Protein AF-A0A2V3HS69-F1 (afdb_monomer_lite)

Structure (mmCIF, N/CA/C/O backbone):
data_AF-A0A2V3HS69-F1
#
_entry.id   AF-A0A2V3HS69-F1
#
loop_
_atom_site.group_PDB
_atom_site.id
_atom_site.type_symbol
_atom_site.label_atom_id
_atom_site.label_alt_id
_atom_site.label_comp_id
_atom_site.label_asym_id
_atom_site.label_entity_id
_atom_site.label_seq_id
_atom_site.pdbx_PDB_ins_code
_atom_site.Cartn_x
_atom_site.Cartn_y
_atom_site.Cartn_z
_atom_site.occupancy
_atom_site.B_iso_or_equiv
_atom_site.auth_seq_id
_atom_site.auth_comp_id
_atom_site.auth_asym_id
_atom_site.auth_atom_id
_atom_site.pdbx_PDB_model_num
ATOM 1 N N . GLY A 1 1 ? -7.080 32.640 -13.689 1.00 50.41 1 GLY A N 1
ATOM 2 C CA . GLY A 1 1 ? -7.026 33.499 -12.495 1.00 50.41 1 GLY A CA 1
ATOM 3 C C . GLY A 1 1 ? -5.804 34.351 -12.662 1.00 50.41 1 GLY A C 1
ATOM 4 O O . GLY A 1 1 ? -4.741 33.771 -12.771 1.00 50.41 1 GLY A O 1
ATOM 5 N N . HIS A 1 2 ? -5.978 35.657 -12.812 1.00 60.91 2 HIS A N 1
ATOM 6 C CA . HIS A 1 2 ? -4.893 36.585 -13.120 1.00 60.91 2 HIS A CA 1
ATOM 7 C C . HIS A 1 2 ? -3.887 36.651 -11.958 1.00 60.91 2 HIS A C 1
ATOM 9 O O . HIS A 1 2 ? -4.296 36.828 -10.807 1.00 60.91 2 HIS A O 1
ATOM 15 N N . ILE A 1 3 ? -2.598 36.469 -12.260 1.00 66.75 3 ILE A N 1
ATOM 16 C CA . ILE A 1 3 ? -1.496 36.668 -11.312 1.00 66.75 3 ILE A CA 1
ATOM 17 C C . ILE A 1 3 ? -1.036 38.121 -11.453 1.00 66.75 3 ILE A C 1
ATOM 19 O O . ILE A 1 3 ? -0.695 38.515 -12.567 1.00 66.75 3 ILE A O 1
ATOM 23 N N . PRO A 1 4 ? -0.992 38.918 -10.369 1.00 72.50 4 PRO A N 1
ATOM 24 C CA . PRO A 1 4 ? -0.467 40.276 -10.431 1.00 72.50 4 PRO A CA 1
ATOM 25 C C . PRO A 1 4 ? 0.964 40.276 -10.974 1.00 72.50 4 PRO A C 1
ATOM 27 O O . PRO A 1 4 ? 1.797 39.484 -10.536 1.00 72.50 4 PRO A O 1
ATOM 30 N N . THR A 1 5 ? 1.286 41.205 -11.873 1.00 71.88 5 THR A N 1
ATOM 31 C CA . THR A 1 5 ? 2.620 41.316 -12.498 1.00 71.88 5 THR A CA 1
ATOM 32 C C . THR A 1 5 ? 3.771 41.369 -11.487 1.00 71.88 5 THR A C 1
ATOM 34 O O . THR A 1 5 ? 4.837 40.805 -11.725 1.00 71.88 5 THR A O 1
ATOM 37 N N . ARG A 1 6 ? 3.545 41.984 -10.318 1.00 67.00 6 ARG A N 1
ATOM 38 C CA . ARG A 1 6 ? 4.510 42.024 -9.209 1.00 67.00 6 ARG A CA 1
ATOM 39 C C . ARG A 1 6 ? 4.767 40.639 -8.600 1.00 67.00 6 ARG A C 1
ATOM 41 O O . ARG A 1 6 ? 5.920 40.284 -8.372 1.00 67.00 6 ARG A O 1
ATOM 48 N N . ASP A 1 7 ? 3.724 39.848 -8.388 1.00 66.94 7 ASP A N 1
ATOM 49 C CA . ASP A 1 7 ? 3.843 38.506 -7.805 1.00 66.94 7 ASP A CA 1
ATOM 50 C C . ASP A 1 7 ? 4.473 37.536 -8.811 1.00 66.94 7 ASP A C 1
ATOM 52 O O . ASP A 1 7 ? 5.284 36.689 -8.440 1.00 66.94 7 ASP A O 1
ATOM 56 N N . LEU A 1 8 ? 4.177 37.728 -10.102 1.00 77.88 8 LEU A N 1
ATOM 57 C CA . LEU A 1 8 ? 4.827 37.012 -11.196 1.00 77.88 8 LEU A CA 1
ATOM 58 C C . LEU A 1 8 ? 6.340 37.293 -11.219 1.00 77.88 8 LEU A C 1
ATOM 60 O O . LEU A 1 8 ? 7.126 36.352 -11.296 1.00 77.88 8 LEU A O 1
ATOM 64 N N . SER A 1 9 ? 6.761 38.560 -11.089 1.00 79.19 9 SER A N 1
ATOM 65 C CA . SER A 1 9 ? 8.189 38.926 -11.065 1.00 79.19 9 SER A CA 1
ATOM 66 C C . SER A 1 9 ? 8.955 38.298 -9.896 1.00 79.19 9 SER A C 1
ATOM 68 O O . SER A 1 9 ? 10.016 37.715 -10.106 1.00 79.19 9 SER A O 1
ATOM 70 N N . LEU A 1 10 ? 8.380 38.311 -8.689 1.00 75.12 10 LEU A N 1
ATOM 71 C CA . LEU A 1 10 ? 8.985 37.697 -7.502 1.00 75.12 10 LEU A CA 1
ATOM 72 C C . LEU A 1 10 ? 9.085 36.174 -7.628 1.00 75.12 10 LEU A C 1
ATOM 74 O O . LEU A 1 10 ? 10.079 35.571 -7.221 1.00 75.12 10 LEU A O 1
ATOM 78 N N . LEU A 1 11 ? 8.065 35.545 -8.214 1.00 79.69 11 LEU A N 1
ATOM 79 C CA . LEU A 1 11 ? 8.074 34.115 -8.489 1.00 79.69 11 LEU A CA 1
ATOM 80 C C . LEU A 1 11 ? 9.193 33.743 -9.469 1.00 79.69 11 LEU A C 1
ATOM 82 O O . LEU A 1 11 ? 9.863 32.735 -9.266 1.00 79.69 11 LEU A O 1
ATOM 86 N N . ILE A 1 12 ? 9.431 34.560 -10.494 1.00 86.31 12 ILE A N 1
ATOM 87 C CA . ILE A 1 12 ? 10.493 34.330 -11.483 1.00 86.31 12 ILE A CA 1
ATOM 88 C C . ILE A 1 12 ? 11.875 34.479 -10.857 1.00 86.31 12 ILE A C 1
ATOM 90 O O . ILE A 1 12 ? 12.724 33.625 -11.092 1.00 86.31 12 ILE A O 1
ATOM 94 N N . GLU A 1 13 ? 12.098 35.496 -10.022 1.00 82.19 13 GLU A N 1
ATOM 95 C CA . GLU A 1 13 ? 13.362 35.640 -9.285 1.00 82.19 13 GLU A CA 1
ATOM 96 C C . GLU A 1 13 ? 13.618 34.439 -8.366 1.00 82.19 13 GLU A C 1
ATOM 98 O O . GLU A 1 13 ? 14.732 33.920 -8.304 1.00 82.19 13 GLU A O 1
ATOM 103 N N . ARG A 1 14 ? 12.576 33.943 -7.687 1.00 77.38 14 ARG A N 1
ATOM 104 C CA . ARG A 1 14 ? 12.682 32.763 -6.818 1.00 77.38 14 ARG A CA 1
ATOM 105 C C . ARG A 1 14 ? 12.935 31.480 -7.598 1.00 77.38 14 ARG A C 1
ATOM 107 O O . ARG A 1 14 ? 13.779 30.691 -7.176 1.00 77.38 14 ARG A O 1
ATOM 114 N N . LEU A 1 15 ? 12.260 31.285 -8.727 1.00 82.25 15 LEU A N 1
ATOM 115 C CA . LEU A 1 15 ? 12.505 30.141 -9.602 1.00 82.25 15 LEU A CA 1
ATOM 116 C C . LEU A 1 15 ? 13.913 30.188 -10.187 1.00 82.25 15 LEU A C 1
ATOM 118 O O . LEU A 1 15 ? 14.606 29.183 -10.116 1.00 82.25 15 LEU A O 1
ATOM 122 N N . ALA A 1 16 ? 14.372 31.353 -10.646 1.00 84.56 16 ALA A N 1
ATOM 123 C CA . ALA A 1 16 ? 15.733 31.544 -11.141 1.00 84.56 16 ALA A CA 1
ATOM 124 C C . ALA A 1 16 ? 16.806 31.351 -10.056 1.00 84.56 16 ALA A C 1
ATOM 126 O O . ALA A 1 16 ? 17.926 30.973 -10.373 1.00 84.56 16 ALA A O 1
ATOM 127 N N . SER A 1 17 ? 16.475 31.588 -8.782 1.00 79.94 17 SER A N 1
ATOM 128 C CA . SER A 1 17 ? 17.380 31.339 -7.649 1.00 79.94 17 SER A CA 1
ATOM 129 C C . SER A 1 17 ? 17.452 29.870 -7.207 1.00 79.94 17 SER A C 1
ATOM 131 O O . SER A 1 17 ? 18.232 29.544 -6.314 1.00 79.94 17 SER A O 1
ATOM 133 N N . SER A 1 18 ? 16.628 28.988 -7.783 1.00 78.81 18 SER A N 1
ATOM 134 C CA . SER A 1 18 ? 16.664 27.554 -7.491 1.00 78.81 18 SER A CA 1
ATOM 135 C C . SER A 1 18 ? 17.902 26.913 -8.120 1.00 78.81 18 SER A C 1
ATOM 137 O O . SER A 1 18 ? 18.188 27.162 -9.284 1.00 78.81 18 SER A O 1
ATOM 139 N N . GLU A 1 19 ? 18.592 26.037 -7.382 1.00 75.94 19 GLU A N 1
ATOM 140 C CA . GLU A 1 19 ? 19.830 25.368 -7.832 1.00 75.94 19 GLU A CA 1
ATOM 141 C C . GLU A 1 19 ? 19.671 24.570 -9.137 1.00 75.94 19 GLU A C 1
ATOM 143 O O . GLU A 1 19 ? 20.651 24.321 -9.827 1.00 75.94 19 GLU A O 1
ATOM 148 N N . VAL A 1 20 ? 18.438 24.192 -9.479 1.00 81.19 20 VAL A N 1
ATOM 149 C CA . VAL A 1 20 ? 18.095 23.352 -10.637 1.00 81.19 20 VAL A CA 1
ATOM 150 C C . VAL A 1 20 ? 17.660 24.191 -11.858 1.00 81.19 20 VAL A C 1
ATOM 152 O O . VAL A 1 20 ? 17.527 23.691 -12.978 1.00 81.19 20 VAL A O 1
ATOM 155 N N . SER A 1 21 ? 17.410 25.488 -11.650 1.00 85.69 21 SER A N 1
ATOM 156 C CA . SER A 1 21 ? 16.992 26.437 -12.681 1.00 85.69 21 SER A CA 1
ATOM 157 C C . SER A 1 21 ? 18.184 27.257 -13.154 1.00 85.69 21 SER A C 1
ATOM 159 O O . SER A 1 21 ? 18.821 27.952 -12.369 1.00 85.69 21 SER A O 1
ATOM 161 N N . ARG A 1 22 ? 18.413 27.283 -14.466 1.00 86.81 22 ARG A N 1
ATOM 162 C CA . ARG A 1 22 ? 19.375 28.200 -15.087 1.00 86.81 22 ARG A CA 1
ATOM 163 C C . ARG A 1 22 ? 18.780 29.592 -15.275 1.00 86.81 22 ARG A C 1
ATOM 165 O O . ARG A 1 22 ? 19.469 30.580 -15.042 1.00 86.81 22 ARG A O 1
ATOM 172 N N . GLY A 1 23 ? 17.494 29.679 -15.612 1.00 90.06 23 GLY A N 1
ATOM 173 C CA . GLY A 1 23 ? 16.790 30.949 -15.770 1.00 90.06 23 GLY A CA 1
ATOM 174 C C . GLY A 1 23 ? 15.280 30.785 -15.895 1.00 90.06 23 GLY A C 1
ATOM 175 O O . GLY A 1 23 ? 14.778 29.707 -16.189 1.00 90.06 23 GLY A O 1
ATOM 176 N N . ALA A 1 24 ? 14.535 31.861 -15.673 1.00 90.56 24 ALA A N 1
ATOM 177 C CA . ALA A 1 24 ? 13.080 31.880 -15.740 1.00 90.56 24 ALA A CA 1
ATOM 178 C C . ALA A 1 24 ? 12.562 33.184 -16.363 1.00 90.56 24 ALA A C 1
ATOM 180 O O . ALA A 1 24 ? 13.187 34.241 -16.257 1.00 90.56 24 ALA A O 1
ATOM 181 N N . ALA A 1 25 ? 11.392 33.115 -16.994 1.00 91.06 25 ALA A N 1
ATOM 182 C CA . ALA A 1 25 ? 10.698 34.246 -17.588 1.00 91.06 25 ALA A CA 1
ATOM 183 C C . ALA A 1 25 ? 9.186 34.168 -17.350 1.00 91.06 25 ALA A C 1
ATOM 185 O O . ALA A 1 25 ? 8.587 33.092 -17.346 1.00 91.06 25 ALA A O 1
ATOM 186 N N . GLY A 1 26 ? 8.572 35.334 -17.184 1.00 89.62 26 GLY A N 1
ATOM 187 C CA . GLY A 1 26 ? 7.128 35.517 -17.099 1.00 89.62 26 GLY A CA 1
ATOM 188 C C . GLY A 1 26 ? 6.621 36.234 -18.319 1.00 89.62 26 GLY A C 1
ATOM 189 O O . GLY A 1 26 ? 7.148 37.288 -18.681 1.00 89.62 26 GLY A O 1
ATOM 190 N N . VAL A 1 27 ? 5.578 35.677 -18.914 1.00 87.62 27 VAL A N 1
ATOM 191 C CA . VAL A 1 27 ? 4.956 36.205 -20.121 1.00 87.62 27 VAL A CA 1
ATOM 192 C C . VAL A 1 27 ? 3.488 36.469 -19.834 1.00 87.62 27 VAL A C 1
ATOM 194 O O . VAL A 1 27 ? 2.817 35.650 -19.213 1.00 87.62 27 VAL A O 1
ATOM 197 N N . GLU A 1 28 ? 2.987 37.609 -20.281 1.00 86.00 28 GLU A N 1
ATOM 198 C CA . GLU A 1 28 ? 1.567 37.949 -20.237 1.00 86.00 28 GLU A CA 1
ATOM 199 C C . GLU A 1 28 ? 1.178 38.492 -21.612 1.00 86.00 28 GLU A C 1
ATOM 201 O O . GLU A 1 28 ? 1.793 39.444 -22.092 1.00 86.00 28 GLU A O 1
ATOM 206 N N . ASP A 1 29 ? 0.232 37.834 -22.288 1.00 76.50 29 ASP A N 1
ATOM 207 C CA . ASP A 1 29 ? -0.218 38.180 -23.647 1.00 76.50 29 ASP A CA 1
ATOM 208 C C . ASP A 1 29 ? 0.926 38.429 -24.661 1.00 76.50 29 ASP A C 1
ATOM 210 O O . ASP A 1 29 ? 0.889 39.355 -25.475 1.00 76.50 29 ASP A O 1
ATOM 214 N N . GLY A 1 30 ? 1.980 37.607 -24.610 1.00 68.25 30 GLY A N 1
ATOM 215 C CA . GLY A 1 30 ? 3.144 37.712 -25.498 1.00 68.25 30 GLY A CA 1
ATOM 216 C C . GLY A 1 30 ? 4.143 38.819 -25.157 1.00 68.25 30 GLY A C 1
ATOM 217 O O . GLY A 1 30 ? 5.125 38.991 -25.880 1.00 68.25 30 GLY A O 1
ATOM 218 N N . LEU A 1 31 ? 3.935 39.547 -24.059 1.00 81.88 31 LEU A N 1
ATOM 219 C CA . LEU A 1 31 ? 4.879 40.527 -23.530 1.00 81.88 31 LEU A CA 1
ATOM 220 C C . LEU A 1 31 ? 5.684 39.922 -22.382 1.00 81.88 31 LEU A C 1
ATOM 222 O O . LEU A 1 31 ? 5.142 39.269 -21.489 1.00 81.88 31 LEU A O 1
ATOM 226 N N . LEU A 1 32 ? 6.993 40.173 -22.387 1.00 86.94 32 LEU A N 1
ATOM 227 C CA . LEU A 1 32 ? 7.862 39.820 -21.273 1.00 86.94 32 LEU A CA 1
ATOM 228 C C . LEU A 1 32 ? 7.544 40.726 -20.076 1.00 86.94 32 LEU A C 1
ATOM 230 O O . LEU A 1 32 ? 7.749 41.938 -20.136 1.00 86.94 32 LEU A O 1
ATOM 234 N N . VAL A 1 33 ? 7.082 40.132 -18.978 1.00 85.44 33 VAL A N 1
ATOM 235 C CA . VAL A 1 33 ? 6.827 40.845 -17.719 1.00 85.44 33 VAL A CA 1
ATOM 236 C C . VAL A 1 33 ? 8.114 40.952 -16.904 1.00 85.44 33 VAL A C 1
ATOM 238 O O . VAL A 1 33 ? 8.445 42.021 -16.392 1.00 85.44 33 VAL A O 1
ATOM 241 N N . HIS A 1 34 ? 8.847 39.844 -16.778 1.00 87.62 34 HIS A N 1
ATOM 242 C CA . HIS A 1 34 ? 10.108 39.782 -16.044 1.00 87.62 34 HIS A CA 1
ATOM 243 C C . HIS A 1 34 ? 10.932 38.561 -16.479 1.00 87.62 34 HIS A C 1
ATOM 245 O O . HIS A 1 34 ? 10.369 37.541 -16.875 1.00 87.62 34 HIS A O 1
ATOM 251 N N . SER A 1 35 ? 12.258 38.651 -16.391 1.00 90.88 35 SER A N 1
ATOM 252 C CA . SER A 1 35 ? 13.192 37.549 -16.654 1.00 90.88 35 SER A CA 1
ATOM 253 C C . SER A 1 35 ? 14.343 37.590 -15.657 1.00 90.88 35 SER A C 1
ATOM 255 O O . SER A 1 35 ? 14.890 38.669 -15.422 1.00 90.88 35 SER A O 1
ATOM 257 N N . ALA A 1 36 ? 14.744 36.434 -15.135 1.00 87.25 36 ALA A N 1
ATOM 258 C CA . ALA A 1 36 ? 15.867 36.295 -14.212 1.00 87.25 36 ALA A CA 1
ATOM 259 C C . ALA A 1 36 ? 16.692 35.038 -14.538 1.00 87.25 36 ALA A C 1
ATOM 261 O O . ALA A 1 36 ? 16.141 34.035 -14.985 1.00 87.25 36 ALA A O 1
ATOM 262 N N . GLY A 1 37 ? 18.004 35.081 -14.293 1.00 86.25 37 GLY A N 1
ATOM 263 C CA . GLY A 1 37 ? 18.935 33.993 -14.626 1.00 86.25 37 GLY A CA 1
ATOM 264 C C . GLY A 1 37 ? 19.371 33.973 -16.097 1.00 86.25 37 GLY A C 1
ATOM 265 O O . GLY A 1 37 ? 19.185 34.950 -16.822 1.00 86.25 37 GLY A O 1
ATOM 266 N N . ASP A 1 38 ? 19.988 32.868 -16.509 1.00 87.69 38 ASP A N 1
ATOM 267 C CA . ASP A 1 38 ? 20.525 32.645 -17.852 1.00 87.69 38 ASP A CA 1
ATOM 268 C C . ASP A 1 38 ? 19.501 31.898 -18.722 1.00 87.69 38 ASP A C 1
ATOM 270 O O . ASP A 1 38 ? 19.146 30.745 -18.458 1.00 87.69 38 ASP A O 1
ATOM 274 N N . LEU A 1 39 ? 18.976 32.587 -19.736 1.00 87.06 39 LEU A N 1
ATOM 275 C CA . LEU A 1 39 ? 17.995 32.056 -20.683 1.00 87.06 39 LEU A CA 1
ATOM 276 C C . LEU A 1 39 ? 18.697 31.658 -21.992 1.00 87.06 39 LEU A C 1
ATOM 278 O O . LEU A 1 39 ? 19.659 32.307 -22.392 1.00 87.06 39 LEU A O 1
ATOM 282 N N . PRO A 1 40 ? 18.196 30.644 -22.721 1.00 83.69 40 PRO A N 1
ATOM 283 C CA . PRO A 1 40 ? 18.846 30.151 -23.941 1.00 83.69 40 PRO A CA 1
ATOM 284 C C . PRO A 1 40 ? 18.800 31.138 -25.125 1.00 83.69 40 PRO A C 1
ATOM 286 O O . PRO A 1 40 ? 19.473 30.931 -26.132 1.00 83.69 40 PRO A O 1
ATOM 289 N N . LEU A 1 41 ? 17.976 32.185 -25.033 1.00 84.88 41 LEU A N 1
ATOM 290 C CA . LEU A 1 41 ? 17.728 33.198 -26.059 1.00 84.88 41 LEU A CA 1
ATOM 291 C C . LEU A 1 41 ? 17.562 34.570 -25.394 1.00 84.88 41 LEU A C 1
ATOM 293 O O . LEU A 1 41 ? 17.279 34.656 -24.197 1.00 84.88 41 LEU A O 1
ATOM 297 N N . ASP A 1 42 ? 17.642 35.636 -26.195 1.00 89.00 42 ASP A N 1
ATOM 298 C CA . ASP A 1 42 ? 17.272 36.985 -25.757 1.00 89.00 42 ASP A CA 1
ATOM 299 C C . ASP A 1 42 ? 15.854 36.988 -25.168 1.00 89.00 42 ASP A C 1
ATOM 301 O O . ASP A 1 42 ? 14.930 36.399 -25.734 1.00 89.00 42 ASP A O 1
ATOM 305 N N . SER A 1 43 ? 15.664 37.667 -24.037 1.00 85.38 43 SER A N 1
ATOM 306 C CA . SER A 1 43 ? 14.454 37.552 -23.213 1.00 85.38 43 SER A CA 1
ATOM 307 C C . SER A 1 43 ? 13.154 37.921 -23.946 1.00 85.38 43 SER A C 1
ATOM 309 O O . SER A 1 43 ? 12.128 37.270 -23.744 1.00 85.38 43 SER A O 1
ATOM 311 N N . GLU A 1 44 ? 13.188 38.904 -24.851 1.00 85.44 44 GLU A N 1
ATOM 312 C CA . GLU A 1 44 ? 12.044 39.265 -25.704 1.00 85.44 44 GLU A CA 1
ATOM 313 C C . GLU A 1 44 ? 11.752 38.202 -26.777 1.00 85.44 44 GLU A C 1
ATOM 315 O O . GLU A 1 44 ? 10.594 37.852 -27.014 1.00 85.44 44 GLU A O 1
ATOM 320 N N . ALA A 1 45 ? 12.793 37.639 -27.401 1.00 86.31 45 ALA A N 1
ATOM 321 C CA . ALA A 1 45 ? 12.648 36.570 -28.390 1.00 86.31 45 ALA A CA 1
ATOM 322 C C . ALA A 1 45 ? 12.156 35.266 -27.738 1.00 86.31 45 ALA A C 1
ATOM 324 O O . ALA A 1 45 ? 11.329 34.550 -28.307 1.00 86.31 45 ALA A O 1
ATOM 325 N N . PHE A 1 46 ? 12.619 34.991 -26.518 1.00 86.38 46 PHE A N 1
ATOM 326 C CA . PHE A 1 46 ? 12.185 33.866 -25.702 1.00 86.38 46 PHE A CA 1
ATOM 327 C C . PHE A 1 46 ? 10.706 33.987 -25.309 1.00 86.38 46 PHE A C 1
ATOM 329 O O . PHE A 1 46 ? 9.953 33.029 -25.474 1.00 86.38 46 PHE A O 1
ATOM 336 N N . ALA A 1 47 ? 10.257 35.171 -24.877 1.00 87.06 47 ALA A N 1
ATOM 337 C CA . ALA A 1 47 ? 8.849 35.419 -24.562 1.00 87.06 47 ALA A CA 1
ATOM 338 C C . ALA A 1 47 ? 7.927 35.224 -25.779 1.00 87.06 47 ALA A C 1
ATOM 340 O O . ALA A 1 47 ? 6.872 34.599 -25.657 1.00 87.06 47 ALA A O 1
ATOM 341 N N . ALA A 1 48 ? 8.346 35.685 -26.964 1.00 86.62 48 ALA A N 1
ATOM 342 C CA . ALA A 1 48 ? 7.596 35.483 -28.204 1.00 86.62 48 ALA A CA 1
ATOM 343 C C . ALA A 1 48 ? 7.473 33.993 -28.577 1.00 86.62 48 ALA A C 1
ATOM 345 O O . ALA A 1 48 ? 6.395 33.537 -28.964 1.00 86.62 48 ALA A O 1
ATOM 346 N N . LEU A 1 49 ? 8.549 33.214 -28.411 1.00 86.69 49 LEU A N 1
ATOM 347 C CA . LEU A 1 49 ? 8.537 31.767 -28.644 1.00 86.69 49 LEU A CA 1
ATOM 348 C C . LEU A 1 49 ? 7.578 31.063 -27.674 1.00 86.69 49 LEU A C 1
ATOM 350 O O . LEU A 1 49 ? 6.708 30.305 -28.108 1.00 86.69 49 LEU A O 1
ATOM 354 N N . VAL A 1 50 ? 7.682 31.364 -26.378 1.00 87.31 50 VAL A N 1
ATOM 355 C CA . VAL A 1 50 ? 6.799 30.810 -25.338 1.00 87.31 50 VAL A CA 1
ATOM 356 C C . VAL A 1 50 ? 5.330 31.106 -25.651 1.00 87.31 50 VAL A C 1
ATOM 358 O O . VAL A 1 50 ? 4.497 30.207 -25.549 1.00 87.31 50 VAL A O 1
ATOM 361 N N . GLN A 1 51 ? 5.013 32.318 -26.111 1.00 87.25 51 GLN A N 1
ATOM 362 C CA . GLN A 1 51 ? 3.654 32.692 -26.504 1.00 87.25 51 GLN A CA 1
ATOM 363 C C . GLN A 1 51 ? 3.137 31.866 -27.689 1.00 87.25 51 GLN A C 1
ATOM 365 O O . GLN A 1 51 ? 2.042 31.310 -27.614 1.00 87.25 51 GLN A O 1
ATOM 370 N N . THR A 1 52 ? 3.928 31.726 -28.759 1.00 87.88 52 THR A N 1
ATOM 371 C CA . THR A 1 52 ? 3.521 30.907 -29.918 1.00 87.88 52 THR A CA 1
ATOM 372 C C . THR A 1 52 ? 3.276 29.445 -29.540 1.00 87.88 52 THR A C 1
ATOM 374 O O . THR A 1 52 ? 2.350 28.811 -30.050 1.00 87.88 52 THR A O 1
ATOM 377 N N . HIS A 1 53 ? 4.061 28.917 -28.599 1.00 86.88 53 HIS A N 1
ATOM 378 C CA . HIS A 1 53 ? 3.890 27.562 -28.084 1.00 86.88 53 HIS A CA 1
ATOM 379 C C . HIS A 1 53 ? 2.628 27.425 -27.221 1.00 86.88 53 HIS A C 1
ATOM 381 O O . HIS A 1 53 ? 1.872 26.468 -27.379 1.00 86.88 53 HIS A O 1
ATOM 387 N N . LEU A 1 54 ? 2.339 28.402 -26.358 1.00 85.81 54 LEU A N 1
ATOM 388 C CA . LEU A 1 54 ? 1.109 28.428 -25.557 1.00 85.81 54 LEU A CA 1
ATOM 389 C C . LEU A 1 54 ? -0.149 28.488 -26.427 1.00 85.81 54 LEU A C 1
ATOM 391 O O . LEU A 1 54 ? -1.104 27.761 -26.161 1.00 85.81 54 LEU A O 1
ATOM 395 N N . GLU A 1 55 ? -0.146 29.289 -27.492 1.00 86.69 55 GLU A N 1
ATOM 396 C CA . GLU A 1 55 ? -1.260 29.355 -28.447 1.00 86.69 55 GLU A CA 1
ATOM 397 C C . GLU A 1 55 ? -1.506 28.001 -29.130 1.00 86.69 55 GLU A C 1
ATOM 399 O O . GLU A 1 55 ? -2.655 27.561 -29.247 1.00 86.69 55 GLU A O 1
ATOM 404 N N . ALA A 1 56 ? -0.435 27.292 -29.503 1.00 84.69 56 ALA A N 1
ATOM 405 C CA . ALA A 1 56 ? -0.528 25.941 -30.052 1.00 84.69 56 ALA A CA 1
ATOM 406 C C . ALA A 1 56 ? -1.105 24.939 -29.035 1.00 84.69 56 ALA A C 1
ATOM 408 O O . ALA A 1 56 ? -1.947 24.110 -29.392 1.00 84.69 56 ALA A O 1
ATOM 409 N N . LEU A 1 57 ? -0.717 25.038 -27.758 1.00 83.69 57 LEU A N 1
ATOM 410 C CA . LEU A 1 57 ? -1.239 24.179 -26.689 1.00 83.69 57 LEU A CA 1
ATOM 411 C C . LEU A 1 57 ? -2.701 24.454 -26.354 1.00 83.69 57 LEU A C 1
ATOM 413 O O . LEU A 1 57 ? -3.452 23.514 -26.094 1.00 83.69 57 LEU A O 1
ATOM 417 N N . VAL A 1 58 ? -3.127 25.715 -26.386 1.00 82.38 58 VAL A N 1
ATOM 418 C CA . VAL A 1 58 ? -4.536 26.086 -26.203 1.00 82.38 58 VAL A CA 1
ATOM 419 C C . VAL A 1 58 ? -5.382 25.538 -27.355 1.00 82.38 58 VAL A C 1
ATOM 421 O O . VAL A 1 58 ? -6.438 24.949 -27.111 1.00 82.38 58 VAL A O 1
ATOM 424 N N . ALA A 1 59 ? -4.906 25.649 -28.600 1.00 84.88 59 ALA A N 1
ATOM 425 C CA . ALA A 1 59 ? -5.586 25.073 -29.760 1.00 84.88 59 ALA A CA 1
ATOM 426 C C . ALA A 1 59 ? -5.707 23.541 -29.651 1.00 84.88 59 ALA A C 1
ATOM 428 O O . ALA A 1 59 ? -6.790 22.990 -29.853 1.00 84.88 59 ALA A O 1
ATOM 429 N N . LEU A 1 60 ? -4.633 22.860 -29.253 1.00 82.88 60 LEU A N 1
ATOM 430 C CA . LEU A 1 60 ? -4.607 21.412 -29.041 1.00 82.88 60 LEU A CA 1
ATOM 431 C C . LEU A 1 60 ? -5.523 20.972 -27.883 1.00 82.88 60 LEU A C 1
ATOM 433 O O . LEU A 1 60 ? -6.294 20.024 -28.033 1.00 82.88 60 LEU A O 1
ATOM 437 N N . GLY A 1 61 ? -5.515 21.695 -26.761 1.00 81.19 61 GLY A N 1
ATOM 438 C CA . GLY A 1 61 ? -6.416 21.447 -25.632 1.00 81.19 61 GLY A CA 1
ATOM 439 C C . GLY A 1 61 ? -7.890 21.607 -26.010 1.00 81.19 61 GLY A C 1
ATOM 440 O O . GLY A 1 61 ? -8.716 20.790 -25.604 1.00 81.19 61 GLY A O 1
ATOM 441 N N . SER A 1 62 ? -8.212 22.593 -26.857 1.00 80.81 62 SER A N 1
ATOM 442 C CA . SER A 1 62 ? -9.574 22.800 -27.367 1.00 80.81 62 SER A CA 1
ATOM 443 C C . SER A 1 62 ? -10.057 21.662 -28.274 1.00 80.81 62 SER A C 1
ATOM 445 O O . SER A 1 62 ? -11.230 21.302 -28.232 1.00 80.81 62 SER A O 1
ATOM 447 N N . GLN A 1 63 ? -9.160 21.046 -29.052 1.00 84.06 63 GLN A N 1
ATOM 448 C CA . GLN A 1 63 ? -9.489 19.890 -29.894 1.00 84.06 63 GLN A CA 1
ATOM 449 C C . GLN A 1 63 ? -9.696 18.607 -29.078 1.00 84.06 63 GLN A C 1
ATOM 451 O O . GLN A 1 63 ? -10.447 17.733 -29.505 1.00 84.06 63 GLN A O 1
ATOM 456 N N . MET A 1 64 ? -9.055 18.502 -27.911 1.00 82.12 64 MET A N 1
ATOM 457 C CA . MET A 1 64 ? -9.193 17.367 -26.989 1.00 82.12 64 MET A CA 1
ATOM 458 C C . MET A 1 64 ? -10.253 17.576 -25.894 1.00 82.12 64 MET A C 1
ATOM 460 O O . MET A 1 64 ? -10.344 16.760 -24.981 1.00 82.12 64 MET A O 1
ATOM 464 N N . ASP A 1 65 ? -11.049 18.648 -25.975 1.00 79.44 65 ASP A N 1
ATOM 465 C CA . ASP A 1 65 ? -12.105 19.005 -25.010 1.00 79.44 65 ASP A CA 1
ATOM 466 C C . ASP A 1 65 ? -11.595 19.120 -23.553 1.00 79.44 65 ASP A C 1
ATOM 468 O O . ASP A 1 65 ? -12.282 18.824 -22.571 1.00 79.44 65 ASP A O 1
ATOM 472 N N . MET A 1 66 ? -10.339 19.555 -23.398 1.00 74.19 66 MET A N 1
ATOM 473 C CA . MET A 1 66 ? -9.691 19.707 -22.099 1.00 74.19 66 MET A CA 1
ATOM 474 C C . MET A 1 66 ? -10.013 21.078 -21.495 1.00 74.19 66 MET A C 1
ATOM 476 O O . MET A 1 66 ? -9.611 22.119 -22.005 1.00 74.19 66 MET A O 1
ATOM 480 N N . SER A 1 67 ? -10.694 21.082 -20.345 1.00 57.94 67 SER A N 1
ATOM 481 C CA . SER A 1 67 ? -11.060 22.312 -19.618 1.00 57.94 67 SER A CA 1
ATOM 482 C C . SER A 1 67 ? -9.904 22.942 -18.820 1.00 57.94 67 SER A C 1
ATOM 484 O O . SER A 1 67 ? -10.060 24.056 -18.314 1.00 57.94 67 SER A O 1
ATOM 486 N N . ARG A 1 68 ? -8.776 22.240 -18.635 1.00 62.69 68 ARG A N 1
ATOM 487 C CA . ARG A 1 68 ? -7.618 22.727 -17.862 1.00 62.69 68 ARG A CA 1
ATOM 488 C C . ARG A 1 68 ? -6.462 23.093 -18.794 1.00 62.69 68 ARG A C 1
ATOM 490 O O . ARG A 1 68 ? -6.198 22.331 -19.722 1.00 62.69 68 ARG A O 1
ATOM 497 N N . PRO A 1 69 ? -5.761 24.210 -18.538 1.00 66.31 69 PRO A N 1
ATOM 498 C CA . PRO A 1 69 ? -4.651 24.624 -19.378 1.00 66.31 69 PRO A CA 1
ATOM 499 C C . PRO A 1 69 ? -3.460 23.667 -19.174 1.00 66.31 69 PRO A C 1
ATOM 501 O O . PRO A 1 69 ? -3.177 23.246 -18.051 1.00 66.31 69 PRO A O 1
ATOM 504 N N . LEU A 1 70 ? -2.821 23.266 -20.276 1.00 77.50 70 LEU A N 1
ATOM 505 C CA . LEU A 1 70 ? -1.774 22.240 -20.304 1.00 77.50 70 LEU A CA 1
ATOM 506 C C . LEU A 1 70 ? -0.406 22.863 -20.002 1.00 77.50 70 LEU A C 1
ATOM 508 O O . LEU A 1 70 ? -0.028 23.844 -20.636 1.00 77.50 70 LEU A O 1
ATOM 512 N N . SER A 1 71 ? 0.348 22.281 -19.069 1.00 82.50 71 SER A N 1
ATOM 513 C CA . SER A 1 71 ? 1.781 22.558 -18.918 1.00 82.50 71 SER A CA 1
ATOM 514 C C . SER A 1 71 ? 2.590 21.614 -19.802 1.00 82.50 71 SER A C 1
ATOM 516 O O . SER A 1 71 ? 2.235 20.442 -19.933 1.00 82.50 71 SER A O 1
ATOM 518 N N . THR A 1 72 ? 3.702 22.086 -20.355 1.00 87.12 72 THR A N 1
ATOM 519 C CA . THR A 1 72 ? 4.599 21.272 -21.182 1.00 87.12 72 THR A CA 1
ATOM 520 C C . THR A 1 72 ? 6.036 21.365 -20.729 1.00 87.12 72 THR A C 1
ATOM 522 O O . THR A 1 72 ? 6.511 22.443 -20.385 1.00 87.12 72 THR A O 1
ATOM 525 N N . SER A 1 73 ? 6.729 20.237 -20.819 1.00 86.75 73 SER A N 1
ATOM 526 C CA . SER A 1 73 ? 8.174 20.136 -20.681 1.00 86.75 73 SER A CA 1
ATOM 527 C C . SER A 1 73 ? 8.775 19.741 -22.027 1.00 86.75 73 SER A C 1
ATOM 529 O O . SER A 1 73 ? 8.240 18.865 -22.709 1.00 86.75 73 SER A O 1
ATOM 531 N N . ILE A 1 74 ? 9.854 20.409 -22.422 1.00 87.06 74 ILE A N 1
ATOM 532 C CA . ILE A 1 74 ? 10.590 20.157 -23.658 1.00 87.06 74 ILE A CA 1
ATOM 533 C C . ILE A 1 74 ? 12.037 19.850 -23.275 1.00 87.06 74 ILE A C 1
ATOM 535 O O . ILE A 1 74 ? 12.751 20.725 -22.787 1.00 87.06 74 ILE A O 1
ATOM 539 N N . ALA A 1 75 ? 12.475 18.615 -23.506 1.00 84.31 75 ALA A N 1
ATOM 540 C CA . ALA A 1 75 ? 13.871 18.230 -23.334 1.00 84.31 75 ALA A CA 1
ATOM 541 C C . ALA A 1 75 ? 14.693 18.666 -24.558 1.00 84.31 75 ALA A C 1
ATOM 543 O O . ALA A 1 75 ? 14.343 18.349 -25.696 1.00 84.31 75 ALA A O 1
ATOM 544 N N . LEU A 1 76 ? 15.776 19.401 -24.319 1.00 82.75 76 LEU A N 1
ATOM 545 C CA . LEU A 1 76 ? 16.734 19.880 -25.315 1.00 82.75 76 LEU A CA 1
ATOM 546 C C . LEU A 1 76 ? 18.136 19.325 -24.969 1.00 82.75 76 LEU A C 1
ATOM 548 O O . LEU A 1 76 ? 18.349 18.872 -23.846 1.00 82.75 76 LEU A O 1
ATOM 552 N N . PRO A 1 77 ? 19.109 19.340 -25.902 1.00 78.06 77 PRO A N 1
ATOM 553 C CA . PRO A 1 77 ? 20.442 18.773 -25.656 1.00 78.06 77 PRO A CA 1
ATOM 554 C C . PRO A 1 77 ? 21.183 19.404 -24.468 1.00 78.06 77 PRO A C 1
ATOM 556 O O . PRO A 1 77 ? 21.888 18.708 -23.745 1.00 78.06 77 PRO A O 1
ATOM 559 N N . ASP A 1 78 ? 20.982 20.706 -24.244 1.00 78.25 78 ASP A N 1
ATOM 560 C CA . ASP A 1 78 ? 21.721 21.482 -23.241 1.00 78.25 78 ASP A CA 1
ATOM 561 C C . ASP A 1 78 ? 20.943 21.706 -21.930 1.00 78.25 78 ASP A C 1
ATOM 563 O O . ASP A 1 78 ? 21.463 22.347 -21.013 1.00 78.25 78 ASP A O 1
ATOM 567 N N . GLY A 1 79 ? 19.702 21.219 -21.830 1.00 84.69 79 GLY A N 1
ATOM 568 C CA . GLY A 1 79 ? 18.813 21.442 -20.686 1.00 84.69 79 GLY A CA 1
ATOM 569 C C . GLY A 1 79 ? 17.349 21.157 -21.015 1.00 84.69 79 GLY A C 1
ATOM 570 O O . GLY A 1 79 ? 17.021 20.660 -22.088 1.00 84.69 79 GLY A O 1
ATOM 571 N N . SER A 1 80 ? 16.437 21.472 -20.103 1.00 89.44 80 SER A N 1
ATOM 572 C CA . SER A 1 80 ? 15.006 21.253 -20.308 1.00 89.44 80 SER A CA 1
ATOM 573 C C . SER A 1 80 ? 14.186 22.516 -20.039 1.00 89.44 80 SER A C 1
ATOM 575 O O . SER A 1 80 ? 14.449 23.274 -19.103 1.00 89.44 80 SER A O 1
ATOM 577 N N . LEU A 1 81 ? 13.205 22.772 -20.908 1.00 89.50 81 LEU A N 1
ATOM 578 C CA . LEU A 1 81 ? 12.344 23.950 -20.883 1.00 89.50 81 LEU A CA 1
ATOM 579 C C . LEU A 1 81 ? 10.947 23.574 -20.392 1.00 89.50 81 LEU A C 1
ATOM 581 O O . LEU A 1 81 ? 10.221 22.835 -21.054 1.00 89.50 81 LEU A O 1
ATOM 585 N N . LEU A 1 82 ? 10.553 24.143 -19.261 1.00 90.12 82 LEU A N 1
ATOM 586 C CA . LEU A 1 82 ? 9.223 24.017 -18.686 1.00 90.12 82 LEU A CA 1
ATOM 587 C C . LEU A 1 82 ? 8.390 25.254 -19.025 1.00 90.12 82 LEU A C 1
ATOM 589 O O . LEU A 1 82 ? 8.802 26.367 -18.723 1.00 90.12 82 LEU A O 1
ATOM 593 N N . ILE A 1 83 ? 7.201 25.069 -19.596 1.00 90.38 83 ILE A N 1
ATOM 594 C CA . ILE A 1 83 ? 6.232 26.139 -19.865 1.00 90.38 83 ILE A CA 1
ATOM 595 C C . ILE A 1 83 ? 4.916 25.778 -19.181 1.00 90.38 83 ILE A C 1
ATOM 597 O O . ILE A 1 83 ? 4.328 24.729 -19.458 1.00 90.38 83 ILE A O 1
ATOM 601 N N . ALA A 1 84 ? 4.442 26.650 -18.295 1.00 86.94 84 ALA A N 1
ATOM 602 C CA . ALA A 1 84 ? 3.214 26.443 -17.544 1.00 86.94 84 ALA A CA 1
ATOM 603 C C . ALA A 1 84 ? 2.289 27.671 -17.609 1.00 86.94 84 ALA A C 1
ATOM 605 O O . ALA A 1 84 ? 2.691 28.770 -17.217 1.00 86.94 84 ALA A O 1
ATOM 606 N N . PRO A 1 85 ? 1.039 27.498 -18.070 1.00 82.06 85 PRO A N 1
ATOM 607 C CA . PRO A 1 85 ? 0.038 28.557 -18.063 1.00 82.06 85 PRO A CA 1
ATOM 608 C C . PRO A 1 85 ? -0.502 28.801 -16.648 1.00 82.06 85 PRO A C 1
ATOM 610 O O . PRO A 1 85 ? -0.789 27.868 -15.896 1.00 82.06 85 PRO A O 1
ATOM 613 N N . ALA A 1 86 ? -0.698 30.070 -16.305 1.00 72.81 86 ALA A N 1
ATOM 614 C CA . ALA A 1 86 ? -1.067 30.534 -14.976 1.00 72.81 86 ALA A CA 1
ATOM 615 C C . ALA A 1 86 ? -2.154 31.629 -15.047 1.00 72.81 86 ALA A C 1
ATOM 617 O O . ALA A 1 86 ? -1.994 32.758 -14.593 1.00 72.81 86 ALA A O 1
ATOM 618 N N . GLY A 1 87 ? -3.310 31.274 -15.618 1.00 73.75 87 GLY A N 1
ATOM 619 C CA . GLY A 1 87 ? -4.386 32.229 -15.884 1.00 73.75 87 GLY A CA 1
ATOM 620 C C . GLY A 1 87 ? -4.149 32.976 -17.190 1.00 73.75 87 GLY A C 1
ATOM 621 O O . GLY A 1 87 ? -4.110 32.326 -18.227 1.00 73.75 87 GLY A O 1
ATOM 622 N N . ASP A 1 88 ? -4.023 34.301 -17.108 1.00 74.81 88 ASP A N 1
ATOM 623 C CA . ASP A 1 88 ? -3.768 35.179 -18.265 1.00 74.81 88 ASP A CA 1
ATOM 624 C C . ASP A 1 88 ? -2.253 35.390 -18.493 1.00 74.81 88 ASP A C 1
ATOM 626 O O . ASP A 1 88 ? -1.829 35.920 -19.513 1.00 74.81 88 ASP A O 1
ATOM 630 N N . SER A 1 89 ? -1.424 34.926 -17.552 1.00 83.69 89 SER A N 1
ATOM 631 C CA . SER A 1 89 ? 0.033 34.899 -17.653 1.00 83.69 89 SER A CA 1
ATOM 632 C C . SER A 1 89 ? 0.557 33.466 -17.747 1.00 83.69 89 SER A C 1
ATOM 634 O O . SER A 1 89 ? -0.159 32.492 -17.503 1.00 83.69 89 SER A O 1
ATOM 636 N N . ALA A 1 90 ? 1.825 33.323 -18.109 1.00 86.19 90 ALA A N 1
ATOM 637 C CA . ALA A 1 90 ? 2.530 32.058 -18.189 1.00 86.19 90 ALA A CA 1
ATOM 638 C C . ALA A 1 90 ? 3.954 32.187 -17.655 1.00 86.19 90 ALA A C 1
ATOM 640 O O . ALA A 1 90 ? 4.574 33.251 -17.707 1.00 86.19 90 ALA A O 1
ATOM 641 N N . ILE A 1 91 ? 4.465 31.074 -17.142 1.00 89.50 91 ILE A N 1
ATOM 642 C CA . ILE A 1 91 ? 5.813 30.964 -16.597 1.00 89.50 91 ILE A CA 1
ATOM 643 C C . ILE A 1 91 ? 6.597 30.005 -17.489 1.00 89.50 91 ILE A C 1
ATOM 645 O O . ILE A 1 91 ? 6.127 28.904 -17.782 1.00 89.50 91 ILE A O 1
ATOM 649 N N . ALA A 1 92 ? 7.789 30.423 -17.901 1.00 90.81 92 ALA A N 1
ATOM 650 C CA . ALA A 1 92 ? 8.750 29.607 -18.625 1.00 90.81 92 ALA A CA 1
ATOM 651 C C . ALA A 1 92 ? 10.036 29.477 -17.803 1.00 90.81 92 ALA A C 1
ATOM 653 O O . ALA A 1 92 ? 10.593 30.485 -17.379 1.00 90.81 92 ALA A O 1
ATOM 654 N N . VAL A 1 93 ? 10.508 28.255 -17.568 1.00 91.50 93 VAL A N 1
ATOM 655 C CA . VAL A 1 93 ? 11.700 27.975 -16.756 1.00 91.50 93 VAL A CA 1
ATOM 656 C C . VAL A 1 93 ? 12.666 27.108 -17.547 1.00 91.50 93 VAL A C 1
ATOM 658 O O . VAL A 1 93 ? 12.306 26.030 -18.017 1.00 91.50 93 VAL A O 1
ATOM 661 N N . TRP A 1 94 ? 13.893 27.590 -17.690 1.00 92.69 94 TRP A N 1
ATOM 662 C CA . TRP A 1 94 ? 15.022 26.871 -18.249 1.00 92.69 94 TRP A CA 1
ATOM 663 C C . TRP A 1 94 ? 15.781 26.168 -17.128 1.00 92.69 94 TRP A C 1
ATOM 665 O O . TRP A 1 94 ? 16.255 26.801 -16.185 1.00 92.69 94 TRP A O 1
ATOM 675 N N . THR A 1 95 ? 15.869 24.849 -17.218 1.00 90.81 95 THR A N 1
ATOM 676 C CA . THR A 1 95 ? 16.366 23.976 -16.149 1.00 90.81 95 THR A CA 1
ATOM 677 C C . THR A 1 95 ? 17.409 23.003 -16.680 1.00 90.81 95 THR A C 1
ATOM 679 O O . THR A 1 95 ? 17.550 22.834 -17.893 1.00 90.81 95 THR A O 1
ATOM 682 N N . ASP A 1 96 ? 18.143 22.352 -15.782 1.00 87.00 96 ASP A N 1
ATOM 683 C CA . ASP A 1 96 ? 19.026 21.248 -16.161 1.00 87.00 96 ASP A CA 1
ATOM 684 C C . ASP A 1 96 ? 18.236 20.038 -16.702 1.00 87.00 96 ASP A C 1
ATOM 686 O O . ASP A 1 96 ? 17.012 19.939 -16.570 1.00 87.00 96 ASP A O 1
ATOM 690 N N . SER A 1 97 ? 18.926 19.102 -17.357 1.00 79.12 97 SER A N 1
ATOM 691 C CA . SER A 1 97 ? 18.306 17.914 -17.965 1.00 79.12 97 SER A CA 1
ATOM 692 C C . SER A 1 97 ? 17.671 16.956 -16.948 1.00 79.12 97 SER A C 1
ATOM 694 O O . SER A 1 97 ? 16.790 16.187 -17.316 1.00 79.12 97 SER A O 1
ATOM 696 N N . GLU A 1 98 ? 18.091 17.011 -15.680 1.00 73.88 98 GLU A N 1
ATOM 697 C CA . GLU A 1 98 ? 17.634 16.125 -14.594 1.00 73.88 98 GLU A CA 1
ATOM 698 C C . GLU A 1 98 ? 16.611 16.791 -13.649 1.00 73.88 98 GLU A C 1
ATOM 700 O O . GLU A 1 98 ? 16.321 16.283 -12.567 1.00 73.88 98 GLU A O 1
ATOM 705 N N . ALA A 1 99 ? 16.059 17.945 -14.033 1.00 78.25 99 ALA A N 1
ATOM 706 C CA . ALA A 1 99 ? 15.157 18.715 -13.186 1.00 78.25 99 ALA A CA 1
ATOM 707 C C . ALA A 1 99 ? 13.764 18.074 -13.041 1.00 78.25 99 ALA A C 1
ATOM 709 O O . ALA A 1 99 ? 13.086 17.795 -14.032 1.00 78.25 99 ALA A O 1
ATOM 710 N N . ASP A 1 100 ? 13.272 17.930 -11.805 1.00 81.31 100 ASP A N 1
ATOM 711 C CA . ASP A 1 100 ? 11.885 17.518 -11.555 1.00 81.31 100 ASP A CA 1
ATOM 712 C C . ASP A 1 100 ? 10.919 18.699 -11.745 1.00 81.31 100 ASP A C 1
ATOM 714 O O . ASP A 1 100 ? 10.639 19.491 -10.836 1.00 81.31 100 ASP A O 1
ATOM 718 N N . HIS A 1 101 ? 10.367 18.802 -12.953 1.00 82.12 101 HIS A N 1
ATOM 719 C CA . HIS A 1 101 ? 9.403 19.843 -13.311 1.00 82.12 101 HIS A CA 1
ATOM 720 C C . HIS A 1 101 ? 8.096 19.763 -12.524 1.00 82.12 101 HIS A C 1
ATOM 722 O O . HIS A 1 101 ? 7.443 20.789 -12.327 1.00 82.12 101 HIS A O 1
ATOM 728 N N . THR A 1 102 ? 7.706 18.581 -12.040 1.00 77.56 102 THR A N 1
ATOM 729 C CA . THR A 1 102 ? 6.474 18.430 -11.254 1.00 77.56 102 THR A CA 1
ATOM 730 C C . THR A 1 102 ? 6.650 18.993 -9.849 1.00 77.56 102 THR A C 1
ATOM 732 O O . THR A 1 102 ? 5.787 19.743 -9.384 1.00 77.56 102 THR A O 1
ATOM 735 N N . ALA A 1 103 ? 7.801 18.740 -9.220 1.00 74.00 103 ALA A N 1
ATOM 736 C CA . ALA A 1 103 ? 8.174 19.349 -7.949 1.00 74.00 103 ALA A CA 1
ATOM 737 C C . ALA A 1 103 ? 8.345 20.869 -8.081 1.00 74.00 103 ALA A C 1
ATOM 739 O O . ALA A 1 103 ? 7.875 21.614 -7.223 1.00 74.00 103 ALA A O 1
ATOM 740 N N . MET A 1 104 ? 8.937 21.357 -9.177 1.00 74.62 104 MET A N 1
ATOM 741 C CA . MET A 1 104 ? 9.070 22.799 -9.421 1.00 74.62 104 MET A CA 1
ATOM 742 C C . MET A 1 104 ? 7.720 23.495 -9.605 1.00 74.62 104 MET A C 1
ATOM 744 O O . MET A 1 104 ? 7.506 24.553 -9.016 1.00 74.62 104 MET A O 1
ATOM 748 N N . LEU A 1 105 ? 6.782 22.906 -10.356 1.00 77.69 105 LEU A N 1
ATOM 749 C CA . LEU A 1 105 ? 5.426 23.451 -10.479 1.00 77.69 105 LEU A CA 1
ATOM 750 C C . LEU A 1 105 ? 4.648 23.366 -9.169 1.00 77.69 105 LEU A C 1
ATOM 752 O O . LEU A 1 105 ? 3.913 24.297 -8.847 1.00 77.69 105 LEU A O 1
ATOM 756 N N . ALA A 1 106 ? 4.816 22.291 -8.398 1.00 70.56 106 ALA A N 1
ATOM 757 C CA . ALA A 1 106 ? 4.214 22.168 -7.076 1.00 70.56 106 ALA A CA 1
ATOM 758 C C . ALA A 1 106 ? 4.763 23.232 -6.115 1.00 70.56 106 ALA A C 1
ATOM 760 O O . ALA A 1 106 ? 3.978 23.862 -5.412 1.00 70.56 106 ALA A O 1
ATOM 761 N N . ASN A 1 107 ? 6.071 23.498 -6.147 1.00 69.06 107 ASN A N 1
ATOM 762 C CA . ASN A 1 107 ? 6.723 24.548 -5.367 1.00 69.06 107 ASN A CA 1
ATOM 763 C C . ASN A 1 107 ? 6.308 25.948 -5.835 1.00 69.06 107 ASN A C 1
ATOM 765 O O . ASN A 1 107 ? 6.007 26.791 -5.002 1.00 69.06 107 ASN A O 1
ATOM 769 N N . ALA A 1 108 ? 6.211 26.198 -7.142 1.00 71.62 108 ALA A N 1
ATOM 770 C CA . ALA A 1 108 ? 5.721 27.465 -7.690 1.00 71.62 108 ALA A CA 1
ATOM 771 C C . ALA A 1 108 ? 4.246 27.706 -7.330 1.00 71.62 108 ALA A C 1
ATOM 773 O O . ALA A 1 108 ? 3.868 28.794 -6.902 1.00 71.62 108 ALA A O 1
ATOM 774 N N . ALA A 1 109 ? 3.405 26.674 -7.440 1.00 70.69 109 ALA A N 1
ATOM 775 C CA . ALA A 1 109 ? 2.007 26.728 -7.031 1.00 70.69 109 ALA A CA 1
ATOM 776 C C . ALA A 1 109 ? 1.865 26.872 -5.511 1.00 70.69 109 ALA A C 1
ATOM 778 O O . ALA A 1 109 ? 0.949 27.553 -5.056 1.00 70.69 109 ALA A O 1
ATOM 779 N N . ALA A 1 110 ? 2.759 26.257 -4.732 1.00 62.94 110 ALA A N 1
ATOM 780 C CA . ALA A 1 110 ? 2.849 26.456 -3.295 1.00 62.94 110 ALA A CA 1
ATOM 781 C C . ALA A 1 110 ? 3.247 27.897 -2.988 1.00 62.94 110 ALA A C 1
ATOM 783 O O . ALA A 1 110 ? 2.531 28.515 -2.228 1.00 62.94 110 ALA A O 1
ATOM 784 N N . LEU A 1 111 ? 4.254 28.475 -3.648 1.00 62.81 111 LEU A N 1
ATOM 785 C CA . LEU A 1 111 ? 4.665 29.877 -3.486 1.00 62.81 111 LEU A CA 1
ATOM 786 C C . LEU A 1 111 ? 3.561 30.877 -3.859 1.00 62.81 111 LEU A C 1
ATOM 788 O O . LEU A 1 111 ? 3.410 31.892 -3.195 1.00 62.81 111 LEU A O 1
ATOM 792 N N . LEU A 1 112 ? 2.738 30.573 -4.866 1.00 63.38 112 LEU A N 1
ATOM 793 C CA . LEU A 1 112 ? 1.538 31.363 -5.184 1.00 63.38 112 LEU A CA 1
ATOM 794 C C . LEU A 1 112 ? 0.406 31.178 -4.160 1.00 63.38 112 LEU A C 1
ATOM 796 O O . LEU A 1 112 ? -0.486 32.019 -4.063 1.00 63.38 112 LEU A O 1
ATOM 800 N N . ARG A 1 113 ? 0.398 30.057 -3.427 1.00 54.03 113 ARG A N 1
ATOM 801 C CA . ARG A 1 113 ? -0.595 29.724 -2.388 1.00 54.03 113 ARG A CA 1
ATOM 802 C C . ARG A 1 113 ? -0.144 30.118 -0.979 1.00 54.03 113 ARG A C 1
ATOM 804 O O . ARG A 1 113 ? -0.998 30.325 -0.121 1.00 54.03 113 ARG A O 1
ATOM 811 N N . THR A 1 114 ? 1.157 30.209 -0.733 1.00 41.78 114 THR A N 1
ATOM 812 C CA . THR A 1 114 ? 1.779 30.596 0.529 1.00 41.78 114 THR A CA 1
ATOM 813 C C . THR A 1 114 ? 2.112 32.080 0.457 1.00 41.78 114 THR A C 1
ATOM 815 O O . THR A 1 114 ? 2.920 32.473 -0.380 1.00 41.78 114 THR A O 1
ATOM 818 N N . PRO A 1 115 ? 1.530 32.931 1.312 1.00 41.00 115 PRO A N 1
ATOM 819 C CA . PRO A 1 115 ? 1.874 34.343 1.325 1.00 41.00 115 PRO A CA 1
ATOM 820 C C . PRO A 1 115 ? 3.290 34.521 1.889 1.00 41.00 115 PRO A C 1
ATOM 822 O O . PRO A 1 115 ? 3.479 34.570 3.101 1.00 41.00 115 PRO A O 1
ATOM 825 N N . THR A 1 116 ? 4.296 34.630 1.022 1.00 34.88 116 THR A N 1
ATOM 826 C CA . THR A 1 116 ? 5.665 34.997 1.415 1.00 34.88 116 THR A CA 1
ATOM 827 C C . THR A 1 116 ? 6.238 36.053 0.475 1.00 34.88 116 THR A C 1
ATOM 829 O O . THR A 1 116 ? 6.884 35.742 -0.517 1.00 34.88 116 THR A O 1
ATOM 832 N N . ALA A 1 117 ? 5.980 37.320 0.815 1.00 37.16 117 ALA A N 1
ATOM 833 C CA . ALA A 1 117 ? 6.923 38.451 0.773 1.00 37.16 117 ALA A CA 1
ATOM 834 C C . ALA A 1 117 ? 6.152 39.784 0.772 1.00 37.16 117 ALA A C 1
ATOM 836 O O . ALA A 1 117 ? 6.081 40.497 -0.227 1.00 37.16 117 ALA A O 1
ATOM 837 N N . VAL A 1 118 ? 5.588 40.149 1.925 1.00 39.78 118 VAL A N 1
ATOM 838 C CA . VAL A 1 118 ? 5.262 41.549 2.234 1.00 39.78 118 VAL A CA 1
ATOM 839 C C . VAL A 1 118 ? 5.876 41.883 3.592 1.00 39.78 118 VAL A C 1
ATOM 841 O O . VAL A 1 118 ? 5.179 42.173 4.564 1.00 39.78 118 VAL A O 1
ATOM 844 N N . GLU A 1 119 ? 7.204 41.802 3.669 1.00 40.41 119 GLU A N 1
ATOM 845 C CA . GLU A 1 119 ? 7.941 42.294 4.838 1.00 40.41 119 GLU A CA 1
ATOM 846 C C . GLU A 1 119 ? 7.920 43.838 4.921 1.00 40.41 119 GLU A C 1
ATOM 848 O O . GLU A 1 119 ? 8.032 44.376 6.015 1.00 40.41 119 GLU A O 1
ATOM 853 N N . ASP A 1 120 ? 7.580 44.563 3.843 1.00 39.16 120 ASP A N 1
ATOM 854 C CA . ASP A 1 120 ? 7.835 46.016 3.778 1.00 39.16 120 ASP A CA 1
ATOM 855 C C . ASP A 1 120 ? 6.618 46.971 3.723 1.00 39.16 120 ASP A C 1
ATOM 857 O O . ASP A 1 120 ? 6.816 48.163 3.500 1.00 39.16 120 ASP A O 1
ATOM 861 N N . LEU A 1 121 ? 5.355 46.538 3.896 1.00 41.72 121 LEU A N 1
ATOM 862 C CA . LEU A 1 121 ? 4.199 47.437 3.617 1.00 41.72 121 LEU A CA 1
ATOM 863 C C . LEU A 1 121 ? 3.207 47.770 4.741 1.00 41.72 121 LEU A C 1
ATOM 865 O O . LEU A 1 121 ? 2.185 48.381 4.448 1.00 41.72 121 LEU A O 1
ATOM 869 N N . VAL A 1 122 ? 3.474 47.470 6.012 1.00 43.28 122 VAL A N 1
ATOM 870 C CA . VAL A 1 122 ? 2.627 47.992 7.107 1.00 43.28 122 VAL A CA 1
ATOM 871 C C . VAL A 1 122 ? 3.491 48.289 8.337 1.00 43.28 122 VAL A C 1
ATOM 873 O O . VAL A 1 122 ? 4.246 47.428 8.788 1.00 43.28 122 VAL A O 1
ATOM 876 N N . GLU A 1 123 ? 3.427 49.500 8.878 1.00 48.44 123 GLU A N 1
ATOM 877 C CA . GLU A 1 123 ? 4.064 49.830 10.159 1.00 48.44 123 GLU A CA 1
ATOM 878 C C . GLU A 1 123 ? 3.282 49.168 11.317 1.00 48.44 123 GLU A C 1
ATOM 880 O O . GLU A 1 123 ? 2.107 48.807 11.185 1.00 48.44 123 GLU A O 1
ATOM 885 N N . GLU A 1 124 ? 3.932 48.928 12.459 1.00 49.53 124 GLU A N 1
ATOM 886 C CA . GLU A 1 124 ? 3.258 48.420 13.661 1.00 49.53 124 GLU A CA 1
ATOM 887 C C . GLU A 1 124 ? 2.073 49.326 14.041 1.00 49.53 124 GLU A C 1
ATOM 889 O O . GLU A 1 124 ? 2.258 50.472 14.437 1.00 49.53 124 GLU A O 1
ATOM 894 N N . GLY A 1 125 ? 0.848 48.797 13.960 1.00 54.00 125 GLY A N 1
ATOM 895 C CA . GLY A 1 125 ? -0.345 49.451 14.509 1.00 54.00 125 GLY A CA 1
ATOM 896 C C . GLY A 1 125 ? -1.380 49.968 13.508 1.00 54.00 125 GLY A C 1
ATOM 897 O O . GLY A 1 125 ? -2.415 50.456 13.956 1.00 54.00 125 GLY A O 1
ATOM 898 N N . ASP A 1 126 ? -1.189 49.816 12.192 1.00 59.81 126 ASP A N 1
ATOM 899 C CA . ASP A 1 126 ? -2.235 50.230 11.244 1.00 59.81 126 ASP A CA 1
ATOM 900 C C . ASP A 1 126 ? -3.493 49.339 11.337 1.00 59.81 126 ASP A C 1
ATOM 902 O O . ASP A 1 126 ? -3.373 48.100 11.428 1.00 59.81 126 ASP A O 1
ATOM 906 N N . PRO A 1 127 ? -4.701 49.949 11.297 1.00 64.69 127 PRO A N 1
ATOM 907 C CA . PRO A 1 127 ? -5.968 49.237 11.403 1.00 64.69 127 PRO A CA 1
ATOM 908 C C . PRO A 1 127 ? -6.129 48.234 10.258 1.00 64.69 127 PRO A C 1
ATOM 910 O O . PRO A 1 127 ? -5.772 48.504 9.111 1.00 64.69 127 PRO A O 1
ATOM 913 N N . LEU A 1 128 ? -6.666 47.052 10.577 1.00 75.25 128 LEU A N 1
ATOM 914 C CA . LEU A 1 128 ? -6.987 46.046 9.565 1.00 75.25 128 LEU A CA 1
ATOM 915 C C . LEU A 1 128 ? -8.034 46.605 8.582 1.00 75.25 128 LEU A C 1
ATOM 917 O O . LEU A 1 128 ? -8.895 47.386 8.993 1.00 75.25 128 LEU A O 1
ATOM 921 N N . PRO A 1 129 ? -7.973 46.226 7.292 1.00 75.94 129 PRO A N 1
ATOM 922 C CA . PRO A 1 129 ? -8.934 46.687 6.298 1.00 75.94 129 PRO A CA 1
ATOM 923 C C . PRO A 1 129 ? -10.362 46.305 6.699 1.00 75.94 129 PRO A C 1
ATOM 925 O O . PRO A 1 129 ? -10.595 45.215 7.226 1.00 75.94 129 PRO A O 1
ATOM 928 N N . GLU A 1 130 ? -11.320 47.194 6.428 1.00 71.19 130 GLU A N 1
ATOM 929 C CA . GLU A 1 130 ? -12.724 46.972 6.775 1.00 71.19 130 GLU A CA 1
ATOM 930 C C . GLU A 1 130 ? -13.283 45.755 6.017 1.00 71.19 130 GLU A C 1
ATOM 932 O O . GLU A 1 130 ? -13.495 45.783 4.805 1.00 71.19 130 GLU A O 1
ATOM 937 N N . GLY A 1 131 ? -13.503 44.661 6.752 1.00 77.88 131 GLY A N 1
ATOM 938 C CA . GLY A 1 131 ? -14.138 43.441 6.255 1.00 77.88 131 GLY A CA 1
ATOM 939 C C . GLY A 1 131 ? -15.649 43.408 6.469 1.00 77.88 131 GLY A C 1
ATOM 940 O O . GLY A 1 131 ? -16.208 44.166 7.264 1.00 77.88 131 GLY A O 1
ATOM 941 N N . VAL A 1 132 ? -16.317 42.452 5.820 1.00 84.50 132 VAL A N 1
ATOM 942 C CA . VAL A 1 132 ? -17.747 42.189 6.034 1.00 84.50 132 VAL A CA 1
ATOM 943 C C . VAL A 1 132 ? -17.943 41.564 7.413 1.00 84.50 132 VAL A C 1
ATOM 945 O O . VAL A 1 132 ? -17.360 40.522 7.713 1.00 84.50 132 VAL A O 1
ATOM 948 N N . ILE A 1 133 ? -18.789 42.171 8.245 1.00 87.75 133 ILE A N 1
ATOM 949 C CA . ILE A 1 133 ? -19.141 41.615 9.556 1.00 87.75 133 ILE A CA 1
ATOM 950 C C . ILE A 1 133 ? -20.063 40.411 9.346 1.00 87.75 133 ILE A C 1
ATOM 952 O O . ILE A 1 133 ? -21.201 40.553 8.903 1.00 87.75 133 ILE A O 1
ATOM 956 N N . VAL A 1 134 ? -19.565 39.227 9.688 1.00 85.38 134 VAL A N 1
ATOM 957 C CA . VAL A 1 134 ? -20.301 37.957 9.636 1.00 85.38 134 VAL A CA 1
ATOM 958 C C . VAL A 1 134 ? -21.186 37.802 10.870 1.00 85.38 134 VAL A C 1
ATOM 960 O O . VAL A 1 134 ? -22.331 37.361 10.779 1.00 85.38 134 VAL A O 1
ATOM 963 N N . LYS A 1 135 ? -20.666 38.176 12.044 1.00 89.12 135 LYS A N 1
ATOM 964 C CA . LYS A 1 135 ? -21.365 38.019 13.323 1.00 89.12 135 LYS A CA 1
ATOM 965 C C . LYS A 1 135 ? -20.897 39.054 14.337 1.00 89.12 135 LYS A C 1
ATOM 967 O O . LYS A 1 135 ? -19.697 39.222 14.535 1.00 89.12 135 LYS A O 1
ATOM 972 N N . GLU A 1 136 ? -21.846 39.674 15.033 1.00 91.81 136 GLU A N 1
ATOM 973 C CA . GLU A 1 136 ? -21.602 40.601 16.143 1.00 91.81 136 GLU A CA 1
ATOM 974 C C . GLU A 1 136 ? -22.242 40.062 17.430 1.00 91.81 136 GLU A C 1
ATOM 976 O O . GLU A 1 136 ? -23.359 39.537 17.410 1.00 91.81 136 GLU A O 1
ATOM 981 N N . GLY A 1 137 ? -21.526 40.157 18.551 1.00 90.06 137 GLY A N 1
ATOM 982 C CA . GLY A 1 137 ? -21.946 39.594 19.831 1.00 90.06 137 GLY A CA 1
ATOM 983 C C . GLY A 1 137 ? -21.302 40.273 21.039 1.00 90.06 137 GLY A C 1
ATOM 984 O O . GLY A 1 137 ? -20.450 41.153 20.920 1.00 90.06 137 GLY A O 1
ATOM 985 N N . LYS A 1 138 ? -21.733 39.866 22.237 1.00 89.38 138 LYS A N 1
ATOM 986 C CA . LYS A 1 138 ? -21.117 40.309 23.498 1.00 89.38 138 LYS A CA 1
ATOM 987 C C . LYS A 1 138 ? -19.821 39.541 23.757 1.00 89.38 138 LYS A C 1
ATOM 989 O O . LYS A 1 138 ? -19.713 38.377 23.386 1.00 89.38 138 LYS A O 1
ATOM 994 N N . GLY A 1 139 ? -18.881 40.179 24.441 1.00 87.00 139 GLY A N 1
ATOM 995 C CA . GLY A 1 139 ? -17.614 39.593 24.861 1.00 87.00 139 GLY A CA 1
ATOM 996 C C . GLY A 1 139 ? -17.740 38.580 25.996 1.00 87.00 139 GLY A C 1
ATOM 997 O O . GLY A 1 139 ? -18.799 38.386 26.597 1.00 87.00 139 GLY A O 1
ATOM 998 N N . GLY A 1 140 ? -16.619 37.928 26.295 1.00 89.00 140 GLY A N 1
ATOM 999 C CA . GLY A 1 140 ? -16.509 36.851 27.279 1.00 89.00 140 GLY A CA 1
ATOM 1000 C C . GLY A 1 140 ? -15.875 35.595 26.683 1.00 89.00 140 GLY A C 1
ATOM 1001 O O . GLY A 1 140 ? -15.965 35.370 25.482 1.00 89.00 140 GLY A O 1
ATOM 1002 N N . VAL A 1 141 ? -15.259 34.763 27.527 1.00 90.62 141 VAL A N 1
ATOM 1003 C CA . VAL A 1 141 ? -14.521 33.551 27.109 1.00 90.62 141 VAL A CA 1
ATOM 1004 C C . VAL A 1 141 ? -15.400 32.597 26.288 1.00 90.62 141 VAL A C 1
ATOM 1006 O O . VAL A 1 141 ? -15.052 32.243 25.167 1.00 90.62 141 VAL A O 1
ATOM 1009 N N . ASP A 1 142 ? -16.585 32.242 26.794 1.00 90.81 142 ASP A N 1
ATOM 1010 C CA . ASP A 1 142 ? -17.502 31.325 26.100 1.00 90.81 142 ASP A CA 1
ATOM 1011 C C . ASP A 1 142 ? -18.049 31.908 24.782 1.00 90.81 142 ASP A C 1
ATOM 1013 O O . ASP A 1 142 ? -18.263 31.178 23.814 1.00 90.81 142 ASP A O 1
ATOM 1017 N N . GLN A 1 143 ? -18.259 33.229 24.726 1.00 91.19 143 GLN A N 1
ATOM 1018 C CA . GLN A 1 143 ? -18.712 33.901 23.505 1.00 91.19 143 GLN A CA 1
ATOM 1019 C C . GLN A 1 143 ? -17.590 33.969 22.470 1.00 91.19 143 GLN A C 1
ATOM 1021 O O . GLN A 1 143 ? -17.832 33.684 21.302 1.00 91.19 143 GLN A O 1
ATOM 1026 N N . LEU A 1 144 ? -16.357 34.251 22.894 1.00 92.00 144 LEU A N 1
ATOM 1027 C CA . LEU A 1 144 ? -15.182 34.233 22.028 1.00 92.00 144 LEU A CA 1
ATOM 1028 C C . LEU A 1 144 ? -14.981 32.848 21.400 1.00 92.00 144 LEU A C 1
ATOM 1030 O O . LEU A 1 144 ? -14.870 32.758 20.182 1.00 92.00 144 LEU A O 1
ATOM 1034 N N . ILE A 1 145 ? -15.067 31.770 22.187 1.00 92.81 145 ILE A N 1
ATOM 1035 C CA . ILE A 1 145 ? -15.017 30.392 21.664 1.00 92.81 145 ILE A CA 1
ATOM 1036 C C . ILE A 1 145 ? -16.184 30.121 20.704 1.00 92.81 145 ILE A C 1
ATOM 1038 O O . ILE A 1 145 ? -15.994 29.491 19.669 1.00 92.81 145 ILE A O 1
ATOM 1042 N N . SER A 1 146 ? -17.390 30.628 20.983 1.00 92.62 146 SER A N 1
ATOM 1043 C CA . SER A 1 146 ? -18.517 30.503 20.046 1.00 92.62 146 SER A CA 1
ATOM 1044 C C . SER A 1 146 ? -18.289 31.257 18.730 1.00 92.62 146 SER A C 1
ATOM 1046 O O . SER A 1 146 ? -18.739 30.789 17.686 1.00 92.62 146 SER A O 1
ATOM 1048 N N . HIS A 1 147 ? -17.629 32.415 18.752 1.00 92.75 147 HIS A N 1
ATOM 1049 C CA . HIS A 1 147 ? -17.265 33.150 17.540 1.00 92.75 147 HIS A CA 1
ATOM 1050 C C . HIS A 1 147 ? -16.154 32.440 16.755 1.00 92.75 147 HIS A C 1
ATOM 1052 O O . HIS A 1 147 ? -16.257 32.363 15.534 1.00 92.75 147 HIS A O 1
ATOM 1058 N N . LEU A 1 148 ? -15.162 31.860 17.440 1.00 93.12 148 LEU A N 1
ATOM 1059 C CA . LEU A 1 148 ? -14.126 31.026 16.820 1.00 93.12 148 LEU A CA 1
ATOM 1060 C C . LEU A 1 148 ? -14.701 29.747 16.207 1.00 93.12 148 LEU A C 1
ATOM 1062 O O . LEU A 1 148 ? -14.351 29.397 15.090 1.00 93.12 148 LEU A O 1
ATOM 1066 N N . ARG A 1 149 ? -15.653 29.095 16.880 1.00 92.88 149 ARG A N 1
ATOM 1067 C CA . ARG A 1 149 ? -16.366 27.943 16.320 1.00 92.88 149 ARG A CA 1
ATOM 1068 C C . ARG A 1 149 ? -17.098 28.299 15.031 1.00 92.88 149 ARG A C 1
ATOM 1070 O O . ARG A 1 149 ? -16.962 27.595 14.044 1.00 92.88 149 ARG A O 1
ATOM 1077 N N . ASN A 1 150 ? -17.841 29.405 15.028 1.00 90.69 150 ASN A N 1
ATOM 1078 C CA . ASN A 1 150 ? -18.513 29.864 13.815 1.00 90.69 150 ASN A CA 1
ATOM 1079 C C . ASN A 1 150 ? -17.512 30.182 12.692 1.00 90.69 150 ASN A C 1
ATOM 1081 O O . ASN A 1 150 ? -17.795 29.899 11.535 1.00 90.69 150 ASN A O 1
ATOM 1085 N N . ALA A 1 151 ? -16.353 30.749 13.033 1.00 90.31 151 ALA A N 1
ATOM 1086 C CA . ALA A 1 151 ? -15.289 31.017 12.076 1.00 90.31 151 ALA A CA 1
ATOM 1087 C C . ALA A 1 151 ? -14.691 29.732 11.479 1.00 90.31 151 ALA A C 1
ATOM 1089 O O . ALA A 1 151 ? -14.461 29.687 10.273 1.00 90.31 151 ALA A O 1
ATOM 1090 N N . ALA A 1 152 ? -14.473 28.700 12.302 1.00 88.94 152 ALA A N 1
ATOM 1091 C CA . ALA A 1 152 ? -14.020 27.376 11.876 1.00 88.94 152 ALA A CA 1
ATOM 1092 C C . ALA A 1 152 ? -15.062 26.679 10.985 1.00 88.94 152 ALA A C 1
ATOM 1094 O O . ALA A 1 152 ? -14.744 26.281 9.868 1.00 88.94 152 ALA A O 1
ATOM 1095 N N . ASP A 1 153 ? -16.328 26.630 11.415 1.00 88.38 153 ASP A N 1
ATOM 1096 C CA . ASP A 1 153 ? -17.423 26.009 10.655 1.00 88.38 153 ASP A CA 1
ATOM 1097 C C . ASP A 1 153 ? -17.592 26.672 9.266 1.00 88.38 153 ASP A C 1
ATOM 1099 O O . ASP A 1 153 ? -17.739 25.998 8.243 1.00 88.38 153 ASP A O 1
ATOM 1103 N N . GLU A 1 154 ? -17.512 28.005 9.197 1.00 85.56 154 GLU A N 1
ATOM 1104 C CA . GLU A 1 154 ? -17.643 28.779 7.953 1.00 85.56 154 GLU A CA 1
ATOM 1105 C C . GLU A 1 154 ? -16.317 28.978 7.191 1.00 85.56 154 GLU A C 1
ATOM 1107 O O . GLU A 1 154 ? -16.307 29.633 6.142 1.00 85.56 154 GLU A O 1
ATOM 1112 N N . HIS A 1 155 ? -15.207 28.420 7.692 1.00 82.88 155 HIS A N 1
ATOM 1113 C CA . HIS A 1 155 ? -13.855 28.550 7.133 1.00 82.88 155 HIS A CA 1
ATOM 1114 C C . HIS A 1 155 ? -13.474 30.014 6.842 1.00 82.88 155 HIS A C 1
ATOM 1116 O O . HIS A 1 155 ? -12.954 30.360 5.775 1.00 82.88 155 HIS A O 1
ATOM 1122 N N . THR A 1 156 ? -13.783 30.923 7.771 1.00 85.44 156 THR A N 1
ATOM 1123 C CA . THR A 1 156 ? -13.640 32.363 7.536 1.00 85.44 156 THR A CA 1
ATOM 1124 C C . THR A 1 156 ? -12.181 32.803 7.599 1.00 85.44 156 THR A C 1
ATOM 1126 O O . THR A 1 156 ? -11.528 32.696 8.636 1.00 85.44 156 THR A O 1
ATOM 1129 N N . THR A 1 157 ? -11.693 33.382 6.507 1.00 87.69 157 THR A N 1
ATOM 1130 C CA . THR A 1 157 ? -10.424 34.118 6.434 1.00 87.69 157 THR A CA 1
ATOM 1131 C C . THR A 1 157 ? -10.666 35.602 6.725 1.00 87.69 157 THR A C 1
ATOM 1133 O O . THR A 1 157 ? -11.381 36.282 5.976 1.00 87.69 157 THR A O 1
ATOM 1136 N N . GLY A 1 158 ? -10.099 36.115 7.811 1.00 87.75 158 GLY A N 1
ATOM 1137 C CA . GLY A 1 158 ? -10.348 37.473 8.285 1.00 87.75 158 GLY A CA 1
ATOM 1138 C C . GLY A 1 158 ? -9.819 37.694 9.696 1.00 87.75 158 GLY A C 1
ATOM 1139 O O . GLY A 1 158 ? -8.716 37.262 10.015 1.00 87.75 158 GLY A O 1
ATOM 1140 N N . TYR A 1 159 ? -10.581 38.377 10.547 1.00 90.12 159 TYR A N 1
ATOM 1141 C CA . TYR A 1 159 ? -10.191 38.594 11.939 1.00 90.12 159 TYR A CA 1
ATOM 1142 C C . TYR A 1 159 ? -11.400 38.688 12.873 1.00 90.12 159 TYR A C 1
ATOM 1144 O O . TYR A 1 159 ? -12.476 39.142 12.489 1.00 90.12 159 TYR A O 1
ATOM 1152 N N . LEU A 1 160 ? -11.221 38.258 14.119 1.00 91.75 160 LEU A N 1
ATOM 1153 C CA . LEU A 1 160 ? -12.164 38.469 15.211 1.00 91.75 160 LEU A CA 1
ATOM 1154 C C . LEU A 1 160 ? -11.708 39.682 16.021 1.00 91.75 160 LEU A C 1
ATOM 1156 O O . LEU A 1 160 ? -10.712 39.619 16.739 1.00 91.75 160 LEU A O 1
ATOM 1160 N N . GLU A 1 161 ? -12.440 40.782 15.904 1.00 91.31 161 GLU A N 1
ATOM 1161 C CA . GLU A 1 161 ? -12.177 42.014 16.636 1.00 91.31 161 GLU A CA 1
ATOM 1162 C C . GLU A 1 161 ? -12.909 42.014 17.978 1.00 91.31 161 GLU A C 1
ATOM 1164 O O . GLU A 1 161 ? -14.116 41.780 18.051 1.00 91.31 161 GLU A O 1
ATOM 1169 N N . SER A 1 162 ? -12.175 42.299 19.047 1.00 92.19 162 SER A N 1
ATOM 1170 C CA . SER A 1 162 ? -12.693 42.577 20.377 1.00 92.19 162 SER A CA 1
ATOM 1171 C C . SER A 1 162 ? -12.510 44.057 20.684 1.00 92.19 162 SER A C 1
ATOM 1173 O O . SER A 1 162 ? -11.416 44.486 21.059 1.00 92.19 162 SER A O 1
ATOM 1175 N N . THR A 1 163 ? -13.594 44.821 20.595 1.00 89.38 163 THR A N 1
ATOM 1176 C CA . THR A 1 163 ? -13.598 46.257 20.891 1.00 89.38 163 THR A CA 1
ATOM 1177 C C . THR A 1 163 ? -14.008 46.491 22.355 1.00 89.38 163 THR A C 1
ATOM 1179 O O . THR A 1 163 ? -15.128 46.124 22.736 1.00 89.38 163 THR A O 1
ATOM 1182 N N . PRO A 1 164 ? -13.138 47.059 23.213 1.00 85.06 164 PRO A N 1
ATOM 1183 C CA . PRO A 1 164 ? -13.501 47.431 24.580 1.00 85.06 164 PRO A CA 1
ATOM 1184 C C . PRO A 1 164 ? -14.300 48.745 24.633 1.00 85.06 164 PRO A C 1
ATOM 1186 O O . PRO A 1 164 ? -14.316 49.521 23.683 1.00 85.06 164 PRO A O 1
ATOM 1189 N N . VAL A 1 165 ? -14.958 49.013 25.771 1.00 76.81 165 VAL A N 1
ATOM 1190 C CA . VAL A 1 165 ? -15.673 50.288 26.016 1.00 76.81 165 VAL A CA 1
ATOM 1191 C C . VAL A 1 165 ? -14.695 51.460 26.188 1.00 76.81 165 VAL A C 1
ATOM 1193 O O . VAL A 1 165 ? -14.987 52.573 25.765 1.00 76.81 165 VAL A O 1
ATOM 1196 N N . GLU A 1 166 ? -13.528 51.197 26.782 1.00 70.00 166 GLU A N 1
ATOM 1197 C CA . GLU A 1 166 ? -12.391 52.115 26.902 1.00 70.00 166 GLU A CA 1
ATOM 1198 C C . GLU A 1 166 ? -11.102 51.311 26.656 1.00 70.00 166 GLU A C 1
ATOM 1200 O O . GLU A 1 166 ? -10.898 50.278 27.296 1.00 70.00 166 GLU A O 1
ATOM 1205 N N . GLY A 1 167 ? -10.249 51.757 25.727 1.00 70.12 167 GLY A N 1
ATOM 1206 C CA . GLY A 1 167 ? -8.995 51.084 25.360 1.00 70.12 167 GLY A CA 1
ATOM 1207 C C . GLY A 1 167 ? -8.873 50.790 23.862 1.00 70.12 167 GLY A C 1
ATOM 1208 O O . GLY A 1 167 ? -9.720 51.193 23.068 1.00 70.12 167 GLY A O 1
ATOM 1209 N N . GLU A 1 168 ? -7.801 50.097 23.486 1.00 79.44 168 GLU A N 1
ATOM 1210 C CA . GLU A 1 168 ? -7.499 49.731 22.098 1.00 79.44 168 GLU A CA 1
ATOM 1211 C C . GLU A 1 168 ? -8.142 48.385 21.728 1.00 79.44 168 GLU A C 1
ATOM 1213 O O . GLU A 1 168 ? -8.267 47.486 22.566 1.00 79.44 168 GLU A O 1
ATOM 1218 N N . ALA A 1 169 ? -8.590 48.255 20.477 1.00 85.56 169 ALA A N 1
ATOM 1219 C CA . ALA A 1 169 ? -9.203 47.030 19.979 1.00 85.56 169 ALA A CA 1
ATOM 1220 C C . ALA A 1 169 ? -8.149 45.937 19.761 1.00 85.56 169 ALA A C 1
ATOM 1222 O O . ALA A 1 169 ? -7.032 46.206 19.323 1.00 85.56 169 ALA A O 1
ATOM 1223 N N . ILE A 1 170 ? -8.525 44.691 20.048 1.00 88.56 170 ILE A N 1
ATOM 1224 C CA . ILE A 1 170 ? -7.664 43.523 19.836 1.00 88.56 170 ILE A CA 1
ATOM 1225 C C . ILE A 1 170 ? -8.259 42.693 18.713 1.00 88.56 170 ILE A C 1
ATOM 1227 O O . ILE A 1 170 ? -9.423 42.305 18.795 1.00 88.56 170 ILE A O 1
ATOM 1231 N N . ALA A 1 171 ? -7.468 42.391 17.690 1.00 89.56 171 ALA A N 1
ATOM 1232 C CA . ALA A 1 171 ? -7.906 41.591 16.556 1.00 89.56 171 ALA A CA 1
ATOM 1233 C C . ALA A 1 171 ? -7.170 40.249 16.525 1.00 89.56 171 ALA A C 1
ATOM 1235 O O . ALA A 1 171 ? -5.951 40.207 16.398 1.00 89.56 171 ALA A O 1
ATOM 1236 N N . ILE A 1 172 ? -7.904 39.144 16.619 1.00 91.06 172 ILE A N 1
ATOM 1237 C CA . ILE A 1 172 ? -7.367 37.793 16.416 1.00 91.06 172 ILE A CA 1
ATOM 1238 C C . ILE A 1 172 ? -7.461 37.490 14.922 1.00 91.06 172 ILE A C 1
ATOM 1240 O O . ILE A 1 172 ? -8.565 37.465 14.381 1.00 91.06 172 ILE A O 1
ATOM 1244 N N . THR A 1 173 ? -6.337 37.296 14.240 1.00 89.94 173 THR A N 1
ATOM 1245 C CA . THR A 1 173 ? -6.315 36.989 12.804 1.00 89.94 173 THR A CA 1
ATOM 1246 C C . THR A 1 173 ? -6.649 35.519 12.572 1.00 89.94 173 THR A C 1
ATOM 1248 O O . THR A 1 173 ? -6.178 34.638 13.291 1.00 89.94 173 THR A O 1
ATOM 1251 N N . LEU A 1 174 ? -7.500 35.261 11.577 1.00 89.81 174 LEU A N 1
ATOM 1252 C CA . LEU A 1 174 ? -8.057 33.948 11.271 1.00 89.81 174 LEU A CA 1
ATOM 1253 C C . LEU A 1 174 ? -7.765 33.583 9.814 1.00 89.81 174 LEU A C 1
ATOM 1255 O O . LEU A 1 174 ? -8.131 34.332 8.904 1.00 89.81 174 LEU A O 1
ATOM 1259 N N . ILE A 1 175 ? -7.168 32.416 9.582 1.00 87.06 175 ILE A N 1
ATOM 1260 C CA . ILE A 1 175 ? -6.999 31.832 8.246 1.00 87.06 175 ILE A CA 1
ATOM 1261 C C . ILE A 1 175 ? -7.822 30.552 8.203 1.00 87.06 175 ILE A C 1
ATOM 1263 O O . ILE A 1 175 ? -7.601 29.641 8.990 1.00 87.06 175 ILE A O 1
ATOM 1267 N N . SER A 1 176 ? -8.809 30.505 7.308 1.00 83.75 176 SER A N 1
ATOM 1268 C CA . SER A 1 176 ? -9.752 29.385 7.197 1.00 83.75 176 SER A CA 1
ATOM 1269 C C . SER A 1 176 ? -10.403 29.012 8.538 1.00 83.75 176 SER A C 1
ATOM 1271 O O . SER A 1 176 ? -10.667 27.847 8.797 1.00 83.75 176 SER A O 1
ATOM 1273 N N . GLY A 1 177 ? -10.655 30.005 9.397 1.00 83.12 177 GLY A N 1
ATOM 1274 C CA . GLY A 1 177 ? -11.237 29.810 10.726 1.00 83.12 177 GLY A CA 1
ATOM 1275 C C . GLY A 1 177 ? -10.255 29.443 11.844 1.00 83.12 177 GLY A C 1
ATOM 1276 O O . GLY A 1 177 ? -10.657 29.449 13.006 1.00 83.12 177 GLY A O 1
ATOM 1277 N N . VAL A 1 178 ? -8.979 29.208 11.529 1.00 89.94 178 VAL A N 1
ATOM 1278 C CA . VAL A 1 178 ? -7.921 28.910 12.505 1.00 89.94 178 VAL A CA 1
ATOM 1279 C C . VAL A 1 178 ? -7.254 30.211 12.960 1.00 89.94 178 VAL A C 1
ATOM 1281 O O . VAL A 1 178 ? -6.867 31.013 12.105 1.00 89.94 178 VAL A O 1
ATOM 1284 N N . PRO A 1 179 ? -7.104 30.463 14.272 1.00 91.00 179 PRO A N 1
ATOM 1285 C CA . PRO A 1 179 ? -6.277 31.550 14.787 1.00 91.00 179 PRO A CA 1
ATOM 1286 C C . PRO A 1 179 ? -4.832 31.396 14.324 1.00 91.00 179 PRO A C 1
ATOM 1288 O O . PRO A 1 179 ? -4.253 30.337 14.511 1.00 91.00 179 PRO A O 1
ATOM 1291 N N . VAL A 1 180 ? -4.258 32.441 13.727 1.00 86.69 180 VAL A N 1
ATOM 1292 C CA . VAL A 1 180 ? -2.847 32.467 13.275 1.00 86.69 180 VAL A CA 1
ATOM 1293 C C . VAL A 1 180 ? -2.062 33.599 13.951 1.00 86.69 180 VAL A C 1
ATOM 1295 O O . VAL A 1 180 ? -0.846 33.721 13.820 1.00 86.69 180 VAL A O 1
ATOM 1298 N N . GLY A 1 181 ? -2.750 34.464 14.694 1.00 87.25 181 GLY A N 1
ATOM 1299 C CA . GLY A 1 181 ? -2.100 35.525 15.439 1.00 87.25 181 GLY A CA 1
ATOM 1300 C C . GLY A 1 181 ? -3.061 36.430 16.186 1.00 87.25 181 GLY A C 1
ATOM 1301 O O . GLY A 1 181 ? -4.277 36.409 16.001 1.00 87.25 181 GLY A O 1
ATOM 1302 N N . ILE A 1 182 ? -2.483 37.274 17.033 1.00 87.81 182 ILE A N 1
ATOM 1303 C CA . ILE A 1 182 ? -3.166 38.392 17.678 1.00 87.81 182 ILE A CA 1
ATOM 1304 C C . ILE A 1 182 ? -2.488 39.694 17.257 1.00 87.81 182 ILE A C 1
ATOM 1306 O O . ILE A 1 182 ? -1.261 39.806 17.292 1.00 87.81 182 ILE A O 1
ATOM 1310 N N . ARG A 1 183 ? -3.291 40.684 16.872 1.00 85.69 183 ARG A N 1
ATOM 1311 C CA . ARG A 1 183 ? -2.883 42.075 16.698 1.00 85.69 183 ARG A CA 1
ATOM 1312 C C . ARG A 1 183 ? -3.405 42.889 17.874 1.00 85.69 183 ARG A C 1
ATOM 1314 O O . ARG A 1 183 ? -4.615 42.996 18.078 1.00 85.69 183 ARG A O 1
ATOM 1321 N N . ALA A 1 184 ? -2.478 43.431 18.648 1.00 82.25 184 ALA A N 1
ATOM 1322 C CA . ALA A 1 184 ? -2.747 44.313 19.772 1.00 82.25 184 ALA A CA 1
ATOM 1323 C C . ALA A 1 184 ? -1.630 45.356 19.859 1.00 82.25 184 ALA A C 1
ATOM 1325 O O . ALA A 1 184 ? -0.451 45.024 19.747 1.00 82.25 184 ALA A O 1
ATOM 1326 N N . THR A 1 185 ? -1.999 46.615 20.050 1.00 77.62 185 THR A N 1
ATOM 1327 C CA . THR A 1 185 ? -1.071 47.732 20.238 1.00 77.62 185 THR A CA 1
ATOM 1328 C C . THR A 1 185 ? -0.606 47.780 21.700 1.00 77.62 185 THR A C 1
ATOM 1330 O O . THR A 1 185 ? -1.393 47.610 22.629 1.00 77.62 185 THR A O 1
ATOM 1333 N N . GLY A 1 186 ? 0.707 47.913 21.924 1.00 70.75 186 GLY A N 1
ATOM 1334 C CA . GLY A 1 186 ? 1.298 48.007 23.268 1.00 70.75 186 GLY A CA 1
ATOM 1335 C C . GLY A 1 186 ? 1.263 46.728 24.123 1.00 70.75 186 GLY A C 1
ATOM 1336 O O . GLY A 1 186 ? 1.534 46.803 25.323 1.00 70.75 186 GLY A O 1
ATOM 1337 N N . VAL A 1 187 ? 0.938 45.564 23.543 1.00 76.00 187 VAL A N 1
ATOM 1338 C CA . VAL A 1 187 ? 0.869 44.275 24.254 1.00 76.00 187 VAL A CA 1
ATOM 1339 C C . VAL A 1 187 ? 1.873 43.282 23.672 1.00 76.00 187 VAL A C 1
ATOM 1341 O O . VAL A 1 187 ? 1.745 42.870 22.526 1.00 76.00 187 VAL A O 1
ATOM 1344 N N . ASN A 1 188 ? 2.818 42.832 24.504 1.00 76.06 188 ASN A N 1
ATOM 1345 C CA . ASN A 1 188 ? 3.920 41.959 24.075 1.00 76.06 188 ASN A CA 1
ATOM 1346 C C . ASN A 1 188 ? 3.746 40.484 24.486 1.00 76.06 188 ASN A C 1
ATOM 1348 O O . ASN A 1 188 ? 4.658 39.695 24.286 1.00 76.06 188 ASN A O 1
ATOM 1352 N N . SER A 1 189 ? 2.619 40.096 25.096 1.00 85.12 189 SER A N 1
ATOM 1353 C CA . SER A 1 189 ? 2.381 38.718 25.558 1.00 85.12 189 SER A CA 1
ATOM 1354 C C . SER A 1 189 ? 0.968 38.247 25.222 1.00 85.12 189 SER A C 1
ATOM 1356 O O . SER A 1 189 ? -0.006 38.986 25.414 1.00 85.12 189 SER A O 1
ATOM 1358 N N . VAL A 1 190 ? 0.862 36.989 24.780 1.00 86.00 190 VAL A N 1
ATOM 1359 C CA . VAL A 1 190 ? -0.397 36.330 24.405 1.00 86.00 190 VAL A CA 1
ATOM 1360 C C . VAL A 1 190 ? -1.383 36.344 25.573 1.00 86.00 190 VAL A C 1
ATOM 1362 O O . VAL A 1 190 ? -2.537 36.731 25.395 1.00 86.00 190 VAL A O 1
ATOM 1365 N N . GLY A 1 191 ? -0.930 36.036 26.792 1.00 85.81 191 GLY A N 1
ATOM 1366 C CA . GLY A 1 191 ? -1.794 36.009 27.978 1.00 85.81 191 GLY A CA 1
ATOM 1367 C C . GLY A 1 191 ? -2.470 37.353 28.277 1.00 85.81 191 GLY A C 1
ATOM 1368 O O . GLY A 1 191 ? -3.667 37.402 28.565 1.00 85.81 191 GLY A O 1
ATOM 1369 N N . VAL A 1 192 ? -1.743 38.470 28.149 1.00 86.44 192 VAL A N 1
ATOM 1370 C CA . VAL A 1 192 ? -2.303 39.820 28.373 1.00 86.44 192 VAL A CA 1
ATOM 1371 C C . VAL A 1 192 ? -3.308 40.182 27.277 1.00 86.44 192 VAL A C 1
ATOM 1373 O O . VAL A 1 192 ? -4.378 40.726 27.574 1.00 86.44 192 VAL A O 1
ATOM 1376 N N . ALA A 1 193 ? -3.007 39.832 26.025 1.00 87.31 193 ALA A N 1
ATOM 1377 C CA . ALA A 1 193 ? -3.888 40.093 24.893 1.00 87.31 193 ALA A CA 1
ATOM 1378 C C . ALA A 1 193 ? -5.197 39.289 24.994 1.00 87.31 193 ALA A C 1
ATOM 1380 O O . ALA A 1 193 ? -6.285 39.853 24.857 1.00 87.31 193 ALA A O 1
ATOM 1381 N N . VAL A 1 194 ? -5.118 38.000 25.339 1.00 89.38 194 VAL A N 1
ATOM 1382 C CA . VAL A 1 194 ? -6.290 37.133 25.547 1.00 89.38 194 VAL A CA 1
ATOM 1383 C C . VAL A 1 194 ? -7.126 37.606 26.740 1.00 89.38 194 VAL A C 1
ATOM 1385 O O . VAL A 1 194 ? -8.355 37.685 26.648 1.00 89.38 194 VAL A O 1
ATOM 1388 N N . MET A 1 195 ? -6.494 37.995 27.851 1.00 87.38 195 MET A N 1
ATOM 1389 C CA . MET A 1 195 ? -7.199 38.516 29.031 1.00 87.38 195 MET A CA 1
ATOM 1390 C C . MET A 1 195 ? -7.990 39.798 28.748 1.00 87.38 195 MET A C 1
ATOM 1392 O O . MET A 1 195 ? -9.063 40.007 29.334 1.00 87.38 195 MET A O 1
ATOM 1396 N N . SER A 1 196 ? -7.465 40.654 27.871 1.00 86.25 196 SER A N 1
ATOM 1397 C CA . SER A 1 196 ? -8.126 41.884 27.438 1.00 86.25 196 SER A CA 1
ATOM 1398 C C . SER A 1 196 ? -9.232 41.600 26.411 1.00 86.25 196 SER A C 1
ATOM 1400 O O . SER A 1 196 ? -10.345 42.105 26.569 1.00 86.25 196 SER A O 1
ATOM 1402 N N . ALA A 1 197 ? -8.995 40.701 25.446 1.00 86.69 197 ALA A N 1
ATOM 1403 C CA . ALA A 1 197 ? -9.974 40.306 24.427 1.00 86.69 197 ALA A CA 1
ATOM 1404 C C . ALA A 1 197 ? -11.199 39.571 25.007 1.00 86.69 197 ALA A C 1
ATOM 1406 O O . ALA A 1 197 ? -12.323 39.708 24.527 1.00 86.69 197 ALA A O 1
ATOM 1407 N N . THR A 1 198 ? -11.012 38.815 26.090 1.00 88.56 198 THR A N 1
ATOM 1408 C CA . THR A 1 198 ? -12.071 38.015 26.732 1.00 88.56 198 THR A CA 1
ATOM 1409 C C . THR A 1 198 ? -12.901 38.789 27.762 1.00 88.56 198 THR A C 1
ATOM 1411 O O . THR A 1 198 ? -13.658 38.190 28.536 1.00 88.56 198 THR A O 1
ATOM 1414 N N . ASN A 1 199 ? -12.797 40.122 27.813 1.00 88.56 199 ASN A N 1
ATOM 1415 C CA . ASN A 1 199 ? -13.563 40.907 28.771 1.00 88.56 199 ASN A CA 1
ATOM 1416 C C . ASN A 1 199 ? -15.067 40.910 28.438 1.00 88.56 199 ASN A C 1
ATOM 1418 O O . ASN A 1 199 ? -15.474 41.181 27.313 1.00 88.56 199 ASN A O 1
ATOM 1422 N N . ALA A 1 200 ? -15.913 40.642 29.437 1.00 83.88 200 ALA A N 1
ATOM 1423 C CA . ALA A 1 200 ? -17.364 40.517 29.251 1.00 83.88 200 ALA A CA 1
ATOM 1424 C C . ALA A 1 200 ? -18.050 41.832 28.822 1.00 83.88 200 ALA A C 1
ATOM 1426 O O . ALA A 1 200 ? -19.168 41.806 28.314 1.00 83.88 200 ALA A O 1
ATOM 1427 N N . GLY A 1 201 ? -17.389 42.974 29.045 1.00 82.88 201 GLY A N 1
ATOM 1428 C CA . GLY A 1 201 ? -17.846 44.291 28.596 1.00 82.88 201 GLY A CA 1
ATOM 1429 C C . GLY A 1 201 ? -17.520 44.619 27.135 1.00 82.88 201 GLY A C 1
ATOM 1430 O O . GLY A 1 201 ? -18.014 45.628 26.644 1.00 82.88 201 GLY A O 1
ATOM 1431 N N . ASN A 1 202 ? -16.715 43.803 26.449 1.00 90.19 202 ASN A N 1
ATOM 1432 C CA . ASN A 1 202 ? -16.312 44.065 25.066 1.00 90.19 202 ASN A CA 1
ATOM 1433 C C . ASN A 1 202 ? -17.417 43.671 24.078 1.00 90.19 202 ASN A C 1
ATOM 1435 O O . ASN A 1 202 ? -18.285 42.849 24.384 1.00 90.19 202 ASN A O 1
ATOM 1439 N N . THR A 1 203 ? -17.357 44.215 22.868 1.00 92.25 203 THR A N 1
ATOM 1440 C CA . THR A 1 203 ? -18.138 43.745 21.716 1.00 92.25 203 THR A CA 1
ATOM 1441 C C . THR A 1 203 ? -17.242 42.942 20.785 1.00 92.25 203 THR A C 1
ATOM 1443 O O . THR A 1 203 ? -16.173 43.418 20.409 1.00 92.25 203 THR A O 1
ATOM 1446 N N . LEU A 1 204 ? -17.677 41.735 20.420 1.00 93.25 204 LEU A N 1
ATOM 1447 C CA . LEU A 1 204 ? -16.966 40.855 19.495 1.00 93.25 204 LEU A CA 1
ATOM 1448 C C . LEU A 1 204 ? -17.569 40.971 18.098 1.00 93.25 204 LEU A C 1
ATOM 1450 O O . LEU A 1 204 ? -18.783 40.820 17.937 1.00 93.25 204 LEU A O 1
ATOM 1454 N N . ARG A 1 205 ? -16.727 41.189 17.090 1.00 93.25 205 ARG A N 1
ATOM 1455 C CA . ARG A 1 205 ? -17.116 41.253 15.678 1.00 93.25 205 ARG A CA 1
ATOM 1456 C C . ARG A 1 205 ? -16.233 40.335 14.853 1.00 93.25 205 ARG A C 1
ATOM 1458 O O . ARG A 1 205 ? -15.020 40.496 14.818 1.00 93.25 205 ARG A O 1
ATOM 1465 N N . LEU A 1 206 ? -16.845 39.356 14.197 1.00 92.44 206 LEU A N 1
ATOM 1466 C CA . LEU A 1 206 ? -16.152 38.490 13.251 1.00 92.44 206 LEU A CA 1
ATOM 1467 C C . LEU A 1 206 ? -16.183 39.149 11.871 1.00 92.44 206 LEU A C 1
ATOM 1469 O O . LEU A 1 206 ? -17.252 39.253 11.268 1.00 92.44 206 LEU A O 1
ATOM 1473 N N . HIS A 1 207 ? -15.025 39.582 11.384 1.00 89.88 207 HIS A N 1
ATOM 1474 C CA . HIS A 1 207 ? -14.849 40.179 10.066 1.00 89.88 207 HIS A CA 1
ATOM 1475 C C . HIS A 1 207 ? -14.322 39.137 9.084 1.00 89.88 207 HIS A C 1
ATOM 1477 O O . HIS A 1 207 ? -13.314 38.482 9.341 1.00 89.88 207 HIS A O 1
ATOM 1483 N N . ARG A 1 208 ? -14.975 39.020 7.927 1.00 87.50 208 ARG A N 1
ATOM 1484 C CA . ARG A 1 208 ? -14.494 38.260 6.772 1.00 87.50 208 ARG A CA 1
ATOM 1485 C C . ARG A 1 208 ? -13.903 39.220 5.751 1.00 87.50 208 ARG A C 1
ATOM 1487 O O . ARG A 1 208 ? -14.555 40.186 5.354 1.00 87.50 208 ARG A O 1
ATOM 1494 N N . LEU A 1 209 ? -12.686 38.928 5.309 1.00 82.31 209 LEU A N 1
ATOM 1495 C CA . LEU A 1 209 ? -11.992 39.721 4.301 1.00 82.31 209 LEU A CA 1
ATOM 1496 C C . LEU A 1 209 ? -12.207 39.139 2.903 1.00 82.31 209 LEU A C 1
ATOM 1498 O O . LEU A 1 209 ? -12.278 37.918 2.724 1.00 82.31 209 LEU A O 1
ATOM 1502 N N . ASP A 1 210 ? -12.303 40.021 1.909 1.00 72.12 210 ASP A N 1
ATOM 1503 C CA . ASP A 1 210 ? -12.306 39.634 0.497 1.00 72.12 210 ASP A CA 1
ATOM 1504 C C . ASP A 1 210 ? -10.913 39.139 0.065 1.00 72.12 210 ASP A C 1
ATOM 1506 O O . ASP A 1 210 ? -9.916 39.448 0.718 1.00 72.12 210 ASP A O 1
ATOM 1510 N N . ARG A 1 211 ? -10.820 38.380 -1.033 1.00 62.09 211 ARG A N 1
ATOM 1511 C CA . ARG A 1 211 ? -9.592 37.682 -1.471 1.00 62.09 211 ARG A CA 1
ATOM 1512 C C . ARG A 1 211 ? -8.367 38.591 -1.562 1.00 62.09 211 ARG A C 1
ATOM 1514 O O . ARG A 1 211 ? -7.281 38.182 -1.179 1.00 62.09 211 ARG A O 1
ATOM 1521 N N . VAL A 1 212 ? -8.548 39.828 -2.021 1.00 52.53 212 VAL A N 1
ATOM 1522 C CA . VAL A 1 212 ? -7.459 40.816 -2.128 1.00 52.53 212 VAL A CA 1
ATOM 1523 C C . VAL A 1 212 ? -7.054 41.358 -0.751 1.00 52.53 212 VAL A C 1
ATOM 1525 O O . VAL A 1 212 ? -5.882 41.610 -0.498 1.00 52.53 212 VAL A O 1
ATOM 1528 N N . MET A 1 213 ? -8.009 41.502 0.171 1.00 59.62 213 MET A N 1
ATOM 1529 C CA . MET A 1 213 ? -7.777 42.027 1.522 1.00 59.62 213 MET A CA 1
ATOM 1530 C C . MET A 1 213 ? -7.201 40.974 2.479 1.00 59.62 213 MET A C 1
ATOM 1532 O O . MET A 1 213 ? -6.567 41.332 3.468 1.00 59.62 213 MET A O 1
ATOM 1536 N N . GLN A 1 214 ? -7.374 39.682 2.179 1.00 62.53 214 GLN A N 1
ATOM 1537 C CA . GLN A 1 214 ? -6.768 38.573 2.930 1.00 62.53 214 GLN A CA 1
ATOM 1538 C C . GLN A 1 214 ? -5.235 38.631 2.927 1.00 62.53 214 GLN A C 1
ATOM 1540 O O . GLN A 1 214 ? -4.613 38.184 3.884 1.00 62.53 214 GLN A O 1
ATOM 1545 N N . LEU A 1 215 ? -4.636 39.258 1.910 1.00 56.44 215 LEU A N 1
ATOM 1546 C CA . LEU A 1 215 ? -3.189 39.475 1.808 1.00 56.44 215 LEU A CA 1
ATOM 1547 C C . LEU A 1 215 ? -2.638 40.405 2.907 1.00 56.44 215 LEU A C 1
ATOM 1549 O O . LEU A 1 215 ? -1.435 40.427 3.145 1.00 56.44 215 LEU A O 1
ATOM 1553 N N . VAL A 1 216 ? -3.507 41.164 3.588 1.00 61.06 216 VAL A N 1
ATOM 1554 C CA . VAL A 1 216 ? -3.140 42.091 4.676 1.00 61.06 216 VAL A CA 1
ATOM 1555 C C . VAL A 1 216 ? -3.133 41.397 6.049 1.00 61.06 216 VAL A C 1
ATOM 1557 O O . VAL A 1 216 ? -2.673 41.974 7.037 1.00 61.06 216 VAL A O 1
ATOM 1560 N N . LEU A 1 217 ? -3.618 40.151 6.144 1.00 63.78 217 LEU A N 1
ATOM 1561 C CA . LEU A 1 217 ? -3.598 39.368 7.382 1.00 63.78 217 LEU A CA 1
ATOM 1562 C C . LEU A 1 217 ? -2.164 38.928 7.702 1.00 63.78 217 LEU A C 1
ATOM 1564 O O . LEU A 1 217 ? -1.736 37.834 7.350 1.00 63.78 217 LEU A O 1
ATOM 1568 N N . ARG A 1 218 ? -1.408 39.802 8.374 1.00 58.12 218 ARG A N 1
ATOM 1569 C CA . ARG A 1 218 ? -0.103 39.459 8.952 1.00 58.12 218 ARG A CA 1
ATOM 1570 C C . ARG A 1 218 ? -0.235 38.381 10.035 1.00 58.12 218 ARG A C 1
ATOM 1572 O O . ARG A 1 218 ? -1.255 38.306 10.729 1.00 58.12 218 ARG A O 1
ATOM 1579 N N . ALA A 1 219 ? 0.847 37.622 10.225 1.00 64.25 219 ALA A N 1
ATOM 1580 C CA . ALA A 1 219 ? 1.104 36.899 11.469 1.00 64.25 219 ALA A CA 1
ATOM 1581 C C . ALA A 1 219 ? 1.160 37.884 12.659 1.00 64.25 219 ALA A C 1
ATOM 1583 O O . ALA A 1 219 ? 1.305 39.095 12.472 1.00 64.25 219 ALA A O 1
ATOM 1584 N N . SER A 1 220 ? 0.954 37.362 13.869 1.00 72.38 220 SER A N 1
ATOM 1585 C CA . SER A 1 220 ? 0.744 38.121 15.112 1.00 72.38 220 SER A CA 1
ATOM 1586 C C . SER A 1 220 ? 1.684 39.327 15.299 1.00 72.38 220 SER A C 1
ATOM 1588 O O . SER A 1 220 ? 2.868 39.247 15.001 1.00 72.38 220 SER A O 1
ATOM 1590 N N . THR A 1 221 ? 1.192 40.430 15.886 1.00 74.44 221 THR A N 1
ATOM 1591 C CA . THR A 1 221 ? 2.078 41.495 16.419 1.00 74.44 221 THR A CA 1
ATOM 1592 C C . THR A 1 221 ? 2.725 41.101 17.750 1.00 74.44 221 THR A C 1
ATOM 1594 O O . THR A 1 221 ? 3.529 41.851 18.289 1.00 74.44 221 THR A O 1
ATOM 1597 N N . VAL A 1 222 ? 2.352 39.949 18.310 1.00 78.06 222 VAL A N 1
ATOM 1598 C CA . VAL A 1 222 ? 2.939 39.375 19.518 1.00 78.06 222 VAL A CA 1
ATOM 1599 C C . VAL A 1 222 ? 3.998 38.370 19.067 1.00 78.06 222 VAL A C 1
ATOM 1601 O O . VAL A 1 222 ? 3.663 37.399 18.397 1.00 78.06 222 VAL A O 1
ATOM 1604 N N . ALA A 1 223 ? 5.265 38.630 19.405 1.00 68.06 223 ALA A N 1
ATOM 1605 C CA . ALA A 1 223 ? 6.426 37.919 18.856 1.00 68.06 223 ALA A CA 1
ATOM 1606 C C . ALA A 1 223 ? 6.452 36.404 19.145 1.00 68.06 223 ALA A C 1
ATOM 1608 O O . ALA A 1 223 ? 6.984 35.652 18.338 1.00 68.06 223 ALA A O 1
ATOM 1609 N N . ASP A 1 224 ? 5.819 35.964 20.236 1.00 74.69 224 ASP A N 1
ATOM 1610 C CA . ASP A 1 224 ? 5.823 34.568 20.696 1.00 74.69 224 ASP A CA 1
ATOM 1611 C C . ASP A 1 224 ? 4.438 33.908 20.567 1.00 74.69 224 ASP A C 1
ATOM 1613 O O . ASP A 1 224 ? 4.017 33.128 21.416 1.00 74.69 224 ASP A O 1
ATOM 1617 N N . TRP A 1 225 ? 3.655 34.267 19.547 1.00 85.25 225 TRP A N 1
ATOM 1618 C CA . TRP A 1 225 ? 2.343 33.648 19.367 1.00 85.25 225 TRP A CA 1
ATOM 1619 C C . TRP A 1 225 ? 2.474 32.177 18.942 1.00 85.25 225 TRP A C 1
ATOM 1621 O O . TRP A 1 225 ? 3.101 31.871 17.930 1.00 85.25 225 TRP A O 1
ATOM 1631 N N . SER A 1 226 ? 1.814 31.287 19.683 1.00 87.81 226 SER A N 1
ATOM 1632 C CA . SER A 1 226 ? 1.555 29.895 19.301 1.00 87.81 226 SER A CA 1
ATOM 1633 C C . SER A 1 226 ? 0.079 29.565 19.515 1.00 87.81 226 SER A C 1
ATOM 1635 O O . SER A 1 226 ? -0.582 30.145 20.390 1.00 87.81 226 SER A O 1
ATOM 1637 N N . LEU A 1 227 ? -0.463 28.646 18.714 1.00 89.25 227 LEU A N 1
ATOM 1638 C CA . LEU A 1 227 ? -1.866 28.237 18.822 1.00 89.25 227 LEU A CA 1
ATOM 1639 C C . LEU A 1 227 ? -2.105 27.484 20.135 1.00 89.25 227 LEU A C 1
ATOM 1641 O O . LEU A 1 227 ? -3.118 27.710 20.803 1.00 89.25 227 LEU A O 1
ATOM 1645 N N . SER A 1 228 ? -1.147 26.643 20.524 1.00 89.12 228 SER A N 1
ATOM 1646 C CA . SER A 1 228 ? -1.113 25.943 21.812 1.00 89.12 228 SER A CA 1
ATOM 1647 C C . SER A 1 228 ? -1.124 26.899 23.007 1.00 89.12 228 SER A C 1
ATOM 1649 O O . SER A 1 228 ? -2.021 26.798 23.851 1.00 89.12 228 SER A O 1
ATOM 1651 N N . GLU A 1 229 ? -0.223 27.888 23.060 1.00 89.50 229 GLU A N 1
ATOM 1652 C CA . GLU A 1 229 ? -0.234 28.885 24.139 1.00 89.50 229 GLU A CA 1
ATOM 1653 C C . GLU A 1 229 ? -1.527 29.703 24.115 1.00 89.50 229 GLU A C 1
ATOM 1655 O O . GLU A 1 229 ? -2.128 29.945 25.158 1.00 89.50 229 GLU A O 1
ATOM 1660 N N . PHE A 1 230 ? -2.016 30.096 22.939 1.00 91.31 230 PHE A N 1
ATOM 1661 C CA . PHE A 1 230 ? -3.281 30.817 22.818 1.00 91.31 230 PHE A CA 1
ATOM 1662 C C . PHE A 1 230 ? -4.467 30.026 23.390 1.00 91.31 230 PHE A C 1
ATOM 1664 O O . PHE A 1 230 ? -5.269 30.585 24.148 1.00 91.31 230 PHE A O 1
ATOM 1671 N N . ALA A 1 231 ? -4.570 28.732 23.075 1.00 91.25 231 ALA A N 1
ATOM 1672 C CA . ALA A 1 231 ? -5.622 27.856 23.580 1.00 91.25 231 ALA A CA 1
ATOM 1673 C C . ALA A 1 231 ? -5.523 27.661 25.105 1.00 91.25 231 ALA A C 1
ATOM 1675 O O . ALA A 1 231 ? -6.526 27.795 25.818 1.00 91.25 231 ALA A O 1
ATOM 1676 N N . ASP A 1 232 ? -4.313 27.438 25.621 1.00 90.25 232 ASP A N 1
ATOM 1677 C CA . ASP A 1 232 ? -4.053 27.317 27.058 1.00 90.25 232 ASP A CA 1
ATOM 1678 C C . ASP A 1 232 ? -4.372 28.608 27.818 1.00 90.25 232 ASP A C 1
ATOM 1680 O O . ASP A 1 232 ? -4.991 28.578 28.893 1.00 90.25 232 ASP A O 1
ATOM 1684 N N . GLN A 1 233 ? -4.011 29.761 27.250 1.00 90.88 233 GLN A N 1
ATOM 1685 C CA . GLN A 1 233 ? -4.347 31.061 27.815 1.00 90.88 233 GLN A CA 1
ATOM 1686 C C . GLN A 1 233 ? -5.864 31.269 27.803 1.00 90.88 233 GLN A C 1
ATOM 1688 O O . GLN A 1 233 ? -6.408 31.632 28.837 1.00 90.88 233 GLN A O 1
ATOM 1693 N N . ILE A 1 234 ? -6.598 30.966 26.724 1.00 90.88 234 ILE A N 1
ATOM 1694 C CA . ILE A 1 234 ? -8.074 31.072 26.720 1.00 90.88 234 ILE A CA 1
ATOM 1695 C C . ILE A 1 234 ? -8.712 30.188 27.801 1.00 90.88 234 ILE A C 1
ATOM 1697 O O . ILE A 1 234 ? -9.631 30.641 28.491 1.00 90.88 234 ILE A O 1
ATOM 1701 N N . ALA A 1 235 ? -8.244 28.948 27.964 1.00 89.75 235 ALA A N 1
ATOM 1702 C CA . ALA A 1 235 ? -8.809 28.007 28.930 1.00 89.75 235 ALA A CA 1
ATOM 1703 C C . ALA A 1 235 ? -8.538 28.415 30.391 1.00 89.75 235 ALA A C 1
ATOM 1705 O O . ALA A 1 235 ? -9.415 28.279 31.255 1.00 89.75 235 ALA A O 1
ATOM 1706 N N . SER A 1 236 ? -7.343 28.944 30.665 1.00 87.44 236 SER A N 1
ATOM 1707 C CA . SER A 1 236 ? -6.920 29.407 31.996 1.00 87.44 236 SER A CA 1
ATOM 1708 C C . SER A 1 236 ? -7.354 30.848 32.312 1.00 87.44 236 SER A C 1
ATOM 1710 O O . SER A 1 236 ? -7.427 31.245 33.481 1.00 87.44 236 SER A O 1
ATOM 1712 N N . CYS A 1 237 ? -7.716 31.640 31.298 1.00 81.62 237 CYS A N 1
ATOM 1713 C CA . CYS A 1 237 ? -8.145 33.023 31.459 1.00 81.62 237 CYS A CA 1
ATOM 1714 C C . CYS A 1 237 ? -9.415 33.114 32.314 1.00 81.62 237 CYS A C 1
ATOM 1716 O O . CYS A 1 237 ? -10.495 32.655 31.944 1.00 81.62 237 CYS A O 1
ATOM 1718 N N . ARG A 1 238 ? -9.306 33.799 33.461 1.00 79.62 238 ARG A N 1
ATOM 1719 C CA . ARG A 1 238 ? -10.427 34.098 34.376 1.00 79.62 238 ARG A CA 1
ATOM 1720 C C . ARG A 1 238 ? -11.128 32.854 34.958 1.00 79.62 238 ARG A C 1
ATOM 1722 O O . ARG A 1 238 ? -12.248 32.982 35.461 1.00 79.62 238 ARG A O 1
ATOM 1729 N N . THR A 1 239 ? -10.485 31.682 34.963 1.00 81.88 239 THR A N 1
ATOM 1730 C CA . THR A 1 239 ? -10.995 30.460 35.608 1.00 81.88 239 THR A CA 1
ATOM 1731 C C . THR A 1 239 ? -10.021 29.969 36.691 1.00 81.88 239 THR A C 1
ATOM 1733 O O . THR A 1 239 ? -8.810 30.090 36.567 1.00 81.88 239 THR A O 1
ATOM 1736 N N . ARG A 1 240 ? -10.550 29.488 37.826 1.00 77.50 240 ARG A N 1
ATOM 1737 C CA . ARG A 1 240 ? -9.763 28.869 38.923 1.00 77.50 240 ARG A CA 1
ATOM 1738 C C . ARG A 1 240 ? -10.196 27.434 39.232 1.00 77.50 240 ARG A C 1
ATOM 1740 O O . ARG A 1 240 ? -9.642 26.804 40.120 1.00 77.50 240 ARG A O 1
ATOM 1747 N N . SER A 1 241 ? -11.241 26.958 38.562 1.00 88.12 241 SER A N 1
ATOM 1748 C CA . SER A 1 241 ? -11.816 25.630 38.755 1.00 88.12 241 SER A CA 1
ATOM 1749 C C . SER A 1 241 ? -11.273 24.682 37.694 1.00 88.12 241 SER A C 1
ATOM 1751 O O . SER A 1 241 ? -11.509 24.927 36.508 1.00 88.12 241 SER A O 1
ATOM 1753 N N . GLU A 1 242 ? -10.635 23.597 38.123 1.00 86.38 242 GLU A N 1
ATOM 1754 C CA . GLU A 1 242 ? -10.056 22.562 37.253 1.00 86.38 242 GLU A CA 1
ATOM 1755 C C . GLU A 1 242 ? -11.102 21.993 36.281 1.00 86.38 242 GLU A C 1
ATOM 1757 O O . GLU A 1 242 ? -10.897 22.049 35.074 1.00 86.38 242 GLU A O 1
ATOM 1762 N N . ASN A 1 243 ? -12.308 21.661 36.762 1.00 87.19 243 ASN A N 1
ATOM 1763 C CA . ASN A 1 243 ? -13.401 21.164 35.908 1.00 87.19 243 ASN A CA 1
ATOM 1764 C C . ASN A 1 243 ? -13.789 22.124 34.763 1.00 87.19 243 ASN A C 1
ATOM 1766 O O . ASN A 1 243 ? -14.235 21.691 33.703 1.00 87.19 243 ASN A O 1
ATOM 1770 N N . ARG A 1 244 ? -13.678 23.447 34.969 1.00 87.75 244 ARG A N 1
ATOM 1771 C CA . ARG A 1 244 ? -13.979 24.429 33.906 1.00 87.75 244 ARG A CA 1
ATOM 1772 C C . ARG A 1 244 ? -12.816 24.554 32.931 1.00 87.75 244 ARG A C 1
ATOM 1774 O O . ARG A 1 244 ? -13.065 24.748 31.748 1.00 87.75 244 ARG A O 1
ATOM 1781 N N . LEU A 1 245 ? -11.586 24.461 33.428 1.00 90.25 245 LEU A N 1
ATOM 1782 C CA . LEU A 1 245 ? -10.385 24.461 32.603 1.00 90.25 245 LEU A CA 1
ATOM 1783 C C . LEU A 1 245 ? -10.401 23.249 31.664 1.00 90.25 245 LEU A C 1
ATOM 1785 O O . LEU A 1 245 ? -10.277 23.439 30.460 1.00 90.25 245 LEU A O 1
ATOM 1789 N N . GLU A 1 246 ? -10.665 22.045 32.180 1.00 88.81 246 GLU A N 1
ATOM 1790 C CA . GLU A 1 246 ? -10.794 20.818 31.377 1.00 88.81 246 GLU A CA 1
ATOM 1791 C C . GLU A 1 246 ? -11.892 20.933 30.314 1.00 88.81 246 GLU A C 1
ATOM 1793 O O . GLU A 1 246 ? -11.675 20.598 29.152 1.00 88.81 246 GLU A O 1
ATOM 1798 N N . LEU A 1 247 ? -13.058 21.479 30.677 1.00 91.31 247 LEU A N 1
ATOM 1799 C CA . LEU A 1 247 ? -14.157 21.685 29.733 1.00 91.31 247 LEU A CA 1
ATOM 1800 C C . LEU A 1 247 ? -13.783 22.664 28.611 1.00 91.31 247 LEU A C 1
ATOM 1802 O O . LEU A 1 247 ? -14.148 22.438 27.456 1.00 91.31 247 LEU A O 1
ATOM 1806 N N . LEU A 1 248 ? -13.095 23.764 28.932 1.00 90.56 248 LEU A N 1
ATOM 1807 C CA . LEU A 1 248 ? -12.664 24.745 27.932 1.00 90.56 248 LEU A CA 1
ATOM 1808 C C . LEU A 1 248 ? -11.542 24.197 27.044 1.00 90.56 248 LEU A C 1
ATOM 1810 O O . LEU A 1 248 ? -11.610 24.406 25.835 1.00 90.56 248 LEU A O 1
ATOM 1814 N N . LYS A 1 249 ? -10.584 23.452 27.610 1.00 90.62 249 LYS A N 1
ATOM 1815 C CA . LYS A 1 249 ? -9.552 22.738 26.846 1.00 90.62 249 LYS A CA 1
ATOM 1816 C C . LYS A 1 249 ? -10.171 21.736 25.882 1.00 90.62 249 LYS A C 1
ATOM 1818 O O . LYS A 1 249 ? -9.991 21.885 24.685 1.00 90.62 249 LYS A O 1
ATOM 1823 N N . GLY A 1 250 ? -11.050 20.856 26.363 1.00 90.19 250 GLY A N 1
ATOM 1824 C CA . GLY A 1 250 ? -11.733 19.885 25.503 1.00 90.19 250 GLY A CA 1
ATOM 1825 C C . GLY A 1 250 ? -12.565 20.528 24.384 1.00 90.19 250 GLY A C 1
ATOM 1826 O O . GLY A 1 250 ? -12.683 19.966 23.299 1.00 90.19 250 GLY A O 1
ATOM 1827 N N . ARG A 1 251 ? -13.119 21.732 24.598 1.00 92.56 251 ARG A N 1
ATOM 1828 C CA . ARG A 1 251 ? -13.786 22.495 23.526 1.00 92.56 251 ARG A CA 1
ATOM 1829 C C . ARG A 1 251 ? -12.810 23.063 22.499 1.00 92.56 251 ARG A C 1
ATOM 1831 O O . ARG A 1 251 ? -13.176 23.119 21.333 1.00 92.56 251 ARG A O 1
ATOM 1838 N N . LEU A 1 252 ? -11.636 23.523 22.919 1.00 91.62 252 LEU A N 1
ATOM 1839 C CA . LEU A 1 252 ? -10.608 24.054 22.022 1.00 91.62 252 LEU A CA 1
ATOM 1840 C C . LEU A 1 252 ? -9.897 22.928 21.263 1.00 91.62 252 LEU A C 1
ATOM 1842 O O . LEU A 1 252 ? -9.722 23.057 20.059 1.00 91.62 252 LEU A O 1
ATOM 1846 N N . ASP A 1 253 ? -9.621 21.797 21.913 1.00 90.31 253 ASP A N 1
ATOM 1847 C CA . ASP A 1 253 ? -9.075 20.589 21.281 1.00 90.31 253 ASP A CA 1
ATOM 1848 C C . ASP A 1 253 ? -10.045 20.018 20.238 1.00 90.31 253 ASP A C 1
ATOM 1850 O O . ASP A 1 253 ? -9.638 19.600 19.160 1.00 90.31 253 ASP A O 1
ATOM 1854 N N . ALA A 1 254 ? -11.354 20.057 20.506 1.00 90.50 254 ALA A N 1
ATOM 1855 C CA . ALA A 1 254 ? -12.356 19.657 19.520 1.00 90.50 254 ALA A CA 1
ATOM 1856 C C . ALA A 1 254 ? -12.444 20.612 18.313 1.00 90.50 254 ALA A C 1
ATOM 1858 O O . ALA A 1 254 ? -12.913 20.196 17.256 1.00 90.50 254 ALA A O 1
ATOM 1859 N N . LEU A 1 255 ? -12.045 21.880 18.470 1.00 89.50 255 LEU A N 1
ATOM 1860 C CA . LEU A 1 255 ? -12.061 22.875 17.392 1.00 89.50 255 LEU A CA 1
ATOM 1861 C C . LEU A 1 255 ? -10.758 22.896 16.590 1.00 89.50 255 LEU A C 1
ATOM 1863 O O . LEU A 1 255 ? -10.828 23.044 15.377 1.00 89.50 255 LEU A O 1
ATOM 1867 N N . PHE A 1 256 ? -9.607 22.760 17.256 1.00 91.12 256 PHE A N 1
ATOM 1868 C CA . PHE A 1 256 ? -8.280 22.973 16.668 1.00 91.12 256 PHE A CA 1
ATOM 1869 C C . PHE A 1 256 ? -7.302 21.803 16.875 1.00 91.12 256 PHE A C 1
ATOM 1871 O O . PHE A 1 256 ? -6.092 21.964 16.737 1.00 91.12 256 PHE A O 1
ATOM 1878 N N . GLY A 1 257 ? -7.785 20.622 17.272 1.00 88.00 257 GLY A N 1
ATOM 1879 C CA . GLY A 1 257 ? -6.927 19.499 17.670 1.00 88.00 257 GLY A CA 1
ATOM 1880 C C . GLY A 1 257 ? -5.989 19.006 16.568 1.00 88.00 257 GLY A C 1
ATOM 1881 O O . GLY A 1 257 ? -4.876 18.570 16.857 1.00 88.00 257 GLY A O 1
ATOM 1882 N N . PHE A 1 258 ? -6.400 19.118 15.301 1.00 86.75 258 PHE A N 1
ATOM 1883 C CA . PHE A 1 258 ? -5.537 18.787 14.169 1.00 86.75 258 PHE A CA 1
ATOM 1884 C C . PHE A 1 258 ? -4.419 19.824 13.992 1.00 86.75 258 PHE A C 1
ATOM 1886 O O . PHE A 1 258 ? -3.254 19.450 13.860 1.00 86.75 258 PHE A O 1
ATOM 1893 N N . GLU A 1 259 ? -4.746 21.119 14.031 1.00 88.00 259 GLU A N 1
ATOM 1894 C CA . GLU A 1 259 ? -3.759 22.193 13.894 1.00 88.00 259 GLU A CA 1
ATOM 1895 C C . GLU A 1 259 ? -2.788 22.237 15.081 1.00 88.00 259 GLU A C 1
ATOM 1897 O O . GLU A 1 259 ? -1.591 22.426 14.874 1.00 88.00 259 GLU A O 1
ATOM 1902 N N . LEU A 1 260 ? -3.273 21.975 16.300 1.00 86.88 260 LEU A N 1
ATOM 1903 C CA . LEU A 1 260 ? -2.450 21.824 17.507 1.00 86.88 260 LEU A CA 1
ATOM 1904 C C . LEU A 1 260 ? -1.470 20.647 17.384 1.00 86.88 260 LEU A C 1
ATOM 1906 O O . LEU A 1 260 ? -0.297 20.775 17.736 1.00 86.88 260 LEU A O 1
ATOM 1910 N N . GLY A 1 261 ? -1.920 19.510 16.841 1.00 83.12 261 GLY A N 1
ATOM 1911 C CA . GLY A 1 261 ? -1.055 18.357 16.576 1.00 83.12 261 GLY A CA 1
ATOM 1912 C C . GLY A 1 261 ? 0.013 18.646 15.516 1.00 83.12 261 GLY A C 1
ATOM 1913 O O . GLY A 1 261 ? 1.172 18.263 15.679 1.00 83.12 261 GLY A O 1
ATOM 1914 N N . MET A 1 262 ? -0.351 19.373 14.457 1.00 82.31 262 MET A N 1
ATOM 1915 C CA . MET A 1 262 ? 0.587 19.810 13.419 1.00 82.31 262 MET A CA 1
ATOM 1916 C C . MET A 1 262 ? 1.627 20.802 13.955 1.00 82.31 262 MET A C 1
ATOM 1918 O O . MET A 1 262 ? 2.809 20.656 13.642 1.00 82.31 262 MET A O 1
ATOM 1922 N N . GLU A 1 263 ? 1.219 21.774 14.776 1.00 83.19 263 GLU A N 1
ATOM 1923 C CA . GLU A 1 263 ? 2.129 22.719 15.440 1.00 83.19 263 GLU A CA 1
ATOM 1924 C C . GLU A 1 263 ? 3.133 21.977 16.339 1.00 83.19 263 GLU A C 1
ATOM 1926 O O . GLU A 1 263 ? 4.339 22.196 16.218 1.00 83.19 263 GLU A O 1
ATOM 1931 N N . GLY A 1 264 ? 2.659 21.025 17.154 1.00 80.00 264 GLY A N 1
ATOM 1932 C CA . GLY A 1 264 ? 3.520 20.203 18.013 1.00 80.00 264 GLY A CA 1
ATOM 1933 C C . GLY A 1 264 ? 4.485 19.299 17.237 1.00 80.00 264 GLY A C 1
ATOM 1934 O O . GLY A 1 264 ? 5.633 19.114 17.640 1.00 80.00 264 GLY A O 1
ATOM 1935 N N . MET A 1 265 ? 4.067 18.764 16.089 1.00 77.00 265 MET A N 1
ATOM 1936 C CA . MET A 1 265 ? 4.957 17.992 15.217 1.00 77.00 265 MET A CA 1
ATOM 1937 C C . MET A 1 265 ? 6.033 18.882 14.578 1.00 77.00 265 MET A C 1
ATOM 1939 O O . MET A 1 265 ? 7.190 18.475 14.473 1.00 77.00 265 MET A O 1
ATOM 1943 N N . LEU A 1 266 ? 5.676 20.095 14.145 1.00 76.69 266 LEU A N 1
ATOM 1944 C CA . LEU A 1 266 ? 6.623 21.038 13.546 1.00 76.69 266 LEU A CA 1
ATOM 1945 C C . LEU A 1 266 ? 7.666 21.519 14.559 1.00 76.69 266 LEU A C 1
ATOM 1947 O O . LEU A 1 266 ? 8.845 21.561 14.207 1.00 76.69 266 LEU A O 1
ATOM 1951 N N . SER A 1 267 ? 7.264 21.800 15.805 1.00 74.12 267 SER A N 1
ATOM 1952 C CA . SER A 1 267 ? 8.205 22.162 16.872 1.00 74.12 267 SER A CA 1
ATOM 1953 C C . SER A 1 267 ? 9.166 21.010 17.193 1.00 74.12 267 SER A C 1
ATOM 1955 O O . SER A 1 267 ? 10.376 21.205 17.278 1.00 74.12 267 SER A O 1
ATOM 1957 N N . GLN A 1 268 ? 8.659 19.775 17.272 1.00 73.31 268 GLN A N 1
ATOM 1958 C CA . GLN A 1 268 ? 9.500 18.592 17.491 1.00 73.31 268 GLN A CA 1
ATOM 1959 C C . GLN A 1 268 ? 10.442 18.317 16.313 1.00 73.31 268 GLN A C 1
ATOM 1961 O O . GLN A 1 268 ? 11.576 17.883 16.509 1.00 73.31 268 GLN A O 1
ATOM 1966 N N . ARG A 1 269 ? 10.008 18.600 15.079 1.00 70.00 269 ARG A N 1
ATOM 1967 C CA . ARG A 1 269 ? 10.850 18.471 13.886 1.00 70.00 269 ARG A CA 1
ATOM 1968 C C . ARG A 1 269 ? 11.967 19.514 13.852 1.00 70.00 269 ARG A C 1
ATOM 1970 O O . ARG A 1 269 ? 13.056 19.181 13.396 1.00 70.00 269 ARG A O 1
ATOM 1977 N N . SER A 1 270 ? 11.728 20.746 14.309 1.00 64.69 270 SER A N 1
ATOM 1978 C CA . SER A 1 270 ? 12.792 21.758 14.403 1.00 64.69 270 SER A CA 1
ATOM 1979 C C . SER A 1 270 ? 13.837 21.428 15.471 1.00 64.69 270 SER A C 1
ATOM 1981 O O . SER A 1 270 ? 15.005 21.779 15.304 1.00 64.69 270 SER A O 1
ATOM 1983 N N . ASP A 1 271 ? 13.439 20.706 16.519 1.00 60.78 271 ASP A N 1
ATOM 1984 C CA . ASP A 1 271 ? 14.346 20.224 17.566 1.00 60.78 271 ASP A CA 1
ATOM 1985 C C . ASP A 1 271 ? 15.101 18.948 17.155 1.00 60.78 271 ASP A C 1
ATOM 1987 O O . ASP A 1 271 ? 16.120 18.592 17.755 1.00 60.78 271 ASP A O 1
ATOM 1991 N N . TRP A 1 272 ? 14.647 18.271 16.096 1.00 45.78 272 TRP A N 1
ATOM 1992 C CA . TRP A 1 272 ? 15.276 17.065 15.579 1.00 45.78 272 TRP A CA 1
ATOM 1993 C C . TRP A 1 272 ? 16.577 17.392 14.834 1.00 45.78 272 TRP A C 1
ATOM 1995 O O . TRP A 1 272 ? 16.586 17.806 13.674 1.00 45.78 272 TRP A O 1
ATOM 2005 N N . LYS A 1 273 ? 17.707 17.168 15.509 1.00 48.50 273 LYS A N 1
ATOM 2006 C CA . LYS A 1 273 ? 19.032 17.062 14.886 1.00 48.50 273 LYS A CA 1
ATOM 2007 C C . LYS A 1 273 ? 19.391 15.586 14.764 1.00 48.50 273 LYS A C 1
ATOM 2009 O O . LYS A 1 273 ? 19.221 14.836 15.721 1.00 48.50 273 LYS A O 1
ATOM 2014 N N . LEU A 1 274 ? 19.907 15.178 13.604 1.00 40.25 274 LEU A N 1
ATOM 2015 C CA . LEU A 1 274 ? 20.471 13.843 13.417 1.00 40.25 274 LEU A CA 1
ATOM 2016 C C . LEU A 1 274 ? 21.711 13.722 14.320 1.00 40.25 274 LEU A C 1
ATOM 2018 O O . LEU A 1 274 ? 22.765 14.273 14.015 1.00 40.25 274 LEU A O 1
ATOM 2022 N N . VAL A 1 275 ? 21.556 13.078 15.474 1.00 41.53 275 VAL A N 1
ATOM 2023 C CA . VAL A 1 275 ? 22.666 12.740 16.368 1.00 41.53 275 VAL A CA 1
ATOM 2024 C C . VAL A 1 275 ? 23.223 11.397 15.901 1.00 41.53 275 VAL A C 1
ATOM 2026 O O . VAL A 1 275 ? 22.529 10.386 15.965 1.00 41.53 275 VAL A O 1
ATOM 2029 N N . GLU A 1 276 ? 24.457 11.399 15.395 1.00 42.62 276 GLU A N 1
ATOM 2030 C CA . GLU A 1 276 ? 25.179 10.193 14.951 1.00 42.62 276 GLU A CA 1
ATOM 2031 C C . GLU A 1 276 ? 25.952 9.487 16.086 1.00 42.62 276 GLU A C 1
ATOM 2033 O O . GLU A 1 276 ? 26.566 8.447 15.857 1.00 42.62 276 GLU A O 1
ATOM 2038 N N . ASP A 1 277 ? 25.897 9.991 17.323 1.00 34.94 277 ASP A N 1
ATOM 2039 C CA . ASP A 1 277 ? 26.601 9.389 18.458 1.00 34.94 277 ASP A CA 1
ATOM 2040 C C . ASP A 1 277 ? 25.726 8.362 19.196 1.00 34.94 277 ASP A C 1
ATOM 2042 O O . ASP A 1 277 ? 24.678 8.676 19.762 1.00 34.94 277 ASP A O 1
ATOM 2046 N N . ALA A 1 278 ? 26.197 7.114 19.212 1.00 41.12 278 ALA A N 1
ATOM 2047 C CA . ALA A 1 278 ? 25.497 5.921 19.695 1.00 41.12 278 ALA A CA 1
ATOM 2048 C C . ALA A 1 278 ? 25.232 5.849 21.219 1.00 41.12 278 ALA A C 1
ATOM 2050 O O . ALA A 1 278 ? 24.643 4.869 21.669 1.00 41.12 278 ALA A O 1
ATOM 2051 N N . ASP A 1 279 ? 25.618 6.859 22.007 1.00 37.56 279 ASP A N 1
ATOM 2052 C CA . ASP A 1 279 ? 25.618 6.789 23.481 1.00 37.56 279 ASP A CA 1
ATOM 2053 C C . ASP A 1 279 ? 24.630 7.736 24.190 1.00 37.56 279 ASP A C 1
ATOM 2055 O O . ASP A 1 279 ? 24.589 7.776 25.420 1.00 37.56 279 ASP A O 1
ATOM 2059 N N . ALA A 1 280 ? 23.774 8.460 23.465 1.00 37.62 280 ALA A N 1
ATOM 2060 C CA . ALA A 1 280 ? 22.733 9.293 24.075 1.00 37.62 280 ALA A CA 1
ATOM 2061 C C . ALA A 1 280 ? 21.335 8.692 23.869 1.00 37.62 280 ALA A C 1
ATOM 2063 O O . ALA A 1 280 ? 20.516 9.206 23.111 1.00 37.62 280 ALA A O 1
ATOM 2064 N N . VAL A 1 281 ? 21.042 7.597 24.575 1.00 43.53 281 VAL A N 1
ATOM 2065 C CA . VAL A 1 281 ? 19.660 7.135 24.773 1.00 43.53 281 VAL A CA 1
ATOM 2066 C C . VAL A 1 281 ? 19.053 7.925 25.935 1.00 43.53 281 VAL A C 1
ATOM 2068 O O . VAL A 1 281 ? 18.930 7.424 27.048 1.00 43.53 281 VAL A O 1
ATOM 2071 N N . GLU A 1 282 ? 18.632 9.161 25.674 1.00 40.47 282 GLU A N 1
ATOM 2072 C CA . GLU A 1 282 ? 17.374 9.620 26.265 1.00 40.47 282 GLU A CA 1
ATOM 2073 C C . GLU A 1 282 ? 16.284 9.211 25.284 1.00 40.47 282 GLU A C 1
ATOM 2075 O O . GLU A 1 282 ? 15.964 9.889 24.310 1.00 40.47 282 GLU A O 1
ATOM 2080 N N . ALA A 1 283 ? 15.813 7.984 25.499 1.00 38.31 283 ALA A N 1
ATOM 2081 C CA . ALA A 1 283 ? 14.718 7.403 24.760 1.00 38.31 283 ALA A CA 1
ATOM 2082 C C . ALA A 1 283 ? 13.512 8.351 24.787 1.00 38.31 283 ALA A C 1
ATOM 2084 O O . ALA A 1 283 ? 13.093 8.816 25.850 1.00 38.31 283 ALA A O 1
ATOM 2085 N N . LEU A 1 284 ? 12.890 8.542 23.622 1.00 36.75 284 LEU A N 1
ATOM 2086 C CA . LEU A 1 284 ? 11.452 8.776 23.567 1.00 36.75 284 LEU A CA 1
ATOM 2087 C C . LEU A 1 284 ? 10.768 7.772 24.511 1.00 36.75 284 LEU A C 1
ATOM 2089 O O . LEU A 1 284 ? 11.121 6.584 24.483 1.00 36.75 284 LEU A O 1
ATOM 2093 N N . PRO A 1 285 ? 9.797 8.192 25.336 1.00 37.06 285 PRO A N 1
ATOM 2094 C CA . PRO A 1 285 ? 9.043 7.245 26.130 1.00 37.06 285 PRO A CA 1
ATOM 2095 C C . PRO A 1 285 ? 8.291 6.315 25.172 1.00 37.06 285 PRO A C 1
ATOM 2097 O O . PRO A 1 285 ? 7.321 6.714 24.535 1.00 37.06 285 PRO A O 1
ATOM 2100 N N . GLY A 1 286 ? 8.760 5.068 25.068 1.00 45.47 286 GLY A N 1
ATOM 2101 C CA . GLY A 1 286 ? 8.012 3.967 24.466 1.00 45.47 286 GLY A CA 1
ATOM 2102 C C . GLY A 1 286 ? 8.482 3.411 23.121 1.00 45.47 286 GLY A C 1
ATOM 2103 O O . GLY A 1 286 ? 7.751 2.583 22.588 1.00 45.47 286 GLY A O 1
ATOM 2104 N N . THR A 1 287 ? 9.652 3.769 22.572 1.00 35.41 287 THR A N 1
ATOM 2105 C CA . THR A 1 287 ? 10.032 3.262 21.235 1.00 35.41 287 THR A CA 1
ATOM 2106 C C . THR A 1 287 ? 11.350 2.488 21.190 1.00 35.41 287 THR A C 1
ATOM 2108 O O . THR A 1 287 ? 12.432 3.072 21.184 1.00 35.41 287 THR A O 1
ATOM 2111 N N . THR A 1 288 ? 11.278 1.154 21.113 1.00 40.47 288 THR A N 1
ATOM 2112 C CA . THR A 1 288 ? 12.420 0.289 20.769 1.00 40.47 288 THR A CA 1
ATOM 2113 C C . THR A 1 288 ? 12.484 0.044 19.258 1.00 40.47 288 THR A C 1
ATOM 2115 O O . THR A 1 288 ? 11.491 0.159 18.544 1.00 40.47 288 THR A O 1
ATOM 2118 N N . ARG A 1 289 ? 13.672 -0.337 18.764 1.00 40.41 289 ARG A N 1
ATOM 2119 C CA . ARG A 1 289 ? 14.026 -0.569 17.345 1.00 40.41 289 ARG A CA 1
ATOM 2120 C C . ARG A 1 289 ? 13.049 -1.469 16.560 1.00 40.41 289 ARG A C 1
ATOM 2122 O O . ARG A 1 289 ? 13.020 -1.393 15.337 1.00 40.41 289 ARG A O 1
ATOM 2129 N N . ALA A 1 290 ? 12.226 -2.272 17.238 1.00 43.41 290 ALA A N 1
ATOM 2130 C CA . ALA A 1 290 ? 11.161 -3.071 16.628 1.00 43.41 290 ALA A CA 1
ATOM 2131 C C . ALA A 1 290 ? 9.992 -2.232 16.063 1.00 43.41 290 ALA A C 1
ATOM 2133 O O . ALA A 1 290 ? 9.286 -2.705 15.179 1.00 43.41 290 ALA A O 1
ATOM 2134 N N . GLN A 1 291 ? 9.805 -0.987 16.516 1.00 43.22 291 GLN A N 1
ATOM 2135 C CA . GLN A 1 291 ? 8.745 -0.084 16.041 1.00 43.22 291 GLN A CA 1
ATOM 2136 C C . GLN A 1 291 ? 9.105 0.717 14.783 1.00 43.22 291 GLN A C 1
ATOM 2138 O O . GLN A 1 291 ? 8.229 1.312 14.163 1.00 43.22 291 GLN A O 1
ATOM 2143 N N . LEU A 1 292 ? 10.376 0.720 14.368 1.00 45.06 292 LEU A N 1
ATOM 2144 C CA . LEU A 1 292 ? 10.804 1.408 13.142 1.00 45.06 292 LEU A CA 1
ATOM 2145 C C . LEU A 1 292 ? 10.394 0.652 11.866 1.00 45.06 292 LEU A C 1
ATOM 2147 O O . LEU A 1 292 ? 10.475 1.196 10.767 1.00 45.06 292 LEU A O 1
ATOM 2151 N N . LEU A 1 293 ? 9.897 -0.580 12.006 1.00 43.88 293 LEU A N 1
ATOM 2152 C CA . LEU A 1 293 ? 9.227 -1.325 10.944 1.00 43.88 293 LEU A CA 1
ATOM 2153 C C . LEU A 1 293 ? 7.712 -1.076 11.036 1.00 43.88 293 LEU A C 1
ATOM 2155 O O . LEU A 1 293 ? 6.954 -1.908 11.523 1.00 43.88 293 LEU A O 1
ATOM 2159 N N . GLY A 1 294 ? 7.285 0.100 10.569 1.00 47.09 294 GLY A N 1
ATOM 2160 C CA . GLY A 1 294 ? 5.876 0.481 10.442 1.00 47.09 294 GLY A CA 1
ATOM 2161 C C . GLY A 1 294 ? 5.314 1.196 11.681 1.00 47.09 294 GLY A C 1
ATOM 2162 O O . GLY A 1 294 ? 4.870 0.513 12.605 1.00 47.09 294 GLY A O 1
ATOM 2163 N N . PRO A 1 295 ? 5.232 2.544 11.691 1.00 51.75 295 PRO A N 1
ATOM 2164 C CA . PRO A 1 295 ? 4.730 3.306 12.843 1.00 51.75 295 PRO A CA 1
ATOM 2165 C C . PRO A 1 295 ? 3.313 2.883 13.273 1.00 51.75 295 PRO A C 1
ATOM 2167 O O . PRO A 1 295 ? 3.027 2.794 14.461 1.00 51.75 295 PRO A O 1
ATOM 2170 N N . ALA A 1 296 ? 2.460 2.480 12.327 1.00 54.59 296 ALA A N 1
ATOM 2171 C CA . ALA A 1 296 ? 1.117 1.990 12.636 1.00 54.59 296 ALA A CA 1
ATOM 2172 C C . ALA A 1 296 ? 1.100 0.599 13.305 1.00 54.59 296 ALA A C 1
ATOM 2174 O O . ALA A 1 296 ? 0.219 0.311 14.105 1.00 54.59 296 ALA A O 1
ATOM 2175 N N . LEU A 1 297 ? 2.056 -0.287 13.007 1.00 57.91 297 LEU A N 1
ATOM 2176 C CA . LEU A 1 297 ? 2.042 -1.674 13.495 1.00 57.91 297 LEU A CA 1
ATOM 2177 C C . LEU A 1 297 ? 2.490 -1.772 14.959 1.00 57.91 297 LEU A C 1
ATOM 2179 O O . LEU A 1 297 ? 1.949 -2.578 15.715 1.00 57.91 297 LEU A O 1
ATOM 2183 N N . GLY A 1 298 ? 3.448 -0.937 15.368 1.00 67.31 298 GLY A N 1
ATOM 2184 C CA . GLY A 1 298 ? 3.919 -0.863 16.752 1.00 67.31 298 GLY A CA 1
ATOM 2185 C C . GLY A 1 298 ? 2.870 -0.300 17.710 1.00 67.31 298 GLY A C 1
ATOM 2186 O O . GLY A 1 298 ? 2.634 -0.871 18.774 1.00 67.31 298 GLY A O 1
ATOM 2187 N N . GLU A 1 299 ? 2.202 0.781 17.308 1.00 72.56 299 GLU A N 1
ATOM 2188 C CA . GLU A 1 299 ? 1.135 1.408 18.092 1.00 72.56 299 GLU A CA 1
ATOM 2189 C C . GLU A 1 299 ? -0.087 0.495 18.224 1.00 72.56 299 GLU A C 1
ATOM 2191 O O . GLU A 1 299 ? -0.615 0.336 19.325 1.00 72.56 299 GLU A O 1
ATOM 2196 N N . LEU A 1 300 ? -0.485 -0.176 17.136 1.00 69.12 300 LEU A N 1
ATOM 2197 C CA . LEU A 1 300 ? -1.586 -1.142 17.154 1.00 69.12 300 LEU A CA 1
ATOM 2198 C C . LEU A 1 300 ? -1.266 -2.364 18.022 1.00 69.12 300 LEU A C 1
ATOM 2200 O O . LEU A 1 300 ? -2.128 -2.826 18.762 1.00 69.12 300 LEU A O 1
ATOM 2204 N N . ARG A 1 301 ? -0.025 -2.869 17.999 1.00 76.31 301 ARG A N 1
ATOM 2205 C CA . ARG A 1 301 ? 0.397 -3.967 18.890 1.00 76.31 301 ARG A CA 1
ATOM 2206 C C . ARG A 1 301 ? 0.356 -3.561 20.361 1.00 76.31 301 ARG A C 1
ATOM 2208 O O . ARG A 1 301 ? -0.189 -4.305 21.167 1.00 76.31 301 ARG A O 1
ATOM 2215 N N . MET A 1 302 ? 0.844 -2.368 20.699 1.00 77.06 302 MET A N 1
ATOM 2216 C CA . MET A 1 302 ? 0.752 -1.852 22.069 1.00 77.06 302 MET A CA 1
ATOM 2217 C C . MET A 1 302 ? -0.694 -1.603 22.508 1.00 77.06 302 MET A C 1
ATOM 2219 O O . MET A 1 302 ? -1.027 -1.797 23.675 1.00 77.06 302 MET A O 1
ATOM 2223 N N . GLN A 1 303 ? -1.567 -1.166 21.599 1.00 79.44 303 GLN A N 1
ATOM 2224 C CA . GLN A 1 303 ? -2.995 -1.047 21.887 1.00 79.44 303 GLN A CA 1
ATOM 2225 C C . GLN A 1 303 ? -3.643 -2.414 22.121 1.00 79.44 303 GLN A C 1
ATOM 2227 O O . GLN A 1 303 ? -4.421 -2.539 23.062 1.00 79.44 303 GLN A O 1
ATOM 2232 N N . ILE A 1 304 ? -3.291 -3.438 21.336 1.00 78.88 304 ILE A N 1
ATOM 2233 C CA . ILE A 1 304 ? -3.755 -4.817 21.550 1.00 78.88 304 ILE A CA 1
ATOM 2234 C C . ILE A 1 304 ? -3.297 -5.329 22.920 1.00 78.88 304 ILE A C 1
ATOM 2236 O O . ILE A 1 304 ? -4.138 -5.783 23.687 1.00 78.88 304 ILE A O 1
ATOM 2240 N N . GLU A 1 305 ? -2.019 -5.179 23.278 1.00 85.38 305 GLU A N 1
ATOM 2241 C CA . GLU A 1 305 ? -1.507 -5.593 24.596 1.00 85.38 305 GLU A CA 1
ATOM 2242 C C . GLU A 1 305 ? -2.200 -4.857 25.751 1.00 85.38 305 GLU A C 1
ATOM 2244 O O . GLU A 1 305 ? -2.555 -5.468 26.758 1.00 85.38 305 GLU A O 1
ATOM 2249 N N . ARG A 1 306 ? -2.447 -3.546 25.612 1.00 87.25 306 ARG A N 1
ATOM 2250 C CA . ARG A 1 306 ? -3.194 -2.775 26.621 1.00 87.25 306 ARG A CA 1
ATOM 2251 C C . ARG A 1 306 ? -4.626 -3.267 26.767 1.00 87.25 306 ARG A C 1
ATOM 2253 O O . ARG A 1 306 ? -5.081 -3.455 27.889 1.00 87.25 306 ARG A O 1
ATOM 2260 N N . LEU A 1 307 ? -5.319 -3.494 25.654 1.00 81.06 307 LEU A N 1
ATOM 2261 C CA . LEU A 1 307 ? -6.693 -3.988 25.661 1.00 81.06 307 LEU A CA 1
ATOM 2262 C C . LEU A 1 307 ? -6.778 -5.430 26.193 1.00 81.06 307 LEU A C 1
ATOM 2264 O O . LEU A 1 307 ? -7.735 -5.760 26.888 1.00 81.06 307 LEU A O 1
ATOM 2268 N N . GLU A 1 308 ? -5.781 -6.279 25.936 1.00 84.94 308 GLU A N 1
ATOM 2269 C CA . GLU A 1 308 ? -5.658 -7.610 26.550 1.00 84.94 308 GLU A CA 1
ATOM 2270 C C . GLU A 1 308 ? -5.410 -7.505 28.066 1.00 84.94 308 GLU A C 1
ATOM 2272 O O . GLU A 1 308 ? -6.042 -8.213 28.856 1.00 84.94 308 GLU A O 1
ATOM 2277 N N . GLY A 1 309 ? -4.573 -6.558 28.494 1.00 86.62 309 GLY A N 1
ATOM 2278 C CA . GLY A 1 309 ? -4.386 -6.206 29.903 1.00 86.62 309 GLY A CA 1
ATOM 2279 C C . GLY A 1 309 ? -5.674 -5.713 30.575 1.00 86.62 309 GLY A C 1
ATOM 2280 O O . GLY A 1 309 ? -6.004 -6.135 31.683 1.00 86.62 309 GLY A O 1
ATOM 2281 N N . ASP A 1 310 ? -6.455 -4.873 29.898 1.00 83.81 310 ASP A N 1
ATOM 2282 C CA . ASP A 1 310 ? -7.745 -4.404 30.406 1.00 83.81 310 ASP A CA 1
ATOM 2283 C C . ASP A 1 310 ? -8.769 -5.546 30.487 1.00 83.81 310 ASP A C 1
ATOM 2285 O O . ASP A 1 310 ? -9.473 -5.660 31.490 1.00 83.81 310 ASP A O 1
ATOM 2289 N N . VAL A 1 311 ? -8.813 -6.442 29.495 1.00 86.31 311 VAL A N 1
ATOM 2290 C CA . VAL A 1 311 ? -9.672 -7.639 29.514 1.00 86.31 311 VAL A CA 1
ATOM 2291 C C . VAL A 1 311 ? -9.330 -8.542 30.696 1.00 86.31 311 VAL A C 1
ATOM 2293 O O . VAL A 1 311 ? -10.225 -8.922 31.447 1.00 86.31 311 VAL A O 1
ATOM 2296 N N . THR A 1 312 ? -8.051 -8.848 30.916 1.00 87.44 312 THR A N 1
ATOM 2297 C CA . THR A 1 312 ? -7.636 -9.686 32.054 1.00 87.44 312 THR A CA 1
ATOM 2298 C C . THR A 1 312 ? -7.938 -9.020 33.398 1.00 87.44 312 THR A C 1
ATOM 2300 O O . THR A 1 312 ? -8.421 -9.688 34.317 1.00 87.44 312 THR A O 1
ATOM 2303 N N . ARG A 1 313 ? -7.743 -7.697 33.519 1.00 89.62 313 ARG A N 1
ATOM 2304 C CA . ARG A 1 313 ? -8.120 -6.936 34.721 1.00 89.62 313 ARG A CA 1
ATOM 2305 C C . ARG A 1 313 ? -9.620 -7.027 34.989 1.00 89.62 313 ARG A C 1
ATOM 2307 O O . ARG A 1 313 ? -10.018 -7.351 36.108 1.00 89.62 313 ARG A O 1
ATOM 2314 N N . ILE A 1 314 ? -10.450 -6.787 33.976 1.00 84.50 314 ILE A N 1
ATOM 2315 C CA . ILE A 1 314 ? -11.907 -6.826 34.135 1.00 84.50 314 ILE A CA 1
ATOM 2316 C C . ILE A 1 314 ? -12.389 -8.265 34.397 1.00 84.50 314 ILE A C 1
ATOM 2318 O O . ILE A 1 314 ? -13.302 -8.465 35.194 1.00 84.50 314 ILE A O 1
ATOM 2322 N N . GLU A 1 315 ? -11.747 -9.294 33.835 1.00 83.25 315 GLU A N 1
ATOM 2323 C CA . GLU A 1 315 ? -12.038 -10.700 34.166 1.00 83.25 315 GLU A CA 1
ATOM 2324 C C . GLU A 1 315 ? -11.748 -11.023 35.638 1.00 83.25 315 GLU A C 1
ATOM 2326 O O . GLU A 1 315 ? -12.553 -11.686 36.302 1.00 83.25 315 GLU A O 1
ATOM 2331 N N . GLN A 1 316 ? -10.645 -10.507 36.186 1.00 88.06 316 GLN A N 1
ATOM 2332 C CA . GLN A 1 316 ? -10.337 -10.638 37.611 1.00 88.06 316 GLN A CA 1
ATOM 2333 C C . GLN A 1 316 ? -11.339 -9.872 38.486 1.00 88.06 316 GLN A C 1
ATOM 2335 O O . GLN A 1 316 ? -11.777 -10.383 39.523 1.00 88.06 316 GLN A O 1
ATOM 2340 N N . GLU A 1 317 ? -11.729 -8.660 38.089 1.00 82.12 317 GLU A N 1
ATOM 2341 C CA . GLU A 1 317 ? -12.743 -7.864 38.790 1.00 82.12 317 GLU A CA 1
ATOM 2342 C C . GLU A 1 317 ? -14.114 -8.549 38.770 1.00 82.12 317 GLU A C 1
ATOM 2344 O O . GLU A 1 317 ? -14.753 -8.656 39.822 1.00 82.12 317 GLU A O 1
ATOM 2349 N N . LYS A 1 318 ? -14.511 -9.123 37.630 1.00 82.94 318 LYS A N 1
ATOM 2350 C CA . LYS A 1 318 ? -15.714 -9.948 37.489 1.00 82.94 318 LYS A CA 1
ATOM 2351 C C . LYS A 1 318 ? -15.668 -11.168 38.406 1.00 82.94 318 LYS A C 1
ATOM 2353 O O . LYS A 1 318 ? -16.609 -11.392 39.163 1.00 82.94 318 LYS A O 1
ATOM 2358 N N . ALA A 1 319 ? -14.566 -11.920 38.427 1.00 83.25 319 ALA A N 1
ATOM 2359 C CA . ALA A 1 319 ? -14.421 -13.080 39.313 1.00 83.25 319 ALA A CA 1
ATOM 2360 C C . ALA A 1 319 ? -14.518 -12.693 40.804 1.00 83.25 319 ALA A C 1
ATOM 2362 O O . ALA A 1 319 ? -15.150 -13.387 41.614 1.00 83.25 319 ALA A O 1
ATOM 2363 N N . ARG A 1 320 ? -13.941 -11.544 41.181 1.00 85.38 320 ARG A N 1
ATOM 2364 C CA . ARG A 1 320 ? -14.053 -10.982 42.537 1.00 85.38 320 ARG A CA 1
ATOM 2365 C C . ARG A 1 320 ? -15.486 -10.551 42.853 1.00 85.38 320 ARG A C 1
ATOM 2367 O O . ARG A 1 320 ? -15.963 -10.830 43.952 1.00 85.38 320 ARG A O 1
ATOM 2374 N N . ALA A 1 321 ? -16.190 -9.914 41.924 1.00 78.31 321 ALA A N 1
ATOM 2375 C CA . ALA A 1 321 ? -17.590 -9.541 42.101 1.00 78.31 321 ALA A CA 1
ATOM 2376 C C . ALA A 1 321 ? -18.499 -10.782 42.214 1.00 78.31 321 ALA A C 1
ATOM 2378 O O . ALA A 1 321 ? -19.320 -10.851 43.131 1.00 78.31 321 ALA A O 1
ATOM 2379 N N . ASP A 1 322 ? -18.280 -11.812 41.394 1.00 82.31 322 ASP A N 1
ATOM 2380 C CA . ASP A 1 322 ? -19.010 -13.086 41.435 1.00 82.31 322 ASP A CA 1
ATOM 2381 C C . ASP A 1 322 ? -18.818 -13.851 42.747 1.00 82.31 322 ASP A C 1
ATOM 2383 O O . ASP A 1 322 ? -19.763 -14.426 43.293 1.00 82.31 322 ASP A O 1
ATOM 2387 N N . SER A 1 323 ? -17.604 -13.868 43.299 1.00 83.88 323 SER A N 1
ATOM 2388 C CA . SER A 1 323 ? -17.386 -14.480 44.617 1.00 83.88 323 SER A CA 1
ATOM 2389 C C . SER A 1 323 ? -18.157 -13.736 45.714 1.00 83.88 323 SER A C 1
ATOM 2391 O O . SER A 1 323 ? -18.819 -14.370 46.536 1.00 83.88 323 SER A O 1
ATOM 2393 N N . ARG A 1 324 ? -18.174 -12.396 45.676 1.00 80.81 324 ARG A N 1
ATOM 2394 C CA . ARG A 1 324 ? -18.920 -11.553 46.627 1.00 80.81 324 ARG A CA 1
ATOM 2395 C C . ARG A 1 324 ? -20.438 -11.669 46.483 1.00 80.81 324 ARG A C 1
ATOM 2397 O O . ARG A 1 324 ? -21.158 -11.486 47.466 1.00 80.81 324 ARG A O 1
ATOM 2404 N N . THR A 1 325 ? -20.962 -11.928 45.284 1.00 80.44 325 THR A N 1
ATOM 2405 C CA . THR A 1 325 ? -22.399 -12.194 45.117 1.00 80.44 325 THR A CA 1
ATOM 2406 C C . THR A 1 325 ? -22.762 -13.573 45.654 1.00 80.44 325 THR A C 1
ATOM 2408 O O . THR A 1 325 ? -23.790 -13.697 46.320 1.00 80.44 325 THR A O 1
ATOM 2411 N N . LYS A 1 326 ? -21.912 -14.587 45.447 1.00 84.69 326 LYS A N 1
ATOM 2412 C CA . LYS A 1 326 ? -22.093 -15.935 46.013 1.00 84.69 326 LYS A CA 1
ATOM 2413 C C . LYS A 1 326 ? -22.086 -15.930 47.542 1.00 84.69 326 LYS A C 1
ATOM 2415 O O . LYS A 1 326 ? -22.951 -16.568 48.134 1.00 84.69 326 LYS A O 1
ATOM 2420 N N . THR A 1 327 ? -21.187 -15.189 48.190 1.00 83.88 327 THR A N 1
ATOM 2421 C CA . THR A 1 327 ? -21.176 -15.093 49.662 1.00 83.88 327 THR A CA 1
ATOM 2422 C C . THR A 1 327 ? -22.435 -14.411 50.197 1.00 83.88 327 THR A C 1
ATOM 2424 O O . THR A 1 327 ? -23.102 -14.966 51.063 1.00 83.88 327 THR A O 1
ATOM 2427 N N . ALA A 1 328 ? -22.841 -13.279 49.610 1.00 78.88 328 ALA A N 1
ATOM 2428 C CA . ALA A 1 328 ? -24.089 -12.601 49.978 1.00 78.88 328 ALA A CA 1
ATOM 2429 C C . ALA A 1 328 ? -25.335 -13.479 49.736 1.00 78.88 328 ALA A C 1
ATOM 2431 O O . ALA A 1 328 ? -26.341 -13.362 50.435 1.00 78.88 328 ALA A O 1
ATOM 2432 N N . HIS A 1 329 ? -25.277 -14.370 48.744 1.00 80.56 329 HIS A N 1
ATOM 2433 C CA . HIS A 1 329 ? -26.310 -15.367 48.481 1.00 80.56 329 HIS A CA 1
ATOM 2434 C C . HIS A 1 329 ? -26.441 -16.388 49.615 1.00 80.56 329 HIS A C 1
ATOM 2436 O O . HIS A 1 329 ? -27.560 -16.646 50.057 1.00 80.56 329 HIS A O 1
ATOM 2442 N N . VAL A 1 330 ? -25.316 -16.922 50.093 1.00 87.81 330 VAL A N 1
ATOM 2443 C CA . VAL A 1 330 ? -25.283 -17.859 51.223 1.00 87.81 330 VAL A CA 1
ATOM 2444 C C . VAL A 1 330 ? -25.808 -17.183 52.492 1.00 87.81 330 VAL A C 1
ATOM 2446 O O . VAL A 1 330 ? -26.735 -17.702 53.105 1.00 87.81 330 VAL A O 1
ATOM 2449 N N . GLU A 1 331 ? -25.328 -15.977 52.815 1.00 80.88 331 GLU A N 1
ATOM 2450 C CA . GLU A 1 331 ? -25.788 -15.207 53.986 1.00 80.88 331 GLU A CA 1
ATOM 2451 C C . GLU A 1 331 ? -27.300 -14.922 53.945 1.00 80.88 331 GLU A C 1
ATOM 2453 O O . GLU A 1 331 ? -28.003 -15.027 54.951 1.00 80.88 331 GLU A O 1
ATOM 2458 N N . ARG A 1 332 ? -27.842 -14.592 52.764 1.00 84.00 332 ARG A N 1
ATOM 2459 C CA . ARG A 1 332 ? -29.288 -14.403 52.578 1.00 84.00 332 ARG A CA 1
ATOM 2460 C C . ARG A 1 332 ? -30.058 -15.692 52.846 1.00 84.00 332 ARG A C 1
ATOM 2462 O O . ARG A 1 332 ? -31.131 -15.639 53.445 1.00 84.00 332 ARG A O 1
ATOM 2469 N N . ASP A 1 333 ? -29.577 -16.817 52.331 1.00 85.12 333 ASP A N 1
ATOM 2470 C CA . ASP A 1 333 ? -30.268 -18.099 52.453 1.00 85.12 333 ASP A CA 1
ATOM 2471 C C . ASP A 1 333 ? -30.276 -18.578 53.908 1.00 85.12 333 ASP A C 1
ATOM 2473 O O . ASP A 1 333 ? -31.337 -18.967 54.397 1.00 85.12 333 ASP A O 1
ATOM 2477 N N . GLU A 1 334 ? -29.169 -18.406 54.631 1.00 87.00 334 GLU A N 1
ATOM 2478 C CA . GLU A 1 334 ? -29.087 -18.629 56.080 1.00 87.00 334 GLU A CA 1
ATOM 2479 C C . GLU A 1 334 ? -30.099 -17.756 56.842 1.00 87.00 334 GLU A C 1
ATOM 2481 O O . GLU A 1 334 ? -30.955 -18.269 57.569 1.00 87.00 334 GLU A O 1
ATOM 2486 N N . LEU A 1 335 ? -30.124 -16.442 56.589 1.00 80.88 335 LEU A N 1
ATOM 2487 C CA . LEU A 1 335 ? -31.087 -15.540 57.234 1.00 80.88 335 LEU A CA 1
ATOM 2488 C C . LEU A 1 335 ? -32.545 -15.856 56.863 1.00 80.88 335 LEU A C 1
ATOM 2490 O O . LEU A 1 335 ? -33.447 -15.688 57.686 1.00 80.88 335 LEU A O 1
ATOM 2494 N N . LYS A 1 336 ? -32.815 -16.332 55.641 1.00 84.56 336 LYS A N 1
ATOM 2495 C CA . LYS A 1 336 ? -34.157 -16.787 55.242 1.00 84.56 336 LYS A CA 1
ATOM 2496 C C . LYS A 1 336 ? -34.567 -18.051 55.982 1.00 84.56 336 LYS A C 1
ATOM 2498 O O . LYS A 1 336 ? -35.734 -18.145 56.367 1.00 84.56 336 LYS A O 1
ATOM 2503 N N . THR A 1 337 ? -33.643 -18.983 56.206 1.00 86.50 337 THR A N 1
ATOM 2504 C CA . THR A 1 337 ? -33.915 -20.160 57.040 1.00 86.50 337 THR A CA 1
ATOM 2505 C C . THR A 1 337 ? -34.189 -19.770 58.492 1.00 86.50 337 THR A C 1
ATOM 2507 O O . THR A 1 337 ? -35.173 -20.242 59.060 1.00 86.50 337 THR A O 1
ATOM 2510 N N . ASP A 1 338 ? -33.448 -18.808 59.049 1.00 80.38 338 ASP A N 1
ATOM 2511 C CA . ASP A 1 338 ? -33.687 -18.280 60.399 1.00 80.38 338 ASP A CA 1
ATOM 2512 C C . ASP A 1 338 ? -35.039 -17.552 60.514 1.00 80.38 338 ASP A C 1
ATOM 2514 O O . ASP A 1 338 ? -35.776 -17.705 61.495 1.00 80.38 338 ASP A O 1
ATOM 2518 N N . ILE A 1 339 ? -35.422 -16.776 59.494 1.00 79.56 339 ILE A N 1
ATOM 2519 C CA . ILE A 1 339 ? -36.745 -16.137 59.426 1.00 79.56 339 ILE A CA 1
ATOM 2520 C C . ILE A 1 339 ? -37.856 -17.189 59.337 1.00 79.56 339 ILE A C 1
ATOM 2522 O O . ILE A 1 339 ? -38.892 -17.029 59.982 1.00 79.56 339 ILE A O 1
ATOM 2526 N N . ALA A 1 340 ? -37.670 -18.255 58.557 1.00 83.69 340 ALA A N 1
ATOM 2527 C CA . ALA A 1 340 ? -38.647 -19.336 58.458 1.00 83.69 340 ALA A CA 1
ATOM 2528 C C . ALA A 1 340 ? -38.819 -20.055 59.807 1.00 83.69 340 ALA A C 1
ATOM 2530 O O . ALA A 1 340 ? -39.946 -20.170 60.285 1.00 83.69 340 ALA A O 1
ATOM 2531 N N . ALA A 1 341 ? -37.716 -20.415 60.468 1.00 82.69 341 ALA A N 1
ATOM 2532 C CA . ALA A 1 341 ? -37.737 -21.049 61.785 1.00 82.69 341 ALA A CA 1
ATOM 2533 C C . ALA A 1 341 ? -38.386 -20.152 62.856 1.00 82.69 341 ALA A C 1
ATOM 2535 O O . ALA A 1 341 ? -39.195 -20.603 63.665 1.00 82.69 341 ALA A O 1
ATOM 2536 N N . THR A 1 342 ? -38.091 -18.847 62.855 1.00 78.56 342 THR A N 1
ATOM 2537 C CA . THR A 1 342 ? -38.730 -17.907 63.795 1.00 78.56 342 THR A CA 1
ATOM 2538 C C . THR A 1 342 ? -40.210 -17.667 63.495 1.00 78.56 342 THR A C 1
ATOM 2540 O O . THR A 1 342 ? -40.975 -17.423 64.428 1.00 78.56 342 THR A O 1
ATOM 2543 N N . ARG A 1 343 ? -40.648 -17.752 62.231 1.00 82.56 343 ARG A N 1
ATOM 2544 C CA . ARG A 1 343 ? -42.075 -17.697 61.866 1.00 82.56 343 ARG A CA 1
ATOM 2545 C C . ARG A 1 343 ? -42.833 -18.926 62.353 1.00 82.56 343 ARG A C 1
ATOM 2547 O O . ARG A 1 343 ? -43.902 -18.745 62.925 1.00 82.56 343 ARG A O 1
ATOM 2554 N N . GLU A 1 344 ? -42.262 -20.115 62.194 1.00 86.44 344 GLU A N 1
ATOM 2555 C CA . GLU A 1 344 ? -42.841 -21.368 62.693 1.00 86.44 344 GLU A CA 1
ATOM 2556 C C . GLU A 1 344 ? -43.028 -21.310 64.218 1.00 86.44 344 GLU A C 1
ATOM 2558 O O . GLU A 1 344 ? -44.137 -21.484 64.712 1.00 86.44 344 GLU A O 1
ATOM 2563 N N . LEU A 1 345 ? -42.008 -20.867 64.964 1.00 79.94 345 LEU A N 1
ATOM 2564 C CA . LEU A 1 345 ? -42.117 -20.648 66.416 1.00 79.94 345 LEU A CA 1
ATOM 2565 C C . LEU A 1 345 ? -43.175 -19.594 66.801 1.00 79.94 345 LEU A C 1
ATOM 2567 O O . LEU A 1 345 ? -43.828 -19.699 67.844 1.00 79.94 345 LEU A O 1
ATOM 2571 N N . LEU A 1 346 ? -43.357 -18.547 65.987 1.00 78.25 346 LEU A N 1
ATOM 2572 C CA . LEU A 1 346 ? -44.403 -17.543 66.208 1.00 78.25 346 LEU A CA 1
ATOM 2573 C C . LEU A 1 346 ? -45.808 -18.087 65.910 1.00 78.25 346 LEU A C 1
ATOM 2575 O O . LEU A 1 346 ? -46.761 -17.618 66.539 1.00 78.25 346 LEU A O 1
ATOM 2579 N N . GLU A 1 347 ? -45.947 -19.012 64.961 1.00 83.31 347 GLU A N 1
ATOM 2580 C CA . GLU A 1 347 ? -47.192 -19.726 64.652 1.00 83.31 347 GLU A CA 1
ATOM 2581 C C . GLU A 1 347 ? -47.536 -20.716 65.765 1.00 83.31 347 GLU A C 1
ATOM 2583 O O . GLU A 1 347 ? -48.600 -20.577 66.366 1.00 83.31 347 GLU A O 1
ATOM 2588 N N . GLU A 1 348 ? -46.594 -21.559 66.186 1.00 84.50 348 GLU A N 1
ATOM 2589 C CA . GLU A 1 348 ? -46.753 -22.437 67.353 1.00 84.50 348 GLU A CA 1
ATOM 2590 C C . GLU A 1 348 ? -47.134 -21.637 68.611 1.00 84.50 348 GLU A C 1
ATOM 2592 O O . GLU A 1 348 ? -48.082 -21.959 69.330 1.00 84.50 348 GLU A O 1
ATOM 2597 N N . GLY A 1 349 ? -46.451 -20.514 68.861 1.00 78.38 349 GLY A N 1
ATOM 2598 C CA . GLY A 1 349 ? -46.762 -19.626 69.979 1.00 78.38 349 GLY A CA 1
ATOM 2599 C C . GLY A 1 349 ? -48.103 -18.888 69.847 1.00 78.38 349 GLY A C 1
ATOM 2600 O O . GLY A 1 349 ? -48.609 -18.357 70.844 1.00 78.38 349 GLY A O 1
ATOM 2601 N N . ARG A 1 350 ? -48.688 -18.776 68.648 1.00 81.31 350 ARG A N 1
ATOM 2602 C CA . ARG A 1 350 ? -50.074 -18.304 68.463 1.00 81.31 350 ARG A CA 1
ATOM 2603 C C . ARG A 1 350 ? -51.053 -19.429 68.759 1.00 81.31 350 ARG A C 1
ATOM 2605 O O . ARG A 1 350 ? -51.988 -19.186 69.517 1.00 81.31 350 ARG A O 1
ATOM 2612 N N . ASP A 1 351 ? -50.797 -20.626 68.255 1.00 83.12 351 ASP A N 1
ATOM 2613 C CA . ASP A 1 351 ? -51.667 -21.785 68.438 1.00 83.12 351 ASP A CA 1
ATOM 2614 C C . ASP A 1 351 ? -51.799 -22.140 69.923 1.00 83.12 351 ASP A C 1
ATOM 2616 O O . ASP A 1 351 ? -52.915 -22.171 70.448 1.00 83.12 351 ASP A O 1
ATOM 2620 N N . VAL A 1 352 ? -50.684 -22.211 70.660 1.00 81.56 352 VAL A N 1
ATOM 2621 C CA . VAL A 1 352 ? -50.687 -22.425 72.123 1.00 81.56 352 VAL A CA 1
ATOM 2622 C C . VAL A 1 352 ? -51.486 -21.341 72.859 1.00 81.56 352 VAL A C 1
ATOM 2624 O O . VAL A 1 352 ? -52.208 -21.632 73.814 1.00 81.56 352 VAL A O 1
ATOM 2627 N N . ARG A 1 353 ? -51.417 -20.077 72.417 1.00 76.31 353 ARG A N 1
ATOM 2628 C CA . ARG A 1 353 ? -52.229 -18.992 73.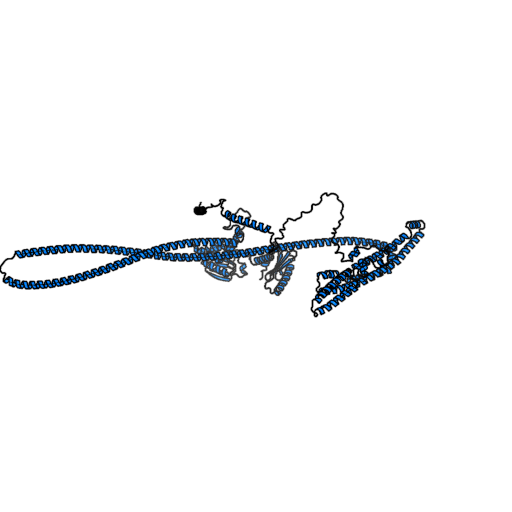001 1.00 76.31 353 ARG A CA 1
ATOM 2629 C C . ARG A 1 353 ? -53.714 -19.157 72.707 1.00 76.31 353 ARG A C 1
ATOM 2631 O O . ARG A 1 353 ? -54.521 -18.902 73.597 1.00 76.31 353 ARG A O 1
ATOM 2638 N N . THR A 1 354 ? -54.080 -19.574 71.498 1.00 81.75 354 THR A N 1
ATOM 2639 C CA . THR A 1 354 ? -55.484 -19.847 71.165 1.00 81.75 354 THR A CA 1
ATOM 2640 C C . THR A 1 354 ? -56.028 -21.036 71.954 1.00 81.75 354 THR A C 1
ATOM 2642 O O . THR A 1 354 ? -57.132 -20.950 72.483 1.00 81.75 354 THR A O 1
ATOM 2645 N N . GLU A 1 355 ? -55.235 -22.092 72.153 1.00 86.00 355 GLU A N 1
ATOM 2646 C CA . GLU A 1 355 ? -55.611 -23.230 72.996 1.00 86.00 355 GLU A CA 1
ATOM 2647 C C . GLU A 1 355 ? -55.802 -22.833 74.463 1.00 86.00 355 GLU A C 1
ATOM 2649 O O . GLU A 1 355 ? -56.800 -23.209 75.080 1.00 86.00 355 GLU A O 1
ATOM 2654 N N . LEU A 1 356 ? -54.871 -22.059 75.031 1.00 79.44 356 LEU A N 1
ATOM 2655 C CA . LEU A 1 356 ? -54.993 -21.557 76.402 1.00 79.44 356 LEU A CA 1
ATOM 2656 C C . LEU A 1 356 ? -56.193 -20.616 76.560 1.00 79.44 356 LEU A C 1
ATOM 2658 O O . LEU A 1 356 ? -56.887 -20.701 77.570 1.00 79.44 356 LEU A O 1
ATOM 2662 N N . SER A 1 357 ? -56.474 -19.771 75.562 1.00 83.25 357 SER A N 1
ATOM 2663 C CA . SER A 1 357 ? -57.675 -18.925 75.540 1.00 83.25 357 SER A CA 1
ATOM 2664 C C . SER A 1 357 ? -58.947 -19.770 75.543 1.00 83.25 357 SER A C 1
ATOM 2666 O O . SER A 1 357 ? -59.823 -19.538 76.367 1.00 83.25 357 SER A O 1
ATOM 2668 N N . ASN A 1 358 ? -59.020 -20.803 74.700 1.00 84.75 358 ASN A N 1
ATOM 2669 C CA . ASN A 1 358 ? -60.173 -21.703 74.657 1.00 84.75 358 ASN A CA 1
ATOM 2670 C C . ASN A 1 358 ? -60.373 -22.430 75.999 1.00 84.75 358 ASN A C 1
ATOM 2672 O O . ASN A 1 358 ? -61.495 -22.521 76.490 1.00 84.75 358 ASN A O 1
ATOM 2676 N N . ARG A 1 359 ? -59.289 -22.893 76.643 1.00 84.75 359 ARG A N 1
ATOM 2677 C CA . ARG A 1 359 ? -59.351 -23.495 77.990 1.00 84.75 359 ARG A CA 1
ATOM 2678 C C . ARG A 1 359 ? -59.808 -22.496 79.054 1.00 84.75 359 ARG A C 1
ATOM 2680 O O . ARG A 1 359 ? -60.547 -22.872 79.963 1.00 84.75 359 ARG A O 1
ATOM 2687 N N . LEU A 1 360 ? -59.377 -21.238 78.958 1.00 83.25 360 LEU A N 1
ATOM 2688 C CA . LEU A 1 360 ? -59.830 -20.174 79.850 1.00 83.25 360 LEU A CA 1
ATOM 2689 C C . LEU A 1 360 ? -61.330 -19.924 79.664 1.00 83.25 360 LEU A C 1
ATOM 2691 O O . LEU A 1 360 ? -62.055 -19.902 80.656 1.00 83.25 360 LEU A O 1
ATOM 2695 N N . ASP A 1 361 ? -61.806 -19.819 78.426 1.00 83.12 361 ASP A N 1
ATOM 2696 C CA . ASP A 1 361 ? -63.224 -19.627 78.115 1.00 83.12 361 ASP A CA 1
ATOM 2697 C C . ASP A 1 361 ? -64.078 -20.810 78.608 1.00 83.12 361 ASP A C 1
ATOM 2699 O O . ASP A 1 361 ? -65.122 -20.606 79.233 1.00 83.12 361 ASP A O 1
ATOM 2703 N N . GLU A 1 362 ? -63.603 -22.050 78.445 1.00 88.12 362 GLU A N 1
ATOM 2704 C CA . GLU A 1 362 ? -64.231 -23.245 79.029 1.00 88.12 362 GLU A CA 1
ATOM 2705 C C . GLU A 1 362 ? -64.278 -23.191 80.561 1.00 88.12 362 GLU A C 1
ATOM 2707 O O . GLU A 1 362 ? -65.301 -23.517 81.168 1.00 88.12 362 GLU A O 1
ATOM 2712 N N . SER A 1 363 ? -63.189 -22.768 81.208 1.00 77.31 363 SER A N 1
ATOM 2713 C CA . SER A 1 363 ? -63.149 -22.635 82.667 1.00 77.31 363 SER A CA 1
ATOM 2714 C C . SER A 1 363 ? -64.108 -21.548 83.168 1.00 77.31 363 SER A C 1
ATOM 2716 O O . SER A 1 363 ? -64.806 -21.757 84.159 1.00 77.31 363 SER A O 1
ATOM 2718 N N . GLN A 1 364 ? -64.230 -20.426 82.449 1.00 82.00 364 GLN A N 1
ATOM 2719 C CA . GLN A 1 364 ? -65.183 -19.363 82.770 1.00 82.00 364 GLN A CA 1
ATOM 2720 C C . GLN A 1 364 ? -66.635 -19.820 82.597 1.00 82.00 364 GLN A C 1
ATOM 2722 O O . GLN A 1 364 ? -67.490 -19.449 83.403 1.00 82.00 364 GLN A O 1
ATOM 2727 N N . LEU A 1 365 ? -66.926 -20.634 81.578 1.00 84.19 365 LEU A N 1
ATOM 2728 C CA . LEU A 1 365 ? -68.245 -21.245 81.400 1.00 84.19 365 LEU A CA 1
ATOM 2729 C C . LEU A 1 365 ? -68.585 -22.185 82.562 1.00 84.19 365 LEU A C 1
ATOM 2731 O O . LEU A 1 365 ? -69.661 -22.048 83.138 1.00 84.19 365 LEU A O 1
ATOM 2735 N N . 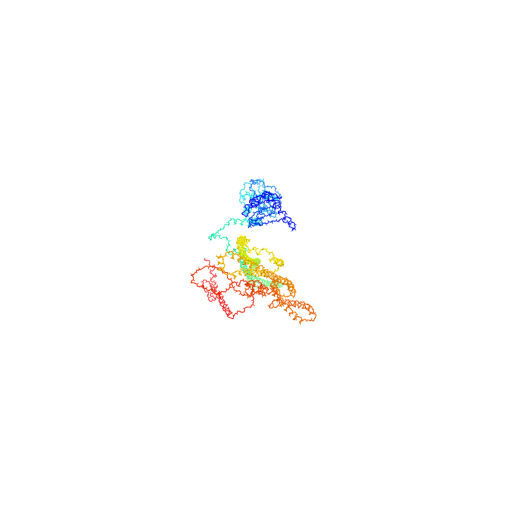ARG A 1 366 ? -67.649 -23.047 82.984 1.00 84.06 366 ARG A N 1
ATOM 2736 C CA . ARG A 1 366 ? -67.837 -23.919 84.161 1.00 84.06 366 ARG A CA 1
ATOM 2737 C C . ARG A 1 366 ? -68.085 -23.123 85.441 1.00 84.06 366 ARG A C 1
ATOM 2739 O O . ARG A 1 366 ? -68.993 -23.459 86.191 1.00 84.06 366 ARG A O 1
ATOM 2746 N N . ILE A 1 367 ? -67.341 -22.035 85.664 1.00 80.25 367 ILE A N 1
ATOM 2747 C CA . ILE A 1 367 ? -67.557 -21.147 86.818 1.00 80.25 367 ILE A CA 1
ATOM 2748 C C . ILE A 1 367 ? -68.967 -20.541 86.783 1.00 80.25 367 ILE A C 1
ATOM 2750 O O . ILE A 1 367 ? -69.636 -20.501 87.813 1.00 80.25 367 ILE A O 1
ATOM 2754 N N . ARG A 1 368 ? -69.450 -20.092 85.615 1.00 81.12 368 ARG A N 1
ATOM 2755 C CA . ARG A 1 368 ? -70.820 -19.564 85.478 1.00 81.12 368 ARG A CA 1
ATOM 2756 C C . ARG A 1 368 ? -71.885 -20.631 85.743 1.00 81.12 368 ARG A C 1
ATOM 2758 O O . ARG A 1 368 ? -72.885 -20.331 86.388 1.00 81.12 368 ARG A O 1
ATOM 2765 N N . GLU A 1 369 ? -71.676 -21.862 85.282 1.00 83.75 369 GLU A N 1
ATOM 2766 C CA . GLU A 1 369 ? -72.577 -22.991 85.554 1.00 83.75 369 GLU A CA 1
ATOM 2767 C C . GLU A 1 369 ? -72.602 -23.362 87.046 1.00 83.75 369 GLU A C 1
ATOM 2769 O O . GLU A 1 369 ? -73.672 -23.570 87.620 1.00 83.75 369 GLU A O 1
ATOM 2774 N N . GLU A 1 370 ? -71.442 -23.394 87.707 1.00 82.56 370 GLU A N 1
ATOM 2775 C CA . GLU A 1 370 ? -71.341 -23.622 89.153 1.00 82.56 370 GLU A CA 1
ATOM 2776 C C . GLU A 1 370 ? -71.981 -22.489 89.966 1.00 82.56 370 GLU A C 1
ATOM 2778 O O . GLU A 1 370 ? -72.669 -22.759 90.952 1.00 82.56 370 GLU A O 1
ATOM 2783 N N . GLN A 1 371 ? -71.823 -21.232 89.540 1.00 81.38 371 GLN A N 1
ATOM 2784 C CA . GLN A 1 371 ? -72.493 -20.082 90.154 1.00 81.38 371 GLN A CA 1
ATOM 2785 C C . GLN A 1 371 ? -74.015 -20.174 90.016 1.00 81.38 371 GLN A C 1
ATOM 2787 O O . GLN A 1 371 ? -74.712 -20.018 91.015 1.00 81.38 371 GLN A O 1
ATOM 2792 N N . ALA A 1 372 ? -74.537 -20.513 88.834 1.00 82.44 372 ALA A N 1
ATOM 2793 C CA . ALA A 1 372 ? -75.972 -20.721 88.635 1.00 82.44 372 ALA A CA 1
ATOM 2794 C C . ALA A 1 372 ? -76.512 -21.871 89.508 1.00 82.44 372 ALA A C 1
ATOM 2796 O O . ALA A 1 372 ? -77.557 -21.740 90.145 1.00 82.44 372 ALA A O 1
ATOM 2797 N N . ASN A 1 373 ? -75.769 -22.977 89.617 1.00 82.62 373 ASN A N 1
ATOM 2798 C CA . ASN A 1 373 ? -76.114 -24.083 90.514 1.00 82.62 373 ASN A CA 1
ATOM 2799 C C . ASN A 1 373 ? -76.091 -23.662 91.994 1.00 82.62 373 ASN A C 1
ATOM 2801 O O . ASN A 1 373 ? -76.953 -24.083 92.768 1.00 82.62 373 ASN A O 1
ATOM 2805 N N . SER A 1 374 ? -75.132 -22.824 92.392 1.00 81.62 374 SER A N 1
ATOM 2806 C CA . SER A 1 374 ? -75.048 -22.251 93.739 1.00 81.62 374 SER A CA 1
ATOM 2807 C C . SER A 1 374 ? -76.227 -21.319 94.031 1.00 81.62 374 SER A C 1
ATOM 2809 O O . SER A 1 374 ? -76.854 -21.443 95.080 1.00 81.62 374 SER A O 1
ATOM 2811 N N . GLU A 1 375 ? -76.613 -20.456 93.089 1.00 81.94 375 GLU A N 1
ATOM 2812 C CA . GLU A 1 375 ? -77.801 -19.599 93.195 1.00 81.94 375 GLU A CA 1
ATOM 2813 C C . GLU A 1 375 ? -79.094 -20.423 93.291 1.00 81.94 375 GLU A C 1
ATOM 2815 O O . GLU A 1 375 ? -79.967 -20.120 94.107 1.00 81.94 375 GLU A O 1
ATOM 2820 N N . GLU A 1 376 ? -79.213 -21.520 92.535 1.00 83.88 376 GLU A N 1
ATOM 2821 C CA . GLU A 1 376 ? -80.330 -22.456 92.674 1.00 83.88 376 GLU A CA 1
ATOM 2822 C C . GLU A 1 376 ? -80.365 -23.129 94.050 1.00 83.88 376 GLU A C 1
ATOM 2824 O O . GLU A 1 376 ? -81.445 -23.291 94.632 1.00 83.88 376 GLU A O 1
ATOM 2829 N N . GLN A 1 377 ? -79.209 -23.534 94.582 1.00 80.38 377 GLN A N 1
ATOM 2830 C CA . GLN A 1 377 ? -79.111 -24.079 95.936 1.00 80.38 377 GLN A CA 1
ATOM 2831 C C . GLN A 1 377 ? -79.427 -23.018 96.995 1.00 80.38 377 GLN A C 1
ATOM 2833 O O . GLN A 1 377 ? -80.168 -23.318 97.931 1.00 80.38 377 GLN A O 1
ATOM 2838 N N . GLY A 1 378 ? -78.985 -21.774 96.803 1.00 80.12 378 GLY A N 1
ATOM 2839 C CA . GLY A 1 378 ? -79.345 -20.619 97.625 1.00 80.12 378 GLY A CA 1
ATOM 2840 C C . GLY A 1 378 ? -80.852 -20.365 97.622 1.00 80.12 378 GLY A C 1
ATOM 2841 O O . GLY A 1 378 ? -81.469 -20.269 98.678 1.00 80.12 378 GLY A O 1
ATOM 2842 N N . ALA A 1 379 ? -81.499 -20.400 96.456 1.00 80.81 379 ALA A N 1
ATOM 2843 C CA . ALA A 1 379 ? -82.950 -20.260 96.339 1.00 80.81 379 ALA A CA 1
ATOM 2844 C C . ALA A 1 379 ? -83.721 -21.435 96.972 1.00 80.81 379 ALA A C 1
ATOM 2846 O O . ALA A 1 379 ? -84.843 -21.257 97.459 1.00 80.81 379 ALA A O 1
ATOM 2847 N N . ARG A 1 380 ? -83.157 -22.653 96.967 1.00 79.06 380 ARG A N 1
ATOM 2848 C CA . ARG A 1 380 ? -83.709 -23.808 97.702 1.00 79.06 380 ARG A CA 1
ATOM 2849 C C . ARG A 1 380 ? -83.546 -23.615 99.211 1.00 79.06 380 ARG A C 1
ATOM 2851 O O . ARG A 1 380 ? -84.512 -23.846 99.938 1.00 79.06 380 ARG A O 1
ATOM 2858 N N . ALA A 1 381 ? -82.388 -23.143 99.666 1.00 77.56 381 ALA A N 1
ATOM 2859 C CA . ALA A 1 381 ? -82.123 -22.826 101.065 1.00 77.56 381 ALA A CA 1
ATOM 2860 C C . ALA A 1 381 ? -83.038 -21.702 101.577 1.00 77.56 381 ALA A C 1
ATOM 2862 O O . ALA A 1 381 ? -83.630 -21.851 102.638 1.00 77.56 381 ALA A O 1
ATOM 2863 N N . GLU A 1 382 ? -83.275 -20.644 100.799 1.00 81.06 382 GLU A N 1
ATOM 2864 C CA . GLU A 1 382 ? -84.231 -19.585 101.148 1.00 81.06 382 GLU A CA 1
ATOM 2865 C C . GLU A 1 382 ? -85.671 -20.094 101.250 1.00 81.06 382 GLU A C 1
ATOM 2867 O O . GLU A 1 382 ? -86.410 -19.705 102.154 1.00 81.06 382 GLU A O 1
ATOM 2872 N N . ARG A 1 383 ? -86.102 -20.979 100.340 1.00 84.62 383 ARG A N 1
ATOM 2873 C CA . ARG A 1 383 ? -87.434 -21.603 100.427 1.00 84.62 383 ARG A CA 1
ATOM 2874 C C . ARG A 1 383 ? -87.563 -22.470 101.674 1.00 84.62 383 ARG A C 1
ATOM 2876 O O . ARG A 1 383 ? -88.618 -22.459 102.305 1.00 84.62 383 ARG A O 1
ATOM 2883 N N . LEU A 1 384 ? -86.507 -23.200 102.031 1.00 76.44 384 LEU A N 1
ATOM 2884 C CA . LEU A 1 384 ? -86.456 -23.965 103.273 1.00 76.44 384 LEU A CA 1
ATOM 2885 C C . LEU A 1 384 ? -86.460 -23.037 104.491 1.00 76.44 384 LEU A C 1
ATOM 2887 O O . LEU A 1 384 ? -87.245 -23.280 105.393 1.00 76.44 384 LEU A O 1
ATOM 2891 N N . ALA A 1 385 ? -85.703 -21.939 104.483 1.00 78.25 385 ALA A N 1
ATOM 2892 C CA . ALA A 1 385 ? -85.686 -20.945 105.555 1.00 78.25 385 ALA A CA 1
ATOM 2893 C C . ALA A 1 385 ? -87.056 -20.281 105.757 1.00 78.25 385 ALA A C 1
ATOM 2895 O O . ALA A 1 385 ? -87.505 -20.142 106.888 1.00 78.25 385 ALA A O 1
ATOM 2896 N N . ARG A 1 386 ? -87.783 -19.947 104.681 1.00 82.56 386 ARG A N 1
ATOM 2897 C CA . ARG A 1 386 ? -89.167 -19.438 104.781 1.00 82.56 386 ARG A CA 1
ATOM 2898 C C . ARG A 1 386 ? -90.119 -20.480 105.362 1.00 82.56 386 ARG A C 1
ATOM 2900 O O . ARG A 1 386 ? -90.971 -20.138 106.169 1.00 82.56 386 ARG A O 1
ATOM 2907 N N . ARG A 1 387 ? -89.950 -21.750 104.989 1.00 82.69 387 ARG A N 1
ATOM 2908 C CA . ARG A 1 387 ? -90.742 -22.863 105.529 1.00 82.69 387 ARG A CA 1
ATOM 2909 C C . ARG A 1 387 ? -90.398 -23.147 106.993 1.00 82.69 387 ARG A C 1
ATOM 2911 O O . ARG A 1 387 ? -91.290 -23.479 107.759 1.00 82.69 387 ARG A O 1
ATOM 2918 N N . VAL A 1 388 ? -89.135 -22.978 107.384 1.00 79.69 388 VAL A N 1
ATOM 2919 C CA . VAL A 1 388 ? -88.679 -23.025 108.779 1.00 79.69 388 VAL A CA 1
ATOM 2920 C C . VAL A 1 388 ? -89.256 -21.850 109.562 1.00 79.69 388 VAL A C 1
ATOM 2922 O O . VAL A 1 388 ? -89.813 -22.095 110.614 1.00 79.69 388 VAL A O 1
ATOM 2925 N N . ALA A 1 389 ? -89.267 -20.628 109.029 1.00 78.94 389 ALA A N 1
ATOM 2926 C CA . ALA A 1 389 ? -89.904 -19.475 109.672 1.00 78.94 389 ALA A CA 1
ATOM 2927 C C . ALA A 1 389 ? -91.433 -19.641 109.819 1.00 78.94 389 ALA A C 1
ATOM 2929 O O . ALA A 1 389 ? -92.035 -19.214 110.800 1.00 78.94 389 ALA A O 1
ATOM 2930 N N . GLU A 1 390 ? -92.085 -20.299 108.861 1.00 83.38 390 GLU A N 1
ATOM 2931 C CA . GLU A 1 390 ? -93.512 -20.633 108.931 1.00 83.38 390 GLU A CA 1
ATOM 2932 C C . GLU A 1 390 ? -93.783 -21.741 109.966 1.00 83.38 390 GLU A C 1
ATOM 2934 O O . GLU A 1 390 ? -94.767 -21.679 110.706 1.00 83.38 390 GLU A O 1
ATOM 2939 N N . LEU A 1 391 ? -92.873 -22.717 110.080 1.00 78.50 391 LEU A N 1
ATOM 2940 C CA . LEU A 1 391 ? -92.873 -23.707 111.160 1.00 78.50 391 LEU A CA 1
ATOM 2941 C C . LEU A 1 391 ? -92.570 -23.064 112.518 1.00 78.50 391 LEU A C 1
ATOM 2943 O O . LEU A 1 391 ? -93.218 -23.416 113.494 1.00 78.50 391 LEU A O 1
ATOM 2947 N N . GLU A 1 392 ? -91.661 -22.096 112.594 1.00 77.44 392 GLU A N 1
ATOM 2948 C CA . GLU A 1 392 ? -91.399 -21.292 113.788 1.00 77.44 392 GLU A CA 1
ATOM 2949 C C . GLU A 1 392 ? -92.642 -20.503 114.177 1.00 77.44 392 GLU A C 1
ATOM 2951 O O . GLU A 1 392 ? -92.991 -20.495 115.347 1.00 77.44 392 GLU A O 1
ATOM 2956 N N . HIS A 1 393 ? -93.384 -19.932 113.224 1.00 79.69 393 HIS A N 1
ATOM 2957 C CA . HIS A 1 393 ? -94.640 -19.248 113.521 1.00 79.69 393 HIS A CA 1
ATOM 2958 C C . HIS A 1 393 ? -95.697 -20.208 114.100 1.00 79.69 393 HIS A C 1
ATOM 2960 O O . HIS A 1 393 ? -96.347 -19.903 115.103 1.00 79.69 393 HIS A O 1
ATOM 2966 N N . GLN A 1 394 ? -95.806 -21.418 113.541 1.00 80.75 394 GLN A N 1
ATOM 2967 C CA . GLN A 1 394 ? -96.667 -22.480 114.080 1.00 80.75 394 GLN A CA 1
ATOM 2968 C C . GLN A 1 394 ? -96.197 -22.966 115.459 1.00 80.75 394 GLN A C 1
ATOM 2970 O O . GLN A 1 394 ? -97.021 -23.260 116.327 1.00 80.75 394 GLN A O 1
ATOM 2975 N N . VAL A 1 395 ? -94.882 -23.021 115.689 1.00 73.62 395 VAL A N 1
ATOM 2976 C CA . VAL A 1 395 ? -94.290 -23.315 116.997 1.00 73.62 395 VAL A CA 1
ATOM 2977 C C . VAL A 1 395 ? -94.526 -22.163 117.964 1.00 73.62 395 VAL A C 1
ATOM 2979 O O . VAL A 1 395 ? -94.801 -22.452 119.113 1.00 73.62 395 VAL A O 1
ATOM 2982 N N . THR A 1 396 ? -94.515 -20.895 117.545 1.00 75.38 396 THR A N 1
ATOM 2983 C CA . THR A 1 396 ? -94.827 -19.750 118.416 1.00 75.38 396 THR A CA 1
ATOM 2984 C C . THR A 1 396 ? -96.297 -19.712 118.811 1.00 75.38 396 THR A C 1
ATOM 2986 O O . THR A 1 396 ? -96.584 -19.492 119.979 1.00 75.38 396 THR A O 1
ATOM 2989 N N . GLN A 1 397 ? -97.225 -20.037 117.904 1.00 75.62 397 GLN A N 1
ATOM 2990 C CA . GLN A 1 397 ? -98.640 -20.215 118.252 1.00 75.62 397 GLN A CA 1
ATOM 2991 C C . GLN A 1 397 ? -98.830 -21.368 119.238 1.00 75.62 397 GLN A C 1
ATOM 2993 O O . GLN A 1 397 ? -99.501 -21.216 120.257 1.00 75.62 397 GLN A O 1
ATOM 2998 N N . ARG A 1 398 ? -98.167 -22.507 118.994 1.00 66.00 398 ARG A N 1
ATOM 2999 C CA . ARG A 1 398 ? -98.164 -23.616 119.955 1.00 66.00 398 ARG A CA 1
ATOM 3000 C C . ARG A 1 398 ? -97.414 -23.281 121.239 1.00 66.00 398 ARG A C 1
ATOM 3002 O O . ARG A 1 398 ? -97.761 -23.821 122.274 1.00 66.00 398 ARG A O 1
ATOM 3009 N N . ALA A 1 399 ? -96.424 -22.396 121.209 1.00 64.31 399 ALA A N 1
ATOM 3010 C CA . ALA A 1 399 ? -95.683 -21.931 122.372 1.00 64.31 399 ALA A CA 1
ATOM 3011 C C . ALA A 1 399 ? -96.472 -20.894 123.178 1.00 64.31 399 ALA A C 1
ATOM 3013 O O . ALA A 1 399 ? -96.282 -20.854 124.379 1.00 64.31 399 ALA A O 1
ATOM 3014 N N . GLU A 1 400 ? -97.383 -20.113 122.591 1.00 64.88 400 GLU A N 1
ATOM 3015 C CA . GLU A 1 400 ? -98.357 -19.288 123.328 1.00 64.88 400 GLU A CA 1
ATOM 3016 C C . GLU A 1 400 ? -99.423 -20.167 124.002 1.00 64.88 400 GLU A C 1
ATOM 3018 O O . GLU A 1 400 ? -99.742 -19.975 125.178 1.00 64.88 400 GLU A O 1
ATOM 3023 N N . GLU A 1 401 ? -99.902 -21.200 123.302 1.00 64.44 401 GLU A N 1
ATOM 3024 C CA . GLU A 1 401 ? -100.795 -22.227 123.859 1.00 64.44 401 GLU A CA 1
ATOM 3025 C C . GLU A 1 401 ? -100.102 -23.060 124.955 1.00 64.44 401 GLU A C 1
ATOM 3027 O O . GLU A 1 401 ? -100.723 -23.421 125.956 1.00 64.44 401 GLU A O 1
ATOM 3032 N N . LEU A 1 402 ? -98.795 -23.312 124.814 1.00 53.91 402 LEU A N 1
ATOM 3033 C CA . LEU A 1 402 ? -97.965 -23.975 125.819 1.00 53.91 402 LEU A CA 1
ATOM 3034 C C . LEU A 1 402 ? -97.474 -23.013 126.913 1.00 53.91 402 LEU A C 1
ATOM 3036 O O . LEU A 1 402 ? -97.320 -23.458 128.035 1.00 53.91 402 LEU A O 1
ATOM 3040 N N . ALA A 1 403 ? -97.314 -21.709 126.689 1.00 52.28 403 ALA A N 1
ATOM 3041 C CA . ALA A 1 403 ? -96.970 -20.721 127.724 1.00 52.28 403 ALA A CA 1
ATOM 3042 C C . ALA A 1 403 ? -98.161 -20.426 128.651 1.00 52.28 403 ALA A C 1
ATOM 3044 O O . ALA A 1 403 ? -97.972 -20.108 129.822 1.00 52.28 403 ALA A O 1
ATOM 3045 N N . SER A 1 404 ? -99.391 -20.632 128.167 1.00 52.47 404 SER A N 1
ATOM 3046 C CA . SER A 1 404 ? -100.591 -20.742 129.006 1.00 52.47 404 SER A CA 1
ATOM 3047 C C . SER A 1 404 ? -100.593 -22.002 129.890 1.00 52.47 404 SER A C 1
ATOM 3049 O O . SER A 1 404 ? -101.304 -22.029 130.895 1.00 52.47 404 SER A O 1
ATOM 3051 N N . ALA A 1 405 ? -99.853 -23.049 129.515 1.00 53.72 405 ALA A N 1
ATOM 3052 C CA . ALA A 1 405 ? -99.800 -24.337 130.213 1.00 53.72 405 ALA A CA 1
ATOM 3053 C C . ALA A 1 405 ? -98.478 -24.569 130.978 1.00 53.72 405 ALA A C 1
ATOM 3055 O O . ALA A 1 405 ? -98.412 -25.443 131.835 1.00 53.72 405 ALA A O 1
ATOM 3056 N N . ILE A 1 406 ? -97.445 -23.765 130.719 1.00 47.06 406 ILE A N 1
ATOM 3057 C CA . ILE A 1 406 ? -96.107 -23.811 131.324 1.00 47.06 406 ILE A CA 1
ATOM 3058 C C . ILE A 1 406 ? -95.947 -22.556 132.200 1.00 47.06 406 ILE A C 1
ATOM 3060 O O . ILE A 1 406 ? -95.008 -21.774 132.099 1.00 47.06 406 ILE A O 1
ATOM 3064 N N . GLY A 1 407 ? -96.921 -22.360 133.090 1.00 49.94 407 GLY A N 1
ATOM 3065 C CA . GLY A 1 407 ? -96.727 -21.606 134.328 1.00 49.94 407 GLY A CA 1
ATOM 3066 C C . GLY A 1 407 ? -95.950 -22.407 135.381 1.00 49.94 407 GLY A C 1
ATOM 3067 O O . GLY A 1 407 ? -95.773 -21.919 136.492 1.00 49.94 407 GLY A O 1
ATOM 3068 N N . GLU A 1 408 ? -95.486 -23.624 135.066 1.00 52.84 408 GLU A N 1
ATOM 3069 C CA . GLU A 1 408 ? -94.807 -24.508 136.013 1.00 52.84 408 GLU A CA 1
ATOM 3070 C C . GLU A 1 408 ? -93.638 -25.291 135.353 1.00 52.84 408 GLU A C 1
ATOM 3072 O O . GLU A 1 408 ? -93.858 -26.169 134.522 1.00 52.84 408 GLU A O 1
ATOM 3077 N N . MET A 1 409 ? -92.412 -24.999 135.831 1.00 37.88 409 MET A N 1
ATOM 3078 C CA . MET A 1 409 ? -91.179 -25.830 135.923 1.00 37.88 409 MET A CA 1
ATOM 3079 C C . MET A 1 409 ? -89.955 -25.577 134.986 1.00 37.88 409 MET A C 1
ATOM 3081 O O . MET A 1 409 ? -90.076 -25.274 133.805 1.00 37.88 409 MET A O 1
ATOM 3085 N N . ASP A 1 410 ? -88.756 -25.706 135.592 1.00 51.94 410 ASP A N 1
ATOM 3086 C CA . ASP A 1 410 ? -87.400 -25.205 135.246 1.00 51.94 410 ASP A CA 1
ATOM 3087 C C . ASP A 1 410 ? -86.572 -25.980 134.171 1.00 51.94 410 ASP A C 1
ATOM 3089 O O . ASP A 1 410 ? -86.510 -27.208 134.216 1.00 51.94 410 ASP A O 1
ATOM 3093 N N . SER A 1 411 ? -85.797 -25.294 133.292 1.00 58.66 411 SER A N 1
ATOM 3094 C CA . SER A 1 411 ? -84.855 -25.928 132.318 1.00 58.66 411 SER A CA 1
ATOM 3095 C C . SER A 1 411 ? -83.534 -25.171 132.001 1.00 58.66 411 SER A C 1
ATOM 3097 O O . SER A 1 411 ? -83.064 -25.114 130.865 1.00 58.66 411 SER A O 1
ATOM 3099 N N . ARG A 1 412 ? -82.825 -24.649 133.015 1.00 56.22 412 ARG A N 1
ATOM 3100 C CA . ARG A 1 412 ? -81.484 -24.018 132.855 1.00 56.22 412 ARG A CA 1
ATOM 3101 C C . ARG A 1 412 ? -80.425 -24.919 132.182 1.00 56.22 412 ARG A C 1
ATOM 3103 O O . ARG A 1 412 ? -79.464 -24.411 131.614 1.00 56.22 412 ARG A O 1
ATOM 3110 N N . GLN A 1 413 ? -80.584 -26.239 132.243 1.00 66.00 413 GLN A N 1
ATOM 3111 C CA . GLN A 1 413 ? -79.622 -27.211 131.711 1.00 66.00 413 GLN A CA 1
ATOM 3112 C C . GLN A 1 413 ? -79.699 -27.350 130.178 1.00 66.00 413 GLN A C 1
ATOM 3114 O O . GLN A 1 413 ? -78.668 -27.486 129.530 1.00 66.00 413 GLN A O 1
ATOM 3119 N N . GLN A 1 414 ? -80.891 -27.187 129.594 1.00 64.62 414 GLN A N 1
ATOM 3120 C CA . GLN A 1 414 ? -81.100 -27.221 128.138 1.00 64.62 414 GLN A CA 1
ATOM 3121 C C . GLN A 1 414 ? -80.528 -25.979 127.440 1.00 64.62 414 GLN A C 1
ATOM 3123 O O . GLN A 1 414 ? -80.041 -26.066 126.316 1.00 64.62 414 GLN A O 1
ATOM 3128 N N . LEU A 1 415 ? -80.524 -24.825 128.121 1.00 67.19 415 LEU A N 1
ATOM 3129 C CA . LEU A 1 415 ? -79.868 -23.617 127.611 1.00 67.19 415 LEU A CA 1
ATOM 3130 C C . LEU A 1 415 ? -78.345 -23.754 127.575 1.00 67.19 415 LEU A C 1
ATOM 3132 O O . LEU A 1 415 ? -77.727 -23.199 126.677 1.00 67.19 415 LEU A O 1
ATOM 3136 N N . LEU A 1 416 ? -77.743 -24.486 128.519 1.00 75.31 416 LEU A N 1
ATOM 3137 C CA . LEU A 1 416 ? -76.295 -24.713 128.525 1.00 75.31 416 LEU A CA 1
ATOM 3138 C C . LEU A 1 416 ? -75.865 -25.665 127.400 1.00 75.31 416 LEU A C 1
ATOM 3140 O O . LEU A 1 416 ? -74.906 -25.351 126.705 1.00 75.31 416 LEU A O 1
ATOM 3144 N N . GLU A 1 417 ? -76.609 -26.747 127.146 1.00 79.56 417 GLU A N 1
ATOM 3145 C CA . GLU A 1 417 ? -76.343 -27.643 126.004 1.00 79.56 417 GLU A CA 1
ATOM 3146 C C . GLU A 1 417 ? -76.510 -26.936 124.649 1.00 79.56 417 GLU A C 1
ATOM 3148 O O . GLU A 1 417 ? -75.699 -27.133 123.745 1.00 79.56 417 GLU A O 1
ATOM 3153 N N . ALA A 1 418 ? -77.514 -26.065 124.502 1.00 78.69 418 ALA A N 1
ATOM 3154 C CA . ALA A 1 418 ? -77.689 -25.277 123.281 1.00 78.69 418 ALA A CA 1
ATOM 3155 C C . ALA A 1 418 ? -76.549 -24.261 123.071 1.00 78.69 418 ALA A C 1
ATOM 3157 O O . ALA A 1 418 ? -76.103 -24.055 121.943 1.00 78.69 418 ALA A O 1
ATOM 3158 N N . LEU A 1 419 ? -76.045 -23.651 124.152 1.00 78.19 419 LEU A N 1
ATOM 3159 C CA . LEU A 1 419 ? -74.919 -22.711 124.098 1.00 78.19 419 LEU A CA 1
ATOM 3160 C C . LEU A 1 419 ? -73.606 -23.427 123.753 1.00 78.19 419 LEU A C 1
ATOM 3162 O O . LEU A 1 419 ? -72.825 -22.916 122.955 1.00 78.19 419 LEU A O 1
ATOM 3166 N N . GLU A 1 420 ? -73.385 -24.629 124.291 1.00 83.38 420 GLU A N 1
ATOM 3167 C CA . GLU A 1 420 ? -72.251 -25.477 123.905 1.00 83.38 420 GLU A CA 1
ATOM 3168 C C . GLU A 1 420 ? -72.341 -25.909 122.432 1.00 83.38 420 GLU A C 1
ATOM 3170 O O . GLU A 1 420 ? -71.343 -25.829 121.716 1.00 83.38 420 GLU A O 1
ATOM 3175 N N . GLY A 1 421 ? -73.532 -26.270 121.941 1.00 84.56 421 GLY A N 1
ATOM 3176 C CA . GLY A 1 421 ? -73.764 -26.575 120.524 1.00 84.56 421 GLY A CA 1
ATOM 3177 C C . GLY A 1 421 ? -73.407 -25.405 119.602 1.00 84.56 421 GLY A C 1
ATOM 3178 O O . GLY A 1 421 ? -72.599 -25.568 118.685 1.00 84.56 421 GLY A O 1
ATOM 3179 N N . LEU A 1 422 ? -73.911 -24.205 119.905 1.00 83.62 422 LEU A N 1
ATOM 3180 C CA . LEU A 1 422 ? -73.621 -22.993 119.130 1.00 83.62 422 LEU A CA 1
ATOM 3181 C C . LEU A 1 422 ? -72.130 -22.627 119.140 1.00 83.62 422 LEU A C 1
ATOM 3183 O O . LEU A 1 422 ? -71.596 -22.224 118.109 1.00 83.62 422 LEU A O 1
ATOM 3187 N N . LEU A 1 423 ? -71.426 -22.827 120.259 1.00 84.44 423 LEU A N 1
ATOM 3188 C CA . LEU A 1 423 ? -69.977 -22.598 120.326 1.00 84.44 423 LEU A CA 1
ATOM 3189 C C . LEU A 1 423 ? -69.189 -23.581 119.446 1.00 84.44 423 LEU A C 1
ATOM 3191 O O . LEU A 1 423 ? -68.181 -23.196 118.849 1.00 84.44 423 LEU A O 1
ATOM 3195 N N . THR A 1 424 ? -69.633 -24.836 119.324 1.00 87.19 424 THR A N 1
ATOM 3196 C CA . THR A 1 424 ? -68.984 -25.800 118.416 1.00 87.19 424 THR A CA 1
ATOM 3197 C C . THR A 1 424 ? -69.228 -25.484 116.942 1.00 87.19 424 THR A C 1
ATOM 3199 O O . THR A 1 424 ? -68.333 -25.679 116.117 1.00 87.19 424 THR A O 1
ATOM 3202 N N . GLU A 1 425 ? -70.403 -24.959 116.601 1.00 86.94 425 GLU A N 1
ATOM 3203 C CA . GLU A 1 425 ? -70.717 -24.498 115.247 1.00 86.94 425 GLU A CA 1
ATOM 3204 C C . GLU A 1 425 ? -69.947 -23.220 114.901 1.00 86.94 425 GLU A C 1
ATOM 3206 O O . GLU A 1 425 ? -69.379 -23.131 113.814 1.00 86.94 425 GLU A O 1
ATOM 3211 N N . GLU A 1 426 ? -69.814 -22.284 115.845 1.00 86.75 426 GLU A N 1
ATOM 3212 C CA . GLU A 1 426 ? -68.984 -21.088 115.678 1.00 86.75 426 GLU A CA 1
ATOM 3213 C C . GLU A 1 426 ? -67.505 -21.457 115.472 1.00 86.75 426 GLU A C 1
ATOM 3215 O O . GLU A 1 426 ? -66.827 -20.873 114.627 1.00 86.75 426 GLU A O 1
ATOM 3220 N N . ALA A 1 427 ? -67.001 -22.467 116.191 1.00 86.38 427 ALA A N 1
ATOM 3221 C CA . ALA A 1 427 ? -65.643 -22.973 115.999 1.00 86.38 427 ALA A CA 1
ATOM 3222 C C . ALA A 1 427 ? -65.449 -23.627 114.617 1.00 86.38 427 ALA A C 1
ATOM 3224 O O . ALA A 1 427 ?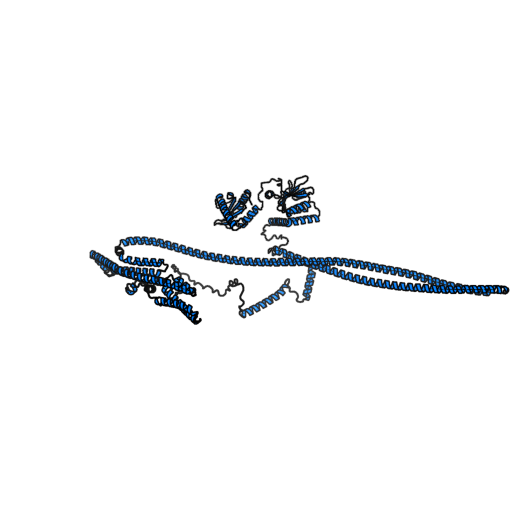 -64.424 -23.397 113.973 1.00 86.38 427 ALA A O 1
ATOM 3225 N N . ARG A 1 428 ? -66.432 -24.396 114.127 1.00 87.81 428 ARG A N 1
ATOM 3226 C CA . ARG A 1 428 ? -66.393 -24.984 112.774 1.00 87.81 428 ARG A CA 1
ATOM 3227 C C . ARG A 1 428 ? -66.442 -23.914 111.688 1.00 87.81 428 ARG A C 1
ATOM 3229 O O . ARG A 1 428 ? -65.595 -23.931 110.799 1.00 87.81 428 ARG A O 1
ATOM 3236 N N . ALA A 1 429 ? -67.341 -22.942 111.810 1.00 85.31 429 ALA A N 1
ATOM 3237 C CA . ALA A 1 429 ? -67.449 -21.830 110.872 1.00 85.31 429 ALA A CA 1
ATOM 3238 C C . ALA A 1 429 ? -66.163 -20.991 110.835 1.00 85.31 429 ALA A C 1
ATOM 3240 O O . ALA A 1 429 ? -65.716 -20.609 109.757 1.00 85.31 429 ALA A O 1
ATOM 3241 N N . LYS A 1 430 ? -65.516 -20.764 111.990 1.00 88.69 430 LYS A N 1
ATOM 3242 C CA . LYS A 1 430 ? -64.194 -20.118 112.054 1.00 88.69 430 LYS A CA 1
ATOM 3243 C C . LYS A 1 430 ? -63.120 -20.936 111.346 1.00 88.69 430 LYS A C 1
ATOM 3245 O O . LYS A 1 430 ? -62.382 -20.367 110.554 1.00 88.69 430 LYS A O 1
ATOM 3250 N N . SER A 1 431 ? -63.065 -22.254 111.549 1.00 90.00 431 SER A N 1
ATOM 3251 C CA . SER A 1 431 ? -62.084 -23.088 110.837 1.00 90.00 431 SER A CA 1
ATOM 3252 C C . SER A 1 431 ? -62.321 -23.155 109.325 1.00 90.00 431 SER A C 1
ATOM 3254 O O . SER A 1 431 ? -61.368 -23.210 108.552 1.00 90.00 431 SER A O 1
ATOM 3256 N N . GLU A 1 432 ? -63.581 -23.124 108.885 1.00 90.88 432 GLU A N 1
ATOM 3257 C CA . GLU A 1 432 ? -63.934 -23.086 107.465 1.00 90.88 432 GLU A CA 1
ATOM 3258 C C . GLU A 1 432 ? -63.610 -21.723 106.842 1.00 90.88 432 GLU A C 1
ATOM 3260 O O . GLU A 1 432 ? -63.106 -21.675 105.720 1.00 90.88 432 GLU A O 1
ATOM 3265 N N . LEU A 1 433 ? -63.819 -20.628 107.585 1.00 90.00 433 LEU A N 1
ATOM 3266 C CA . LEU A 1 433 ? -63.394 -19.282 107.198 1.00 90.00 433 LEU A CA 1
ATOM 3267 C C . LEU A 1 433 ? -61.874 -19.181 107.088 1.00 90.00 433 LEU A C 1
ATOM 3269 O O . LEU A 1 433 ? -61.386 -18.723 106.063 1.00 90.00 433 LEU A O 1
ATOM 3273 N N . GLU A 1 434 ? -61.125 -19.668 108.077 1.00 91.12 434 GLU A N 1
ATOM 3274 C CA . GLU A 1 434 ? -59.657 -19.695 108.032 1.00 91.12 434 GLU A CA 1
ATOM 3275 C C . GLU A 1 434 ? -59.147 -20.536 106.848 1.00 91.12 434 GLU A C 1
ATOM 3277 O O . GLU A 1 434 ? -58.214 -20.137 106.146 1.00 91.12 434 GLU A O 1
ATOM 3282 N N . ALA A 1 435 ? -59.792 -21.669 106.552 1.00 91.56 435 ALA A N 1
ATOM 3283 C CA . ALA A 1 435 ? -59.467 -22.482 105.382 1.00 91.56 435 ALA A CA 1
ATOM 3284 C C . ALA A 1 435 ? -59.805 -21.776 104.054 1.00 91.56 435 ALA A C 1
ATOM 3286 O O . ALA A 1 435 ? -59.051 -21.891 103.085 1.00 91.56 435 ALA A O 1
ATOM 3287 N N . ALA A 1 436 ? -60.917 -21.042 103.985 1.00 86.81 436 ALA A N 1
ATOM 3288 C CA . ALA A 1 436 ? -61.298 -20.258 102.811 1.00 86.81 436 ALA A CA 1
ATOM 3289 C C . ALA A 1 436 ? -60.383 -19.038 102.608 1.00 86.81 436 ALA A C 1
ATOM 3291 O O . ALA A 1 436 ? -60.002 -18.744 101.474 1.00 86.81 436 ALA A O 1
ATOM 3292 N N . GLU A 1 437 ? -59.969 -18.370 103.686 1.00 92.50 437 GLU A N 1
ATOM 3293 C CA . GLU A 1 437 ? -58.982 -17.288 103.655 1.00 92.50 437 GLU A CA 1
ATOM 3294 C C . GLU A 1 437 ? -57.623 -17.792 103.164 1.00 92.50 437 GLU A C 1
ATOM 3296 O O . GLU A 1 437 ? -57.026 -17.172 102.282 1.00 92.50 437 GLU A O 1
ATOM 3301 N N . ALA A 1 438 ? -57.167 -18.953 103.645 1.00 90.25 438 ALA A N 1
ATOM 3302 C CA . ALA A 1 438 ? -55.943 -19.582 103.154 1.00 90.25 438 ALA A CA 1
ATOM 3303 C C . ALA A 1 438 ? -56.017 -19.883 101.645 1.00 90.25 438 ALA A C 1
ATOM 3305 O O . ALA A 1 438 ? -55.091 -19.544 100.906 1.00 90.25 438 ALA A O 1
ATOM 3306 N N . ARG A 1 439 ? -57.147 -20.426 101.166 1.00 92.31 439 ARG A N 1
ATOM 3307 C CA . ARG A 1 439 ? -57.384 -20.663 99.729 1.00 92.31 439 ARG A CA 1
ATOM 3308 C C . ARG A 1 439 ? -57.419 -19.366 98.922 1.00 92.31 439 ARG A C 1
ATOM 3310 O O . ARG A 1 439 ? -56.878 -19.328 97.825 1.00 92.31 439 ARG A O 1
ATOM 3317 N N . LEU A 1 440 ? -58.013 -18.290 99.441 1.00 92.44 440 LEU A N 1
ATOM 3318 C CA . LEU A 1 440 ? -58.027 -16.988 98.762 1.00 92.44 440 LEU A CA 1
ATOM 3319 C C . LEU A 1 440 ? -56.629 -16.376 98.658 1.00 92.44 440 LEU A C 1
ATOM 3321 O O . LEU A 1 440 ? -56.301 -15.781 97.632 1.00 92.44 440 LEU A O 1
ATOM 3325 N N . VAL A 1 441 ? -55.798 -16.519 99.692 1.00 92.94 441 VAL A N 1
ATOM 3326 C CA . VAL A 1 441 ? -54.391 -16.093 99.643 1.00 92.94 441 VAL A CA 1
ATOM 3327 C C . VAL A 1 441 ? -53.619 -16.901 98.602 1.00 92.94 441 VAL A C 1
ATOM 3329 O O . VAL A 1 441 ? -52.820 -16.328 97.864 1.00 92.94 441 VAL A O 1
ATOM 3332 N N . GLU A 1 442 ? -53.876 -18.204 98.501 1.00 93.62 442 GLU A N 1
ATOM 3333 C CA . GLU A 1 442 ? -53.263 -19.074 97.495 1.00 93.62 442 GLU A CA 1
ATOM 3334 C C . GLU A 1 442 ? -53.714 -18.721 96.069 1.00 93.62 442 GLU A C 1
ATOM 3336 O O . GLU A 1 442 ? -52.874 -18.533 95.196 1.00 93.62 442 GLU A O 1
ATOM 3341 N N . VAL A 1 443 ? -55.012 -18.498 95.838 1.00 92.25 443 VAL A N 1
ATOM 3342 C CA . VAL A 1 443 ? -55.543 -18.046 94.537 1.00 92.25 443 VAL A CA 1
ATOM 3343 C C . VAL A 1 443 ? -54.981 -16.679 94.143 1.00 92.25 443 VAL A C 1
ATOM 3345 O O . VAL A 1 443 ? -54.647 -16.477 92.980 1.00 92.25 443 VAL A O 1
ATOM 3348 N N . ARG A 1 444 ? -54.833 -15.744 95.092 1.00 93.38 444 ARG A N 1
ATOM 3349 C CA . ARG A 1 444 ? -54.201 -14.439 94.825 1.00 93.38 444 ARG A CA 1
ATOM 3350 C C . ARG A 1 444 ? -52.733 -14.584 94.441 1.00 93.38 444 ARG A C 1
ATOM 3352 O O . ARG A 1 444 ? -52.306 -13.935 93.498 1.00 93.38 444 ARG A O 1
ATOM 3359 N N . ARG A 1 445 ? -51.984 -15.453 95.127 1.00 92.69 445 ARG A N 1
ATOM 3360 C CA . ARG A 1 445 ? -50.592 -15.755 94.757 1.00 92.69 445 ARG A CA 1
ATOM 3361 C C . ARG A 1 445 ? -50.501 -16.370 93.364 1.00 92.69 445 ARG A C 1
ATOM 3363 O O . ARG A 1 445 ? -49.686 -15.915 92.577 1.00 92.69 445 ARG A O 1
ATOM 3370 N N . ASN A 1 446 ? -51.374 -17.322 93.044 1.00 91.19 446 ASN A N 1
ATOM 3371 C CA . ASN A 1 446 ? -51.409 -17.936 91.718 1.00 91.19 446 ASN A CA 1
ATOM 3372 C C . ASN A 1 446 ? -51.757 -16.908 90.628 1.00 91.19 446 ASN A C 1
ATOM 3374 O O . ASN A 1 446 ? -51.119 -16.903 89.585 1.00 91.19 446 ASN A O 1
ATOM 3378 N N . LEU A 1 447 ? -52.693 -15.987 90.889 1.00 92.38 447 LEU A N 1
ATOM 3379 C CA . LEU A 1 447 ? -52.996 -14.872 89.982 1.00 92.38 447 LEU A CA 1
ATOM 3380 C C . LEU A 1 447 ? -51.795 -13.937 89.783 1.00 92.38 447 LEU A C 1
ATOM 3382 O O . LEU A 1 447 ? -51.485 -13.580 88.650 1.00 92.38 447 LEU A O 1
ATOM 3386 N N . ASP A 1 448 ? -51.100 -13.567 90.861 1.00 92.56 448 ASP A N 1
ATOM 3387 C CA . ASP A 1 448 ? -49.894 -12.734 90.780 1.00 92.56 448 ASP A CA 1
ATOM 3388 C C . ASP A 1 448 ? -48.772 -13.439 89.991 1.00 92.56 448 ASP A C 1
ATOM 3390 O O . ASP A 1 448 ? -48.044 -12.794 89.228 1.00 92.56 448 ASP A O 1
ATOM 3394 N N . ASP A 1 449 ? -48.623 -14.756 90.158 1.00 91.38 449 ASP A N 1
ATOM 3395 C CA . ASP A 1 449 ? -47.645 -15.575 89.438 1.00 91.38 449 ASP A CA 1
ATOM 3396 C C . ASP A 1 449 ? -48.024 -15.756 87.955 1.00 91.38 449 ASP A C 1
ATOM 3398 O O . ASP A 1 449 ? -47.156 -15.638 87.083 1.00 91.38 449 ASP A O 1
ATOM 3402 N N . ASP A 1 450 ? -49.310 -15.925 87.639 1.00 88.88 450 ASP A N 1
ATOM 3403 C CA . ASP A 1 450 ? -49.827 -15.976 86.266 1.00 88.88 450 ASP A CA 1
ATOM 3404 C C . ASP A 1 450 ? -49.656 -14.629 85.546 1.00 88.88 450 ASP A C 1
ATOM 3406 O O . ASP A 1 450 ? -49.218 -14.588 84.394 1.00 88.88 450 ASP A O 1
ATOM 3410 N N . GLU A 1 451 ? -49.915 -13.501 86.215 1.00 90.00 451 GLU A N 1
ATOM 3411 C CA . GLU A 1 451 ? -49.650 -12.171 85.652 1.00 90.00 451 GLU A CA 1
ATOM 3412 C C . GLU A 1 451 ? -48.160 -11.957 85.359 1.00 90.00 451 GLU A C 1
ATOM 3414 O O . GLU A 1 451 ? -47.799 -11.359 84.339 1.00 90.00 451 GLU A O 1
ATOM 3419 N N . ARG A 1 452 ? -47.273 -12.443 86.237 1.00 90.69 452 ARG A N 1
ATOM 3420 C CA . ARG A 1 452 ? -45.820 -12.408 85.999 1.00 90.69 452 ARG A CA 1
ATOM 3421 C C . ARG A 1 452 ? -45.445 -13.270 84.800 1.00 90.69 452 ARG A C 1
ATOM 3423 O O . ARG A 1 452 ? -44.694 -12.801 83.946 1.00 90.69 452 ARG A O 1
ATOM 3430 N N . MET A 1 453 ? -45.996 -14.479 84.695 1.00 88.88 453 MET A N 1
ATOM 3431 C CA . MET A 1 453 ? -45.784 -15.363 83.548 1.00 88.88 453 MET A CA 1
ATOM 3432 C C . MET A 1 453 ? -46.244 -14.699 82.242 1.00 88.88 453 MET A C 1
ATOM 3434 O O . MET A 1 453 ? -45.505 -14.700 81.259 1.00 88.88 453 MET A O 1
ATOM 3438 N N . GLN A 1 454 ? -47.417 -14.060 82.231 1.00 84.88 454 GLN A N 1
ATOM 3439 C CA . GLN A 1 454 ? -47.937 -13.355 81.056 1.00 84.88 454 GLN A CA 1
ATOM 3440 C C . GLN A 1 454 ? -47.052 -12.179 80.633 1.00 84.88 454 GLN A C 1
ATOM 3442 O O . GLN A 1 454 ? -46.846 -11.971 79.434 1.00 84.88 454 GLN A O 1
ATOM 3447 N N . ARG A 1 455 ? -46.497 -11.417 81.586 1.00 88.06 455 ARG A N 1
ATOM 3448 C CA . ARG A 1 455 ? -45.534 -10.343 81.278 1.00 88.06 455 ARG A CA 1
ATOM 3449 C C . ARG A 1 455 ? -44.269 -10.908 80.637 1.00 88.06 455 ARG A C 1
ATOM 3451 O O . ARG A 1 455 ? -43.878 -10.423 79.580 1.00 88.06 455 ARG A O 1
ATOM 3458 N N . VAL A 1 456 ? -43.705 -11.979 81.201 1.00 90.00 456 VAL A N 1
ATOM 3459 C CA . VAL A 1 456 ? -42.517 -12.652 80.645 1.00 90.00 456 VAL A CA 1
ATOM 3460 C C . VAL A 1 456 ? -42.790 -13.205 79.242 1.00 90.00 456 VAL A C 1
ATOM 3462 O O . VAL A 1 456 ? -41.986 -12.994 78.339 1.00 90.00 456 VAL A O 1
ATOM 3465 N N . LEU A 1 457 ? -43.938 -13.849 79.011 1.00 83.81 457 LEU A N 1
ATOM 3466 C CA . LEU A 1 457 ? -44.317 -14.350 77.685 1.00 83.81 457 LEU A CA 1
ATOM 3467 C C . LEU A 1 457 ? -44.519 -13.211 76.675 1.00 83.81 457 LEU A C 1
ATOM 3469 O O . LEU A 1 457 ? -44.101 -13.325 75.524 1.00 83.81 457 LEU A O 1
ATOM 3473 N N . ASN A 1 458 ? -45.120 -12.093 77.087 1.00 86.50 458 ASN A N 1
ATOM 3474 C CA . ASN A 1 458 ? -45.281 -10.925 76.221 1.00 86.50 458 ASN A CA 1
ATOM 3475 C C . ASN A 1 458 ? -43.941 -10.264 75.877 1.00 86.50 458 ASN A C 1
ATOM 3477 O O . ASN A 1 458 ? -43.755 -9.867 74.726 1.00 86.50 458 ASN A O 1
ATOM 3481 N N . GLU A 1 459 ? -43.008 -10.185 76.826 1.00 90.00 459 GLU A N 1
ATOM 3482 C CA . GLU A 1 459 ? -41.636 -9.715 76.594 1.00 90.00 459 GLU A CA 1
ATOM 3483 C C . GLU A 1 459 ? -40.853 -10.663 75.676 1.00 90.00 459 GLU A C 1
ATOM 3485 O O . GLU A 1 459 ? -40.158 -10.216 74.766 1.00 90.00 459 GLU A O 1
ATOM 3490 N N . GLN A 1 460 ? -41.006 -11.978 75.839 1.00 88.38 460 GLN A N 1
ATOM 3491 C CA . GLN A 1 460 ? -40.389 -12.960 74.943 1.00 88.38 460 GLN A CA 1
ATOM 3492 C C . GLN A 1 460 ? -40.954 -12.862 73.521 1.00 88.38 460 GLN A C 1
ATOM 3494 O O . GLN A 1 460 ? -40.192 -12.836 72.555 1.00 88.38 460 GLN A O 1
ATOM 3499 N N . VAL A 1 461 ? -42.277 -12.737 73.369 1.00 86.56 461 VAL A N 1
ATOM 3500 C CA . VAL A 1 461 ? -42.922 -12.572 72.056 1.00 86.56 461 VAL A CA 1
ATOM 3501 C C . VAL A 1 461 ? -42.555 -11.231 71.419 1.00 86.56 461 VAL A C 1
ATOM 3503 O O . VAL A 1 461 ? -42.361 -11.170 70.204 1.00 86.56 461 VAL A O 1
ATOM 3506 N N . SER A 1 462 ? -42.462 -10.145 72.192 1.00 85.00 462 SER A N 1
ATOM 3507 C CA . SER A 1 462 ? -42.049 -8.842 71.660 1.00 85.00 462 SER A CA 1
ATOM 3508 C C . SER A 1 462 ? -40.582 -8.864 71.226 1.00 85.00 462 SER A C 1
ATOM 3510 O O . SER A 1 462 ? -40.292 -8.432 70.111 1.00 85.00 462 SER A O 1
ATOM 3512 N N . ALA A 1 463 ? -39.694 -9.472 72.017 1.00 88.44 463 ALA A N 1
ATOM 3513 C CA . ALA A 1 463 ? -38.293 -9.676 71.664 1.00 88.44 463 ALA A CA 1
ATOM 3514 C C . ALA A 1 463 ? -38.135 -10.548 70.407 1.00 88.44 463 ALA A C 1
ATOM 3516 O O . ALA A 1 463 ? -37.326 -10.229 69.536 1.00 88.44 463 ALA A O 1
ATOM 3517 N N . GLN A 1 464 ? -38.930 -11.614 70.259 1.00 84.12 464 GLN A N 1
ATOM 3518 C CA . GLN A 1 464 ? -38.927 -12.441 69.047 1.00 84.12 464 GLN A CA 1
ATOM 3519 C C . GLN A 1 464 ? -39.439 -11.682 67.819 1.00 84.12 464 GLN A C 1
ATOM 3521 O O . GLN A 1 464 ? -38.808 -11.735 66.766 1.00 84.12 464 GLN A O 1
ATOM 3526 N N . ARG A 1 465 ? -40.528 -10.912 67.944 1.00 85.62 465 ARG A N 1
ATOM 3527 C CA . ARG A 1 465 ? -41.022 -10.047 66.856 1.00 85.62 465 ARG A CA 1
ATOM 3528 C C . ARG A 1 465 ? -40.007 -8.974 66.470 1.00 85.62 465 ARG A C 1
ATOM 3530 O O . ARG A 1 465 ? -39.903 -8.632 65.298 1.00 85.62 465 ARG A O 1
ATOM 3537 N N . GLU A 1 466 ? -39.268 -8.431 67.432 1.00 87.88 466 GLU A N 1
ATOM 3538 C CA . GLU A 1 466 ? -38.221 -7.447 67.161 1.00 87.88 466 GLU A CA 1
ATOM 3539 C C . GLU A 1 466 ? -37.016 -8.080 66.449 1.00 87.88 466 GLU A C 1
ATOM 3541 O O . GLU A 1 466 ? -36.511 -7.498 65.490 1.00 87.88 466 GLU A O 1
ATOM 3546 N N . ARG A 1 467 ? -36.597 -9.292 66.847 1.00 84.31 467 ARG A N 1
ATOM 3547 C CA . ARG A 1 467 ? -35.568 -10.072 66.131 1.00 84.31 467 ARG A CA 1
ATOM 3548 C C . ARG A 1 467 ? -35.996 -10.388 64.701 1.00 84.31 467 ARG A C 1
ATOM 3550 O O . ARG A 1 467 ? -35.221 -10.162 63.782 1.00 84.31 467 ARG A O 1
ATOM 3557 N N . HIS A 1 468 ? -37.240 -10.823 64.514 1.00 85.31 468 HIS A N 1
ATOM 3558 C CA . HIS A 1 468 ? -37.818 -11.111 63.202 1.00 85.31 468 HIS A CA 1
ATOM 3559 C C . HIS A 1 468 ? -37.858 -9.864 62.302 1.00 85.31 468 HIS A C 1
ATOM 3561 O O . HIS A 1 468 ? -37.357 -9.911 61.184 1.00 85.31 468 HIS A O 1
ATOM 3567 N N . ARG A 1 469 ? -38.305 -8.707 62.815 1.00 86.56 469 ARG A N 1
ATOM 3568 C CA . ARG A 1 469 ? -38.254 -7.429 62.071 1.00 86.56 469 ARG A CA 1
ATOM 3569 C C . ARG A 1 469 ? -36.833 -7.003 61.705 1.00 86.56 469 ARG A C 1
ATOM 3571 O O . ARG A 1 469 ? -36.625 -6.475 60.617 1.00 86.56 469 ARG A O 1
ATOM 3578 N N . LYS A 1 470 ? -35.864 -7.188 62.609 1.00 88.56 470 LYS A N 1
ATOM 3579 C CA . LYS A 1 470 ? -34.450 -6.869 62.345 1.00 88.56 470 LYS A CA 1
ATOM 3580 C C . LYS A 1 470 ? -33.868 -7.784 61.267 1.00 88.56 470 LYS A C 1
ATOM 3582 O O . LYS A 1 470 ? -33.233 -7.274 60.350 1.00 88.56 470 LYS A O 1
ATOM 3587 N N . ALA A 1 471 ? -34.143 -9.086 61.332 1.00 81.12 471 ALA A N 1
ATOM 3588 C CA . ALA A 1 471 ? -33.729 -10.048 60.313 1.00 81.12 471 ALA A CA 1
ATOM 3589 C C . ALA A 1 471 ? -34.383 -9.755 58.949 1.00 81.12 471 ALA A C 1
ATOM 3591 O O . ALA A 1 471 ? -33.695 -9.731 57.935 1.00 81.12 471 ALA A O 1
ATOM 3592 N N . GLU A 1 472 ? -35.682 -9.436 58.907 1.00 85.94 472 GLU A N 1
ATOM 3593 C CA . GLU A 1 472 ? -36.364 -9.039 57.663 1.00 85.94 472 GLU A CA 1
ATOM 3594 C C . GLU A 1 472 ? -35.789 -7.749 57.064 1.00 85.94 472 GLU A C 1
ATOM 3596 O O . GLU A 1 472 ? -35.600 -7.660 55.851 1.00 85.94 472 GLU A O 1
ATOM 3601 N N . ALA A 1 473 ? -35.465 -6.753 57.894 1.00 88.06 473 ALA A N 1
ATOM 3602 C CA . ALA A 1 473 ? -34.810 -5.533 57.428 1.00 88.06 473 ALA A CA 1
ATOM 3603 C C . ALA A 1 473 ? -33.408 -5.811 56.856 1.00 88.06 473 ALA A C 1
ATOM 3605 O O . ALA A 1 473 ? -33.063 -5.251 55.817 1.00 88.06 473 ALA A O 1
ATOM 3606 N N . GLN A 1 474 ? -32.632 -6.694 57.493 1.00 85.69 474 GLN A N 1
ATOM 3607 C CA . GLN A 1 474 ? -31.321 -7.126 57.000 1.00 85.69 474 GLN A CA 1
ATOM 3608 C C . GLN A 1 474 ? -31.430 -7.891 55.675 1.00 85.69 474 GLN A C 1
ATOM 3610 O O . GLN A 1 474 ? -30.671 -7.606 54.755 1.00 85.69 474 GLN A O 1
ATOM 3615 N N . VAL A 1 475 ? -32.406 -8.793 55.527 1.00 86.19 475 VAL A N 1
ATOM 3616 C CA . VAL A 1 475 ? -32.645 -9.507 54.260 1.00 86.19 475 VAL A CA 1
ATOM 3617 C C . VAL A 1 475 ? -33.034 -8.544 53.142 1.00 86.19 475 VAL A C 1
ATOM 3619 O O . VAL A 1 475 ? -32.482 -8.645 52.051 1.00 86.19 475 VAL A O 1
ATOM 3622 N N . ASN A 1 476 ? -33.918 -7.579 53.404 1.00 87.94 476 ASN A N 1
ATOM 3623 C CA . ASN A 1 476 ? -34.292 -6.574 52.405 1.00 87.94 476 ASN A CA 1
ATOM 3624 C C . ASN A 1 476 ? -33.096 -5.706 51.983 1.00 87.94 476 ASN A C 1
ATOM 3626 O O . ASN A 1 476 ? -32.977 -5.340 50.816 1.00 87.94 476 ASN A O 1
ATOM 3630 N N . GLU A 1 477 ? -32.207 -5.371 52.919 1.00 90.12 477 GLU A N 1
ATOM 3631 C CA . GLU A 1 477 ? -30.993 -4.612 52.616 1.00 90.12 477 GLU A CA 1
ATOM 3632 C C . GLU A 1 477 ? -29.995 -5.438 51.791 1.00 90.12 477 GLU A C 1
ATOM 3634 O O . GLU A 1 477 ? -29.477 -4.950 50.788 1.00 90.12 477 GLU A O 1
ATOM 3639 N N . LEU A 1 478 ? -29.797 -6.715 52.132 1.00 83.69 478 LEU A N 1
ATOM 3640 C CA . LEU A 1 478 ? -28.985 -7.641 51.336 1.00 83.69 478 LEU A CA 1
ATOM 3641 C C . LEU A 1 478 ? -29.573 -7.874 49.935 1.00 83.69 478 LEU A C 1
ATOM 3643 O O . LEU A 1 478 ? -28.823 -8.001 48.969 1.00 83.69 478 LEU A O 1
ATOM 3647 N N . GLU A 1 479 ? -30.901 -7.894 49.790 1.00 85.94 479 GLU A N 1
ATOM 3648 C CA . GLU A 1 479 ? -31.563 -7.998 48.484 1.00 85.94 479 GLU A CA 1
ATOM 3649 C C . GLU A 1 479 ? -31.319 -6.756 47.618 1.00 85.94 479 GLU A C 1
ATOM 3651 O O . GLU A 1 479 ? -30.949 -6.912 46.454 1.00 85.94 479 GLU A O 1
ATOM 3656 N N . ARG A 1 480 ? -31.390 -5.544 48.185 1.00 87.62 480 ARG A N 1
ATOM 3657 C CA . ARG A 1 480 ? -31.019 -4.311 47.464 1.00 87.62 480 ARG A CA 1
ATOM 3658 C C . ARG A 1 480 ? -29.545 -4.285 47.077 1.00 87.62 480 ARG A C 1
ATOM 3660 O O . ARG A 1 480 ? -29.217 -3.948 45.944 1.00 87.62 480 ARG A O 1
ATOM 3667 N N . GLN A 1 481 ? -28.652 -4.671 47.990 1.00 85.94 481 GLN A N 1
ATOM 3668 C CA . GLN A 1 481 ? -27.219 -4.754 47.693 1.00 85.94 481 GLN A CA 1
ATOM 3669 C C . GLN A 1 481 ? -26.928 -5.785 46.598 1.00 85.94 481 GLN A C 1
ATOM 3671 O O . GLN A 1 481 ? -26.062 -5.561 45.758 1.00 85.94 481 GLN A O 1
ATOM 3676 N N . ARG A 1 482 ? -27.664 -6.899 46.564 1.00 83.94 482 ARG A N 1
ATOM 3677 C CA . ARG A 1 482 ? -27.567 -7.905 45.500 1.00 83.94 482 ARG A CA 1
ATOM 3678 C C . ARG A 1 482 ? -28.066 -7.378 44.158 1.00 83.94 482 ARG A C 1
ATOM 3680 O O . ARG A 1 482 ? -27.442 -7.675 43.148 1.00 83.94 482 ARG A O 1
ATOM 3687 N N . GLU A 1 483 ? -29.178 -6.652 44.130 1.00 87.62 483 GLU A N 1
ATOM 3688 C CA . GLU A 1 483 ? -29.696 -6.040 42.901 1.00 87.62 483 GLU A CA 1
ATOM 3689 C C . GLU A 1 483 ? -28.723 -5.000 42.341 1.00 87.62 483 GLU A C 1
ATOM 3691 O O . GLU A 1 483 ? -28.413 -5.055 41.154 1.00 87.62 483 GLU A O 1
ATOM 3696 N N . ALA A 1 484 ? -28.161 -4.141 43.197 1.00 87.38 484 ALA A N 1
ATOM 3697 C CA . ALA A 1 484 ? -27.118 -3.195 42.802 1.00 87.38 484 ALA A CA 1
ATOM 3698 C C . ALA A 1 484 ? -25.880 -3.917 42.240 1.00 87.38 484 ALA A C 1
ATOM 3700 O O . ALA A 1 484 ? -25.472 -3.650 41.118 1.00 87.38 484 ALA A O 1
ATOM 3701 N N . ARG A 1 485 ? -25.357 -4.926 42.953 1.00 81.81 485 ARG A N 1
ATOM 3702 C CA . ARG A 1 485 ? -24.187 -5.703 42.495 1.00 81.81 485 ARG A CA 1
ATOM 3703 C C . ARG A 1 485 ? -24.441 -6.496 41.211 1.00 81.81 485 ARG A C 1
ATOM 3705 O O . ARG A 1 485 ? -23.500 -6.780 40.484 1.00 81.81 485 ARG A O 1
ATOM 3712 N N . ARG A 1 486 ? -25.685 -6.901 40.942 1.00 86.69 486 ARG A N 1
ATOM 3713 C CA . ARG A 1 486 ? -26.059 -7.544 39.672 1.00 86.69 486 ARG A CA 1
ATOM 3714 C C . ARG A 1 486 ? -26.035 -6.556 38.519 1.00 86.69 486 ARG A C 1
ATOM 3716 O O . ARG A 1 486 ? -25.516 -6.906 37.474 1.00 86.69 486 ARG A O 1
ATOM 3723 N N . ALA A 1 487 ? -26.534 -5.341 38.733 1.00 88.75 487 ALA A N 1
ATOM 3724 C CA . ALA A 1 487 ? -26.421 -4.283 37.738 1.00 88.75 487 ALA A CA 1
ATOM 3725 C C . ALA A 1 487 ? -24.948 -3.936 37.457 1.00 88.75 487 ALA A C 1
ATOM 3727 O O . ALA A 1 487 ? -24.580 -3.790 36.296 1.00 88.75 487 ALA A O 1
ATOM 3728 N N . ASP A 1 488 ? -24.102 -3.893 38.494 1.00 85.38 488 ASP A N 1
ATOM 3729 C CA . ASP A 1 488 ? -22.655 -3.695 38.331 1.00 85.38 488 ASP A CA 1
ATOM 3730 C C . ASP A 1 488 ? -22.018 -4.845 37.524 1.00 85.38 488 ASP A C 1
ATOM 3732 O O . ASP A 1 488 ? -21.222 -4.600 36.622 1.00 85.38 488 ASP A O 1
ATOM 3736 N N . LEU A 1 489 ? -22.398 -6.103 37.794 1.00 84.56 489 LEU A N 1
ATOM 3737 C CA . LEU A 1 489 ? -21.946 -7.260 37.011 1.00 84.56 489 LEU A CA 1
ATOM 3738 C C . LEU A 1 489 ? -22.386 -7.162 35.545 1.00 84.56 489 LEU A C 1
ATOM 3740 O O . LEU A 1 489 ? -21.539 -7.270 34.664 1.00 84.56 489 LEU A O 1
ATOM 3744 N N . ASP A 1 490 ? -23.665 -6.890 35.280 1.00 88.94 490 ASP A N 1
ATOM 3745 C CA . ASP A 1 490 ? -24.190 -6.730 33.917 1.00 88.94 490 ASP A CA 1
ATOM 3746 C C . ASP A 1 490 ? -23.455 -5.599 33.168 1.00 88.94 490 ASP A C 1
ATOM 3748 O O . ASP A 1 490 ? -23.144 -5.721 31.979 1.00 88.94 490 ASP A O 1
ATOM 3752 N N . GLN A 1 491 ? -23.116 -4.511 33.870 1.00 91.25 491 GLN A N 1
ATOM 3753 C CA . GLN A 1 491 ? -22.320 -3.422 33.317 1.00 91.25 491 GLN A CA 1
ATOM 3754 C C . GLN A 1 491 ? -20.895 -3.883 32.973 1.00 91.25 491 GLN A C 1
ATOM 3756 O O . GLN A 1 491 ? -20.477 -3.714 31.827 1.00 91.25 491 GLN A O 1
ATOM 3761 N N . THR A 1 492 ? -20.178 -4.527 33.902 1.00 84.44 492 THR A N 1
ATOM 3762 C CA . THR A 1 492 ? -18.820 -5.049 33.638 1.00 84.44 492 THR A CA 1
ATOM 3763 C C . THR A 1 492 ? -18.795 -6.098 32.521 1.00 84.44 492 THR A C 1
ATOM 3765 O O . THR A 1 492 ? -17.856 -6.142 31.729 1.00 84.44 492 THR A O 1
ATOM 3768 N N . GLU A 1 493 ? -19.845 -6.913 32.383 1.00 86.44 493 GLU A N 1
ATOM 3769 C CA . GLU A 1 493 ? -19.996 -7.845 31.262 1.00 86.44 493 GLU A CA 1
ATOM 3770 C C . GLU A 1 493 ? -20.190 -7.116 29.929 1.00 86.44 493 GLU A C 1
ATOM 3772 O O . GLU A 1 493 ? -19.598 -7.505 28.919 1.00 86.44 493 GLU A O 1
ATOM 3777 N N . SER A 1 494 ? -20.976 -6.038 29.913 1.00 88.75 494 SER A N 1
ATOM 3778 C CA . SER A 1 494 ? -21.141 -5.217 28.712 1.00 88.75 494 SER A CA 1
ATOM 3779 C C . SER A 1 494 ? -19.830 -4.536 28.300 1.00 88.75 494 SER A C 1
ATOM 3781 O O . SER A 1 494 ? -19.471 -4.574 27.122 1.00 88.75 494 SER A O 1
ATOM 3783 N N . GLU A 1 495 ? -19.067 -4.014 29.266 1.00 86.88 495 GLU A N 1
ATOM 3784 C CA . GLU A 1 495 ? -17.749 -3.408 29.051 1.00 86.88 495 GLU A CA 1
ATOM 3785 C C . GLU A 1 495 ? -16.765 -4.452 28.493 1.00 86.88 495 GLU A C 1
ATOM 3787 O O . GLU A 1 495 ? -16.146 -4.225 27.452 1.00 86.88 495 GLU A O 1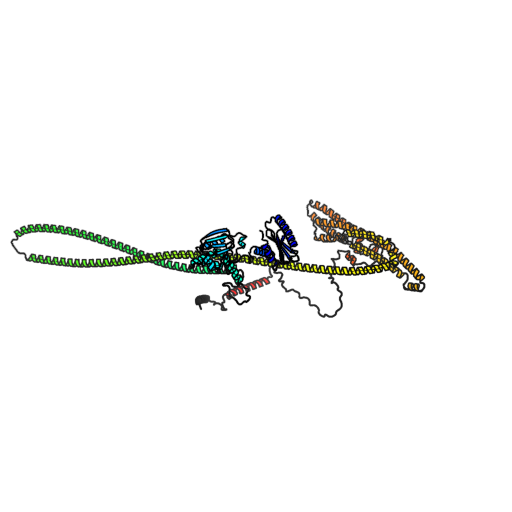
ATOM 3792 N N . MET A 1 496 ? -16.737 -5.660 29.064 1.00 83.81 496 MET A N 1
ATOM 3793 C CA . MET A 1 496 ? -15.976 -6.805 28.541 1.00 83.81 496 MET A CA 1
ATOM 3794 C C . MET A 1 496 ? -16.311 -7.143 27.089 1.00 83.81 496 MET A C 1
ATOM 3796 O O . MET A 1 496 ? -15.413 -7.361 26.272 1.00 83.81 496 MET A O 1
ATOM 3800 N N . HIS A 1 497 ? -17.598 -7.197 26.745 1.00 88.25 497 HIS A N 1
A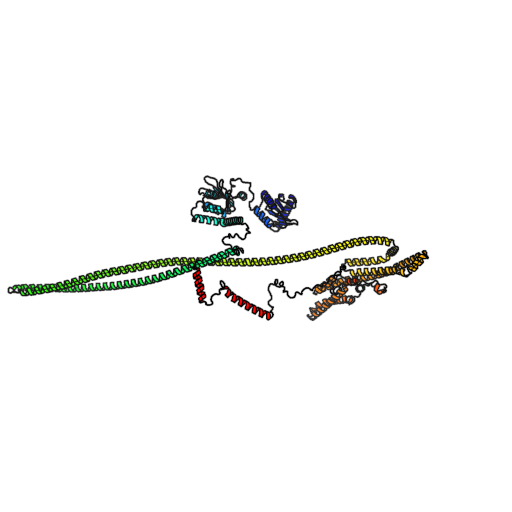TOM 3801 C CA . HIS A 1 497 ? -18.022 -7.459 25.372 1.00 88.25 497 HIS A CA 1
ATOM 3802 C C . HIS A 1 497 ? -17.576 -6.351 24.416 1.00 88.25 497 HIS A C 1
ATOM 3804 O O . HIS A 1 497 ? -17.148 -6.651 23.300 1.00 88.25 497 HIS A O 1
ATOM 3810 N N . THR A 1 498 ? -17.620 -5.087 24.846 1.00 90.81 498 THR A N 1
ATOM 3811 C CA . THR A 1 498 ? -17.110 -3.976 24.032 1.00 90.81 498 THR A CA 1
ATOM 3812 C C . THR A 1 498 ? -15.594 -4.037 23.847 1.00 90.81 498 THR A C 1
ATOM 3814 O O . THR A 1 498 ? -15.137 -3.909 22.713 1.00 90.81 498 THR A O 1
ATOM 3817 N N . CYS A 1 499 ? -14.821 -4.331 24.898 1.00 80.38 499 CYS A N 1
ATOM 3818 C CA . CYS A 1 499 ? -13.367 -4.503 24.813 1.00 80.38 499 CYS A CA 1
ATOM 3819 C C . CYS A 1 499 ? -12.984 -5.670 23.897 1.00 80.38 499 CYS A C 1
ATOM 3821 O O . CYS A 1 499 ? -12.102 -5.521 23.055 1.00 80.38 499 CYS A O 1
ATOM 3823 N N . ARG A 1 500 ? -13.686 -6.809 23.989 1.00 88.88 500 ARG A N 1
ATOM 3824 C CA . ARG A 1 500 ? -13.473 -7.950 23.081 1.00 88.88 500 ARG A CA 1
ATOM 3825 C C . ARG A 1 500 ? -13.765 -7.596 21.625 1.00 88.88 500 ARG A C 1
ATOM 3827 O O . ARG A 1 500 ? -12.984 -7.963 20.756 1.00 88.88 500 ARG A O 1
ATOM 3834 N N . ARG A 1 501 ? -14.837 -6.843 21.355 1.00 91.88 501 ARG A N 1
ATOM 3835 C CA . ARG A 1 501 ? -15.148 -6.397 19.990 1.00 91.88 501 ARG A CA 1
ATOM 3836 C C . ARG A 1 501 ? -14.063 -5.470 19.437 1.00 91.88 501 ARG A C 1
ATOM 3838 O O . ARG A 1 501 ? -13.638 -5.655 18.305 1.00 91.88 501 ARG A O 1
ATOM 3845 N N . LEU A 1 502 ? -13.592 -4.514 20.239 1.00 87.88 502 LEU A N 1
ATOM 3846 C CA . LEU A 1 502 ? -12.497 -3.622 19.845 1.00 87.88 502 LEU A CA 1
ATOM 3847 C C . LEU A 1 502 ? -11.202 -4.403 19.577 1.00 87.88 502 LEU A C 1
ATOM 3849 O O . LEU A 1 502 ? -10.556 -4.169 18.564 1.00 87.88 502 LEU A O 1
ATOM 3853 N N . LEU A 1 503 ? -10.866 -5.388 20.416 1.00 85.00 503 LEU A N 1
ATOM 3854 C CA . LEU A 1 503 ? -9.726 -6.284 20.185 1.00 85.00 503 LEU A CA 1
ATOM 3855 C C . LEU A 1 503 ? -9.830 -7.049 18.862 1.00 85.00 503 LEU A C 1
ATOM 3857 O O . LEU A 1 503 ? -8.844 -7.161 18.136 1.00 85.00 503 LEU A O 1
ATOM 3861 N N . GLU A 1 504 ? -11.005 -7.587 18.539 1.00 90.06 504 GLU A N 1
ATOM 3862 C CA . GLU A 1 504 ? -11.240 -8.269 17.264 1.00 90.06 504 GLU A CA 1
ATOM 3863 C C . GLU A 1 504 ? -11.109 -7.304 16.078 1.00 90.06 504 GLU A C 1
ATOM 3865 O O . GLU A 1 504 ? -10.462 -7.645 15.089 1.00 90.06 504 GLU A O 1
ATOM 3870 N N . GLU A 1 505 ? -11.651 -6.088 16.186 1.00 91.88 505 GLU A N 1
ATOM 3871 C CA . GLU A 1 505 ? -11.505 -5.043 15.167 1.00 91.88 505 GLU A CA 1
ATOM 3872 C C . GLU A 1 505 ? -10.026 -4.673 14.940 1.00 91.88 505 GLU A C 1
ATOM 3874 O O . GLU A 1 505 ? -9.588 -4.625 13.788 1.00 91.88 505 GLU A O 1
ATOM 3879 N N . GLU A 1 506 ? -9.225 -4.488 15.998 1.00 80.62 506 GLU A N 1
ATOM 3880 C CA . GLU A 1 506 ? -7.789 -4.198 15.856 1.00 80.62 506 GLU A CA 1
ATOM 3881 C C . GLU A 1 506 ? -7.004 -5.389 15.289 1.00 80.62 506 GLU A C 1
ATOM 3883 O O . GLU A 1 506 ? -6.146 -5.201 14.426 1.00 80.62 506 GLU A O 1
ATOM 3888 N N . ARG A 1 507 ? -7.332 -6.628 15.682 1.00 85.62 507 ARG A N 1
ATOM 3889 C CA . ARG A 1 507 ? -6.740 -7.845 15.087 1.00 85.62 507 ARG A CA 1
ATOM 3890 C C . ARG A 1 507 ? -7.056 -7.973 13.596 1.00 85.62 507 ARG A C 1
ATOM 3892 O O . ARG A 1 507 ? -6.216 -8.424 12.819 1.00 85.62 507 ARG A O 1
ATOM 3899 N N . MET A 1 508 ? -8.253 -7.571 13.172 1.00 86.31 508 MET A N 1
ATOM 3900 C CA . MET A 1 508 ? -8.603 -7.539 11.752 1.00 86.31 508 MET A CA 1
ATOM 3901 C C . MET A 1 508 ? -7.832 -6.443 11.013 1.00 86.31 508 MET A C 1
ATOM 3903 O O . MET A 1 508 ? -7.320 -6.699 9.922 1.00 86.31 508 MET A O 1
ATOM 3907 N N . ARG A 1 509 ? -7.671 -5.256 11.614 1.00 85.25 509 ARG A N 1
ATOM 3908 C CA . ARG A 1 509 ? -6.858 -4.178 11.028 1.00 85.25 509 ARG A CA 1
ATOM 3909 C C . ARG A 1 509 ? -5.390 -4.568 10.888 1.00 85.25 509 ARG A C 1
ATOM 3911 O O . ARG A 1 509 ? -4.810 -4.297 9.838 1.00 85.25 509 ARG A O 1
ATOM 3918 N N . THR A 1 510 ? -4.784 -5.224 11.880 1.00 79.56 510 THR A N 1
ATOM 3919 C CA . THR A 1 510 ? -3.394 -5.701 11.763 1.00 79.56 510 THR A CA 1
ATOM 3920 C C . THR A 1 510 ? -3.260 -6.747 10.662 1.00 79.56 510 THR A C 1
ATOM 3922 O O . THR A 1 510 ? -2.390 -6.605 9.807 1.00 79.56 510 THR A O 1
ATOM 3925 N N . ALA A 1 511 ? -4.180 -7.713 10.582 1.00 84.12 511 ALA A N 1
ATOM 3926 C CA . ALA A 1 511 ? -4.195 -8.698 9.501 1.00 84.12 511 ALA A CA 1
ATOM 3927 C C . ALA A 1 511 ? -4.362 -8.056 8.108 1.00 84.12 511 ALA A C 1
ATOM 3929 O O . ALA A 1 511 ? -3.749 -8.500 7.136 1.00 84.12 511 ALA A O 1
ATOM 3930 N N . GLU A 1 512 ? -5.175 -7.004 7.978 1.00 88.94 512 GLU A N 1
ATOM 3931 C CA . GLU A 1 512 ? -5.300 -6.236 6.734 1.00 88.94 512 GLU A CA 1
ATOM 3932 C C . GLU A 1 512 ? -4.022 -5.471 6.383 1.00 88.94 512 GLU A C 1
ATOM 3934 O O . GLU A 1 512 ? -3.637 -5.430 5.212 1.00 88.94 512 GLU A O 1
ATOM 3939 N N . MET A 1 513 ? -3.347 -4.879 7.370 1.00 81.81 513 MET A N 1
ATOM 3940 C CA . MET A 1 513 ? -2.072 -4.194 7.151 1.00 81.81 513 MET A CA 1
ATOM 3941 C C . MET A 1 513 ? -0.956 -5.173 6.784 1.00 81.81 513 MET A C 1
ATOM 3943 O O . MET A 1 513 ? -0.190 -4.875 5.871 1.00 81.81 513 MET A O 1
ATOM 3947 N N . ASP A 1 514 ? -0.914 -6.363 7.381 1.00 81.12 514 ASP A N 1
ATOM 3948 C CA . ASP A 1 514 ? 0.032 -7.423 7.011 1.00 81.12 514 ASP A CA 1
ATOM 3949 C C . ASP A 1 514 ? -0.215 -7.919 5.576 1.00 81.12 514 ASP A C 1
ATOM 3951 O O . ASP A 1 514 ? 0.727 -8.123 4.805 1.00 81.12 514 ASP A O 1
ATOM 3955 N N . ARG A 1 515 ? -1.482 -8.033 5.151 1.00 88.75 515 ARG A N 1
ATOM 3956 C CA . ARG A 1 515 ? -1.833 -8.323 3.746 1.00 88.75 515 ARG A CA 1
ATOM 3957 C C . ARG A 1 515 ? -1.369 -7.220 2.795 1.00 88.75 515 ARG A C 1
ATOM 3959 O O . ARG A 1 515 ? -0.806 -7.513 1.747 1.00 88.75 515 ARG A O 1
ATOM 3966 N N . LYS A 1 516 ? -1.561 -5.948 3.155 1.00 90.19 516 LYS A N 1
ATOM 3967 C CA . LYS A 1 516 ? -1.058 -4.820 2.351 1.00 90.19 516 LYS A CA 1
ATOM 3968 C C . LYS A 1 516 ? 0.468 -4.797 2.311 1.00 90.19 516 LYS A C 1
ATOM 3970 O O . LYS A 1 516 ? 1.044 -4.525 1.266 1.00 90.19 516 LYS A O 1
ATOM 3975 N N . HIS A 1 517 ? 1.128 -5.107 3.423 1.00 85.19 517 HIS A N 1
ATOM 3976 C CA . HIS A 1 517 ? 2.583 -5.153 3.496 1.00 85.19 517 HIS A CA 1
ATOM 3977 C C . HIS A 1 517 ? 3.162 -6.290 2.653 1.00 85.19 517 HIS A C 1
ATOM 3979 O O . HIS A 1 517 ? 4.110 -6.070 1.907 1.00 85.19 517 HIS A O 1
ATOM 3985 N N . THR A 1 518 ? 2.572 -7.483 2.721 1.00 88.75 518 THR A N 1
ATOM 3986 C CA . THR A 1 518 ? 2.971 -8.614 1.870 1.00 88.75 518 THR A CA 1
ATOM 3987 C C . THR A 1 518 ? 2.768 -8.304 0.389 1.00 88.75 518 THR A C 1
ATOM 3989 O O . THR A 1 518 ? 3.679 -8.576 -0.387 1.00 88.75 518 THR A O 1
ATOM 3992 N N . LEU A 1 519 ? 1.663 -7.644 0.015 1.00 93.00 519 LEU A N 1
ATOM 3993 C CA . LEU A 1 519 ? 1.433 -7.168 -1.354 1.00 93.00 519 LEU A CA 1
ATOM 3994 C C . LEU A 1 519 ? 2.491 -6.141 -1.800 1.00 93.00 519 LEU A C 1
ATOM 3996 O O . LEU A 1 519 ? 3.112 -6.306 -2.845 1.00 93.00 519 LEU A O 1
ATOM 4000 N N . MET A 1 520 ? 2.778 -5.125 -0.980 1.00 90.50 520 MET A N 1
ATOM 4001 C CA . MET A 1 520 ? 3.835 -4.150 -1.288 1.00 90.50 520 MET A CA 1
ATOM 4002 C C . MET A 1 520 ? 5.211 -4.820 -1.407 1.00 90.50 520 MET A C 1
ATOM 4004 O O . MET A 1 520 ? 6.018 -4.454 -2.257 1.00 90.50 520 MET A O 1
ATOM 4008 N N . GLN A 1 521 ? 5.505 -5.830 -0.583 1.00 92.12 521 GLN A N 1
ATOM 4009 C CA . GLN A 1 521 ? 6.751 -6.583 -0.702 1.00 92.12 521 GLN A CA 1
ATOM 4010 C C . GLN A 1 521 ? 6.815 -7.440 -1.975 1.00 92.12 521 GLN A C 1
ATOM 4012 O O . GLN A 1 521 ? 7.913 -7.661 -2.488 1.00 92.12 521 GLN A O 1
ATOM 4017 N N . THR A 1 522 ? 5.696 -7.982 -2.467 1.00 94.44 522 THR A N 1
ATOM 4018 C CA . THR A 1 522 ? 5.678 -8.701 -3.750 1.00 94.44 522 THR A CA 1
ATOM 4019 C C . THR A 1 522 ? 5.856 -7.735 -4.914 1.00 94.44 522 THR A C 1
ATOM 4021 O O . THR A 1 522 ? 6.730 -7.980 -5.739 1.00 94.44 522 THR A O 1
ATOM 4024 N N . GLU A 1 523 ? 5.167 -6.591 -4.901 1.00 95.25 523 GLU A N 1
ATOM 4025 C CA . GLU A 1 523 ? 5.331 -5.527 -5.905 1.00 95.25 523 GLU A CA 1
ATOM 4026 C C . GLU A 1 523 ? 6.781 -5.019 -5.948 1.00 95.25 523 GLU A C 1
ATOM 4028 O O . GLU A 1 523 ? 7.383 -4.924 -7.013 1.00 95.25 523 GLU A O 1
ATOM 4033 N N . LEU A 1 524 ? 7.415 -4.781 -4.793 1.00 94.38 524 LEU A N 1
ATOM 4034 C CA . LEU A 1 524 ? 8.833 -4.406 -4.741 1.00 94.38 524 LEU A CA 1
ATOM 4035 C C . LEU A 1 524 ? 9.753 -5.491 -5.317 1.00 94.38 524 LEU A C 1
ATOM 4037 O O . LEU A 1 524 ? 10.753 -5.169 -5.957 1.00 94.38 524 LEU A O 1
ATOM 4041 N N . ARG A 1 525 ? 9.450 -6.778 -5.103 1.00 95.62 525 ARG A N 1
ATOM 4042 C CA . ARG A 1 525 ? 10.235 -7.874 -5.699 1.00 95.62 525 ARG A CA 1
ATOM 4043 C C . ARG A 1 525 ? 10.064 -7.929 -7.215 1.00 95.62 525 ARG A C 1
ATOM 4045 O O . ARG A 1 525 ? 11.061 -8.152 -7.902 1.00 95.62 525 ARG A O 1
ATOM 4052 N N . GLU A 1 526 ? 8.852 -7.705 -7.713 1.00 96.06 526 GLU A N 1
ATOM 4053 C CA . GLU A 1 526 ? 8.544 -7.622 -9.144 1.00 96.06 526 GLU A CA 1
ATOM 4054 C C . GLU A 1 526 ? 9.278 -6.441 -9.784 1.00 96.06 526 GLU A C 1
ATOM 4056 O O . GLU A 1 526 ? 10.085 -6.663 -10.684 1.00 96.06 526 GLU A O 1
ATOM 4061 N N . LEU A 1 527 ? 9.174 -5.236 -9.220 1.00 96.81 527 LEU A N 1
ATOM 4062 C CA . LEU A 1 527 ? 9.912 -4.054 -9.686 1.00 96.81 527 LEU A CA 1
ATOM 4063 C C . LEU A 1 527 ? 11.435 -4.262 -9.660 1.00 96.81 527 LEU A C 1
ATOM 4065 O O . LEU A 1 527 ? 12.152 -3.848 -10.568 1.00 96.81 527 LEU A O 1
ATOM 4069 N N . MET A 1 528 ? 11.968 -4.946 -8.643 1.00 94.31 528 MET A N 1
ATOM 4070 C CA . MET A 1 528 ? 13.394 -5.294 -8.594 1.00 94.31 528 MET A CA 1
ATOM 4071 C C . MET A 1 528 ? 13.776 -6.388 -9.603 1.00 94.31 528 MET A C 1
ATOM 4073 O O . MET A 1 528 ? 14.946 -6.499 -9.983 1.00 94.31 528 MET A O 1
ATOM 4077 N N . SER A 1 529 ? 12.834 -7.229 -10.031 1.00 94.81 529 SER A N 1
ATOM 4078 C CA . SER A 1 529 ? 13.041 -8.184 -11.123 1.00 94.81 529 SER A CA 1
ATOM 4079 C C . SER A 1 529 ? 13.009 -7.492 -12.487 1.00 94.81 529 SER A C 1
ATOM 4081 O O . SER A 1 529 ? 13.935 -7.707 -13.268 1.00 94.81 529 SER A O 1
ATOM 4083 N N . GLU A 1 530 ? 12.065 -6.574 -12.706 1.00 96.75 530 GLU A N 1
ATOM 4084 C CA . GLU A 1 530 ? 11.972 -5.725 -13.897 1.00 96.75 530 GLU A CA 1
ATOM 4085 C C . GLU A 1 530 ? 13.211 -4.845 -14.028 1.00 96.75 530 GLU A C 1
ATOM 4087 O O . GLU A 1 530 ? 13.850 -4.830 -15.072 1.00 96.75 530 GLU A O 1
ATOM 4092 N N . ARG A 1 531 ? 13.660 -4.207 -12.939 1.00 96.50 531 ARG A N 1
ATOM 4093 C CA . ARG A 1 531 ? 14.923 -3.456 -12.926 1.00 96.50 531 ARG A CA 1
ATOM 4094 C C . ARG A 1 531 ? 16.108 -4.329 -13.329 1.00 96.50 531 ARG A C 1
ATOM 4096 O O . ARG A 1 531 ? 16.963 -3.882 -14.085 1.00 96.50 531 ARG A O 1
ATOM 4103 N N . ARG A 1 532 ? 16.199 -5.564 -12.821 1.00 96.19 532 ARG A N 1
ATOM 4104 C CA . ARG A 1 532 ? 17.277 -6.492 -13.211 1.00 96.19 532 ARG A CA 1
ATOM 4105 C C . ARG A 1 532 ? 17.177 -6.882 -14.680 1.00 96.19 532 ARG A C 1
ATOM 4107 O O . ARG A 1 532 ? 18.213 -7.022 -15.317 1.00 96.19 532 ARG A O 1
ATOM 4114 N N . GLN A 1 533 ? 15.970 -7.059 -15.205 1.00 96.81 533 GLN A N 1
ATOM 4115 C CA . GLN A 1 533 ? 15.752 -7.320 -16.620 1.00 96.81 533 GLN A CA 1
ATOM 4116 C C . GLN A 1 533 ? 16.174 -6.120 -17.476 1.00 96.81 533 GLN A C 1
ATOM 4118 O O . GLN A 1 533 ? 17.013 -6.296 -18.349 1.00 96.81 533 GLN A O 1
ATOM 4123 N N . LEU A 1 534 ? 15.724 -4.908 -17.147 1.00 96.44 534 LEU A N 1
ATOM 4124 C CA . LEU A 1 534 ? 16.124 -3.677 -17.832 1.00 96.44 534 LEU A CA 1
ATOM 4125 C C . LEU A 1 534 ? 17.640 -3.449 -17.785 1.00 96.44 534 LEU A C 1
ATOM 4127 O O . LEU A 1 534 ? 18.226 -3.040 -18.777 1.00 96.44 534 LEU A O 1
ATOM 4131 N N . MET A 1 535 ? 18.306 -3.748 -16.665 1.00 95.12 535 MET A N 1
ATOM 4132 C CA . MET A 1 535 ? 19.772 -3.662 -16.580 1.00 95.12 535 MET A CA 1
ATOM 4133 C C . MET A 1 535 ? 20.480 -4.685 -17.479 1.00 95.12 535 MET A C 1
ATOM 4135 O O . MET A 1 535 ? 21.557 -4.384 -17.986 1.00 95.12 535 MET A O 1
ATOM 4139 N N . ARG A 1 536 ? 19.901 -5.877 -17.686 1.00 96.44 536 ARG A N 1
ATOM 4140 C CA . ARG A 1 536 ? 20.426 -6.840 -18.670 1.00 96.44 536 ARG A CA 1
ATOM 4141 C C . ARG A 1 536 ? 20.189 -6.349 -20.091 1.00 96.44 536 ARG A C 1
ATOM 4143 O O . ARG A 1 536 ? 21.128 -6.344 -20.867 1.00 96.44 536 ARG A O 1
ATOM 4150 N N . GLU A 1 537 ? 18.986 -5.867 -20.393 1.00 97.06 537 GLU A N 1
ATOM 4151 C CA . GLU A 1 537 ? 18.651 -5.312 -21.708 1.00 97.06 537 GLU A CA 1
ATOM 4152 C C . GLU A 1 537 ? 19.548 -4.112 -22.055 1.00 97.06 537 GLU A C 1
ATOM 4154 O O . GLU A 1 537 ? 20.052 -4.028 -23.169 1.00 97.06 537 GLU A O 1
ATOM 4159 N N . LEU A 1 538 ? 19.829 -3.225 -21.094 1.00 96.19 538 LEU A N 1
ATOM 4160 C CA . LEU A 1 538 ? 20.804 -2.142 -21.252 1.00 96.19 538 LEU A CA 1
ATOM 4161 C C . LEU A 1 538 ? 22.225 -2.671 -21.479 1.00 96.19 538 LEU A C 1
ATOM 4163 O O . LEU A 1 538 ? 22.919 -2.154 -22.346 1.00 96.19 538 LEU A O 1
ATOM 4167 N N . GLY A 1 539 ? 22.643 -3.714 -20.755 1.00 97.06 539 GLY A N 1
ATOM 4168 C CA . GLY A 1 539 ? 23.936 -4.370 -20.974 1.00 97.06 539 GLY A CA 1
ATOM 4169 C C . GLY A 1 539 ? 24.064 -4.996 -22.368 1.00 97.06 539 GLY A C 1
ATOM 4170 O O . GLY A 1 539 ? 25.087 -4.819 -23.025 1.00 97.06 539 GLY A O 1
ATOM 4171 N N . ASP A 1 540 ? 23.012 -5.657 -22.852 1.00 96.44 540 ASP A N 1
ATOM 4172 C CA . ASP A 1 540 ? 22.954 -6.238 -24.199 1.00 96.44 540 ASP A CA 1
ATOM 4173 C C . ASP A 1 540 ? 22.951 -5.145 -25.282 1.00 96.44 540 ASP A C 1
ATOM 4175 O O . ASP A 1 540 ? 23.546 -5.300 -26.353 1.00 96.44 540 ASP A O 1
ATOM 4179 N N . LEU A 1 541 ? 22.288 -4.013 -25.025 1.00 95.94 541 LEU A N 1
ATOM 4180 C CA . LEU A 1 541 ? 22.337 -2.843 -25.904 1.00 95.94 541 LEU A CA 1
ATOM 4181 C C . LEU A 1 541 ? 23.729 -2.205 -25.913 1.00 95.94 541 LEU A C 1
ATOM 4183 O O . LEU A 1 541 ? 24.206 -1.838 -26.985 1.00 95.94 541 LEU A O 1
ATOM 4187 N N . ASP A 1 542 ? 24.406 -2.125 -24.768 1.00 96.12 542 ASP A N 1
ATOM 4188 C CA . ASP A 1 542 ? 25.786 -1.649 -24.681 1.00 96.12 542 ASP A CA 1
ATOM 4189 C C . ASP A 1 542 ? 26.756 -2.576 -25.419 1.00 96.12 542 ASP A C 1
ATOM 4191 O O . ASP A 1 542 ? 27.628 -2.084 -26.135 1.00 96.12 542 ASP A O 1
ATOM 4195 N N . SER A 1 543 ? 26.581 -3.900 -25.340 1.00 95.50 543 SER A N 1
ATOM 4196 C CA . SER A 1 543 ? 27.398 -4.831 -26.127 1.00 95.50 543 SER A CA 1
ATOM 4197 C C . SER A 1 543 ? 27.120 -4.709 -27.625 1.00 95.50 543 SER A C 1
ATOM 4199 O O . SER A 1 543 ? 28.053 -4.716 -28.423 1.00 95.50 543 SER A O 1
ATOM 4201 N N . ARG A 1 544 ? 25.852 -4.539 -28.029 1.00 95.62 544 ARG A N 1
ATOM 4202 C CA . ARG A 1 544 ? 25.498 -4.282 -29.439 1.00 95.62 544 ARG A CA 1
ATOM 4203 C C . ARG A 1 544 ? 26.084 -2.968 -29.935 1.00 95.62 544 ARG A C 1
ATOM 4205 O O . ARG A 1 544 ? 26.578 -2.921 -31.056 1.00 95.62 544 ARG A O 1
ATOM 4212 N N . ARG A 1 545 ? 26.061 -1.922 -29.107 1.00 96.31 545 ARG A N 1
ATOM 4213 C CA . ARG A 1 545 ? 26.716 -0.648 -29.406 1.00 96.31 545 ARG A CA 1
ATOM 4214 C C . ARG A 1 545 ? 28.223 -0.832 -29.550 1.00 96.31 545 ARG A C 1
ATOM 4216 O O . ARG A 1 545 ? 28.765 -0.362 -30.536 1.00 96.31 545 ARG A O 1
ATOM 4223 N N . GLY A 1 546 ? 28.876 -1.547 -28.634 1.00 96.19 546 GLY A N 1
ATOM 4224 C CA . GLY A 1 546 ? 30.308 -1.843 -28.722 1.00 96.19 546 GLY A CA 1
ATOM 4225 C C . GLY A 1 546 ? 30.675 -2.612 -29.994 1.00 96.19 546 GLY A C 1
ATOM 4226 O O . GLY A 1 546 ? 31.647 -2.263 -30.657 1.00 96.19 546 GLY A O 1
ATOM 4227 N N . ASN A 1 547 ? 29.860 -3.594 -30.390 1.00 94.81 547 ASN A N 1
ATOM 4228 C CA . ASN A 1 547 ? 30.039 -4.308 -31.657 1.00 94.81 547 ASN A CA 1
ATOM 4229 C C . ASN A 1 547 ? 29.867 -3.373 -32.861 1.00 94.81 547 ASN A C 1
ATOM 4231 O O . ASN A 1 547 ? 30.713 -3.372 -33.747 1.00 94.81 547 ASN A O 1
ATOM 4235 N N . ALA A 1 548 ? 28.829 -2.533 -32.871 1.00 93.81 548 ALA A N 1
ATOM 4236 C CA . ALA A 1 548 ? 28.613 -1.562 -33.942 1.00 93.81 548 ALA A CA 1
ATOM 4237 C C . ALA A 1 548 ? 29.733 -0.507 -34.010 1.00 93.81 548 ALA A C 1
ATOM 4239 O O . ALA A 1 548 ? 30.154 -0.124 -35.094 1.00 93.81 548 ALA A O 1
ATOM 4240 N N . GLU A 1 549 ? 30.253 -0.047 -32.871 1.00 95.44 549 GLU A N 1
ATOM 4241 C CA . GLU A 1 549 ? 31.405 0.859 -32.804 1.00 95.44 549 GLU A CA 1
ATOM 4242 C C . GLU A 1 549 ? 32.685 0.182 -33.313 1.00 95.44 549 GLU A C 1
ATOM 4244 O O . GLU A 1 549 ? 33.462 0.818 -34.024 1.00 95.44 549 GLU A O 1
ATOM 4249 N N . ALA A 1 550 ? 32.887 -1.105 -33.016 1.00 95.38 550 ALA A N 1
ATOM 4250 C CA . ALA A 1 550 ? 34.000 -1.887 -33.550 1.00 95.38 550 ALA A CA 1
ATOM 4251 C C . ALA A 1 550 ? 33.874 -2.110 -35.067 1.00 95.38 550 ALA A C 1
ATOM 4253 O O . ALA A 1 550 ? 34.857 -1.941 -35.785 1.00 95.38 550 ALA A O 1
ATOM 4254 N N . GLU A 1 551 ? 32.675 -2.419 -35.569 1.00 96.62 551 GLU A N 1
ATOM 4255 C CA . GLU A 1 551 ? 32.386 -2.512 -37.006 1.00 96.62 551 GLU A CA 1
ATOM 4256 C C . GLU A 1 551 ? 32.617 -1.172 -37.710 1.00 96.62 551 GLU A C 1
ATOM 4258 O O . GLU A 1 551 ? 33.263 -1.128 -38.754 1.00 96.62 551 GLU A O 1
ATOM 4263 N N . LEU A 1 552 ? 32.156 -0.059 -37.129 1.00 94.69 552 LEU A N 1
ATOM 4264 C CA . LEU A 1 552 ? 32.438 1.281 -37.645 1.00 94.69 552 LEU A CA 1
ATOM 4265 C C . LEU A 1 552 ? 33.937 1.587 -37.623 1.00 94.69 552 LEU A C 1
ATOM 4267 O O . LEU A 1 552 ? 34.444 2.163 -38.580 1.00 94.69 552 LEU A O 1
ATOM 4271 N N . GLY A 1 553 ? 34.651 1.185 -36.570 1.00 95.88 553 GLY A N 1
ATOM 4272 C CA . GLY A 1 553 ? 36.107 1.284 -36.493 1.00 95.88 553 GLY A CA 1
ATOM 4273 C C . GLY A 1 553 ? 36.791 0.524 -37.629 1.00 95.88 553 GLY A C 1
ATOM 4274 O O . GLY A 1 553 ? 37.616 1.103 -38.331 1.00 95.88 553 GLY A O 1
ATOM 4275 N N . ALA A 1 554 ? 36.378 -0.720 -37.872 1.00 94.44 554 ALA A N 1
ATOM 4276 C CA . ALA A 1 554 ? 36.884 -1.539 -38.970 1.00 94.44 554 ALA A CA 1
ATOM 4277 C C . ALA A 1 554 ? 36.543 -0.944 -40.347 1.00 94.44 554 ALA A C 1
ATOM 4279 O O . ALA A 1 554 ? 37.382 -0.947 -41.240 1.00 94.44 554 ALA A O 1
ATOM 4280 N N . LEU A 1 555 ? 35.343 -0.384 -40.532 1.00 95.94 555 LEU A N 1
ATOM 4281 C CA . LEU A 1 555 ? 34.962 0.304 -41.772 1.00 95.94 555 LEU A CA 1
ATOM 4282 C C . LEU A 1 555 ? 35.763 1.591 -41.991 1.00 95.94 555 LEU A C 1
ATOM 4284 O O . LEU A 1 555 ? 36.085 1.922 -43.129 1.00 95.94 555 LEU A O 1
ATOM 4288 N N . ILE A 1 556 ? 36.088 2.324 -40.923 1.00 95.94 556 ILE A N 1
ATOM 4289 C CA . ILE A 1 556 ? 36.957 3.504 -41.000 1.00 95.94 556 ILE A CA 1
ATOM 4290 C C . ILE A 1 556 ? 38.377 3.087 -41.384 1.00 95.94 556 ILE A C 1
ATOM 4292 O O . ILE A 1 556 ? 38.961 3.730 -42.251 1.00 95.94 556 ILE A O 1
ATOM 4296 N N . GLU A 1 557 ? 38.910 2.019 -40.789 1.00 96.56 557 GLU A N 1
ATOM 4297 C CA . GLU A 1 557 ? 40.221 1.463 -41.145 1.00 96.56 557 GLU A CA 1
ATOM 4298 C C . GLU A 1 557 ? 40.239 1.007 -42.610 1.00 96.56 557 GLU A C 1
ATOM 4300 O O . GLU A 1 557 ? 41.083 1.454 -43.377 1.00 96.56 557 GLU A O 1
ATOM 4305 N N . GLN A 1 558 ? 39.222 0.266 -43.061 1.00 95.88 558 GLN A N 1
ATOM 4306 C CA . GLN A 1 558 ? 39.067 -0.107 -44.472 1.00 95.88 558 GLN A CA 1
ATOM 4307 C C . GLN A 1 558 ? 38.956 1.112 -45.395 1.00 95.88 558 GLN A C 1
ATOM 4309 O O . GLN A 1 558 ? 39.510 1.110 -46.491 1.00 95.88 558 GLN A O 1
ATOM 4314 N N . ALA A 1 559 ? 38.242 2.165 -44.989 1.00 95.06 559 ALA A N 1
ATOM 4315 C CA . ALA A 1 559 ? 38.144 3.392 -45.774 1.00 95.06 559 ALA A CA 1
ATOM 4316 C C . ALA A 1 559 ? 39.487 4.137 -45.851 1.00 95.06 559 ALA A C 1
ATOM 4318 O O . ALA A 1 559 ? 39.790 4.719 -46.892 1.00 95.06 559 ALA A O 1
ATOM 4319 N N . GLN A 1 560 ? 40.288 4.103 -44.782 1.00 94.62 560 GLN A N 1
ATOM 4320 C CA . GLN A 1 560 ? 41.651 4.637 -44.764 1.00 94.62 560 GLN A CA 1
ATOM 4321 C C . GLN A 1 560 ? 42.576 3.807 -45.655 1.00 94.62 560 GLN A C 1
ATOM 4323 O O . GLN A 1 560 ? 43.242 4.380 -46.509 1.00 94.62 560 GLN A O 1
ATOM 4328 N N . ASP A 1 561 ? 42.529 2.479 -45.563 1.00 95.31 561 ASP A N 1
ATOM 4329 C CA . ASP A 1 561 ? 43.286 1.581 -46.440 1.00 95.31 561 ASP A CA 1
ATOM 4330 C C . ASP A 1 561 ? 42.915 1.786 -47.914 1.00 95.31 561 ASP A C 1
ATOM 4332 O O . ASP A 1 561 ? 43.780 1.822 -48.789 1.00 95.31 561 ASP A O 1
ATOM 4336 N N . LEU A 1 562 ? 41.623 1.966 -48.211 1.00 94.94 562 LEU A N 1
ATOM 4337 C CA . LEU A 1 562 ? 41.145 2.297 -49.554 1.00 94.94 562 LEU A CA 1
ATOM 4338 C C . LEU A 1 562 ? 41.615 3.680 -50.004 1.00 94.94 562 LEU A C 1
ATOM 4340 O O . LEU A 1 562 ? 41.926 3.853 -51.183 1.00 94.94 562 LEU A O 1
ATOM 4344 N N . GLN A 1 563 ? 41.670 4.662 -49.102 1.00 95.06 563 GLN A N 1
ATOM 4345 C CA . GLN A 1 563 ? 42.226 5.977 -49.404 1.00 95.06 563 GLN A CA 1
ATOM 4346 C C . GLN A 1 563 ? 43.721 5.868 -49.719 1.00 95.06 563 GLN A C 1
ATOM 4348 O O . GLN A 1 563 ? 44.146 6.377 -50.753 1.00 95.06 563 GLN A O 1
ATOM 4353 N N . ASP A 1 564 ? 44.497 5.167 -48.897 1.00 94.12 564 ASP A N 1
ATOM 4354 C CA . ASP A 1 564 ? 45.932 4.956 -49.097 1.00 94.12 564 ASP A CA 1
ATOM 4355 C C . ASP A 1 564 ? 46.198 4.189 -50.402 1.00 94.12 564 ASP A C 1
ATOM 4357 O O . ASP A 1 564 ? 47.062 4.570 -51.198 1.00 94.12 564 ASP A O 1
ATOM 4361 N N . ALA A 1 565 ? 45.400 3.156 -50.689 1.00 94.25 565 ALA A N 1
ATOM 4362 C CA . ALA A 1 565 ? 45.438 2.435 -51.956 1.00 94.25 565 ALA A CA 1
ATOM 4363 C C . ALA A 1 565 ? 45.055 3.333 -53.142 1.00 94.25 565 ALA A C 1
ATOM 4365 O O . ALA A 1 565 ? 45.651 3.218 -54.212 1.00 94.25 565 ALA A O 1
ATOM 4366 N N . HIS A 1 566 ? 44.094 4.248 -52.976 1.00 93.19 566 HIS A N 1
ATOM 4367 C CA . HIS A 1 566 ? 43.730 5.215 -54.009 1.00 93.19 566 HIS A CA 1
ATOM 4368 C C . HIS A 1 566 ? 44.848 6.234 -54.250 1.00 93.19 566 HIS A C 1
ATOM 4370 O O . HIS A 1 566 ? 45.166 6.528 -55.401 1.00 93.19 566 HIS A O 1
ATOM 4376 N N . GLU A 1 567 ? 45.481 6.745 -53.196 1.00 94.06 567 GLU A N 1
ATOM 4377 C CA . GLU A 1 567 ? 46.635 7.638 -53.300 1.00 94.06 567 GLU A CA 1
ATOM 4378 C C . GLU A 1 567 ? 47.806 6.942 -54.006 1.00 94.06 567 GLU A C 1
ATOM 4380 O O . GLU A 1 567 ? 48.396 7.518 -54.927 1.00 94.06 567 GLU A O 1
ATOM 4385 N N . LEU A 1 568 ? 48.083 5.680 -53.665 1.00 93.94 568 LEU A N 1
ATOM 4386 C CA . LEU A 1 568 ? 49.068 4.855 -54.365 1.00 93.94 568 LEU A CA 1
ATOM 4387 C C . LEU A 1 568 ? 48.679 4.636 -55.834 1.00 93.94 568 LEU A C 1
ATOM 4389 O O . LEU A 1 568 ? 49.503 4.835 -56.722 1.00 93.94 568 LEU A O 1
ATOM 4393 N N . ALA A 1 569 ? 47.413 4.319 -56.115 1.00 92.31 569 ALA A N 1
ATOM 4394 C CA . ALA A 1 569 ? 46.917 4.143 -57.476 1.00 92.31 569 ALA A CA 1
ATOM 4395 C C . ALA A 1 569 ? 47.024 5.434 -58.302 1.00 92.31 569 ALA A C 1
ATOM 4397 O O . ALA A 1 569 ? 47.339 5.374 -59.486 1.00 92.31 569 ALA A O 1
ATOM 4398 N N . LEU A 1 570 ? 46.809 6.614 -57.713 1.00 93.00 570 LEU A N 1
ATOM 4399 C CA . LEU A 1 570 ? 47.029 7.895 -58.392 1.00 93.00 570 LEU A CA 1
ATOM 4400 C C . LEU A 1 570 ? 48.509 8.108 -58.733 1.00 93.00 570 LEU A C 1
ATOM 4402 O O . LEU A 1 570 ? 48.822 8.625 -59.812 1.00 93.00 570 LEU A O 1
ATOM 4406 N N . VAL A 1 571 ? 49.420 7.699 -57.844 1.00 93.56 571 VAL A N 1
ATOM 4407 C CA . VAL A 1 571 ? 50.864 7.699 -58.122 1.00 93.56 571 VAL A CA 1
ATOM 4408 C C . VAL A 1 571 ? 51.179 6.741 -59.271 1.00 93.56 571 VAL A C 1
ATOM 4410 O O . VAL A 1 571 ? 51.823 7.159 -60.236 1.00 93.56 571 VAL A O 1
ATOM 4413 N N . ASP A 1 572 ? 50.655 5.517 -59.235 1.00 90.88 572 ASP A N 1
ATOM 4414 C CA . ASP A 1 572 ? 50.833 4.513 -60.286 1.00 90.88 572 ASP A CA 1
ATOM 4415 C C . ASP A 1 572 ? 50.233 4.959 -61.622 1.00 90.88 572 ASP A C 1
ATOM 4417 O O . ASP A 1 572 ? 50.852 4.761 -62.662 1.00 90.88 572 ASP A O 1
ATOM 4421 N N . ILE A 1 573 ? 49.073 5.622 -61.631 1.00 88.19 573 ILE A N 1
ATOM 4422 C CA . ILE A 1 573 ? 48.474 6.217 -62.836 1.00 88.19 573 ILE A CA 1
ATOM 4423 C C . ILE A 1 573 ? 49.393 7.306 -63.388 1.00 88.19 573 ILE A C 1
ATOM 4425 O O . ILE A 1 573 ? 49.661 7.327 -64.587 1.00 88.19 573 ILE A O 1
ATOM 4429 N N . ALA A 1 574 ? 49.940 8.177 -62.537 1.00 88.62 574 ALA A N 1
ATOM 4430 C CA . ALA A 1 574 ? 50.883 9.202 -62.975 1.00 88.62 574 ALA A CA 1
ATOM 4431 C C . ALA A 1 574 ? 52.194 8.597 -63.516 1.00 88.62 574 ALA A C 1
ATOM 4433 O O . ALA A 1 574 ? 52.830 9.167 -64.411 1.00 88.62 574 ALA A O 1
ATOM 4434 N N . GLU A 1 575 ? 52.633 7.453 -62.992 1.00 90.38 575 GLU A N 1
ATOM 4435 C CA . GLU A 1 575 ? 53.755 6.686 -63.536 1.00 90.38 575 GLU A CA 1
ATOM 4436 C C . GLU A 1 575 ? 53.397 5.981 -64.843 1.00 90.38 575 GLU A C 1
ATOM 4438 O O . GLU A 1 575 ? 54.156 6.071 -65.811 1.00 90.38 575 GLU A O 1
ATOM 4443 N N . ALA A 1 576 ? 52.220 5.369 -64.919 1.00 85.25 576 ALA A N 1
ATOM 4444 C CA . ALA A 1 576 ? 51.670 4.766 -66.117 1.00 85.25 576 ALA A CA 1
ATOM 4445 C C . ALA A 1 576 ? 51.492 5.808 -67.219 1.00 85.25 576 ALA A C 1
ATOM 4447 O O . ALA A 1 576 ? 51.796 5.499 -68.358 1.00 85.25 576 ALA A O 1
ATOM 4448 N N . ASP A 1 577 ? 51.110 7.048 -66.921 1.00 82.19 577 ASP A N 1
ATOM 4449 C CA . ASP A 1 577 ? 51.034 8.140 -67.895 1.00 82.19 577 ASP A CA 1
ATOM 4450 C C . ASP A 1 577 ? 52.420 8.549 -68.398 1.00 82.19 577 ASP A C 1
ATOM 4452 O O . ASP A 1 577 ? 52.609 8.780 -69.596 1.00 82.19 577 ASP A O 1
ATOM 4456 N N . LYS A 1 578 ? 53.437 8.557 -67.525 1.00 82.25 578 LYS A N 1
ATOM 4457 C CA . LYS A 1 578 ? 54.836 8.732 -67.955 1.00 82.25 578 LYS A CA 1
ATOM 4458 C C . LYS A 1 578 ? 55.292 7.566 -68.832 1.00 82.25 578 LYS A C 1
ATOM 4460 O O . LYS A 1 578 ? 56.023 7.790 -69.798 1.00 82.25 578 LYS A O 1
ATOM 4465 N N . ILE A 1 579 ? 54.882 6.335 -68.522 1.00 79.19 579 ILE A N 1
ATOM 4466 C CA . ILE A 1 579 ? 55.185 5.139 -69.317 1.00 79.19 579 ILE A CA 1
ATOM 4467 C C . ILE A 1 579 ? 54.407 5.159 -70.634 1.00 79.19 579 ILE A C 1
ATOM 4469 O O . ILE A 1 579 ? 55.016 4.919 -71.661 1.00 79.19 579 ILE A O 1
ATOM 4473 N N . ARG A 1 580 ? 53.124 5.528 -70.661 1.00 76.69 580 ARG A N 1
ATOM 4474 C CA . ARG A 1 580 ? 52.293 5.700 -71.863 1.00 76.69 580 ARG A CA 1
ATOM 4475 C C . ARG A 1 580 ? 52.858 6.792 -72.752 1.00 76.69 580 ARG A C 1
ATOM 4477 O O . ARG A 1 580 ? 52.950 6.585 -73.950 1.00 76.69 580 ARG A O 1
ATOM 4484 N N . ALA A 1 581 ? 53.319 7.910 -72.193 1.00 75.50 581 ALA A N 1
ATOM 4485 C CA . ALA A 1 581 ? 54.018 8.944 -72.953 1.00 75.50 581 ALA A CA 1
ATOM 4486 C C . ALA A 1 581 ? 55.333 8.424 -73.564 1.00 75.50 581 ALA A C 1
ATOM 4488 O O . ALA A 1 581 ? 55.687 8.802 -74.681 1.00 75.50 581 ALA A O 1
ATOM 4489 N N . ARG A 1 582 ? 56.042 7.522 -72.868 1.00 71.44 582 ARG A N 1
ATOM 4490 C CA . ARG A 1 582 ? 57.227 6.830 -73.403 1.00 71.44 582 ARG A CA 1
ATOM 4491 C C . ARG A 1 582 ? 56.855 5.776 -74.454 1.00 71.44 582 ARG A C 1
ATOM 4493 O O . ARG A 1 582 ? 57.454 5.780 -75.520 1.00 71.44 582 ARG A O 1
ATOM 4500 N N . LEU A 1 583 ? 55.842 4.947 -74.224 1.00 57.84 583 LEU A N 1
ATOM 4501 C CA . LEU A 1 583 ? 55.369 3.900 -75.134 1.00 57.84 583 LEU A CA 1
ATOM 4502 C C . LEU A 1 583 ? 54.709 4.477 -76.389 1.00 57.84 583 LEU A C 1
ATOM 4504 O O . LEU A 1 583 ? 54.937 3.966 -77.473 1.00 57.84 583 LEU A O 1
ATOM 4508 N N . ALA A 1 584 ? 53.971 5.584 -76.288 1.00 59.97 584 ALA A N 1
ATOM 4509 C CA . ALA A 1 584 ? 53.452 6.328 -77.437 1.00 59.97 584 ALA A CA 1
ATOM 4510 C C . ALA A 1 584 ? 54.580 6.902 -78.311 1.00 59.97 584 ALA A C 1
ATOM 4512 O O . ALA A 1 584 ? 54.375 7.163 -79.494 1.00 59.97 584 ALA A O 1
ATOM 4513 N N . SER A 1 585 ? 55.779 7.081 -77.743 1.00 58.03 585 SER A N 1
ATOM 4514 C CA . SER A 1 585 ? 56.997 7.400 -78.495 1.00 58.03 585 SER A CA 1
ATOM 4515 C C . SER A 1 585 ? 57.762 6.157 -78.983 1.00 58.03 585 SER A C 1
ATOM 4517 O O . SER A 1 585 ? 58.715 6.293 -79.753 1.00 58.03 585 SER A O 1
ATOM 4519 N N . GLU A 1 586 ? 57.342 4.947 -78.588 1.00 59.44 586 GLU A N 1
ATOM 4520 C CA . GLU A 1 586 ? 57.889 3.679 -79.068 1.00 59.44 586 GLU A CA 1
ATOM 4521 C C . GLU A 1 586 ? 57.096 3.138 -80.276 1.00 59.44 586 GLU A C 1
ATOM 4523 O O . GLU A 1 586 ? 55.869 3.030 -80.248 1.00 59.44 586 GLU A O 1
ATOM 4528 N N . PRO A 1 587 ? 57.781 2.700 -81.349 1.00 53.00 587 PRO A N 1
ATOM 4529 C CA . PRO A 1 587 ? 57.137 2.294 -82.602 1.00 53.00 587 PRO A CA 1
ATOM 4530 C C . PRO A 1 587 ? 56.309 0.997 -82.503 1.00 53.00 587 PRO A C 1
ATOM 4532 O O . PRO A 1 587 ? 55.668 0.616 -83.476 1.00 53.00 587 PRO A O 1
ATOM 4535 N N . LEU A 1 588 ? 56.333 0.302 -81.360 1.00 51.19 588 LEU A N 1
ATOM 4536 C CA . LEU A 1 588 ? 55.616 -0.957 -81.126 1.00 51.19 588 LEU A CA 1
ATOM 4537 C C . LEU A 1 588 ? 54.173 -0.705 -80.648 1.00 51.19 588 LEU A C 1
ATOM 4539 O O . LEU A 1 588 ? 53.255 -1.371 -81.115 1.00 51.19 588 LEU A O 1
ATOM 4543 N N . ALA A 1 589 ? 53.949 0.325 -79.821 1.00 52.19 589 ALA A N 1
ATOM 4544 C CA . ALA A 1 589 ? 52.602 0.769 -79.450 1.00 52.19 589 ALA A CA 1
ATOM 4545 C C . ALA A 1 589 ? 51.897 1.477 -80.619 1.00 52.19 589 ALA A C 1
ATOM 4547 O O . ALA A 1 589 ? 50.686 1.362 -80.778 1.00 52.19 589 ALA A O 1
ATOM 4548 N N . GLN A 1 590 ? 52.663 2.144 -81.489 1.00 54.78 590 GLN A N 1
ATOM 4549 C CA . GLN A 1 590 ? 52.138 2.785 -82.697 1.00 54.78 590 GLN A CA 1
ATOM 4550 C C . GLN A 1 590 ? 51.667 1.773 -83.761 1.00 54.78 590 GLN A C 1
ATOM 4552 O O . GLN A 1 590 ? 50.818 2.113 -84.578 1.00 54.78 590 GLN A O 1
ATOM 4557 N N . ALA A 1 591 ? 52.169 0.531 -83.721 1.00 53.56 591 ALA A N 1
ATOM 4558 C CA . ALA A 1 591 ? 51.676 -0.576 -84.544 1.00 53.56 591 ALA A CA 1
ATOM 4559 C C . ALA A 1 591 ? 50.418 -1.252 -83.957 1.00 53.56 591 ALA A C 1
ATOM 4561 O O . ALA A 1 591 ? 49.623 -1.792 -84.712 1.00 53.56 591 ALA A O 1
ATOM 4562 N N . LEU A 1 592 ? 50.212 -1.201 -82.633 1.00 53.00 592 LEU A N 1
ATOM 4563 C CA . LEU A 1 592 ? 49.035 -1.784 -81.964 1.00 53.00 592 LEU A CA 1
ATOM 4564 C C . LEU A 1 592 ? 47.840 -0.816 -81.867 1.00 53.00 592 LEU A C 1
ATOM 4566 O O . LEU A 1 592 ? 46.702 -1.265 -81.895 1.00 53.00 592 LEU A O 1
ATOM 4570 N N . LEU A 1 593 ? 48.079 0.499 -81.777 1.00 55.66 593 LEU A N 1
ATOM 4571 C CA . LEU A 1 593 ? 47.028 1.533 -81.795 1.00 55.66 593 LEU A CA 1
ATOM 4572 C C . LEU A 1 593 ? 46.731 2.098 -83.200 1.00 55.66 593 LEU A C 1
ATOM 4574 O O . LEU A 1 593 ? 45.856 2.949 -83.333 1.00 55.66 593 LEU A O 1
ATOM 4578 N N . GLY A 1 594 ? 47.483 1.691 -84.228 1.00 54.75 594 GLY A N 1
ATOM 4579 C CA . GLY A 1 594 ? 47.459 2.321 -85.554 1.00 54.75 594 GLY A CA 1
ATOM 4580 C C . GLY A 1 594 ? 46.262 1.969 -86.440 1.00 54.75 594 GLY A C 1
ATOM 4581 O O . GLY A 1 594 ? 45.866 2.816 -87.236 1.00 54.75 594 GLY A O 1
ATOM 4582 N N . ASP A 1 595 ? 45.665 0.784 -86.279 1.00 55.47 595 ASP A N 1
ATOM 4583 C CA . ASP A 1 595 ? 44.520 0.344 -87.083 1.00 55.47 595 ASP A CA 1
ATOM 4584 C C . ASP A 1 595 ? 43.330 -0.016 -86.172 1.00 55.47 595 ASP A C 1
ATOM 4586 O O . ASP A 1 595 ? 43.325 -1.027 -85.470 1.00 55.47 595 ASP A O 1
ATOM 4590 N N . GLU A 1 596 ? 42.293 0.827 -86.203 1.00 54.47 596 GLU A N 1
ATOM 4591 C CA . GLU A 1 596 ? 41.057 0.768 -85.397 1.00 54.47 596 GLU A CA 1
ATOM 4592 C C . GLU A 1 596 ? 40.225 -0.529 -85.572 1.00 54.47 596 GLU A C 1
ATOM 4594 O O . GLU A 1 596 ? 39.192 -0.694 -84.932 1.00 54.47 596 GLU A O 1
ATOM 4599 N N . SER A 1 597 ? 40.630 -1.485 -86.417 1.00 57.91 597 SER A N 1
ATOM 4600 C CA . SER A 1 597 ? 39.780 -2.618 -86.818 1.00 57.91 597 SER A CA 1
ATOM 4601 C C . SER A 1 597 ? 39.774 -3.822 -85.869 1.00 57.91 597 SER A C 1
ATOM 4603 O O . SER A 1 597 ? 38.871 -4.652 -85.971 1.00 57.91 597 SER A O 1
ATOM 4605 N N . GLY A 1 598 ? 40.778 -3.965 -84.996 1.00 58.03 598 GLY A N 1
ATOM 4606 C CA . GLY A 1 598 ? 40.917 -5.140 -84.122 1.00 58.03 598 GLY A CA 1
ATOM 4607 C C . GLY A 1 598 ? 40.102 -5.037 -82.830 1.00 58.03 598 GLY A C 1
ATOM 4608 O O . GLY A 1 598 ? 39.260 -5.883 -82.556 1.00 58.03 598 GLY A O 1
ATOM 4609 N N . LEU A 1 599 ? 40.323 -3.974 -82.050 1.00 61.62 599 LEU A N 1
ATOM 4610 C CA . LEU A 1 599 ? 39.685 -3.788 -80.738 1.00 61.62 599 LEU A CA 1
ATOM 4611 C C . LEU A 1 599 ? 38.259 -3.218 -80.815 1.00 61.62 599 LEU A C 1
ATOM 4613 O O . LEU A 1 599 ? 37.481 -3.441 -79.894 1.00 61.62 599 LEU A O 1
ATOM 4617 N N . ALA A 1 600 ? 37.879 -2.554 -81.914 1.00 66.69 600 ALA A N 1
ATOM 4618 C CA . ALA A 1 600 ? 36.505 -2.077 -82.115 1.00 66.69 600 ALA A CA 1
ATOM 4619 C C . ALA A 1 600 ? 35.476 -3.223 -82.194 1.00 66.69 600 ALA A C 1
ATOM 4621 O O . ALA A 1 600 ? 34.294 -3.012 -81.948 1.00 66.69 600 ALA A O 1
ATOM 4622 N N . GLN A 1 601 ? 35.909 -4.454 -82.495 1.00 68.75 601 GLN A N 1
ATOM 4623 C CA . GLN A 1 601 ? 35.022 -5.625 -82.523 1.00 68.75 601 GLN A CA 1
ATOM 4624 C C . GLN A 1 601 ? 34.558 -6.062 -81.122 1.00 68.75 601 GLN A C 1
ATOM 4626 O O . GLN A 1 601 ? 33.566 -6.772 -81.016 1.00 68.75 601 GLN A O 1
ATOM 4631 N N . LEU A 1 602 ? 35.231 -5.621 -80.050 1.00 69.62 602 LEU A N 1
ATOM 4632 C CA . LEU A 1 602 ? 34.832 -5.900 -78.664 1.00 69.62 602 LEU A CA 1
ATOM 4633 C C . LEU A 1 602 ? 33.793 -4.901 -78.127 1.00 69.62 602 LEU A C 1
ATOM 4635 O O . LEU A 1 602 ? 33.101 -5.207 -77.160 1.00 69.62 602 LEU A O 1
ATOM 4639 N N . GLU A 1 603 ? 33.656 -3.725 -78.743 1.00 77.50 603 GLU A N 1
ATOM 4640 C CA . GLU A 1 603 ? 32.744 -2.665 -78.287 1.00 77.50 603 GLU A CA 1
ATOM 4641 C C . GLU A 1 603 ? 31.267 -3.125 -78.232 1.00 77.50 603 GLU A C 1
ATOM 4643 O O . GLU A 1 603 ? 30.641 -2.955 -77.184 1.00 77.50 603 GLU A O 1
ATOM 4648 N N . PRO A 1 604 ? 30.715 -3.833 -79.243 1.00 80.00 604 PRO A N 1
ATOM 4649 C CA . PRO A 1 604 ? 29.340 -4.339 -79.183 1.00 80.00 604 PRO A CA 1
ATOM 4650 C C . PRO A 1 604 ? 29.114 -5.398 -78.091 1.00 80.00 604 PRO A C 1
ATOM 4652 O O . PRO A 1 604 ? 28.025 -5.484 -77.524 1.00 80.00 604 PRO A O 1
ATOM 4655 N N . VAL A 1 605 ? 30.135 -6.210 -77.795 1.00 77.69 605 VAL A N 1
ATOM 4656 C CA . VAL A 1 605 ? 30.101 -7.253 -76.753 1.00 77.69 605 VAL A CA 1
ATOM 4657 C C . VAL A 1 605 ? 30.032 -6.601 -75.370 1.00 77.69 605 VAL A C 1
ATOM 4659 O O . VAL A 1 605 ? 29.200 -6.977 -74.544 1.00 77.69 605 VAL A O 1
ATOM 4662 N N . LEU A 1 606 ? 30.843 -5.565 -75.142 1.00 79.56 606 LEU A N 1
ATOM 4663 C CA . LEU A 1 606 ? 30.861 -4.804 -73.890 1.00 79.56 606 LEU A CA 1
ATOM 4664 C C . LEU A 1 606 ? 29.560 -4.011 -73.674 1.00 79.56 606 LEU A C 1
ATOM 4666 O O . LEU A 1 606 ? 29.027 -3.991 -72.563 1.00 79.56 606 LEU A O 1
ATOM 4670 N N . ASP A 1 607 ? 28.985 -3.428 -74.728 1.00 82.81 607 ASP A N 1
ATOM 4671 C CA . ASP A 1 607 ? 27.679 -2.755 -74.656 1.00 82.81 607 ASP A CA 1
ATOM 4672 C C . ASP A 1 607 ? 26.545 -3.730 -74.287 1.00 82.81 607 ASP A C 1
ATOM 4674 O O . ASP A 1 607 ? 25.662 -3.407 -73.487 1.00 82.81 607 ASP A O 1
ATOM 4678 N N . ARG A 1 608 ? 26.572 -4.963 -74.810 1.00 82.12 608 ARG A N 1
ATOM 4679 C CA . ARG A 1 608 ? 25.605 -6.004 -74.418 1.00 82.12 608 ARG A CA 1
ATOM 4680 C C . ARG A 1 608 ? 25.813 -6.472 -72.975 1.00 82.12 608 ARG A C 1
ATOM 4682 O O . ARG A 1 608 ? 24.827 -6.648 -72.257 1.00 82.12 608 ARG A O 1
ATOM 4689 N N . MET A 1 609 ? 27.057 -6.605 -72.514 1.00 79.88 609 MET A N 1
ATOM 4690 C CA . MET A 1 609 ? 27.368 -6.949 -71.116 1.00 79.88 609 MET A CA 1
ATOM 4691 C C . MET A 1 609 ? 26.905 -5.880 -70.126 1.00 79.88 609 MET A C 1
ATOM 4693 O O . MET A 1 609 ? 26.290 -6.200 -69.110 1.00 79.88 609 MET A O 1
ATOM 4697 N N . THR A 1 610 ? 27.132 -4.602 -70.429 1.00 81.81 610 THR A N 1
ATOM 4698 C CA . THR A 1 610 ? 26.656 -3.501 -69.575 1.00 81.81 610 THR A CA 1
ATOM 4699 C C . THR A 1 610 ? 25.127 -3.448 -69.529 1.00 81.81 610 THR A C 1
ATOM 4701 O O . THR A 1 610 ? 24.540 -3.230 -68.464 1.00 81.81 610 THR A O 1
ATOM 4704 N N . ALA A 1 611 ? 24.455 -3.748 -70.646 1.00 78.31 611 ALA A N 1
ATOM 4705 C CA . ALA A 1 611 ? 23.007 -3.916 -70.670 1.00 78.31 611 ALA A CA 1
ATOM 4706 C C . ALA A 1 611 ? 22.539 -5.117 -69.823 1.00 78.31 611 ALA A C 1
ATOM 4708 O O . ALA A 1 611 ? 21.520 -5.004 -69.138 1.00 78.31 611 ALA A O 1
ATOM 4709 N N . ALA A 1 612 ? 23.270 -6.236 -69.813 1.00 73.69 612 ALA A N 1
ATOM 4710 C CA . ALA A 1 612 ? 22.982 -7.384 -68.949 1.00 73.69 612 ALA A CA 1
ATOM 4711 C C . ALA A 1 612 ? 23.144 -7.043 -67.455 1.00 73.69 612 ALA A C 1
ATOM 4713 O O . ALA A 1 612 ? 22.240 -7.327 -66.669 1.00 73.69 612 ALA A O 1
ATOM 4714 N N . HIS A 1 613 ? 24.211 -6.325 -67.088 1.00 77.50 613 HIS A N 1
ATOM 4715 C CA . HIS A 1 613 ? 24.441 -5.838 -65.723 1.00 77.50 613 HIS A CA 1
ATOM 4716 C C . HIS A 1 613 ? 23.296 -4.940 -65.225 1.00 77.50 613 HIS A C 1
ATOM 4718 O O . HIS A 1 613 ? 22.812 -5.089 -64.103 1.00 77.50 613 HIS A O 1
ATOM 4724 N N . SER A 1 614 ? 22.779 -4.054 -66.087 1.00 80.50 614 SER A N 1
ATOM 4725 C CA . SER A 1 614 ? 21.679 -3.140 -65.735 1.00 80.50 614 SER A CA 1
ATOM 4726 C C . SER A 1 614 ? 20.358 -3.839 -65.369 1.00 80.50 614 SER A C 1
ATOM 4728 O O . SER A 1 614 ? 19.488 -3.226 -64.750 1.00 80.50 614 SER A O 1
ATOM 4730 N N . ARG A 1 615 ? 20.196 -5.121 -65.730 1.00 78.88 615 ARG A N 1
ATOM 4731 C CA . ARG A 1 615 ? 18.993 -5.921 -65.442 1.00 78.88 615 ARG A CA 1
ATOM 4732 C C . ARG A 1 615 ? 19.015 -6.569 -64.051 1.00 78.88 615 ARG A C 1
ATOM 4734 O O . ARG A 1 615 ? 18.007 -7.152 -63.668 1.00 78.88 615 ARG A O 1
ATOM 4741 N N . GLY A 1 616 ? 20.114 -6.443 -63.299 1.00 77.62 616 GLY A N 1
ATOM 4742 C CA . GLY A 1 616 ? 20.225 -6.931 -61.918 1.00 77.62 616 GLY A CA 1
ATOM 4743 C C . GLY A 1 616 ? 20.547 -8.424 -61.773 1.00 77.62 616 GLY A C 1
ATOM 4744 O O . GLY A 1 616 ? 20.344 -8.974 -60.695 1.00 77.62 616 GLY A O 1
ATOM 4745 N N . TYR A 1 617 ? 21.029 -9.073 -62.838 1.00 83.44 617 TYR A N 1
ATOM 4746 C CA . TYR A 1 617 ? 21.546 -10.448 -62.807 1.00 83.44 617 TYR A CA 1
ATOM 4747 C C . TYR A 1 617 ? 23.073 -10.449 -62.651 1.00 83.44 617 TYR A C 1
ATOM 4749 O O . TYR A 1 617 ? 23.732 -9.497 -63.075 1.00 83.44 617 TYR A O 1
ATOM 4757 N N . SER A 1 618 ? 23.650 -11.503 -62.057 1.00 84.88 618 SER A N 1
ATOM 4758 C CA . SER A 1 618 ? 25.115 -11.603 -61.918 1.00 84.88 618 SER A CA 1
ATOM 4759 C C . SER A 1 618 ? 25.800 -11.697 -63.286 1.00 84.88 618 SER A C 1
ATOM 4761 O O . SER A 1 618 ? 25.343 -12.419 -64.172 1.00 84.88 618 SER A O 1
ATOM 4763 N N . VAL A 1 619 ? 26.902 -10.964 -63.465 1.00 84.19 619 VAL A N 1
ATOM 4764 C CA . VAL A 1 619 ? 27.710 -10.931 -64.704 1.00 84.19 619 VAL A CA 1
ATOM 4765 C C . VAL A 1 619 ? 29.084 -11.587 -64.480 1.00 84.19 619 VAL A C 1
ATOM 4767 O O . VAL A 1 619 ? 29.910 -11.601 -65.383 1.00 84.19 619 VAL A O 1
ATOM 4770 N N . ALA A 1 620 ? 29.333 -12.204 -63.317 1.00 83.50 620 ALA A N 1
ATOM 4771 C CA . ALA A 1 620 ? 30.664 -12.683 -62.937 1.00 83.50 620 ALA A CA 1
ATOM 4772 C C . ALA A 1 620 ? 31.224 -13.752 -63.900 1.00 83.50 620 ALA A C 1
ATOM 4774 O O . ALA A 1 620 ? 32.399 -13.686 -64.262 1.00 83.50 620 ALA A O 1
ATOM 4775 N N . MET A 1 621 ? 30.390 -14.660 -64.423 1.00 83.94 621 MET A N 1
ATOM 4776 C CA . MET A 1 621 ? 30.790 -15.597 -65.486 1.00 83.94 621 MET A CA 1
ATOM 4777 C C . MET A 1 621 ? 31.229 -14.887 -66.775 1.00 83.94 621 MET A C 1
ATOM 4779 O O . MET A 1 621 ? 32.202 -15.303 -67.404 1.00 83.94 621 MET A O 1
ATOM 4783 N N . LEU A 1 622 ? 30.534 -13.821 -67.183 1.00 86.75 622 LEU A N 1
ATOM 4784 C CA . LEU A 1 622 ? 30.861 -13.076 -68.403 1.00 86.75 622 LEU A CA 1
ATOM 4785 C C . LEU A 1 622 ? 32.101 -12.201 -68.208 1.00 86.75 622 LEU A C 1
ATOM 4787 O O . LEU A 1 622 ? 32.973 -12.191 -69.074 1.00 86.75 622 LEU A O 1
ATOM 4791 N N . ASP A 1 623 ? 32.225 -11.533 -67.062 1.00 87.56 623 ASP A N 1
ATOM 4792 C CA . ASP A 1 623 ? 33.426 -10.773 -66.704 1.00 87.56 623 ASP A CA 1
ATOM 4793 C C . ASP A 1 623 ? 34.647 -11.694 -66.705 1.00 87.56 623 ASP A C 1
ATOM 4795 O O . ASP A 1 623 ? 35.689 -11.371 -67.284 1.00 87.56 623 ASP A O 1
ATOM 4799 N N . ARG A 1 624 ? 34.493 -12.916 -66.183 1.00 87.88 624 ARG A N 1
ATOM 4800 C CA . ARG A 1 624 ? 35.565 -13.905 -66.206 1.00 87.88 624 ARG A CA 1
ATOM 4801 C C . ARG A 1 624 ? 35.872 -14.442 -67.602 1.00 87.88 624 ARG A C 1
ATOM 4803 O O . ARG A 1 624 ? 37.040 -14.715 -67.902 1.00 87.88 624 ARG A O 1
ATOM 4810 N N . ALA A 1 625 ? 34.870 -14.571 -68.467 1.00 87.12 625 ALA A N 1
ATOM 4811 C CA . ALA A 1 625 ? 35.068 -14.914 -69.873 1.00 87.12 625 ALA A CA 1
ATOM 4812 C C . ALA A 1 625 ? 35.852 -13.822 -70.614 1.00 87.12 625 ALA A C 1
ATOM 4814 O O . ALA A 1 625 ? 36.790 -14.141 -71.348 1.00 87.12 625 ALA A O 1
ATOM 4815 N N . VAL A 1 626 ? 35.542 -12.545 -70.367 1.00 86.88 626 VAL A N 1
ATOM 4816 C CA . VAL A 1 626 ? 36.285 -11.406 -70.929 1.00 86.88 626 VAL A CA 1
ATOM 4817 C C . VAL A 1 626 ? 37.719 -11.384 -70.414 1.00 86.88 626 VAL A C 1
ATOM 4819 O O . VAL A 1 626 ? 38.650 -11.271 -71.212 1.00 86.88 626 VAL A O 1
ATOM 4822 N N . GLU A 1 627 ? 37.930 -11.562 -69.109 1.00 87.69 627 GLU A N 1
ATOM 4823 C CA . GLU A 1 627 ? 39.276 -11.666 -68.538 1.00 87.69 627 GLU A CA 1
ATOM 4824 C C . GLU A 1 627 ? 40.078 -12.801 -69.175 1.00 87.69 627 GLU A C 1
ATOM 4826 O O . GLU A 1 627 ? 41.260 -12.633 -69.489 1.00 87.69 627 GLU A O 1
ATOM 4831 N N . ARG A 1 628 ? 39.444 -13.959 -69.397 1.00 86.75 628 ARG A N 1
ATOM 4832 C CA . ARG A 1 628 ? 40.092 -15.087 -70.064 1.00 86.75 628 ARG A CA 1
ATOM 4833 C C . ARG A 1 628 ? 40.419 -14.761 -71.520 1.00 86.75 628 ARG A C 1
ATOM 4835 O O . ARG A 1 628 ? 41.538 -15.022 -71.955 1.00 86.75 628 ARG A O 1
ATOM 4842 N N . GLY A 1 629 ? 39.497 -14.132 -72.245 1.00 84.31 629 GLY A N 1
ATOM 4843 C CA . GLY A 1 629 ? 39.715 -13.673 -73.616 1.00 84.31 629 GLY A CA 1
ATOM 4844 C C . GLY A 1 629 ? 40.896 -12.710 -73.727 1.00 84.31 629 GLY A C 1
ATOM 4845 O O . GLY A 1 629 ? 41.769 -12.889 -74.576 1.00 84.31 629 GLY A O 1
ATOM 4846 N N . LEU A 1 630 ? 40.994 -11.747 -72.810 1.00 85.12 630 LEU A N 1
ATOM 4847 C CA . LEU A 1 630 ? 42.119 -10.813 -72.739 1.00 85.12 630 LEU A CA 1
ATOM 4848 C C . LEU A 1 630 ? 43.437 -11.511 -72.386 1.00 85.12 630 LEU A C 1
ATOM 4850 O O . LEU A 1 630 ? 44.467 -11.179 -72.971 1.00 85.12 630 LEU A O 1
ATOM 4854 N N . GLN A 1 631 ? 43.426 -12.507 -71.495 1.00 84.75 631 GLN A N 1
ATOM 4855 C CA . GLN A 1 631 ? 44.613 -13.321 -71.199 1.00 84.75 631 GLN A CA 1
ATOM 4856 C C . GLN A 1 631 ? 45.097 -14.096 -72.427 1.00 84.75 631 GLN A C 1
ATOM 4858 O O . GLN A 1 631 ? 46.302 -14.161 -72.663 1.00 84.75 631 GLN A O 1
ATOM 4863 N N . VAL A 1 632 ? 44.185 -14.656 -73.228 1.00 84.31 632 VAL A N 1
ATOM 4864 C CA . VAL A 1 632 ? 44.531 -15.327 -74.492 1.00 84.31 632 VAL A CA 1
ATOM 4865 C C . VAL A 1 632 ? 45.134 -14.336 -75.480 1.00 84.31 632 VAL A C 1
ATOM 4867 O O . VAL A 1 632 ? 46.183 -14.615 -76.057 1.00 84.31 632 VAL A O 1
ATOM 4870 N N . ILE A 1 633 ? 44.530 -13.156 -75.636 1.00 83.19 633 ILE A N 1
ATOM 4871 C CA . ILE A 1 633 ? 45.058 -12.104 -76.514 1.00 83.19 633 ILE A CA 1
ATOM 4872 C C . ILE A 1 633 ? 46.460 -11.685 -76.050 1.00 83.19 633 ILE A C 1
ATOM 4874 O O . ILE A 1 633 ? 47.394 -11.684 -76.853 1.00 83.19 633 ILE A O 1
ATOM 4878 N N . GLN A 1 634 ? 46.647 -11.423 -74.756 1.00 83.69 634 GLN A N 1
ATOM 4879 C CA . GLN A 1 634 ? 47.943 -11.060 -74.185 1.00 83.69 634 GLN A CA 1
ATOM 4880 C C . GLN A 1 634 ? 48.985 -12.167 -74.385 1.00 83.69 634 GLN A C 1
ATOM 4882 O O . GLN A 1 634 ? 50.101 -11.890 -74.820 1.00 83.69 634 GLN A O 1
ATOM 4887 N N . TYR A 1 635 ? 48.612 -13.426 -74.158 1.00 82.31 635 TYR A N 1
ATOM 4888 C CA . TYR A 1 635 ? 49.497 -14.563 -74.388 1.00 82.31 635 TYR A CA 1
ATOM 4889 C C . TYR A 1 635 ? 49.919 -14.666 -75.861 1.00 82.31 635 TYR A C 1
ATOM 4891 O O . TYR A 1 635 ? 51.090 -14.902 -76.151 1.00 82.31 635 TYR A O 1
ATOM 4899 N N . THR A 1 636 ? 49.006 -14.414 -76.807 1.00 80.12 636 THR A N 1
ATOM 4900 C CA . THR A 1 636 ? 49.337 -14.416 -78.245 1.00 80.12 636 THR A CA 1
ATOM 4901 C C . THR A 1 636 ? 50.271 -13.263 -78.622 1.00 80.12 636 THR A C 1
ATOM 4903 O O . THR A 1 636 ? 51.188 -13.449 -79.426 1.00 80.12 636 THR A O 1
ATOM 4906 N N . VAL A 1 637 ? 50.108 -12.090 -77.998 1.00 79.88 637 VAL A N 1
ATOM 4907 C CA . VAL A 1 637 ? 51.040 -10.960 -78.138 1.00 79.88 637 VAL A CA 1
ATOM 4908 C C . VAL A 1 637 ? 52.419 -11.345 -77.611 1.00 79.88 637 VAL A C 1
ATOM 4910 O O . VAL A 1 637 ? 53.414 -11.136 -78.308 1.00 79.88 637 VAL A O 1
ATOM 4913 N N . ASP A 1 638 ? 52.483 -11.953 -76.427 1.00 79.56 638 ASP A N 1
ATOM 4914 C CA . ASP A 1 638 ? 53.732 -12.366 -75.793 1.00 79.56 638 ASP A CA 1
ATOM 4915 C C . ASP A 1 638 ? 54.436 -13.474 -76.583 1.00 79.56 638 ASP A C 1
ATOM 4917 O O . ASP A 1 638 ? 55.650 -13.409 -76.780 1.00 79.56 638 ASP A O 1
ATOM 4921 N N . GLU A 1 639 ? 53.702 -14.451 -77.116 1.00 77.88 639 GLU A N 1
ATOM 4922 C CA . GLU A 1 639 ? 54.252 -15.498 -77.979 1.00 77.88 639 GLU A CA 1
ATOM 4923 C C . GLU A 1 639 ? 54.861 -14.887 -79.250 1.00 77.88 639 GLU A C 1
ATOM 4925 O O . GLU A 1 639 ? 56.028 -15.135 -79.577 1.00 77.88 639 GLU A O 1
ATOM 4930 N N . VAL A 1 640 ? 54.121 -14.024 -79.954 1.00 75.00 640 VAL A N 1
ATOM 4931 C CA . VAL A 1 640 ? 54.619 -13.397 -81.185 1.00 75.00 640 VAL A CA 1
ATOM 4932 C C . VAL A 1 640 ? 55.779 -12.438 -80.887 1.00 75.00 640 VAL A C 1
ATOM 4934 O O . VAL A 1 640 ? 56.747 -12.409 -81.654 1.00 75.00 640 VAL A O 1
ATOM 4937 N N . ALA A 1 641 ? 55.764 -11.737 -79.750 1.00 68.12 641 ALA A N 1
ATOM 4938 C CA . ALA A 1 641 ? 56.876 -10.915 -79.271 1.00 68.12 641 ALA A CA 1
ATOM 4939 C C . ALA A 1 641 ? 58.098 -11.743 -78.829 1.00 68.12 641 ALA A C 1
ATOM 4941 O O . ALA A 1 641 ? 59.230 -11.253 -78.902 1.00 68.12 641 ALA A O 1
ATOM 4942 N N . GLN A 1 642 ? 57.915 -13.008 -78.438 1.00 67.69 642 GLN A N 1
ATOM 4943 C CA . GLN A 1 642 ? 59.002 -13.953 -78.163 1.00 67.69 642 GLN A CA 1
ATOM 4944 C C . GLN A 1 642 ? 59.590 -14.572 -79.439 1.00 67.69 642 GLN A C 1
ATOM 4946 O O . GLN A 1 642 ? 60.800 -14.810 -79.489 1.00 67.69 642 GLN A O 1
ATOM 4951 N N . THR A 1 643 ? 58.808 -14.761 -80.512 1.00 60.28 643 THR A N 1
ATOM 4952 C CA . THR A 1 643 ? 59.321 -15.306 -81.788 1.00 60.28 643 THR A CA 1
ATOM 4953 C C . THR A 1 643 ? 60.561 -14.611 -82.400 1.00 60.28 643 THR A C 1
ATOM 4955 O O . THR A 1 643 ? 61.367 -15.329 -83.003 1.00 60.28 643 THR A O 1
ATOM 4958 N N . PRO A 1 644 ? 60.833 -13.290 -82.269 1.00 54.44 644 PRO A N 1
ATOM 4959 C CA . PRO A 1 644 ? 62.086 -12.699 -82.749 1.00 54.44 644 PRO A CA 1
ATOM 4960 C C . PRO A 1 644 ? 63.332 -13.210 -82.017 1.00 54.44 644 PRO A C 1
ATOM 4962 O O . PRO A 1 644 ? 64.406 -13.195 -82.618 1.00 54.44 644 PRO A O 1
ATOM 4965 N N . ARG A 1 645 ? 63.220 -13.718 -80.778 1.00 54.00 645 ARG A N 1
ATOM 4966 C CA . ARG A 1 645 ? 64.364 -14.302 -80.048 1.00 54.00 645 ARG A CA 1
ATOM 4967 C C . ARG A 1 645 ? 64.925 -15.560 -80.720 1.00 54.00 645 ARG A C 1
ATOM 4969 O O . ARG A 1 645 ? 66.073 -15.911 -80.467 1.00 54.00 645 ARG A O 1
ATOM 4976 N N . TYR A 1 646 ? 64.149 -16.209 -81.589 1.00 52.62 646 TYR A N 1
ATOM 4977 C CA . TYR A 1 646 ? 64.506 -17.489 -82.207 1.00 52.62 646 TYR A CA 1
ATOM 4978 C C . TYR A 1 646 ? 64.901 -17.399 -83.690 1.00 52.62 646 TYR A C 1
ATOM 4980 O O . TYR A 1 646 ? 65.324 -18.404 -84.257 1.00 52.62 646 TYR A O 1
ATOM 4988 N N . LEU A 1 647 ? 64.798 -16.229 -84.337 1.00 55.56 647 LEU A N 1
ATOM 4989 C CA . LEU A 1 647 ? 65.160 -16.085 -85.759 1.00 55.56 647 LEU A CA 1
ATOM 4990 C C . LEU A 1 647 ? 66.674 -15.923 -85.976 1.00 55.56 647 LEU A C 1
ATOM 4992 O O . LEU A 1 647 ? 67.204 -16.438 -86.957 1.00 55.56 647 LEU A O 1
ATOM 4996 N N . LEU A 1 648 ? 67.374 -15.255 -85.052 1.00 60.25 648 LEU A N 1
ATOM 4997 C CA . LEU A 1 648 ? 68.837 -15.158 -84.975 1.00 60.25 648 LEU A CA 1
ATOM 4998 C C . LEU A 1 648 ? 69.223 -15.041 -83.494 1.00 60.25 648 LEU A C 1
ATOM 5000 O O . LEU A 1 648 ? 68.608 -14.256 -82.772 1.00 60.25 648 LEU A O 1
ATOM 5004 N N . SER A 1 649 ? 70.223 -15.796 -83.025 1.00 69.06 649 SER A N 1
ATOM 5005 C CA . SER A 1 649 ? 70.682 -15.666 -81.636 1.00 69.06 649 SER A CA 1
ATOM 5006 C C . SER A 1 649 ? 71.219 -14.255 -81.378 1.00 69.06 649 SER A C 1
ATOM 5008 O O . SER A 1 649 ? 71.750 -13.600 -82.282 1.00 69.06 649 SER A O 1
ATOM 5010 N N . THR A 1 650 ? 71.098 -13.780 -80.137 1.00 68.25 650 THR A N 1
ATOM 5011 C CA . THR A 1 650 ? 71.641 -12.481 -79.700 1.00 68.25 650 THR A CA 1
ATOM 5012 C C . THR A 1 650 ? 73.115 -12.334 -80.074 1.00 68.25 650 THR A C 1
ATOM 5014 O O . THR A 1 650 ? 73.531 -11.287 -80.557 1.00 68.25 650 THR A O 1
ATOM 5017 N N . GLU A 1 651 ? 73.875 -13.425 -79.981 1.00 73.88 651 GLU A N 1
ATOM 5018 C CA . GLU A 1 651 ? 75.275 -13.496 -80.396 1.00 73.88 651 GLU A CA 1
ATOM 5019 C C . GLU A 1 651 ? 75.472 -13.240 -81.896 1.00 73.88 651 GLU A C 1
ATOM 5021 O O . GLU A 1 651 ? 76.379 -12.501 -82.273 1.00 73.88 651 GLU A O 1
ATOM 5026 N N . VAL A 1 652 ? 74.624 -13.807 -82.763 1.00 73.56 652 VAL A N 1
ATOM 5027 C CA . VAL A 1 652 ? 74.690 -13.592 -84.220 1.00 73.56 652 VAL A CA 1
ATOM 5028 C C . VAL A 1 652 ? 74.298 -12.159 -84.577 1.00 73.56 652 VAL A C 1
ATOM 5030 O O . VAL A 1 652 ? 74.918 -11.556 -85.453 1.00 73.56 652 VAL A O 1
ATOM 5033 N N . MET A 1 653 ? 73.328 -11.581 -83.868 1.00 78.31 653 MET A N 1
ATOM 5034 C CA . MET A 1 653 ? 72.949 -10.177 -84.039 1.00 78.31 653 MET A CA 1
ATOM 5035 C C . MET A 1 653 ? 74.048 -9.210 -83.587 1.00 78.31 653 MET A C 1
ATOM 5037 O O . MET A 1 653 ? 74.316 -8.235 -84.290 1.00 78.31 653 MET A O 1
ATOM 5041 N N . ASP A 1 654 ? 74.731 -9.497 -82.480 1.00 76.44 654 ASP A N 1
ATOM 5042 C CA . ASP A 1 654 ? 75.875 -8.709 -82.009 1.00 76.44 654 ASP A CA 1
ATOM 5043 C C . ASP A 1 654 ? 77.066 -8.810 -82.972 1.00 76.44 654 ASP A C 1
ATOM 5045 O O . ASP A 1 654 ? 77.778 -7.829 -83.209 1.00 76.44 654 ASP A O 1
ATOM 5049 N N . LEU A 1 655 ? 77.271 -9.984 -83.578 1.00 78.81 655 LEU A N 1
ATOM 5050 C CA . LEU A 1 655 ? 78.295 -10.202 -84.601 1.00 78.81 655 LEU A CA 1
ATOM 5051 C C . LEU A 1 655 ? 77.976 -9.427 -85.889 1.00 78.81 655 LEU A C 1
ATOM 5053 O O . LEU A 1 655 ? 78.848 -8.729 -86.412 1.00 78.81 655 LEU A O 1
ATOM 5057 N N . LEU A 1 656 ? 76.723 -9.476 -86.354 1.00 76.00 656 LEU A N 1
ATOM 5058 C CA . LEU A 1 656 ? 76.240 -8.693 -87.498 1.00 76.00 656 LEU A CA 1
ATOM 5059 C C . LEU A 1 656 ? 76.362 -7.189 -87.243 1.00 76.00 656 LEU A C 1
ATOM 5061 O O . LEU A 1 656 ? 76.803 -6.455 -88.125 1.00 76.00 656 LEU A O 1
ATOM 5065 N N . GLN A 1 657 ? 76.056 -6.726 -86.031 1.00 78.69 657 GLN A N 1
ATOM 5066 C CA . GLN A 1 657 ? 76.177 -5.314 -85.672 1.00 78.69 657 GLN A CA 1
ATOM 5067 C C . GLN A 1 657 ? 77.637 -4.836 -85.641 1.00 78.69 657 GLN A C 1
ATOM 5069 O O . GLN A 1 657 ? 77.906 -3.680 -85.965 1.00 78.69 657 GLN A O 1
ATOM 5074 N N . ARG A 1 658 ? 78.588 -5.718 -85.299 1.00 81.56 658 ARG A N 1
ATOM 5075 C CA . ARG A 1 658 ? 80.031 -5.417 -85.341 1.00 81.56 658 ARG A CA 1
ATOM 5076 C C . ARG A 1 658 ? 80.615 -5.443 -86.753 1.00 81.56 658 ARG A C 1
ATOM 5078 O O . ARG A 1 658 ? 81.549 -4.694 -87.019 1.00 81.56 658 ARG A O 1
ATOM 5085 N N . GLN A 1 659 ? 80.121 -6.319 -87.629 1.00 82.69 659 GLN A N 1
ATOM 5086 C CA . GLN A 1 659 ? 80.698 -6.531 -88.962 1.00 82.69 659 GLN A CA 1
ATOM 5087 C C . GLN A 1 659 ? 80.033 -5.703 -90.068 1.00 82.69 659 GLN A C 1
ATOM 5089 O O . GLN A 1 659 ? 80.722 -5.252 -90.979 1.00 82.69 659 GLN A O 1
ATOM 5094 N N . ALA A 1 660 ? 78.715 -5.509 -90.009 1.00 80.31 660 ALA A N 1
ATOM 5095 C CA . ALA A 1 660 ? 77.946 -4.844 -91.054 1.00 80.31 660 ALA A CA 1
ATOM 5096 C C . ALA A 1 660 ? 76.691 -4.172 -90.454 1.00 80.31 660 ALA A C 1
ATOM 5098 O O . ALA A 1 660 ? 75.593 -4.740 -90.510 1.00 80.31 660 ALA A O 1
ATOM 5099 N N . PRO A 1 661 ? 76.831 -2.953 -89.893 1.00 77.50 661 PRO A N 1
ATOM 5100 C CA . PRO A 1 661 ? 75.752 -2.280 -89.167 1.00 77.50 661 PRO A CA 1
ATOM 5101 C C . PRO A 1 661 ? 74.513 -2.030 -90.038 1.00 77.50 661 PRO A C 1
ATOM 5103 O O . PRO A 1 661 ? 73.400 -2.254 -89.577 1.00 77.50 661 PRO A O 1
ATOM 5106 N N . GLU A 1 662 ? 74.686 -1.703 -91.322 1.00 76.62 662 GLU A N 1
ATOM 5107 C CA . GLU A 1 662 ? 73.574 -1.506 -92.269 1.00 76.62 662 GLU A CA 1
ATOM 5108 C C . GLU A 1 662 ? 72.765 -2.800 -92.505 1.00 76.62 662 GLU A C 1
ATOM 5110 O O . GLU A 1 662 ? 71.536 -2.787 -92.608 1.00 76.62 662 GLU A O 1
ATOM 5115 N N . THR A 1 663 ? 73.433 -3.960 -92.533 1.00 75.56 663 THR A N 1
ATOM 5116 C CA . THR A 1 663 ? 72.738 -5.255 -92.638 1.00 75.56 663 THR A CA 1
ATOM 5117 C C . THR A 1 663 ? 72.067 -5.655 -91.326 1.00 75.56 663 THR A C 1
ATOM 5119 O O . THR A 1 663 ? 70.984 -6.227 -91.340 1.00 75.56 663 THR A O 1
ATOM 5122 N N . ALA A 1 664 ? 72.650 -5.297 -90.180 1.00 73.12 664 ALA A N 1
ATOM 5123 C CA . ALA A 1 664 ? 72.026 -5.517 -88.879 1.00 73.12 664 ALA A CA 1
ATOM 5124 C C . ALA A 1 664 ? 70.767 -4.652 -88.702 1.00 73.12 664 ALA A C 1
ATOM 5126 O O . ALA A 1 664 ? 69.774 -5.120 -88.148 1.00 73.12 664 ALA A O 1
ATOM 5127 N N . GLU A 1 665 ? 70.778 -3.414 -89.203 1.00 75.44 665 GLU A N 1
ATOM 5128 C CA . GLU A 1 665 ? 69.619 -2.518 -89.194 1.00 75.44 665 GLU A CA 1
ATOM 5129 C C . GLU A 1 665 ? 68.509 -2.988 -90.137 1.00 75.44 665 GLU A C 1
ATOM 5131 O O . GLU A 1 665 ? 67.347 -3.001 -89.739 1.00 75.44 665 GLU A O 1
ATOM 5136 N N . THR A 1 666 ? 68.841 -3.456 -91.343 1.00 78.94 666 THR A N 1
ATOM 5137 C CA . THR A 1 666 ? 67.841 -4.037 -92.260 1.00 78.94 666 THR A CA 1
ATOM 5138 C C . THR A 1 666 ? 67.277 -5.357 -91.743 1.00 78.94 666 THR A C 1
ATOM 5140 O O . THR A 1 666 ? 66.070 -5.563 -91.823 1.00 78.94 666 THR A O 1
ATOM 5143 N N . VAL A 1 667 ? 68.097 -6.222 -91.136 1.00 75.06 667 VAL A N 1
ATOM 5144 C CA . VAL A 1 667 ? 67.624 -7.444 -90.467 1.00 75.06 667 VAL A CA 1
ATOM 5145 C C . VAL A 1 667 ? 66.736 -7.100 -89.272 1.00 75.06 667 VAL A C 1
ATOM 5147 O O . VAL A 1 667 ? 65.688 -7.714 -89.128 1.00 75.06 667 VAL A O 1
ATOM 5150 N N . ARG A 1 668 ? 67.067 -6.078 -88.468 1.00 75.81 668 ARG A N 1
ATOM 5151 C CA . ARG A 1 668 ? 66.178 -5.557 -87.409 1.00 75.81 668 ARG A CA 1
ATOM 5152 C C . ARG A 1 668 ? 64.882 -4.975 -87.962 1.00 75.81 668 ARG A C 1
ATOM 5154 O O . ARG A 1 668 ? 63.834 -5.153 -87.354 1.00 75.81 668 ARG A O 1
ATOM 5161 N N . GLY A 1 669 ? 64.947 -4.289 -89.099 1.00 77.50 669 GLY A N 1
ATOM 5162 C CA . GLY A 1 669 ? 63.779 -3.768 -89.803 1.00 77.50 669 GLY A CA 1
ATOM 5163 C C . GLY A 1 669 ? 62.877 -4.890 -90.313 1.00 77.50 669 GLY A C 1
ATOM 5164 O O . GLY A 1 669 ? 61.669 -4.826 -90.128 1.00 77.50 669 GLY A O 1
ATOM 5165 N N . LEU A 1 670 ? 63.457 -5.954 -90.873 1.00 76.94 670 LEU A N 1
ATOM 5166 C CA . LEU A 1 670 ? 62.732 -7.130 -91.355 1.00 76.94 670 LEU A CA 1
ATOM 5167 C C . LEU A 1 670 ? 62.205 -8.007 -90.217 1.00 76.94 670 LEU A C 1
ATOM 5169 O O . LEU A 1 670 ? 61.101 -8.525 -90.340 1.00 76.94 670 LEU A O 1
ATOM 5173 N N . THR A 1 671 ? 62.935 -8.171 -89.108 1.00 71.62 671 THR A N 1
ATOM 5174 C CA . THR A 1 671 ? 62.414 -8.875 -87.926 1.00 71.62 671 THR A CA 1
ATOM 5175 C C . THR A 1 671 ? 61.310 -8.065 -87.266 1.00 71.62 671 THR A C 1
ATOM 5177 O O . THR A 1 671 ? 60.285 -8.643 -86.929 1.00 71.62 671 THR A O 1
ATOM 5180 N N . ARG A 1 672 ? 61.452 -6.737 -87.168 1.00 74.06 672 ARG A N 1
ATOM 5181 C CA . ARG A 1 672 ? 60.387 -5.842 -86.696 1.00 74.06 672 ARG A CA 1
ATOM 5182 C C . ARG A 1 672 ? 59.161 -5.911 -87.602 1.00 74.06 672 ARG A C 1
ATOM 5184 O O . ARG A 1 672 ? 58.072 -6.112 -87.091 1.00 74.06 672 ARG A O 1
ATOM 5191 N N . TRP A 1 673 ? 59.339 -5.841 -88.920 1.00 75.81 673 TRP A N 1
ATOM 5192 C CA . TRP A 1 673 ? 58.247 -5.962 -89.889 1.00 75.81 673 TRP A CA 1
ATOM 5193 C C . TRP A 1 673 ? 57.601 -7.355 -89.874 1.00 75.81 673 TRP A C 1
ATOM 5195 O O . TRP A 1 673 ? 56.388 -7.477 -89.942 1.00 75.81 673 TRP A O 1
ATOM 5205 N N . SER A 1 674 ? 58.389 -8.423 -89.728 1.00 76.06 674 SER A N 1
ATOM 5206 C CA . SER A 1 674 ? 57.896 -9.802 -89.619 1.00 76.06 674 SER A CA 1
ATOM 5207 C C . SER A 1 674 ? 57.136 -10.051 -88.316 1.00 76.06 674 SER A C 1
ATOM 5209 O O . SER A 1 674 ? 56.170 -10.810 -88.316 1.00 76.06 674 SER A O 1
ATOM 5211 N N . VAL A 1 675 ? 57.572 -9.455 -87.203 1.00 73.50 675 VAL A N 1
ATOM 5212 C CA . VAL A 1 675 ? 56.848 -9.491 -85.924 1.00 73.50 675 VAL A CA 1
ATOM 5213 C C . VAL A 1 675 ? 55.580 -8.664 -86.026 1.00 73.50 675 VAL A C 1
ATOM 5215 O O . VAL A 1 675 ? 54.532 -9.174 -85.677 1.00 73.50 675 VAL A O 1
ATOM 5218 N N . GLN A 1 676 ? 55.652 -7.458 -86.585 1.00 75.31 676 GLN A N 1
ATOM 5219 C CA . GLN A 1 676 ? 54.494 -6.599 -86.802 1.00 75.31 676 GLN A CA 1
ATOM 5220 C C . GLN A 1 676 ? 53.438 -7.279 -87.684 1.00 75.31 676 GLN A C 1
ATOM 5222 O O . GLN A 1 676 ? 52.310 -7.435 -87.251 1.00 75.31 676 GLN A O 1
ATOM 5227 N N . ASN A 1 677 ? 53.808 -7.799 -88.854 1.00 78.12 677 ASN A N 1
ATOM 5228 C CA . ASN A 1 677 ? 52.870 -8.468 -89.761 1.00 78.12 677 ASN A CA 1
ATOM 5229 C C . ASN A 1 677 ? 52.327 -9.794 -89.182 1.00 78.12 677 ASN A C 1
ATOM 5231 O O . ASN A 1 677 ? 51.207 -10.204 -89.480 1.00 78.12 677 ASN A O 1
ATOM 5235 N N . ARG A 1 678 ? 53.108 -10.506 -88.354 1.00 75.56 678 ARG A N 1
ATOM 5236 C CA . ARG A 1 678 ? 52.604 -11.696 -87.643 1.00 75.56 678 ARG A CA 1
ATOM 5237 C C . ARG A 1 678 ? 51.699 -11.328 -86.477 1.00 75.56 678 ARG A C 1
ATOM 5239 O O . ARG A 1 678 ? 50.733 -12.050 -86.274 1.00 75.56 678 ARG A O 1
ATOM 5246 N N . LEU A 1 679 ? 51.996 -10.246 -85.756 1.00 76.00 679 LEU A N 1
ATOM 5247 C CA . LEU A 1 679 ? 51.118 -9.686 -84.733 1.00 76.00 679 LEU A CA 1
ATOM 5248 C C . LEU A 1 679 ? 49.809 -9.269 -85.389 1.00 76.00 679 LEU A C 1
ATOM 5250 O O . LEU A 1 679 ? 48.790 -9.817 -85.024 1.00 76.00 679 LEU A O 1
ATOM 5254 N N . GLU A 1 680 ? 49.839 -8.424 -86.417 1.00 77.19 680 GLU A N 1
ATOM 5255 C CA . GLU A 1 680 ? 48.645 -7.957 -87.131 1.00 77.19 680 GLU A CA 1
ATOM 5256 C C . GLU A 1 680 ? 47.753 -9.123 -87.587 1.00 77.19 680 GLU A C 1
ATOM 5258 O O . GLU A 1 680 ? 46.563 -9.120 -87.295 1.00 77.19 680 GLU A O 1
ATOM 5263 N N . ASN A 1 681 ? 48.310 -10.168 -88.214 1.00 79.50 681 ASN A N 1
ATOM 5264 C CA . ASN A 1 681 ? 47.498 -11.295 -88.690 1.00 79.50 681 ASN A CA 1
ATOM 5265 C C . ASN A 1 681 ? 47.049 -12.255 -87.573 1.00 79.50 681 ASN A C 1
ATOM 5267 O O . ASN A 1 681 ? 45.875 -12.612 -87.528 1.00 79.50 681 ASN A O 1
ATOM 5271 N N . ARG A 1 682 ? 47.952 -12.691 -86.678 1.00 78.88 682 ARG A N 1
ATOM 5272 C CA . ARG A 1 682 ? 47.595 -13.652 -85.615 1.00 78.88 682 ARG A CA 1
ATOM 5273 C C . ARG A 1 682 ? 46.731 -13.018 -84.536 1.00 78.88 682 ARG A C 1
ATOM 5275 O O . ARG A 1 682 ? 45.818 -13.674 -84.063 1.00 78.88 682 ARG A O 1
ATOM 5282 N N . LEU A 1 683 ? 47.010 -11.772 -84.159 1.00 80.50 683 LEU A N 1
ATOM 5283 C CA . LEU A 1 683 ? 46.206 -11.030 -83.191 1.00 80.50 683 LEU A CA 1
ATOM 5284 C C . LEU A 1 683 ? 44.818 -10.755 -83.762 1.00 80.50 683 LEU A C 1
ATOM 5286 O O . LEU A 1 683 ? 43.838 -10.951 -83.060 1.00 80.50 683 LEU A O 1
ATOM 5290 N N . ALA A 1 684 ? 44.703 -10.357 -85.034 1.00 79.50 684 ALA A N 1
ATOM 5291 C CA . ALA A 1 684 ? 43.387 -10.168 -85.644 1.00 79.50 684 ALA A CA 1
ATOM 5292 C C . ALA A 1 684 ? 42.572 -11.472 -85.678 1.00 79.50 684 ALA A C 1
ATOM 5294 O O . ALA A 1 684 ? 41.376 -11.448 -85.402 1.00 79.50 684 ALA A O 1
ATOM 5295 N N . GLU A 1 685 ? 43.209 -12.609 -85.975 1.00 83.75 685 GLU A N 1
ATOM 5296 C CA . GLU A 1 685 ? 42.558 -13.924 -85.963 1.00 83.75 685 GLU A CA 1
ATOM 5297 C C . GLU A 1 685 ? 42.148 -14.352 -84.544 1.00 83.75 685 GLU A C 1
ATOM 5299 O O . GLU A 1 685 ? 41.009 -14.767 -84.333 1.00 83.75 685 GLU A O 1
ATOM 5304 N N . THR A 1 686 ? 43.032 -14.206 -83.551 1.00 83.50 686 THR A N 1
ATOM 5305 C CA . THR A 1 686 ? 42.733 -14.584 -82.159 1.00 83.50 686 THR A CA 1
ATOM 5306 C C . THR A 1 686 ? 41.666 -13.685 -81.550 1.00 83.50 686 THR A C 1
ATOM 5308 O O . THR A 1 686 ? 40.748 -14.194 -80.914 1.00 83.50 686 THR A O 1
ATOM 5311 N N . VAL A 1 687 ? 41.719 -12.373 -81.795 1.00 84.12 687 VAL A N 1
ATOM 5312 C CA . VAL A 1 687 ? 40.684 -11.429 -81.352 1.00 84.12 687 VAL A CA 1
ATOM 5313 C C . VAL A 1 687 ? 39.342 -11.751 -82.002 1.00 84.12 687 VAL A C 1
ATOM 5315 O O . VAL A 1 687 ? 38.350 -11.822 -81.288 1.00 84.12 687 VAL A O 1
ATOM 5318 N N . ALA A 1 688 ? 39.292 -12.025 -83.310 1.00 84.81 688 ALA A N 1
ATOM 5319 C CA . ALA A 1 688 ? 38.038 -12.379 -83.981 1.00 84.81 688 ALA A CA 1
ATOM 5320 C C . ALA A 1 688 ? 37.410 -13.663 -83.410 1.00 84.81 688 ALA A C 1
ATOM 5322 O O . ALA A 1 688 ? 36.195 -13.734 -83.229 1.00 84.81 688 ALA A O 1
ATOM 5323 N N . HIS A 1 689 ? 38.226 -14.672 -83.091 1.00 86.44 689 HIS A N 1
ATOM 5324 C CA . HIS A 1 689 ? 37.738 -15.895 -82.456 1.00 86.44 689 HIS A CA 1
ATOM 5325 C C . HIS A 1 689 ? 37.283 -15.682 -81.010 1.00 86.44 689 HIS A C 1
ATOM 5327 O O . HIS A 1 689 ? 36.244 -16.211 -80.629 1.00 86.44 689 HIS A O 1
ATOM 5333 N N . VAL A 1 690 ? 38.012 -14.885 -80.226 1.00 86.62 690 VAL A N 1
ATOM 5334 C CA . VAL A 1 690 ? 37.615 -14.534 -78.854 1.00 86.62 690 VAL A CA 1
ATOM 5335 C C . VAL A 1 690 ? 36.315 -13.729 -78.852 1.00 86.62 690 VAL A C 1
ATOM 5337 O O . VAL A 1 690 ? 35.445 -14.005 -78.036 1.00 86.62 690 VAL A O 1
ATOM 5340 N N . VAL A 1 691 ? 36.143 -12.779 -79.775 1.00 87.44 691 VAL A N 1
ATOM 5341 C CA . VAL A 1 691 ? 34.891 -12.018 -79.926 1.00 87.44 691 VAL A CA 1
ATOM 5342 C C . VAL A 1 691 ? 33.729 -12.962 -80.221 1.00 87.44 691 VAL A C 1
ATOM 5344 O O . VAL A 1 691 ? 32.721 -12.906 -79.529 1.00 87.44 691 VAL A O 1
ATOM 5347 N N . LEU A 1 692 ? 33.887 -13.873 -81.185 1.00 88.88 692 LEU A N 1
ATOM 5348 C CA . LEU A 1 692 ? 32.844 -14.837 -81.542 1.00 88.88 692 LEU A CA 1
ATOM 5349 C C . LEU A 1 692 ? 32.501 -15.780 -80.379 1.00 88.88 692 LEU A C 1
ATOM 5351 O O . LEU A 1 692 ? 31.338 -16.122 -80.174 1.00 88.88 692 LEU A O 1
ATOM 5355 N N . ASP A 1 693 ? 33.498 -16.194 -79.600 1.00 88.69 693 ASP A N 1
ATOM 5356 C CA . ASP A 1 693 ? 33.273 -16.983 -78.392 1.00 88.69 693 ASP A CA 1
ATOM 5357 C C . ASP A 1 693 ? 32.491 -16.194 -77.338 1.00 88.69 693 ASP A C 1
ATOM 5359 O O . ASP A 1 693 ? 31.534 -16.721 -76.777 1.00 88.69 693 ASP A O 1
ATOM 5363 N N . LEU A 1 694 ? 32.859 -14.935 -77.090 1.00 88.38 694 LEU A N 1
ATOM 5364 C CA . LEU A 1 694 ? 32.154 -14.069 -76.145 1.00 88.38 694 LEU A CA 1
ATOM 5365 C C . LEU A 1 694 ? 30.722 -13.768 -76.602 1.00 88.38 694 LEU A C 1
ATOM 5367 O O . LEU A 1 694 ? 29.822 -13.748 -75.770 1.00 88.38 694 LEU A O 1
ATOM 5371 N N . GLU A 1 695 ? 30.483 -13.593 -77.902 1.00 89.44 695 GLU A N 1
ATOM 5372 C CA . GLU A 1 695 ? 29.135 -13.441 -78.464 1.00 89.44 695 GLU A CA 1
ATOM 5373 C C . GLU A 1 695 ? 28.277 -14.690 -78.224 1.00 89.44 695 GLU A C 1
ATOM 5375 O O . GLU A 1 695 ? 27.155 -14.569 -77.739 1.00 89.44 695 GLU A O 1
ATOM 5380 N N . ASN A 1 696 ? 28.815 -15.888 -78.477 1.00 88.50 696 ASN A N 1
ATOM 5381 C CA . ASN A 1 696 ? 28.092 -17.138 -78.218 1.00 88.50 696 ASN A CA 1
ATOM 5382 C C . ASN A 1 696 ? 27.806 -17.340 -76.721 1.00 88.50 696 ASN A C 1
ATOM 5384 O O . ASN A 1 696 ? 26.714 -17.768 -76.351 1.00 88.50 696 ASN A O 1
ATOM 5388 N N . LEU A 1 697 ? 28.768 -17.006 -75.852 1.00 89.56 697 LEU A N 1
ATOM 5389 C CA . LEU A 1 697 ? 28.584 -17.059 -74.400 1.00 89.56 697 LEU A CA 1
ATOM 5390 C C . LEU A 1 697 ? 27.526 -16.056 -73.928 1.00 89.56 697 LEU A C 1
ATOM 5392 O O . LEU A 1 697 ? 26.747 -16.374 -73.033 1.00 89.56 697 LEU A O 1
ATOM 5396 N N . LEU A 1 698 ? 27.474 -14.866 -74.533 1.00 88.31 698 LEU A N 1
ATOM 5397 C CA . LEU A 1 698 ? 26.450 -13.863 -74.248 1.00 88.31 698 LEU A CA 1
ATOM 5398 C C . LEU A 1 698 ? 25.059 -14.302 -74.696 1.00 88.31 698 LEU A C 1
ATOM 5400 O O . LEU A 1 698 ? 24.102 -14.090 -73.956 1.00 88.31 698 LEU A O 1
ATOM 5404 N N . ASP A 1 699 ? 24.938 -14.916 -75.870 1.00 89.00 699 ASP A N 1
ATOM 5405 C CA . ASP A 1 699 ? 23.656 -15.422 -76.362 1.00 89.00 699 ASP A CA 1
ATOM 5406 C C . ASP A 1 699 ? 23.131 -16.548 -75.449 1.00 89.00 699 ASP A C 1
ATOM 5408 O O . ASP A 1 699 ? 21.985 -16.492 -74.998 1.00 89.00 699 ASP A O 1
ATOM 5412 N N . GLU A 1 700 ? 23.981 -17.508 -75.063 1.00 88.19 700 GLU A N 1
ATOM 5413 C CA . GLU A 1 700 ? 23.614 -18.552 -74.091 1.00 88.19 700 GLU A CA 1
ATOM 5414 C C . GLU A 1 700 ? 23.322 -17.982 -72.693 1.00 88.19 700 GLU A C 1
ATOM 5416 O O . GLU A 1 700 ? 22.444 -18.476 -71.981 1.00 88.19 700 GLU A O 1
ATOM 5421 N N . TYR A 1 701 ? 24.020 -16.918 -72.288 1.00 88.25 701 TYR A N 1
ATOM 5422 C CA . TYR A 1 701 ? 23.745 -16.215 -71.038 1.00 88.25 701 TYR A CA 1
ATOM 5423 C C . TYR A 1 701 ? 22.374 -15.527 -71.073 1.00 88.25 701 TYR A C 1
ATOM 5425 O O . TYR A 1 701 ? 21.602 -15.655 -70.123 1.00 88.25 701 TYR A O 1
ATOM 5433 N N . GLU A 1 702 ? 22.021 -14.833 -72.155 1.00 88.19 702 GLU A N 1
ATOM 5434 C CA . GLU A 1 702 ? 20.700 -14.216 -72.305 1.00 88.19 702 GLU A CA 1
ATOM 5435 C C . GLU A 1 702 ? 19.590 -15.279 -72.294 1.00 88.19 702 GLU A C 1
ATOM 5437 O O . GLU A 1 702 ? 18.584 -15.107 -71.598 1.00 88.19 702 GLU A O 1
ATOM 5442 N N . GLU A 1 703 ? 19.800 -16.417 -72.963 1.00 87.25 703 GLU A N 1
ATOM 5443 C CA . GLU A 1 703 ? 18.908 -17.578 -72.875 1.00 87.25 703 GLU A CA 1
ATOM 5444 C C . GLU A 1 703 ? 18.786 -18.087 -71.427 1.00 87.25 703 GLU A C 1
ATOM 5446 O O . GLU A 1 703 ? 17.670 -18.306 -70.942 1.00 87.25 703 GLU A O 1
ATOM 5451 N N . SER A 1 704 ? 19.900 -18.182 -70.692 1.00 86.62 704 SER A N 1
ATOM 5452 C CA . SER A 1 704 ? 19.917 -18.605 -69.284 1.00 86.62 704 SER A CA 1
ATOM 5453 C C . SER A 1 704 ? 19.100 -17.673 -68.377 1.00 86.62 704 SER A C 1
ATOM 5455 O O . SER A 1 704 ? 18.333 -18.140 -67.532 1.00 86.62 704 SER A O 1
ATOM 5457 N N . VAL A 1 705 ? 19.163 -16.357 -68.609 1.00 86.44 705 VAL A N 1
ATOM 5458 C CA . VAL A 1 705 ? 18.372 -15.361 -67.872 1.00 86.44 705 VAL A CA 1
ATOM 5459 C C . VAL A 1 705 ? 16.881 -15.558 -68.143 1.00 86.44 705 VAL A C 1
ATOM 5461 O O . VAL A 1 705 ? 16.074 -15.542 -67.209 1.00 86.44 705 VAL A O 1
ATOM 5464 N N . THR A 1 706 ? 16.491 -15.817 -69.396 1.00 86.38 706 THR A N 1
ATOM 5465 C CA . THR A 1 706 ? 15.080 -16.103 -69.709 1.00 86.38 706 THR A CA 1
ATOM 5466 C C . THR A 1 706 ? 14.584 -17.396 -69.056 1.00 86.38 706 THR A C 1
ATOM 5468 O O . THR A 1 706 ? 13.447 -17.438 -68.579 1.00 86.38 706 THR A O 1
ATOM 5471 N N . MET A 1 707 ? 15.430 -18.426 -68.965 1.00 83.88 707 MET A N 1
ATOM 5472 C CA . MET A 1 707 ? 15.110 -19.685 -68.285 1.00 83.88 707 MET A CA 1
ATOM 5473 C C . MET A 1 707 ? 15.010 -19.516 -66.765 1.00 83.88 707 MET A C 1
ATOM 5475 O O . MET A 1 707 ? 14.099 -20.072 -66.152 1.00 83.88 707 MET A O 1
ATOM 5479 N N . LEU A 1 708 ? 15.869 -18.698 -66.150 1.00 86.69 708 LEU A N 1
ATOM 5480 C CA . LEU A 1 708 ? 15.761 -18.348 -64.731 1.00 86.69 708 LEU A CA 1
ATOM 5481 C C . LEU A 1 708 ? 14.457 -17.620 -64.408 1.00 86.69 708 LEU A C 1
ATOM 5483 O O . LEU A 1 708 ? 13.811 -17.931 -63.408 1.00 86.69 708 LEU A O 1
ATOM 5487 N N . MET A 1 709 ? 14.038 -16.677 -65.257 1.00 85.62 709 MET A N 1
ATOM 5488 C CA . MET A 1 709 ? 12.752 -15.994 -65.081 1.00 85.62 709 MET A CA 1
ATOM 5489 C C . MET A 1 709 ? 11.584 -16.985 -65.090 1.00 85.62 709 MET A C 1
ATOM 5491 O O . MET A 1 709 ? 10.672 -16.867 -64.274 1.00 85.62 709 MET A O 1
ATOM 5495 N N . GLN A 1 710 ? 11.629 -17.979 -65.980 1.00 84.19 710 GLN A N 1
ATOM 5496 C CA . GLN A 1 710 ? 10.624 -19.040 -66.027 1.00 84.19 710 GLN A CA 1
ATOM 5497 C C . GLN A 1 710 ? 10.681 -19.931 -64.780 1.00 84.19 710 GLN A C 1
ATOM 5499 O O . GLN A 1 710 ? 9.641 -20.231 -64.204 1.00 84.19 710 GLN A O 1
ATOM 5504 N N . LEU A 1 711 ? 11.874 -20.313 -64.315 1.00 83.31 711 LEU A N 1
ATOM 5505 C CA . LEU A 1 711 ? 12.038 -21.132 -63.110 1.00 83.31 711 LEU A CA 1
ATOM 5506 C C . LEU A 1 711 ? 11.592 -20.424 -61.832 1.00 83.31 711 LEU A C 1
ATOM 5508 O O . LEU A 1 711 ? 11.018 -21.063 -60.956 1.00 83.31 711 LEU A O 1
ATOM 5512 N N . ARG A 1 712 ? 11.789 -19.108 -61.736 1.00 84.94 712 ARG A N 1
ATOM 5513 C CA . ARG A 1 712 ? 11.265 -18.304 -60.627 1.00 84.94 712 ARG A CA 1
ATOM 5514 C C . ARG A 1 712 ? 9.738 -18.319 -60.590 1.00 84.94 712 ARG A C 1
ATOM 5516 O O . ARG A 1 712 ? 9.153 -18.409 -59.516 1.00 84.94 712 ARG A O 1
ATOM 5523 N N . GLU A 1 713 ? 9.094 -18.262 -61.752 1.00 84.12 713 GLU A N 1
ATOM 5524 C CA . GLU A 1 713 ? 7.639 -18.398 -61.844 1.00 84.12 713 GLU A CA 1
ATOM 5525 C C . GLU A 1 713 ? 7.180 -19.807 -61.425 1.00 84.12 713 GLU A C 1
ATOM 5527 O O . GLU A 1 713 ? 6.188 -19.939 -60.716 1.00 84.12 713 GLU A O 1
ATOM 5532 N N . VAL A 1 714 ? 7.943 -20.855 -61.763 1.00 81.25 714 VAL A N 1
ATOM 5533 C CA . VAL A 1 714 ? 7.678 -22.231 -61.301 1.00 81.25 714 VAL A CA 1
ATOM 5534 C C . VAL A 1 714 ? 7.853 -22.372 -59.785 1.00 81.25 714 VAL A C 1
ATOM 5536 O O . VAL A 1 714 ? 6.992 -22.958 -59.137 1.00 81.25 714 VAL A O 1
ATOM 5539 N N . LEU A 1 715 ? 8.922 -21.823 -59.198 1.00 82.44 715 LEU A N 1
ATOM 5540 C CA . LEU A 1 715 ? 9.137 -21.820 -57.742 1.00 82.44 715 LEU A CA 1
ATOM 5541 C C . LEU A 1 715 ? 7.983 -21.123 -57.011 1.00 82.44 715 LEU A C 1
ATOM 5543 O O . LEU A 1 715 ? 7.477 -21.647 -56.020 1.00 82.44 715 LEU A O 1
ATOM 5547 N N . ARG A 1 716 ? 7.503 -20.000 -57.554 1.00 84.44 716 ARG A N 1
ATOM 5548 C CA . ARG A 1 716 ? 6.343 -19.280 -57.022 1.00 84.44 716 ARG A CA 1
ATOM 5549 C C . ARG A 1 716 ? 5.063 -20.114 -57.091 1.00 84.44 716 ARG A C 1
ATOM 5551 O O . ARG A 1 716 ? 4.336 -20.194 -56.108 1.00 84.44 716 ARG A O 1
ATOM 5558 N N . GLN A 1 717 ? 4.819 -20.781 -58.218 1.00 79.69 717 GLN A N 1
ATOM 5559 C CA . GLN A 1 717 ? 3.681 -21.691 -58.373 1.00 79.69 717 GLN A CA 1
ATOM 5560 C C . GLN A 1 717 ? 3.780 -22.906 -57.437 1.00 79.69 717 GLN A C 1
ATOM 5562 O O . GLN A 1 717 ? 2.766 -23.354 -56.913 1.00 79.69 717 GLN A O 1
ATOM 5567 N N . MET A 1 718 ? 4.983 -23.423 -57.167 1.00 75.62 718 MET A N 1
ATOM 5568 C CA . MET A 1 718 ? 5.190 -24.496 -56.185 1.00 75.62 718 MET A CA 1
ATOM 5569 C C . MET A 1 718 ? 4.947 -24.032 -54.742 1.00 75.62 718 MET A C 1
ATOM 5571 O O . MET A 1 718 ? 4.411 -24.800 -53.943 1.00 75.62 718 MET A O 1
ATOM 5575 N N . LEU A 1 719 ? 5.277 -22.781 -54.413 1.00 80.12 719 LEU A N 1
ATOM 5576 C CA . LEU A 1 719 ? 4.941 -22.181 -53.121 1.00 80.12 719 LEU A CA 1
ATOM 5577 C C . LEU A 1 719 ? 3.418 -22.060 -52.948 1.00 80.12 719 LEU A C 1
ATOM 5579 O O . LEU A 1 719 ? 2.892 -22.424 -51.897 1.00 80.12 719 LEU A O 1
ATOM 5583 N N . ASP A 1 720 ? 2.700 -21.649 -53.998 1.00 79.62 720 ASP A N 1
ATOM 5584 C CA . ASP A 1 720 ? 1.229 -21.591 -53.998 1.00 79.62 720 ASP A CA 1
ATOM 5585 C C . ASP A 1 720 ? 0.578 -22.983 -53.832 1.00 79.62 720 ASP A C 1
ATOM 5587 O O . ASP A 1 720 ? -0.527 -23.094 -53.296 1.00 79.62 720 ASP A O 1
ATOM 5591 N N . LEU A 1 721 ? 1.270 -24.054 -54.241 1.00 71.19 721 LEU A N 1
ATOM 5592 C CA . LEU A 1 721 ? 0.849 -25.452 -54.066 1.00 71.19 721 LEU A CA 1
ATOM 5593 C C . LEU A 1 721 ? 1.187 -26.036 -52.677 1.00 71.19 721 LEU A C 1
ATOM 5595 O O . LEU A 1 721 ? 0.835 -27.183 -52.404 1.00 71.19 721 LEU A O 1
ATOM 5599 N N . GLY A 1 722 ? 1.813 -25.260 -51.782 1.00 67.12 722 GLY A N 1
ATOM 5600 C CA . GLY A 1 722 ? 1.995 -25.619 -50.369 1.00 67.12 722 GLY A CA 1
ATOM 5601 C C . GLY A 1 722 ? 3.283 -26.377 -50.032 1.00 67.12 722 GLY A C 1
ATOM 5602 O O . GLY A 1 722 ? 3.329 -27.059 -49.006 1.00 67.12 722 GLY A O 1
ATOM 5603 N N . LEU A 1 723 ? 4.325 -26.277 -50.864 1.00 75.62 723 LEU A N 1
ATOM 5604 C CA . LEU A 1 723 ? 5.646 -26.829 -50.546 1.00 75.62 723 LEU A CA 1
ATOM 5605 C C . LEU A 1 723 ? 6.330 -26.060 -49.401 1.00 75.62 723 LEU A C 1
ATOM 5607 O O . LEU A 1 723 ? 6.105 -24.856 -49.253 1.00 75.62 723 LEU A O 1
ATOM 5611 N N . PRO A 1 724 ? 7.187 -26.725 -48.600 1.00 76.81 724 PRO A N 1
ATOM 5612 C CA . PRO A 1 724 ? 7.872 -26.083 -47.486 1.00 76.81 724 PRO A CA 1
ATOM 5613 C C . PRO A 1 724 ? 8.751 -24.927 -47.975 1.00 76.81 724 PRO A C 1
ATOM 5615 O O . PRO A 1 724 ? 9.623 -25.091 -48.830 1.00 76.81 724 PRO A O 1
ATOM 5618 N N . THR A 1 725 ? 8.551 -23.753 -47.374 1.00 74.31 725 THR A N 1
ATOM 5619 C CA . THR A 1 725 ? 9.320 -22.534 -47.666 1.00 74.31 725 THR A CA 1
ATOM 5620 C C . THR A 1 725 ? 10.810 -22.689 -47.360 1.00 74.31 725 THR A C 1
ATOM 5622 O O . THR A 1 725 ? 11.612 -21.948 -47.912 1.00 74.31 725 THR A O 1
ATOM 5625 N N . GLU A 1 726 ? 11.186 -23.660 -46.523 1.00 80.69 726 GLU A N 1
ATOM 5626 C CA . GLU A 1 726 ? 12.578 -23.985 -46.189 1.00 80.69 726 GLU A CA 1
ATOM 5627 C C . GLU A 1 726 ? 13.372 -24.505 -47.399 1.00 80.69 726 GLU A C 1
ATOM 5629 O O . GLU A 1 726 ? 14.545 -24.175 -47.534 1.00 80.69 726 GLU A O 1
ATOM 5634 N N . GLU A 1 727 ? 12.739 -25.249 -48.316 1.00 79.25 727 GLU A N 1
ATOM 5635 C CA . GLU A 1 727 ? 13.406 -25.759 -49.528 1.00 79.25 727 GLU A CA 1
ATOM 5636 C C . GLU A 1 727 ? 13.382 -24.739 -50.684 1.00 79.25 727 GLU A C 1
ATOM 5638 O O . GLU A 1 727 ? 14.252 -24.758 -51.552 1.00 79.25 727 GLU A O 1
ATOM 5643 N N . ILE A 1 728 ? 12.408 -23.821 -50.695 1.00 81.25 728 ILE A N 1
ATOM 5644 C CA . ILE A 1 728 ? 12.209 -22.840 -51.779 1.00 81.25 728 ILE A CA 1
ATOM 5645 C C . ILE A 1 728 ? 12.988 -21.539 -51.534 1.00 81.25 728 ILE A C 1
ATOM 5647 O O . ILE A 1 728 ? 13.587 -21.005 -52.468 1.00 81.25 728 ILE A O 1
ATOM 5651 N N . ALA A 1 729 ? 13.034 -21.043 -50.294 1.00 80.31 729 ALA A N 1
ATOM 5652 C CA . ALA A 1 729 ? 13.735 -19.809 -49.934 1.00 80.31 729 ALA A CA 1
ATOM 5653 C C . ALA A 1 729 ? 15.224 -19.764 -50.352 1.00 80.31 729 ALA A C 1
ATOM 5655 O O . ALA A 1 729 ? 15.636 -18.735 -50.896 1.00 80.31 729 ALA A O 1
ATOM 5656 N N . PRO A 1 730 ? 16.043 -20.827 -50.177 1.00 82.75 730 PRO A N 1
ATOM 5657 C CA . PRO A 1 730 ? 17.433 -20.798 -50.641 1.00 82.75 730 PRO A CA 1
ATOM 5658 C C . PRO A 1 730 ? 17.535 -20.743 -52.174 1.00 82.75 730 PRO A C 1
ATOM 5660 O O . PRO A 1 730 ? 18.402 -20.056 -52.713 1.00 82.75 730 PRO A O 1
ATOM 5663 N N . LEU A 1 731 ? 16.616 -21.393 -52.897 1.00 81.44 731 LEU A N 1
ATOM 5664 C CA . LEU A 1 731 ? 16.583 -21.361 -54.363 1.00 81.44 731 LEU A CA 1
ATOM 5665 C C . LEU A 1 731 ? 16.147 -19.988 -54.896 1.00 81.44 731 LEU A C 1
ATOM 5667 O O . LEU A 1 731 ? 16.683 -19.515 -55.899 1.00 81.44 731 LEU A O 1
ATOM 5671 N N . GLU A 1 732 ? 15.217 -19.316 -54.213 1.00 81.44 732 GLU A N 1
ATOM 5672 C CA . GLU A 1 732 ? 14.836 -17.937 -54.534 1.00 81.44 732 GLU A CA 1
ATOM 5673 C C . GLU A 1 732 ? 15.977 -16.951 -54.270 1.00 81.44 732 GLU A C 1
ATOM 5675 O O . GLU A 1 732 ? 16.214 -16.068 -55.101 1.00 81.44 732 GLU A O 1
ATOM 5680 N N . ALA A 1 733 ? 16.724 -17.126 -53.175 1.00 82.00 733 ALA A N 1
ATOM 5681 C CA . ALA A 1 733 ? 17.876 -16.286 -52.853 1.00 82.00 733 ALA A CA 1
ATOM 5682 C C . ALA A 1 733 ? 18.941 -16.334 -53.958 1.00 82.00 733 ALA A C 1
ATOM 5684 O O . ALA A 1 733 ? 19.505 -15.304 -54.309 1.00 82.00 733 ALA A O 1
ATOM 5685 N N . VAL A 1 734 ? 19.148 -17.499 -54.574 1.00 82.00 734 VAL A N 1
ATOM 5686 C CA . VAL A 1 734 ? 20.153 -17.724 -55.626 1.00 82.00 734 VAL A CA 1
ATOM 5687 C C . VAL A 1 734 ? 19.624 -17.416 -57.046 1.00 82.00 734 VAL A C 1
ATOM 5689 O O . VAL A 1 734 ? 20.395 -17.312 -57.998 1.00 82.00 734 VAL A O 1
ATOM 5692 N N . SER A 1 735 ? 18.321 -17.151 -57.211 1.00 80.38 735 SER A N 1
ATOM 5693 C CA . SER A 1 735 ? 17.646 -16.968 -58.517 1.00 80.38 735 SER A CA 1
ATOM 5694 C C . SER A 1 735 ? 18.029 -15.716 -59.329 1.00 80.38 735 SER A C 1
ATOM 5696 O O . SER A 1 735 ? 17.579 -15.549 -60.466 1.00 80.38 735 SER A O 1
ATOM 5698 N N . HIS A 1 736 ? 18.861 -14.833 -58.775 1.00 81.94 736 HIS A N 1
ATOM 5699 C CA . HIS A 1 736 ? 19.441 -13.681 -59.476 1.00 81.94 736 HIS A CA 1
ATOM 5700 C C . HIS A 1 736 ? 20.807 -14.002 -60.118 1.00 81.94 736 HIS A C 1
ATOM 5702 O O . HIS A 1 736 ? 21.355 -13.177 -60.852 1.00 81.94 736 HIS A O 1
ATOM 5708 N N . MET A 1 737 ? 21.343 -15.205 -59.874 1.00 86.31 737 MET A N 1
ATOM 5709 C CA . MET A 1 737 ? 22.631 -15.668 -60.387 1.00 86.31 737 MET A CA 1
ATOM 5710 C C . MET A 1 737 ? 22.429 -16.673 -61.539 1.00 86.31 737 MET A C 1
ATOM 5712 O O . MET A 1 737 ? 22.141 -17.843 -61.278 1.00 86.31 737 MET A O 1
ATOM 5716 N N . PRO A 1 738 ? 22.583 -16.274 -62.821 1.00 85.19 738 PRO A N 1
ATOM 5717 C CA . PRO A 1 738 ? 22.544 -17.188 -63.980 1.00 85.19 738 PRO A CA 1
ATOM 5718 C C . PRO A 1 738 ? 23.537 -18.346 -63.894 1.00 85.19 738 PRO A C 1
ATOM 5720 O O . PRO A 1 738 ? 23.268 -19.429 -64.400 1.00 85.19 738 PRO A O 1
ATOM 5723 N N . GLU A 1 739 ? 24.635 -18.164 -63.176 1.00 84.31 739 GLU A N 1
ATOM 5724 C CA . GLU A 1 739 ? 25.690 -19.162 -62.944 1.00 84.31 739 GLU A CA 1
ATOM 5725 C C . GLU A 1 739 ? 25.181 -20.359 -62.130 1.00 84.31 739 GLU A C 1
ATOM 5727 O O . GLU A 1 739 ? 25.634 -21.487 -62.310 1.00 84.31 739 GLU A O 1
ATOM 5732 N N . ALA A 1 740 ? 24.164 -20.141 -61.295 1.00 85.81 740 ALA A N 1
ATOM 5733 C CA . ALA A 1 740 ? 23.520 -21.188 -60.516 1.00 85.81 740 ALA A CA 1
ATOM 5734 C C . ALA A 1 740 ? 22.375 -21.890 -61.265 1.00 85.81 740 ALA A C 1
ATOM 5736 O O . ALA A 1 740 ? 21.781 -22.827 -60.728 1.00 85.81 740 ALA A O 1
ATOM 5737 N N . LEU A 1 741 ? 22.041 -21.484 -62.498 1.00 87.12 741 LEU A N 1
ATOM 5738 C CA . LEU A 1 741 ? 20.910 -22.045 -63.247 1.00 87.12 741 LEU A CA 1
ATOM 5739 C C . LEU A 1 741 ? 20.958 -23.583 -63.371 1.00 87.12 741 LEU A C 1
ATOM 5741 O O . LEU A 1 741 ? 19.916 -24.204 -63.151 1.00 87.12 741 LEU A O 1
ATOM 5745 N N . PRO A 1 742 ? 22.100 -24.245 -63.660 1.00 87.06 742 PRO A N 1
ATOM 5746 C CA . PRO A 1 742 ? 22.152 -25.706 -63.695 1.00 87.06 742 PRO A CA 1
ATOM 5747 C C . PRO A 1 742 ? 21.789 -26.339 -62.346 1.00 87.06 742 PRO A C 1
ATOM 5749 O O . PRO A 1 742 ? 21.063 -27.332 -62.309 1.00 87.06 742 PRO A O 1
ATOM 5752 N N . GLN A 1 743 ? 22.232 -25.748 -61.234 1.00 84.50 743 GLN A N 1
ATOM 5753 C CA . GLN A 1 743 ? 21.907 -26.214 -59.884 1.00 84.50 743 GLN A CA 1
ATOM 5754 C C . GLN A 1 743 ? 20.428 -25.994 -59.559 1.00 84.50 743 GLN A C 1
ATOM 5756 O O . GLN A 1 743 ? 19.745 -26.943 -59.176 1.00 84.50 743 GLN A O 1
ATOM 5761 N N . ILE A 1 744 ? 19.906 -24.790 -59.812 1.00 86.69 744 ILE A N 1
ATOM 5762 C CA . ILE A 1 744 ? 18.484 -24.468 -59.631 1.00 86.69 744 ILE A CA 1
ATOM 5763 C C . ILE A 1 744 ? 17.626 -25.414 -60.477 1.00 86.69 744 ILE A C 1
ATOM 5765 O O . ILE A 1 744 ? 16.640 -25.950 -59.989 1.00 86.69 744 ILE A O 1
ATOM 5769 N N . SER A 1 745 ? 18.007 -25.686 -61.727 1.00 86.88 745 SER A N 1
ATOM 5770 C CA . SER A 1 745 ? 17.256 -26.589 -62.605 1.00 86.88 745 SER A CA 1
ATOM 5771 C C . SER A 1 745 ? 17.223 -28.035 -62.087 1.00 86.88 745 SER A C 1
ATOM 5773 O O . SER A 1 745 ? 16.190 -28.697 -62.201 1.00 86.88 745 SER A O 1
ATOM 5775 N N . ARG A 1 746 ? 18.317 -28.522 -61.476 1.00 87.38 746 ARG A N 1
ATOM 5776 C CA . ARG A 1 746 ? 18.397 -29.854 -60.852 1.00 87.38 746 ARG A CA 1
ATOM 5777 C C . ARG A 1 746 ? 17.531 -29.940 -59.599 1.00 87.38 746 ARG A C 1
ATOM 5779 O O . ARG A 1 746 ? 16.769 -30.897 -59.468 1.00 87.38 746 ARG A O 1
ATOM 5786 N N . GLU A 1 747 ? 17.598 -28.934 -58.733 1.00 85.94 747 GLU A N 1
ATOM 5787 C CA . GLU A 1 747 ? 16.795 -28.882 -57.508 1.00 85.94 747 GLU A CA 1
ATOM 5788 C C . GLU A 1 747 ? 15.307 -28.679 -57.804 1.00 85.94 747 GLU A C 1
ATOM 5790 O O . GLU A 1 747 ? 14.475 -29.422 -57.291 1.00 85.94 747 GLU A O 1
ATOM 5795 N N . VAL A 1 748 ? 14.946 -27.775 -58.719 1.00 87.06 748 VAL A N 1
ATOM 5796 C CA . VAL A 1 748 ? 13.552 -27.607 -59.163 1.00 87.06 748 VAL A CA 1
ATOM 5797 C C . VAL A 1 748 ? 13.030 -28.894 -59.795 1.00 87.06 748 VAL A C 1
ATOM 5799 O O . VAL A 1 748 ? 11.908 -29.292 -59.508 1.00 87.06 748 VAL A O 1
ATOM 5802 N N . ARG A 1 749 ? 13.828 -29.604 -60.602 1.00 88.12 749 ARG A N 1
ATOM 5803 C CA . ARG A 1 749 ? 13.431 -30.918 -61.132 1.00 88.12 749 ARG A CA 1
ATOM 5804 C C . ARG A 1 749 ? 13.235 -31.955 -60.020 1.00 88.12 749 ARG A C 1
ATOM 5806 O O . ARG A 1 749 ? 12.287 -32.735 -60.098 1.00 88.12 749 ARG A O 1
ATOM 5813 N N . ARG A 1 750 ? 14.104 -31.984 -59.000 1.00 88.56 750 ARG A N 1
ATOM 5814 C CA . ARG A 1 750 ? 13.958 -32.864 -57.824 1.00 88.56 750 ARG A CA 1
ATOM 5815 C C . ARG A 1 750 ? 12.652 -32.564 -57.088 1.00 88.56 750 ARG A C 1
ATOM 5817 O O . ARG A 1 750 ? 11.898 -33.496 -56.815 1.00 88.56 750 ARG A O 1
ATOM 5824 N N . LEU A 1 751 ? 12.369 -31.286 -56.843 1.00 85.94 751 LEU A N 1
ATOM 5825 C CA . LEU A 1 751 ? 11.142 -30.816 -56.202 1.00 85.94 751 LEU A CA 1
ATOM 5826 C C . LEU A 1 751 ? 9.905 -31.168 -57.032 1.00 85.94 751 LEU A C 1
ATOM 5828 O O . LEU A 1 751 ? 8.999 -31.801 -56.508 1.00 85.94 751 LEU A O 1
ATOM 5832 N N . LEU A 1 752 ? 9.894 -30.864 -58.334 1.00 85.50 752 LEU A N 1
ATOM 5833 C CA . LEU A 1 752 ? 8.800 -31.223 -59.248 1.00 85.50 752 LEU A CA 1
ATOM 5834 C C . LEU A 1 752 ? 8.526 -32.731 -59.268 1.00 85.50 752 LEU A C 1
ATOM 5836 O O . LEU A 1 752 ? 7.379 -33.158 -59.342 1.00 85.50 752 LEU A O 1
ATOM 5840 N N . ARG A 1 753 ? 9.572 -33.556 -59.186 1.00 87.94 753 ARG A N 1
ATOM 5841 C CA . ARG A 1 753 ? 9.415 -35.009 -59.111 1.00 87.94 753 ARG A CA 1
ATOM 5842 C C . ARG A 1 753 ? 8.817 -35.448 -57.777 1.00 87.94 753 ARG A C 1
ATOM 5844 O O . ARG A 1 753 ? 7.905 -36.263 -57.769 1.00 87.94 753 ARG A O 1
ATOM 5851 N N . GLN A 1 754 ? 9.299 -34.893 -56.668 1.00 87.00 754 GLN A N 1
ATOM 5852 C CA . GLN A 1 754 ? 8.780 -35.187 -55.333 1.00 87.00 754 GLN A CA 1
ATOM 5853 C C . GLN A 1 754 ? 7.314 -34.753 -55.181 1.00 87.00 754 GLN A C 1
ATOM 5855 O O . GLN A 1 754 ? 6.531 -35.461 -54.549 1.00 87.00 754 GLN A O 1
ATOM 5860 N N . THR A 1 755 ? 6.924 -33.627 -55.783 1.00 83.25 755 THR A N 1
ATOM 5861 C CA . THR A 1 755 ? 5.535 -33.147 -55.770 1.00 83.25 755 THR A CA 1
ATOM 5862 C C . THR A 1 755 ? 4.639 -33.975 -56.666 1.00 83.25 755 THR A C 1
ATOM 5864 O O . THR A 1 755 ? 3.566 -34.362 -56.219 1.00 83.25 755 THR A O 1
ATOM 5867 N N . LEU A 1 756 ? 5.078 -34.323 -57.878 1.00 85.81 756 LEU A N 1
ATOM 5868 C CA . LEU A 1 756 ? 4.357 -35.268 -58.731 1.00 85.81 756 LEU A CA 1
ATOM 5869 C C . LEU A 1 756 ? 4.167 -36.616 -58.024 1.00 85.81 756 LEU A C 1
ATOM 5871 O O . LEU A 1 756 ? 3.047 -37.113 -57.981 1.00 85.81 756 LEU A O 1
ATOM 5875 N N . ASP A 1 757 ? 5.210 -37.173 -57.401 1.00 86.75 757 ASP A N 1
ATOM 5876 C CA . ASP A 1 757 ? 5.127 -38.435 -56.650 1.00 86.75 757 ASP A CA 1
ATOM 5877 C C . ASP A 1 757 ? 4.140 -38.334 -55.468 1.00 86.75 757 ASP A C 1
ATOM 5879 O O . ASP A 1 757 ? 3.371 -39.266 -55.219 1.00 86.75 757 ASP A O 1
ATOM 5883 N N . ALA A 1 758 ? 4.106 -37.196 -54.764 1.00 82.25 758 ALA A N 1
ATOM 5884 C CA . ALA A 1 758 ? 3.154 -36.940 -53.683 1.00 82.25 758 ALA A CA 1
ATOM 5885 C C . ALA A 1 758 ? 1.709 -36.797 -54.191 1.00 82.25 758 ALA A C 1
ATOM 5887 O O . ALA A 1 758 ? 0.801 -37.398 -53.617 1.00 82.25 758 ALA A O 1
ATOM 5888 N N . ILE A 1 759 ? 1.495 -36.059 -55.284 1.00 80.56 759 ILE A N 1
ATOM 5889 C CA . ILE A 1 759 ? 0.177 -35.890 -55.911 1.00 80.56 759 ILE A CA 1
ATOM 5890 C C . ILE A 1 759 ? -0.319 -37.230 -56.461 1.00 80.56 759 ILE A C 1
ATOM 5892 O O . ILE A 1 759 ? -1.486 -37.559 -56.281 1.00 80.56 759 ILE A O 1
ATOM 5896 N N . TYR A 1 760 ? 0.554 -38.051 -57.052 1.00 83.00 760 TYR A N 1
ATOM 5897 C CA . TYR A 1 760 ? 0.205 -39.399 -57.501 1.00 83.00 760 TYR A CA 1
ATOM 5898 C C . TYR A 1 760 ? -0.163 -40.327 -56.334 1.00 83.00 760 TYR A C 1
ATOM 5900 O O . TYR A 1 760 ? -1.124 -41.091 -56.444 1.00 83.00 760 TYR A O 1
ATOM 5908 N N . LEU A 1 761 ? 0.538 -40.236 -55.196 1.00 82.19 761 LEU A N 1
ATOM 5909 C CA . LEU A 1 761 ? 0.190 -40.973 -53.975 1.00 82.19 761 LEU A CA 1
ATOM 5910 C C . LEU A 1 761 ? -1.157 -40.514 -53.384 1.00 82.19 761 LEU A C 1
ATOM 5912 O O . LEU A 1 761 ? -1.906 -41.329 -52.845 1.00 82.19 761 LEU A O 1
ATOM 5916 N N . GLU A 1 762 ? -1.459 -39.217 -53.464 1.00 77.69 762 GLU A N 1
ATOM 5917 C CA . GLU A 1 762 ? -2.698 -38.619 -52.958 1.00 77.69 762 GLU A CA 1
ATOM 5918 C C . GLU A 1 762 ? -3.895 -38.891 -53.889 1.00 77.69 762 GLU A C 1
ATOM 5920 O O . GLU A 1 762 ? -5.001 -39.172 -53.420 1.00 77.69 762 GLU A O 1
ATOM 5925 N N . ALA A 1 763 ? -3.677 -38.888 -55.205 1.00 76.69 763 ALA A N 1
ATOM 5926 C CA . ALA A 1 763 ? -4.676 -39.227 -56.215 1.00 76.69 763 ALA A CA 1
ATOM 5927 C C . ALA A 1 763 ? -5.116 -40.700 -56.127 1.00 76.69 763 ALA A C 1
ATOM 5929 O O . ALA A 1 763 ? -6.296 -40.986 -56.327 1.00 76.69 763 ALA A O 1
ATOM 5930 N N . ASP A 1 764 ? -4.217 -41.621 -55.754 1.00 73.06 764 ASP A N 1
ATOM 5931 C CA . ASP A 1 764 ? -4.543 -43.044 -55.530 1.00 73.06 764 ASP A CA 1
ATOM 5932 C C . ASP A 1 764 ? -5.406 -43.266 -54.264 1.00 73.06 764 ASP A C 1
ATOM 5934 O O . ASP A 1 764 ? -6.076 -44.290 -54.124 1.00 73.06 764 ASP A O 1
ATOM 5938 N N . GLN A 1 765 ? -5.441 -42.289 -53.346 1.00 73.88 765 GLN A N 1
ATOM 5939 C CA . GLN A 1 765 ? -6.222 -42.338 -52.101 1.00 73.88 765 GLN A CA 1
ATOM 5940 C C . GLN A 1 765 ? -7.613 -41.680 -52.204 1.00 73.88 765 GLN A C 1
ATOM 5942 O O . GLN A 1 765 ? -8.454 -41.918 -51.333 1.00 73.88 765 GLN A O 1
ATOM 5947 N N . ARG A 1 766 ? -7.879 -40.861 -53.236 1.00 70.50 766 ARG A N 1
ATOM 5948 C CA . ARG A 1 766 ? -9.128 -40.082 -53.392 1.00 70.50 766 ARG A CA 1
ATOM 5949 C C . ARG A 1 766 ? -10.154 -40.732 -54.336 1.00 70.50 766 ARG A C 1
ATOM 5951 O O . ARG A 1 766 ? -9.829 -41.511 -55.227 1.00 70.50 766 ARG A O 1
ATOM 5958 N N . ASP A 1 767 ? -11.430 -40.367 -54.168 1.00 64.44 767 ASP A N 1
ATOM 5959 C CA . ASP A 1 767 ? -12.528 -40.775 -55.059 1.00 64.44 767 ASP A CA 1
ATOM 5960 C C . ASP A 1 767 ? -12.453 -40.053 -56.425 1.00 64.44 767 ASP A C 1
ATOM 5962 O O . ASP A 1 767 ? -12.125 -38.868 -56.501 1.00 64.44 767 ASP A O 1
ATOM 5966 N N . ARG A 1 768 ? -12.833 -40.747 -57.517 1.00 57.66 768 ARG A N 1
ATOM 5967 C CA . ARG A 1 768 ? -12.663 -40.345 -58.943 1.00 57.66 768 ARG A CA 1
ATOM 5968 C C . ARG A 1 768 ? -13.044 -38.902 -59.332 1.00 57.66 768 ARG A C 1
ATOM 5970 O O . ARG A 1 768 ? -12.655 -38.465 -60.407 1.00 57.66 768 ARG A O 1
ATOM 5977 N N . GLY A 1 769 ? -13.855 -38.200 -58.540 1.00 61.47 769 GLY A N 1
ATOM 5978 C CA . GLY A 1 769 ? -14.288 -36.827 -58.824 1.00 61.47 769 GLY A CA 1
ATOM 5979 C C . GLY A 1 769 ? -13.304 -35.743 -58.371 1.00 61.47 769 GLY A C 1
ATOM 5980 O O . GLY A 1 769 ? -13.228 -34.710 -59.024 1.00 61.47 769 GLY A O 1
ATOM 5981 N N . GLU A 1 770 ? -12.543 -35.980 -57.297 1.00 60.81 770 GLU A N 1
ATOM 5982 C CA . GLU A 1 770 ? -11.539 -35.033 -56.774 1.00 60.81 770 GLU A CA 1
ATOM 5983 C C . GLU A 1 770 ? -10.165 -35.216 -57.439 1.00 60.81 770 GLU A C 1
ATOM 5985 O O . GLU A 1 770 ? -9.378 -34.277 -57.511 1.00 60.81 770 GLU A O 1
ATOM 5990 N N . ALA A 1 771 ? -9.902 -36.398 -58.006 1.00 60.88 771 ALA A N 1
ATOM 5991 C CA . ALA A 1 771 ? -8.714 -36.650 -58.823 1.00 60.88 771 ALA A CA 1
ATOM 5992 C C . ALA A 1 771 ? -8.688 -35.799 -60.111 1.00 60.88 771 ALA A C 1
ATOM 5994 O O . ALA A 1 771 ? -7.625 -35.369 -60.537 1.00 60.88 771 ALA A O 1
ATOM 5995 N N . ALA A 1 772 ? -9.851 -35.459 -60.682 1.00 61.47 772 ALA A N 1
ATOM 5996 C CA . ALA A 1 772 ? -9.928 -34.715 -61.943 1.00 61.47 772 ALA A CA 1
ATOM 5997 C C . ALA A 1 772 ? -9.364 -33.281 -61.863 1.00 61.47 772 ALA A C 1
ATOM 5999 O O . ALA A 1 772 ? -8.887 -32.765 -62.865 1.00 61.47 772 ALA A O 1
ATOM 6000 N N . SER A 1 773 ? -9.400 -32.627 -60.694 1.00 65.31 773 SER A N 1
ATOM 6001 C CA . SER A 1 773 ? -8.749 -31.319 -60.501 1.00 65.31 773 SER A CA 1
ATOM 6002 C C . SER A 1 773 ? -7.241 -31.421 -60.264 1.00 65.31 773 SER A C 1
ATOM 6004 O O . SER A 1 773 ? -6.539 -30.429 -60.434 1.00 65.31 773 SER A O 1
ATOM 6006 N N . LEU A 1 774 ? -6.753 -32.597 -59.854 1.00 71.25 774 LEU A N 1
ATOM 6007 C CA . LEU A 1 774 ? -5.322 -32.880 -59.733 1.00 71.25 774 LEU A CA 1
ATOM 6008 C C . LEU A 1 774 ? -4.720 -33.277 -61.084 1.00 71.25 774 LEU A C 1
ATOM 6010 O O . LEU A 1 774 ? -3.554 -33.003 -61.322 1.00 71.25 774 LEU A O 1
ATOM 6014 N N . ASP A 1 775 ? -5.505 -33.855 -61.995 1.00 77.06 775 ASP A N 1
ATOM 6015 C CA . ASP A 1 775 ? -5.032 -34.209 -63.339 1.00 77.06 775 ASP A CA 1
ATOM 6016 C C . ASP A 1 775 ? -4.551 -32.972 -64.126 1.00 77.06 775 ASP A C 1
ATOM 6018 O O . ASP A 1 775 ? -3.489 -33.012 -64.747 1.00 77.06 775 ASP A O 1
ATOM 6022 N N . ASP A 1 776 ? -5.271 -31.846 -64.039 1.00 76.50 776 ASP A N 1
ATOM 6023 C CA . ASP A 1 776 ? -4.878 -30.590 -64.696 1.00 76.50 776 ASP A CA 1
ATOM 6024 C C . ASP A 1 776 ? -3.565 -30.021 -64.113 1.00 76.50 776 ASP A C 1
ATOM 6026 O O . ASP A 1 776 ? -2.736 -29.477 -64.847 1.00 76.50 776 ASP A O 1
ATOM 6030 N N . THR A 1 777 ? -3.340 -30.145 -62.797 1.00 77.44 777 THR A N 1
ATOM 6031 C CA . THR A 1 777 ? -2.096 -29.675 -62.156 1.00 77.44 777 THR A CA 1
ATOM 6032 C C . THR A 1 777 ? -0.926 -30.612 -62.442 1.00 77.44 777 THR A C 1
ATOM 6034 O O . THR A 1 777 ? 0.185 -30.139 -62.688 1.00 77.44 777 THR A O 1
ATOM 6037 N N . VAL A 1 778 ? -1.173 -31.923 -62.494 1.00 82.50 778 VAL A N 1
ATOM 6038 C CA . VAL A 1 778 ? -0.200 -32.936 -62.921 1.00 82.50 778 VAL A CA 1
ATOM 6039 C C . VAL A 1 778 ? 0.240 -32.683 -64.361 1.00 82.50 778 VAL A C 1
ATOM 6041 O O . VAL A 1 778 ? 1.442 -32.670 -64.618 1.00 82.50 778 VAL A O 1
ATOM 6044 N N . GLU A 1 779 ? -0.682 -32.391 -65.286 1.00 83.88 779 GLU A N 1
ATOM 6045 C CA . GLU A 1 779 ? -0.329 -32.101 -66.682 1.00 83.88 779 GLU A CA 1
ATOM 6046 C C . GLU A 1 779 ? 0.606 -30.882 -66.787 1.00 83.88 779 GLU A C 1
ATOM 6048 O O . GLU A 1 779 ? 1.601 -30.915 -67.516 1.00 83.88 779 GLU A O 1
ATOM 6053 N N . VAL A 1 780 ? 0.343 -29.819 -66.019 1.00 80.69 780 VAL A N 1
ATOM 6054 C CA . VAL A 1 780 ? 1.205 -28.625 -65.982 1.00 80.69 780 VAL A CA 1
ATOM 6055 C C . VAL A 1 780 ? 2.590 -28.952 -65.412 1.00 80.69 780 VAL A C 1
ATOM 6057 O O . VAL A 1 780 ? 3.599 -28.571 -66.010 1.00 80.69 780 VAL A O 1
ATOM 6060 N N . LEU A 1 781 ? 2.664 -29.684 -64.297 1.00 81.62 781 LEU A N 1
ATOM 6061 C CA . LEU A 1 781 ? 3.934 -30.068 -63.667 1.00 81.62 781 LEU A CA 1
ATOM 6062 C C . LEU A 1 781 ? 4.757 -31.018 -64.557 1.00 81.62 781 LEU A C 1
ATOM 6064 O O . LEU A 1 781 ? 5.974 -30.858 -64.667 1.00 81.62 781 LEU A O 1
ATOM 6068 N N . GLU A 1 782 ? 4.115 -31.949 -65.265 1.00 85.88 782 GLU A N 1
ATOM 6069 C CA . GLU A 1 782 ? 4.777 -32.831 -66.232 1.00 85.88 782 GLU A CA 1
ATOM 6070 C C . GLU A 1 782 ? 5.285 -32.074 -67.460 1.00 85.88 782 GLU A C 1
ATOM 6072 O O . GLU A 1 782 ? 6.403 -32.326 -67.917 1.00 85.88 782 GLU A O 1
ATOM 6077 N N . GLN A 1 783 ? 4.514 -31.115 -67.982 1.00 84.19 783 GLN A N 1
ATOM 6078 C CA . GLN A 1 783 ? 4.962 -30.254 -69.078 1.00 84.19 783 GLN A CA 1
ATOM 6079 C C . GLN A 1 783 ? 6.169 -29.398 -68.665 1.00 84.19 783 GLN A C 1
ATOM 6081 O O . GLN A 1 783 ? 7.098 -29.222 -69.459 1.00 84.19 783 GLN A O 1
ATOM 6086 N N . LEU A 1 784 ? 6.193 -28.886 -67.431 1.00 78.81 784 LEU A N 1
ATOM 6087 C CA . LEU A 1 784 ? 7.329 -28.135 -66.885 1.00 78.81 784 LEU A CA 1
ATOM 6088 C C . LEU A 1 784 ? 8.565 -29.023 -66.698 1.00 78.81 784 LEU A C 1
ATOM 6090 O O . LEU A 1 784 ? 9.664 -28.637 -67.102 1.00 78.81 784 LEU A O 1
ATOM 6094 N N . MET A 1 785 ? 8.385 -30.234 -66.171 1.00 83.12 785 MET A N 1
ATOM 6095 C CA . MET A 1 785 ? 9.461 -31.215 -66.026 1.00 83.12 785 MET A CA 1
ATOM 6096 C C . MET A 1 785 ? 10.030 -31.639 -67.390 1.00 83.12 785 MET A C 1
ATOM 6098 O O . MET A 1 785 ? 11.247 -31.685 -67.560 1.00 83.12 785 MET A O 1
ATOM 6102 N N . GLN A 1 786 ? 9.178 -31.865 -68.397 1.00 84.00 786 GLN A N 1
ATOM 6103 C CA . GLN A 1 786 ? 9.617 -32.161 -69.765 1.00 84.00 786 GLN A CA 1
ATOM 6104 C C . GLN A 1 786 ? 10.410 -31.002 -70.377 1.00 84.00 786 GLN A C 1
ATOM 6106 O O . GLN A 1 786 ? 11.434 -31.240 -71.013 1.00 84.00 786 GLN A O 1
ATOM 6111 N N . ARG A 1 787 ? 9.985 -29.749 -70.164 1.00 81.00 787 ARG A N 1
ATOM 6112 C CA . ARG A 1 787 ? 10.722 -28.566 -70.644 1.00 81.00 787 ARG A CA 1
ATOM 6113 C C . ARG A 1 787 ? 12.104 -28.456 -70.004 1.00 81.00 787 ARG A C 1
ATOM 6115 O O . ARG A 1 787 ? 13.080 -28.225 -70.719 1.00 81.00 787 ARG A O 1
ATOM 6122 N N . LEU A 1 788 ? 12.203 -28.684 -68.694 1.00 82.25 788 LEU A N 1
ATOM 6123 C CA . LEU A 1 788 ? 13.491 -28.729 -68.000 1.00 82.25 788 LEU A CA 1
ATOM 6124 C C . LEU A 1 788 ? 14.386 -29.859 -68.510 1.00 82.25 788 LEU A C 1
ATOM 6126 O O . LEU A 1 788 ? 15.572 -29.631 -68.737 1.00 82.25 788 LEU A O 1
ATOM 6130 N N . ASP A 1 789 ? 13.828 -31.031 -68.795 1.00 81.94 789 ASP A N 1
ATOM 6131 C CA . ASP A 1 789 ? 14.599 -32.148 -69.348 1.00 81.94 789 ASP A CA 1
ATOM 6132 C C . ASP A 1 789 ? 15.061 -31.896 -70.788 1.00 81.94 789 ASP A C 1
ATOM 6134 O O . ASP A 1 789 ? 16.176 -32.275 -71.149 1.00 81.94 789 ASP A O 1
ATOM 6138 N N . THR A 1 790 ? 14.273 -31.183 -71.600 1.00 82.94 790 THR A N 1
ATOM 6139 C CA . THR A 1 790 ? 14.705 -30.767 -72.946 1.00 82.94 790 THR A CA 1
ATOM 6140 C C . THR A 1 790 ? 15.782 -29.684 -72.941 1.00 82.94 790 THR A C 1
ATOM 6142 O O . THR A 1 790 ? 16.509 -29.574 -73.925 1.00 82.94 790 THR A O 1
ATOM 6145 N N . SER A 1 791 ? 15.919 -28.916 -71.853 1.00 78.38 791 SER A N 1
ATOM 6146 C CA . SER A 1 791 ? 16.931 -27.855 -71.737 1.00 78.38 791 SER A CA 1
ATOM 6147 C C . SER A 1 791 ? 18.367 -28.384 -71.618 1.00 78.38 791 SER A C 1
ATOM 6149 O O . SER A 1 791 ? 19.313 -27.639 -71.838 1.00 78.38 791 SER A O 1
ATOM 6151 N N . GLY A 1 792 ? 18.554 -29.664 -71.266 1.00 76.50 792 GLY A N 1
ATOM 6152 C CA . GLY A 1 792 ? 19.883 -30.262 -71.090 1.00 76.50 792 GLY A CA 1
ATOM 6153 C C . GLY A 1 792 ? 20.655 -29.785 -69.849 1.00 76.50 792 GLY A C 1
ATOM 6154 O O . GLY A 1 792 ? 21.810 -30.173 -69.679 1.00 76.50 792 GLY A O 1
ATOM 6155 N N . LEU A 1 793 ? 20.034 -28.985 -68.971 1.00 79.62 793 LEU A N 1
ATOM 6156 C CA . LEU A 1 793 ? 20.640 -28.435 -67.745 1.00 79.62 793 LEU A CA 1
ATOM 6157 C C . LEU A 1 793 ? 20.591 -29.400 -66.547 1.00 79.62 793 LEU A C 1
ATOM 6159 O O . LEU A 1 793 ? 21.349 -29.254 -65.590 1.00 79.62 793 LEU A O 1
ATOM 6163 N N . THR A 1 794 ? 19.712 -30.404 -66.605 1.00 78.06 794 THR A N 1
ATOM 6164 C CA . THR A 1 794 ? 19.390 -31.302 -65.483 1.00 78.06 794 THR A CA 1
ATOM 6165 C C . THR A 1 794 ? 20.281 -32.550 -65.400 1.00 78.06 794 THR A C 1
ATOM 6167 O O . THR A 1 794 ? 20.076 -33.393 -64.522 1.00 78.06 794 THR A O 1
ATOM 6170 N N . GLY A 1 795 ? 21.245 -32.698 -66.317 1.00 74.38 795 GLY A N 1
ATOM 6171 C CA . GLY A 1 795 ? 22.248 -33.769 -66.313 1.00 74.38 795 GLY A CA 1
ATOM 6172 C C . GLY A 1 795 ? 23.463 -33.461 -65.426 1.00 74.38 795 GLY A C 1
ATOM 6173 O O . GLY A 1 795 ? 23.623 -32.344 -64.946 1.00 74.38 795 GLY A O 1
ATOM 6174 N N . GLU A 1 796 ? 24.349 -34.448 -65.232 1.00 69.00 796 GLU A N 1
ATOM 6175 C CA . GLU A 1 796 ? 25.597 -34.281 -64.453 1.00 69.00 796 GLU A CA 1
ATOM 6176 C C . GLU A 1 796 ? 26.559 -33.259 -65.080 1.00 69.00 796 GLU A C 1
ATOM 6178 O O . GLU A 1 796 ? 27.301 -32.589 -64.371 1.00 69.00 796 GLU A O 1
ATOM 6183 N N . THR A 1 797 ? 26.532 -33.116 -66.409 1.00 73.94 797 THR A N 1
ATOM 6184 C CA . THR A 1 797 ? 27.252 -32.059 -67.129 1.00 73.94 797 THR A CA 1
ATOM 6185 C C . THR A 1 797 ? 26.259 -31.266 -67.981 1.00 73.94 797 THR A C 1
ATOM 6187 O O . THR A 1 797 ? 25.714 -31.821 -68.939 1.00 73.94 797 THR A O 1
ATOM 6190 N N . PRO A 1 798 ? 25.970 -29.999 -67.636 1.00 79.12 798 PRO A N 1
ATOM 6191 C CA . PRO A 1 798 ? 25.092 -29.153 -68.440 1.00 79.12 798 PRO A CA 1
ATOM 6192 C C . PRO A 1 798 ? 25.670 -28.924 -69.844 1.00 79.12 798 PRO A C 1
ATOM 6194 O O . PRO A 1 798 ? 26.877 -28.748 -70.028 1.00 79.12 798 PRO A O 1
ATOM 6197 N N . VAL A 1 799 ? 24.797 -28.948 -70.851 1.00 79.50 799 VAL A N 1
ATOM 6198 C CA . VAL A 1 799 ? 25.171 -28.806 -72.265 1.00 79.50 799 VAL A CA 1
ATOM 6199 C C . VAL A 1 799 ? 25.118 -27.331 -72.671 1.00 79.50 799 VAL A C 1
ATOM 6201 O O . VAL A 1 799 ? 24.077 -26.703 -72.530 1.00 79.50 799 VAL A O 1
ATOM 6204 N N . GLY A 1 800 ? 26.224 -26.782 -73.179 1.00 83.19 800 GLY A N 1
ATOM 6205 C CA . GLY A 1 800 ? 26.321 -25.391 -73.655 1.00 83.19 800 GLY A CA 1
ATOM 6206 C C . GLY A 1 800 ? 27.752 -24.860 -73.578 1.00 83.19 800 GLY A C 1
ATOM 6207 O O . GLY A 1 800 ? 28.538 -25.330 -72.750 1.00 83.19 800 GLY A O 1
ATOM 6208 N N . SER A 1 801 ? 28.119 -23.917 -74.446 1.00 83.44 801 SER A N 1
ATOM 6209 C CA . SER A 1 801 ? 29.432 -23.267 -74.401 1.00 83.44 801 SER A CA 1
ATOM 6210 C C . SER A 1 801 ? 29.658 -22.538 -73.070 1.00 83.44 801 SER A C 1
ATOM 6212 O O . SER A 1 801 ? 30.742 -22.681 -72.496 1.00 83.44 801 SER A O 1
ATOM 6214 N N . LEU A 1 802 ? 28.620 -21.912 -72.504 1.00 86.94 802 LEU A N 1
ATOM 6215 C CA . LEU A 1 802 ? 28.634 -21.221 -71.212 1.00 86.94 802 LEU A CA 1
ATOM 6216 C C . LEU A 1 802 ? 28.970 -22.161 -70.060 1.00 86.94 802 LEU A C 1
ATOM 6218 O O . LEU A 1 802 ? 29.870 -21.894 -69.268 1.00 86.94 802 LEU A O 1
ATOM 6222 N N . TRP A 1 803 ? 28.325 -23.321 -70.015 1.00 87.56 803 TRP A N 1
ATOM 6223 C CA . TRP A 1 803 ? 28.540 -24.275 -68.930 1.00 87.56 803 TRP A CA 1
ATOM 6224 C C . TRP A 1 803 ? 29.837 -25.070 -69.087 1.00 87.56 803 TRP A C 1
ATOM 6226 O O . TRP A 1 803 ? 30.489 -25.445 -68.106 1.00 87.56 803 TRP A O 1
ATOM 6236 N N . THR A 1 804 ? 30.278 -25.289 -70.331 1.00 85.88 804 THR A N 1
ATOM 6237 C CA . THR A 1 804 ? 31.630 -25.805 -70.566 1.00 85.88 804 THR A CA 1
ATOM 6238 C C . THR A 1 804 ? 32.701 -24.796 -70.158 1.00 85.88 804 THR A C 1
ATOM 6240 O O . THR A 1 804 ? 33.742 -25.216 -69.653 1.00 85.88 804 THR A O 1
ATOM 6243 N N . PHE A 1 805 ? 32.454 -23.492 -70.313 1.00 88.56 805 PHE A N 1
ATOM 6244 C CA . PHE A 1 805 ? 33.341 -22.445 -69.812 1.00 88.56 805 PHE A CA 1
ATOM 6245 C C . PHE A 1 805 ? 33.344 -22.409 -68.278 1.00 88.56 805 PHE A C 1
ATOM 6247 O O . PHE A 1 805 ? 34.419 -22.466 -67.693 1.00 88.56 805 PHE A O 1
ATOM 6254 N N . GLN A 1 806 ? 32.177 -22.441 -67.630 1.00 87.62 806 GLN A N 1
ATOM 6255 C CA . GLN A 1 806 ? 32.052 -22.481 -66.166 1.00 87.62 806 GLN A CA 1
ATOM 6256 C C . GLN A 1 806 ? 32.850 -23.644 -65.547 1.00 87.62 806 GLN A C 1
ATOM 6258 O O . GLN A 1 806 ? 33.641 -23.450 -64.631 1.00 87.62 806 GLN A O 1
ATOM 6263 N N . SER A 1 807 ? 32.711 -24.851 -66.106 1.00 82.88 807 SER A N 1
ATOM 6264 C CA . SER A 1 807 ? 33.374 -26.058 -65.588 1.00 82.88 807 SER A CA 1
ATOM 6265 C C . SER A 1 807 ? 34.866 -26.147 -65.918 1.00 82.88 807 SER A C 1
ATOM 6267 O O . SER A 1 807 ? 35.631 -26.744 -65.160 1.00 82.88 807 SER A O 1
ATOM 6269 N N . SER A 1 808 ? 35.301 -25.607 -67.062 1.00 84.88 808 SER A N 1
ATOM 6270 C CA . SER A 1 808 ? 36.679 -25.792 -67.545 1.00 84.88 808 SER A CA 1
ATOM 6271 C C . SER A 1 808 ? 37.562 -24.546 -67.459 1.00 84.88 808 SER A C 1
ATOM 6273 O O . SER A 1 808 ? 38.783 -24.672 -67.539 1.00 84.88 808 SER A O 1
ATOM 6275 N N . GLY A 1 809 ? 36.975 -23.356 -67.315 1.00 82.75 809 GLY A N 1
ATOM 6276 C CA . GLY A 1 809 ? 37.645 -22.055 -67.377 1.00 82.75 809 GLY A CA 1
ATOM 6277 C C . GLY A 1 809 ? 38.250 -21.712 -68.744 1.00 82.75 809 GLY A C 1
ATOM 6278 O O . GLY A 1 809 ? 39.010 -20.749 -68.843 1.00 82.75 809 GLY A O 1
ATOM 6279 N N . MET A 1 810 ? 37.963 -22.505 -69.784 1.00 85.88 810 MET A N 1
ATOM 6280 C CA . MET A 1 810 ? 38.521 -22.356 -71.131 1.00 85.88 810 MET A CA 1
ATOM 6281 C C . MET A 1 810 ? 37.464 -21.874 -72.118 1.00 85.88 810 MET A C 1
ATOM 6283 O O . MET A 1 810 ? 36.371 -22.442 -72.187 1.00 85.88 810 MET A O 1
ATOM 6287 N N . LEU A 1 811 ? 37.825 -20.893 -72.945 1.00 87.19 811 LEU A N 1
ATOM 6288 C CA . LEU A 1 811 ? 36.991 -20.475 -74.070 1.00 87.19 811 LEU A CA 1
ATOM 6289 C C . LEU A 1 811 ? 36.930 -21.571 -75.159 1.00 87.19 811 LEU A C 1
ATOM 6291 O O . LEU A 1 811 ? 37.886 -22.349 -75.313 1.00 87.19 811 LEU A O 1
ATOM 6295 N N . PRO A 1 812 ? 35.839 -21.660 -75.943 1.00 84.88 812 PRO A N 1
ATOM 6296 C CA . PRO A 1 812 ? 35.709 -22.634 -77.028 1.00 84.88 812 PRO A CA 1
ATOM 6297 C C . PRO A 1 812 ? 36.895 -22.638 -78.008 1.00 84.88 812 PRO A C 1
ATOM 6299 O O . PRO A 1 812 ? 37.366 -23.715 -78.390 1.00 84.88 812 PRO A O 1
ATOM 6302 N N . PHE A 1 813 ? 37.432 -21.474 -78.359 1.00 83.25 813 PHE A N 1
ATOM 6303 C CA . PHE A 1 813 ? 38.616 -21.296 -79.195 1.00 83.25 813 PHE A CA 1
ATOM 6304 C C . PHE A 1 813 ? 39.850 -21.997 -78.615 1.00 83.25 813 PHE A C 1
ATOM 6306 O O . PHE A 1 813 ? 40.545 -22.726 -79.326 1.00 83.25 813 PHE A O 1
ATOM 6313 N N . GLU A 1 814 ? 40.096 -21.879 -77.309 1.00 82.25 814 GLU A N 1
ATOM 6314 C CA . GLU A 1 814 ? 41.238 -22.535 -76.662 1.00 82.25 814 GLU A CA 1
ATOM 6315 C C . GLU A 1 814 ? 41.129 -24.059 -76.706 1.00 82.25 814 GLU A C 1
ATOM 6317 O O . GLU A 1 814 ? 42.128 -24.767 -76.862 1.00 82.25 814 GLU A O 1
ATOM 6322 N N . LYS A 1 815 ? 39.905 -24.576 -76.571 1.00 78.81 815 LYS A N 1
ATOM 6323 C CA . LYS A 1 815 ? 39.640 -26.014 -76.549 1.00 78.81 815 LYS A CA 1
ATOM 6324 C C . LYS A 1 815 ? 39.824 -26.647 -77.926 1.00 78.81 815 LYS A C 1
ATOM 6326 O O . LYS A 1 815 ? 40.394 -27.739 -78.002 1.00 78.81 815 LYS A O 1
ATOM 6331 N N . HIS A 1 816 ? 39.351 -25.979 -78.982 1.00 76.12 816 HIS A N 1
ATOM 6332 C CA . HIS A 1 816 ? 39.252 -26.553 -80.328 1.00 76.12 816 HIS A CA 1
ATOM 6333 C C . HIS A 1 816 ? 40.363 -26.108 -81.290 1.00 76.12 816 HIS A C 1
ATOM 6335 O O . HIS A 1 816 ? 40.692 -26.872 -82.197 1.00 76.12 816 HIS A O 1
ATOM 6341 N N . VAL A 1 817 ? 40.939 -24.913 -81.108 1.00 73.50 817 VAL A N 1
ATOM 6342 C CA . VAL A 1 817 ? 41.870 -24.300 -82.074 1.00 73.50 817 VAL A CA 1
ATOM 6343 C C . VAL A 1 817 ? 43.306 -24.220 -81.543 1.00 73.50 817 VAL A C 1
ATOM 6345 O O . VAL A 1 817 ? 44.231 -24.536 -82.290 1.00 73.50 817 VAL A O 1
ATOM 6348 N N . LEU A 1 818 ? 43.517 -23.882 -80.264 1.00 77.12 818 LEU A N 1
ATOM 6349 C CA . LEU A 1 818 ? 44.869 -23.775 -79.686 1.00 77.12 818 LEU A CA 1
ATOM 6350 C C . LEU A 1 818 ? 45.455 -25.130 -79.266 1.00 77.12 818 LEU A C 1
ATOM 6352 O O . LEU A 1 818 ? 44.790 -25.956 -78.621 1.00 77.12 818 LEU A O 1
ATOM 6356 N N . THR A 1 819 ? 46.743 -25.340 -79.552 1.00 73.00 819 THR A N 1
ATOM 6357 C CA . THR A 1 819 ? 47.489 -26.512 -79.063 1.00 73.00 819 THR A CA 1
ATOM 6358 C C . THR A 1 819 ? 47.872 -26.352 -77.587 1.00 73.00 819 THR A C 1
ATOM 6360 O O . THR A 1 819 ? 47.935 -25.245 -77.072 1.00 73.00 819 THR A O 1
ATOM 6363 N N . ALA A 1 820 ? 48.152 -27.447 -76.867 1.00 65.31 820 ALA A N 1
ATOM 6364 C CA . ALA A 1 820 ? 48.411 -27.406 -75.417 1.00 65.31 820 ALA A CA 1
ATOM 6365 C C . ALA A 1 820 ? 49.594 -26.508 -74.987 1.00 65.31 820 ALA A C 1
ATOM 6367 O O . ALA A 1 820 ? 49.658 -26.117 -73.828 1.00 65.31 820 ALA A O 1
ATOM 6368 N N . LEU A 1 821 ? 50.519 -26.197 -75.903 1.00 64.88 821 LEU A N 1
ATOM 6369 C CA . LEU A 1 821 ? 51.657 -25.302 -75.665 1.00 64.88 821 LEU A CA 1
ATOM 6370 C C . LEU A 1 821 ? 51.303 -23.821 -75.840 1.00 64.88 821 LEU A C 1
ATOM 6372 O O . LEU A 1 821 ? 51.999 -22.982 -75.289 1.00 64.88 821 LEU A O 1
ATOM 6376 N N . GLU A 1 822 ? 50.251 -23.515 -76.598 1.00 67.94 822 GLU A N 1
ATOM 6377 C CA . GLU A 1 822 ? 49.793 -22.153 -76.910 1.00 67.94 822 GLU A CA 1
ATOM 6378 C C . GLU A 1 822 ? 48.697 -21.684 -75.933 1.00 67.94 822 GLU A C 1
ATOM 6380 O O . GLU A 1 822 ? 48.098 -20.626 -76.114 1.00 67.94 822 GLU A O 1
ATOM 6385 N N . ARG A 1 823 ? 48.388 -22.493 -74.908 1.00 76.50 823 ARG A N 1
ATOM 6386 C CA . ARG A 1 823 ? 47.320 -22.221 -73.941 1.00 76.50 823 ARG A CA 1
ATOM 6387 C C . ARG A 1 823 ? 47.869 -21.502 -72.707 1.00 76.50 823 ARG A C 1
ATOM 6389 O O . ARG A 1 823 ? 48.802 -22.019 -72.087 1.00 76.50 823 ARG A O 1
ATOM 6396 N N . PRO A 1 824 ? 47.264 -20.377 -72.292 1.00 78.75 824 PRO A N 1
ATOM 6397 C CA . PRO A 1 824 ? 47.597 -19.752 -71.021 1.00 78.75 824 PRO A CA 1
ATOM 6398 C C . PRO A 1 824 ? 47.141 -20.620 -69.840 1.00 78.75 824 PRO A C 1
ATOM 6400 O O . PRO A 1 824 ? 46.152 -21.355 -69.929 1.00 78.75 824 PRO A O 1
ATOM 6403 N N . GLU A 1 825 ? 47.844 -20.525 -68.710 1.00 79.25 825 GLU A N 1
ATOM 6404 C CA . GLU A 1 825 ? 47.499 -21.256 -67.485 1.00 79.25 825 GLU A CA 1
ATOM 6405 C C . GLU A 1 825 ? 46.101 -20.861 -66.982 1.00 79.25 825 GLU A C 1
ATOM 6407 O O . GLU A 1 825 ? 45.684 -19.708 -67.099 1.00 79.25 825 GLU A O 1
ATOM 6412 N N . ILE A 1 826 ? 45.339 -21.829 -66.465 1.00 80.94 826 ILE A N 1
ATOM 6413 C CA . ILE A 1 826 ? 43.957 -21.612 -66.016 1.00 80.94 826 ILE A CA 1
ATOM 6414 C C . ILE A 1 826 ? 43.966 -21.236 -64.534 1.00 80.94 826 ILE A C 1
ATOM 6416 O O . ILE A 1 826 ? 44.501 -21.971 -63.701 1.00 80.94 826 ILE A O 1
ATOM 6420 N N . ASN A 1 827 ? 43.334 -20.111 -64.195 1.00 79.12 827 ASN A N 1
ATOM 6421 C CA . ASN A 1 827 ? 43.180 -19.694 -62.806 1.00 79.12 827 ASN A CA 1
ATOM 6422 C C . ASN A 1 827 ? 42.088 -20.530 -62.119 1.00 79.12 827 ASN A C 1
ATOM 6424 O O . ASN A 1 827 ? 40.901 -20.342 -62.377 1.00 79.12 827 ASN A O 1
ATOM 6428 N N . LYS A 1 828 ? 42.486 -21.441 -61.227 1.00 77.50 828 LYS A N 1
ATOM 6429 C CA . LYS A 1 828 ? 41.551 -22.302 -60.485 1.00 77.50 828 LYS A CA 1
ATOM 6430 C C . LYS A 1 828 ? 40.655 -21.523 -59.521 1.00 77.50 828 LYS A C 1
ATOM 6432 O O . LYS A 1 828 ? 39.504 -21.901 -59.347 1.00 77.50 828 LYS A O 1
ATOM 6437 N N . ALA A 1 829 ? 41.149 -20.421 -58.951 1.00 76.56 829 ALA A N 1
ATOM 6438 C CA . ALA A 1 829 ? 40.358 -19.577 -58.055 1.00 76.56 829 ALA A CA 1
ATOM 6439 C C . ALA A 1 829 ? 39.181 -18.920 -58.790 1.00 76.56 829 ALA A C 1
ATOM 6441 O O . ALA A 1 829 ? 38.099 -18.772 -58.239 1.00 76.56 829 ALA A O 1
ATOM 6442 N N . ALA A 1 830 ? 39.373 -18.597 -60.067 1.00 75.25 830 ALA A N 1
ATOM 6443 C CA . ALA A 1 830 ? 38.307 -18.055 -60.890 1.00 75.25 830 ALA A CA 1
ATOM 6444 C C . ALA A 1 830 ? 37.220 -19.077 -61.237 1.00 75.25 830 ALA A C 1
ATOM 6446 O O . ALA A 1 830 ? 36.068 -18.700 -61.387 1.00 75.25 830 ALA A O 1
ATOM 6447 N N . ILE A 1 831 ? 37.574 -20.360 -61.358 1.00 81.12 831 ILE A N 1
ATOM 6448 C CA . ILE A 1 831 ? 36.587 -21.432 -61.552 1.00 81.12 831 ILE A CA 1
ATOM 6449 C C . ILE A 1 831 ? 35.725 -21.583 -60.297 1.00 81.12 831 ILE A C 1
ATOM 6451 O O . ILE A 1 831 ? 34.510 -21.675 -60.411 1.00 81.12 831 ILE A O 1
ATOM 6455 N N . ALA A 1 832 ? 36.336 -21.521 -59.110 1.00 76.56 832 ALA A N 1
ATOM 6456 C CA . ALA A 1 832 ? 35.601 -21.568 -57.847 1.00 76.56 832 ALA A CA 1
ATOM 6457 C C . ALA A 1 832 ? 34.620 -20.390 -57.697 1.00 76.56 832 ALA A C 1
ATOM 6459 O O . ALA A 1 832 ? 33.496 -20.579 -57.256 1.00 76.56 832 ALA A O 1
ATOM 6460 N N . GLN A 1 833 ? 35.004 -19.185 -58.130 1.00 74.75 833 GLN A N 1
ATOM 6461 C CA . GLN A 1 833 ? 34.134 -18.003 -58.069 1.00 74.75 833 GLN A CA 1
ATOM 6462 C C . GLN A 1 833 ? 32.923 -18.072 -59.011 1.00 74.75 833 GLN A C 1
ATOM 6464 O O . GLN A 1 833 ? 31.898 -17.475 -58.704 1.00 74.75 833 GLN A O 1
ATOM 6469 N N . MET A 1 834 ? 33.024 -18.802 -60.128 1.00 78.12 834 MET A N 1
ATOM 6470 C CA . MET A 1 834 ? 31.901 -19.023 -61.052 1.00 78.12 834 MET A CA 1
ATOM 6471 C C . MET A 1 834 ? 30.929 -20.117 -60.564 1.00 78.12 834 MET A C 1
ATOM 6473 O O . MET A 1 834 ? 29.879 -20.315 -61.176 1.00 78.12 834 MET A O 1
ATOM 6477 N N . ASN A 1 835 ? 31.266 -20.849 -59.493 1.00 78.06 835 ASN A N 1
ATOM 6478 C CA . ASN A 1 835 ? 30.470 -21.947 -58.938 1.00 78.06 835 ASN A CA 1
ATOM 6479 C C . ASN A 1 835 ? 29.987 -21.602 -57.517 1.00 78.06 835 ASN A C 1
ATOM 6481 O O . ASN A 1 835 ? 30.691 -21.871 -56.546 1.00 78.06 835 ASN A O 1
ATOM 6485 N N . PRO A 1 836 ? 28.767 -21.066 -57.351 1.00 63.75 836 PRO A N 1
ATOM 6486 C CA . PRO A 1 836 ? 28.277 -20.636 -56.040 1.00 63.75 836 PRO A CA 1
ATOM 6487 C C . PRO A 1 836 ? 27.951 -21.784 -55.062 1.00 63.75 836 PRO A C 1
ATOM 6489 O O . PRO A 1 836 ? 27.709 -21.513 -53.894 1.00 63.75 836 PRO A O 1
ATOM 6492 N N . GLY A 1 837 ? 27.921 -23.047 -55.511 1.00 59.09 837 GLY A N 1
ATOM 6493 C CA . GLY A 1 837 ? 27.489 -24.202 -54.708 1.00 59.09 837 GLY A CA 1
ATOM 6494 C C . GLY A 1 837 ? 28.596 -25.102 -54.144 1.00 59.09 837 GLY A C 1
ATOM 6495 O O . GLY A 1 837 ? 28.288 -25.947 -53.316 1.00 59.09 837 GLY A O 1
ATOM 6496 N N . ASP A 1 838 ? 29.857 -24.936 -54.557 1.00 52.12 838 ASP A N 1
ATOM 6497 C CA . ASP A 1 838 ? 30.977 -25.767 -54.066 1.00 52.12 838 ASP A CA 1
ATOM 6498 C C . ASP A 1 838 ? 31.612 -25.200 -52.774 1.00 52.12 838 ASP A C 1
ATOM 6500 O O . ASP A 1 838 ? 32.554 -25.776 -52.235 1.00 52.12 838 ASP A O 1
ATOM 6504 N N . ALA A 1 839 ? 31.125 -24.055 -52.279 1.00 46.03 839 ALA A N 1
ATOM 6505 C CA . ALA A 1 839 ? 31.680 -23.374 -51.108 1.00 46.03 839 ALA A CA 1
ATOM 6506 C C . ALA A 1 839 ? 31.275 -24.012 -49.764 1.00 46.03 839 ALA A C 1
ATOM 6508 O O . ALA A 1 839 ? 31.985 -23.823 -48.780 1.00 46.03 839 ALA A O 1
ATOM 6509 N N . ASP A 1 840 ? 30.179 -24.780 -49.726 1.00 42.59 840 ASP A N 1
ATOM 6510 C CA . ASP A 1 840 ? 29.609 -25.321 -48.480 1.00 42.59 840 ASP A CA 1
ATOM 6511 C C . ASP A 1 840 ? 30.019 -26.781 -48.176 1.00 42.59 840 ASP A C 1
ATOM 6513 O O . ASP A 1 840 ? 29.773 -27.260 -47.071 1.00 42.59 840 ASP A O 1
ATOM 6517 N N . ASP A 1 841 ? 30.687 -27.482 -49.105 1.00 38.53 841 ASP A N 1
ATOM 6518 C CA . ASP A 1 841 ? 31.114 -28.888 -48.933 1.00 38.53 841 ASP A CA 1
ATOM 6519 C C . ASP A 1 841 ? 32.588 -29.057 -48.487 1.00 38.53 841 ASP A C 1
ATOM 6521 O O . ASP A 1 841 ? 33.030 -30.179 -48.222 1.00 38.53 841 ASP A O 1
ATOM 6525 N N . GLU A 1 842 ? 33.364 -27.973 -48.344 1.00 35.56 842 GLU A N 1
ATOM 6526 C CA . GLU A 1 842 ? 34.658 -28.018 -47.643 1.00 35.56 842 GLU A CA 1
ATOM 6527 C C . GLU A 1 842 ? 34.483 -27.596 -46.175 1.00 35.56 842 GLU A C 1
ATOM 6529 O O . GLU A 1 842 ? 34.562 -26.422 -45.817 1.00 35.56 842 GLU A O 1
ATOM 6534 N N . GLU A 1 843 ? 34.251 -28.590 -45.310 1.00 33.78 843 GLU A N 1
ATOM 6535 C CA . GLU A 1 843 ? 34.311 -28.472 -43.849 1.00 33.78 843 GLU A CA 1
ATOM 6536 C C . GLU A 1 843 ? 35.551 -27.675 -43.399 1.00 33.78 843 GLU A C 1
ATOM 6538 O O . GLU A 1 843 ? 36.686 -28.150 -43.463 1.00 33.78 843 GLU A O 1
ATOM 6543 N N . SER A 1 844 ? 35.299 -26.458 -42.910 1.00 36.81 844 SER A N 1
ATOM 6544 C CA . SER A 1 844 ? 36.007 -25.762 -41.828 1.00 36.81 844 SER A CA 1
ATOM 6545 C C . SER A 1 844 ? 37.436 -26.245 -41.530 1.00 36.81 844 SER A C 1
ATOM 6547 O O . SER A 1 844 ? 37.691 -26.911 -40.523 1.00 36.81 844 SER A O 1
ATOM 6549 N N . VAL A 1 845 ? 38.397 -25.829 -42.354 1.00 29.88 845 VAL A N 1
ATOM 6550 C CA . VAL A 1 845 ? 39.772 -25.631 -41.885 1.00 29.88 845 VAL A CA 1
ATOM 6551 C C . VAL A 1 845 ? 39.870 -24.169 -41.474 1.00 29.88 845 VAL A C 1
ATOM 6553 O O . VAL A 1 845 ? 39.832 -23.283 -42.324 1.00 29.88 845 VAL A O 1
ATOM 6556 N N . GLU A 1 846 ? 39.946 -23.919 -40.165 1.00 30.86 846 GLU A N 1
ATOM 6557 C CA . GLU A 1 846 ? 40.185 -22.596 -39.582 1.00 30.86 846 GLU A CA 1
ATOM 6558 C C . GLU A 1 846 ? 41.390 -21.921 -40.256 1.00 30.86 846 GLU A C 1
ATOM 6560 O O . GLU A 1 846 ? 42.554 -22.201 -39.957 1.00 30.86 846 GLU A O 1
ATOM 6565 N N . ALA A 1 847 ? 41.109 -21.007 -41.182 1.00 29.64 847 ALA A N 1
ATOM 6566 C CA . ALA A 1 847 ? 42.092 -20.084 -41.712 1.00 29.64 847 ALA A CA 1
ATOM 6567 C C . ALA A 1 847 ? 42.343 -19.007 -40.651 1.00 29.64 847 ALA A C 1
ATOM 6569 O O . ALA A 1 847 ? 41.643 -18.000 -40.566 1.00 29.64 847 ALA A O 1
ATOM 6570 N N . THR A 1 848 ? 43.351 -19.236 -39.814 1.00 28.17 848 THR A N 1
ATOM 6571 C CA . THR A 1 848 ? 43.956 -18.172 -39.010 1.00 28.17 848 THR A CA 1
ATOM 6572 C C . THR A 1 848 ? 44.670 -17.184 -39.943 1.00 28.17 848 THR A C 1
ATOM 6574 O O . THR A 1 848 ? 45.338 -17.609 -40.892 1.00 28.17 848 THR A O 1
ATOM 6577 N N . PRO A 1 849 ? 44.556 -15.861 -39.723 1.00 34.47 849 PRO A N 1
ATOM 6578 C CA . PRO A 1 849 ? 45.264 -14.888 -40.537 1.00 34.47 849 PRO A CA 1
ATOM 6579 C C . PRO A 1 849 ? 46.760 -14.985 -40.222 1.00 34.47 849 PRO A C 1
ATOM 6581 O O . PRO A 1 849 ? 47.200 -14.702 -39.109 1.00 34.47 849 PRO A O 1
ATOM 6584 N N . THR A 1 850 ? 47.559 -15.398 -41.205 1.00 28.61 850 THR A N 1
ATOM 6585 C CA . THR A 1 850 ? 49.024 -15.362 -41.129 1.00 28.61 850 THR A CA 1
ATOM 6586 C C . THR A 1 850 ? 49.507 -13.912 -41.067 1.00 28.61 850 THR A C 1
ATOM 6588 O O . THR A 1 850 ? 49.799 -13.296 -42.091 1.00 28.61 850 THR A O 1
ATOM 6591 N N . GLN A 1 851 ? 49.622 -13.368 -39.854 1.00 31.53 851 GLN A N 1
ATOM 6592 C CA . GLN A 1 851 ? 50.573 -12.300 -39.575 1.00 31.53 851 GLN A CA 1
ATOM 6593 C C . GLN A 1 851 ? 51.976 -12.904 -39.591 1.00 31.53 851 GLN A C 1
ATOM 6595 O O . GLN A 1 851 ? 52.308 -13.825 -38.844 1.00 31.53 851 GLN A O 1
ATOM 6600 N N . VAL A 1 852 ? 52.788 -12.400 -40.511 1.00 35.06 852 VAL A N 1
ATOM 6601 C CA . VAL A 1 852 ? 54.213 -12.688 -40.587 1.00 35.06 852 VAL A CA 1
ATOM 6602 C C . VAL A 1 852 ? 54.878 -11.852 -39.506 1.00 35.06 852 VAL A C 1
ATOM 6604 O O . VAL A 1 852 ? 54.873 -10.633 -39.625 1.00 35.06 852 VAL A O 1
ATOM 6607 N N . ASP A 1 853 ? 55.470 -12.480 -38.490 1.00 28.23 853 ASP A N 1
ATOM 6608 C CA . ASP A 1 853 ? 56.459 -11.786 -37.674 1.00 28.23 853 ASP A CA 1
ATOM 6609 C C . ASP A 1 853 ? 57.574 -12.681 -37.137 1.00 28.23 853 ASP A C 1
ATOM 6611 O O . ASP A 1 853 ? 57.484 -13.907 -37.048 1.00 28.23 853 ASP A O 1
ATOM 6615 N N . ALA A 1 854 ? 58.689 -11.997 -36.913 1.00 29.58 854 ALA A N 1
ATOM 6616 C CA . ALA A 1 854 ? 60.043 -12.501 -36.867 1.00 29.58 854 ALA A CA 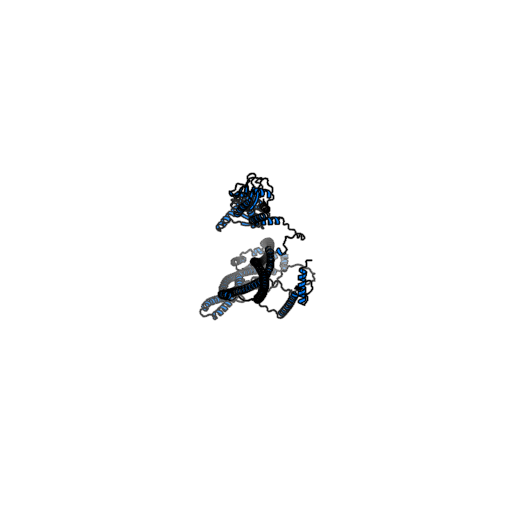1
ATOM 6617 C C . ALA A 1 854 ? 60.384 -13.385 -35.655 1.00 29.58 854 ALA A C 1
ATOM 6619 O O . ALA A 1 854 ? 59.747 -13.379 -34.609 1.00 29.58 854 ALA A O 1
ATOM 6620 N N . SER A 1 855 ? 61.479 -14.121 -35.845 1.00 34.78 855 SER A N 1
ATOM 6621 C CA . SER A 1 855 ? 62.239 -14.902 -34.871 1.00 34.78 855 SER A CA 1
ATOM 6622 C C . SER A 1 855 ? 62.204 -14.389 -33.427 1.00 34.78 855 SER A C 1
ATOM 6624 O O . SER A 1 855 ? 62.624 -13.263 -33.189 1.00 34.78 855 SER A O 1
ATOM 6626 N N . ASP A 1 856 ? 61.930 -15.283 -32.473 1.00 31.27 856 ASP A N 1
ATOM 6627 C CA . ASP A 1 856 ? 62.785 -15.410 -31.290 1.00 31.27 856 ASP A CA 1
ATOM 6628 C C . ASP A 1 856 ? 62.655 -16.780 -30.606 1.00 31.27 856 ASP A C 1
ATOM 6630 O O . ASP A 1 856 ? 61.607 -17.232 -30.148 1.00 31.27 856 ASP A O 1
ATOM 6634 N N . THR A 1 857 ? 63.792 -17.464 -30.554 1.00 40.34 857 THR A N 1
ATOM 6635 C CA . THR A 1 857 ? 64.029 -18.709 -29.832 1.00 40.34 857 THR A CA 1
ATOM 6636 C C . THR A 1 857 ? 64.286 -18.413 -28.355 1.00 40.34 857 THR A C 1
ATOM 6638 O O . THR A 1 857 ? 65.388 -17.974 -28.046 1.00 40.34 857 THR A O 1
ATOM 6641 N N . SER A 1 858 ? 63.337 -18.707 -27.455 1.00 44.28 858 SER A N 1
ATOM 6642 C CA . SER A 1 858 ? 63.597 -19.225 -26.090 1.00 44.28 858 SER A CA 1
ATOM 6643 C C . SER A 1 858 ? 62.368 -19.130 -25.177 1.00 44.28 858 SER A C 1
ATOM 6645 O O . SER A 1 858 ? 62.289 -18.206 -24.374 1.00 44.28 858 SER A O 1
ATOM 6647 N N . GLN A 1 859 ? 61.458 -20.107 -25.201 1.00 38.62 859 GLN A N 1
ATOM 6648 C CA . GLN A 1 859 ? 60.587 -20.384 -24.049 1.00 38.62 859 GLN A CA 1
ATOM 6649 C C . GLN A 1 859 ? 60.366 -21.898 -23.918 1.00 38.62 859 GLN A C 1
ATOM 6651 O O . GLN A 1 859 ? 59.685 -22.527 -24.717 1.00 38.62 859 GLN A O 1
ATOM 6656 N N . THR A 1 860 ? 61.019 -22.495 -22.920 1.00 46.75 860 THR A N 1
ATOM 6657 C CA . THR A 1 860 ? 60.877 -23.894 -22.492 1.00 46.75 860 THR A CA 1
ATOM 6658 C C . THR A 1 860 ? 59.806 -24.004 -21.409 1.00 46.75 860 THR A C 1
ATOM 6660 O O . THR A 1 860 ? 60.142 -24.252 -20.253 1.00 46.75 860 THR A O 1
ATOM 6663 N N . TRP A 1 861 ? 58.543 -23.787 -21.765 1.00 43.06 861 TRP A N 1
ATOM 6664 C CA . TRP A 1 861 ? 57.390 -24.155 -20.938 1.00 43.06 861 TRP A CA 1
ATOM 6665 C C . TRP A 1 861 ? 56.235 -24.546 -21.864 1.00 43.06 861 TRP A C 1
ATOM 6667 O O . TRP A 1 861 ? 55.827 -23.748 -22.701 1.00 43.06 861 TRP A O 1
ATOM 6677 N N . GLU A 1 862 ? 55.741 -25.777 -21.735 1.00 45.75 862 GLU A N 1
ATOM 6678 C CA . GLU A 1 862 ? 54.485 -26.200 -22.365 1.00 45.75 862 GLU A CA 1
ATOM 6679 C C . GLU A 1 862 ? 53.305 -25.731 -21.492 1.00 45.75 862 GLU A C 1
ATOM 6681 O O . GLU A 1 862 ? 53.387 -25.846 -20.262 1.00 45.75 862 GLU A O 1
ATOM 6686 N N . PRO A 1 863 ? 52.218 -25.197 -22.079 1.00 43.41 863 PRO A N 1
ATOM 6687 C CA . PRO A 1 863 ? 51.036 -24.800 -21.326 1.00 43.41 863 PRO A CA 1
ATOM 6688 C C . PRO A 1 863 ? 50.279 -26.036 -20.818 1.00 43.41 863 PRO A C 1
ATOM 6690 O O . PRO A 1 863 ? 50.048 -26.998 -21.549 1.00 43.41 863 PRO A O 1
ATOM 6693 N N . ILE A 1 864 ? 49.901 -26.008 -19.540 1.00 45.41 864 ILE A N 1
ATOM 6694 C CA . ILE A 1 864 ? 49.057 -27.025 -18.905 1.00 45.41 864 ILE A CA 1
ATOM 6695 C C . ILE A 1 864 ? 47.629 -26.870 -19.445 1.00 45.41 864 ILE A C 1
ATOM 6697 O O . ILE A 1 864 ? 47.112 -25.757 -19.483 1.00 45.41 864 ILE A O 1
ATOM 6701 N N . ALA A 1 865 ? 47.000 -27.978 -19.845 1.00 52.66 865 ALA A N 1
ATOM 6702 C CA . ALA A 1 865 ? 45.596 -27.996 -20.250 1.00 52.66 865 ALA A CA 1
ATOM 6703 C C . ALA A 1 865 ? 44.685 -27.546 -19.095 1.00 52.66 865 ALA A C 1
ATOM 6705 O O . ALA A 1 865 ? 44.899 -27.937 -17.944 1.00 52.66 865 ALA A O 1
ATOM 6706 N N . GLU A 1 866 ? 43.675 -26.736 -19.411 1.00 45.72 866 GLU A N 1
ATOM 6707 C CA . GLU A 1 866 ? 42.706 -26.237 -18.435 1.00 45.72 866 GLU A CA 1
ATOM 6708 C C . GLU A 1 866 ? 41.990 -27.391 -17.705 1.00 45.72 866 GLU A C 1
ATOM 6710 O O . GLU A 1 866 ? 41.741 -28.450 -18.297 1.00 45.72 866 GLU A O 1
ATOM 6715 N N . PRO A 1 867 ? 41.697 -27.235 -16.400 1.00 43.12 867 PRO A N 1
ATOM 6716 C CA . PRO A 1 867 ? 41.048 -28.275 -15.616 1.00 43.12 867 PRO A CA 1
ATOM 6717 C C . PRO A 1 867 ? 39.650 -28.563 -16.172 1.00 43.12 867 PRO A C 1
ATOM 6719 O O . PRO A 1 867 ? 38.869 -27.655 -16.429 1.00 43.12 867 PRO A O 1
ATOM 6722 N N . ALA A 1 868 ? 39.326 -29.846 -16.349 1.00 45.34 868 ALA A N 1
ATOM 6723 C CA . ALA A 1 868 ? 37.988 -30.263 -16.738 1.00 45.34 868 ALA A CA 1
ATOM 6724 C C . ALA A 1 868 ? 37.010 -29.993 -15.584 1.00 45.34 868 ALA A C 1
ATOM 6726 O O . ALA A 1 868 ? 36.973 -30.750 -14.610 1.00 45.34 868 ALA A O 1
ATOM 6727 N N . ASP A 1 869 ? 36.212 -28.936 -15.714 1.00 42.72 869 ASP A N 1
ATOM 6728 C CA . ASP A 1 869 ? 35.045 -28.667 -14.876 1.00 42.72 869 ASP A CA 1
ATOM 6729 C C . ASP A 1 869 ? 34.019 -29.794 -15.057 1.00 42.72 869 ASP A C 1
ATOM 6731 O O . ASP A 1 869 ? 33.169 -29.774 -15.947 1.00 42.72 869 ASP A O 1
ATOM 6735 N N . ARG A 1 870 ? 34.133 -30.846 -14.243 1.00 43.09 870 ARG A N 1
ATOM 6736 C CA . ARG A 1 870 ? 33.121 -31.912 -14.159 1.00 43.09 870 ARG A CA 1
ATOM 6737 C C . ARG A 1 870 ? 32.527 -32.129 -12.775 1.00 43.09 870 ARG A C 1
ATOM 6739 O O . ARG A 1 870 ? 31.586 -32.899 -12.678 1.00 43.09 870 ARG A O 1
ATOM 6746 N N . ASP A 1 871 ? 32.967 -31.384 -11.763 1.00 44.38 871 ASP A N 1
ATOM 6747 C CA . ASP A 1 871 ? 32.401 -31.445 -10.408 1.00 44.38 871 ASP A CA 1
ATOM 6748 C C . ASP A 1 871 ? 32.051 -30.043 -9.873 1.00 44.38 871 ASP A C 1
ATOM 6750 O O . ASP A 1 871 ? 32.429 -29.649 -8.770 1.00 44.38 871 ASP A O 1
ATOM 6754 N N . GLY A 1 872 ? 31.318 -29.272 -10.677 1.00 36.31 872 GLY A N 1
ATOM 6755 C CA . GLY A 1 872 ? 30.674 -28.028 -10.264 1.00 36.31 872 GLY A CA 1
ATOM 6756 C C . GLY A 1 872 ? 29.175 -28.139 -10.501 1.00 36.31 872 GLY A C 1
ATOM 6757 O O . GLY A 1 872 ? 28.726 -28.185 -11.640 1.00 36.31 872 GLY A O 1
ATOM 6758 N N . ILE A 1 873 ? 28.384 -28.222 -9.433 1.00 44.28 873 ILE A N 1
ATOM 6759 C CA . ILE A 1 873 ? 26.925 -28.140 -9.541 1.00 44.28 873 ILE A CA 1
ATOM 6760 C C . ILE A 1 873 ? 26.582 -26.695 -9.917 1.00 44.28 873 ILE A C 1
ATOM 6762 O O . ILE A 1 873 ? 26.787 -25.784 -9.114 1.00 44.28 873 ILE A O 1
ATOM 6766 N N . ASP A 1 874 ? 26.053 -26.496 -11.123 1.00 35.75 874 ASP A N 1
ATOM 6767 C CA . ASP A 1 874 ? 25.572 -25.206 -11.623 1.00 35.75 874 ASP A CA 1
ATOM 6768 C C . ASP A 1 874 ? 24.405 -24.679 -10.768 1.00 35.75 874 ASP A C 1
ATOM 6770 O O . ASP A 1 874 ? 23.237 -25.045 -10.941 1.00 35.75 874 ASP A O 1
ATOM 6774 N N . LEU A 1 875 ? 24.716 -23.770 -9.841 1.00 41.78 875 LEU A N 1
ATOM 6775 C CA . LEU A 1 875 ? 23.743 -23.068 -8.992 1.00 41.78 875 LEU A CA 1
ATOM 6776 C C . LEU A 1 875 ? 22.907 -22.012 -9.745 1.00 41.78 875 LEU A C 1
ATOM 6778 O O . LEU A 1 875 ? 22.019 -21.394 -9.158 1.00 41.78 875 LEU A O 1
ATOM 6782 N N . THR A 1 876 ? 23.138 -21.815 -11.041 1.00 43.81 876 THR A N 1
ATOM 6783 C CA . THR A 1 876 ? 22.421 -20.855 -11.899 1.00 43.81 876 THR A CA 1
ATOM 6784 C C . THR A 1 876 ? 21.178 -21.442 -12.573 1.00 43.81 876 THR A C 1
ATOM 6786 O O . THR A 1 876 ? 20.303 -20.683 -12.985 1.00 43.81 876 THR A O 1
ATOM 6789 N N . SER A 1 877 ? 21.018 -22.769 -12.604 1.00 41.94 877 SER A N 1
ATOM 6790 C CA . SER A 1 877 ? 19.850 -23.438 -13.212 1.00 41.94 877 SER A CA 1
ATOM 6791 C C . SER A 1 877 ? 18.622 -23.541 -12.290 1.00 41.94 877 SER A C 1
ATOM 6793 O O . SER A 1 877 ? 17.535 -23.901 -12.739 1.00 41.94 877 SER A O 1
ATOM 6795 N N . ARG A 1 878 ? 18.752 -23.193 -10.999 1.00 40.84 878 ARG A N 1
ATOM 6796 C CA . ARG A 1 878 ? 17.689 -23.364 -9.985 1.00 40.84 878 ARG A CA 1
ATOM 6797 C C . ARG A 1 878 ? 16.852 -22.119 -9.672 1.00 40.84 878 ARG A C 1
ATOM 6799 O O . ARG A 1 878 ? 15.954 -22.205 -8.840 1.00 40.84 878 ARG A O 1
ATOM 6806 N N . VAL A 1 879 ? 17.111 -20.974 -10.307 1.00 41.09 879 VAL A N 1
ATOM 6807 C CA . VAL A 1 879 ? 16.446 -19.696 -9.955 1.00 41.09 879 VAL A CA 1
ATOM 6808 C C . VAL A 1 879 ? 15.421 -19.229 -11.005 1.00 41.09 879 VAL A C 1
ATOM 6810 O O . VAL A 1 879 ? 14.689 -18.272 -10.768 1.00 41.09 879 VAL A O 1
ATOM 6813 N N . THR A 1 880 ? 15.278 -19.928 -12.133 1.00 41.81 880 THR A N 1
ATOM 6814 C CA . THR A 1 880 ? 14.433 -19.492 -13.266 1.00 41.81 880 THR A CA 1
ATOM 6815 C C . THR A 1 880 ? 13.446 -20.551 -13.760 1.00 41.81 880 THR A C 1
ATOM 6817 O O . THR A 1 880 ? 13.203 -20.672 -14.956 1.00 41.81 880 THR A O 1
ATOM 6820 N N . ALA A 1 881 ? 12.813 -21.290 -12.849 1.00 33.62 881 ALA A N 1
ATOM 6821 C CA . ALA A 1 881 ? 11.623 -22.074 -13.179 1.00 33.62 881 ALA A CA 1
ATOM 6822 C C . ALA A 1 881 ? 10.636 -22.063 -12.006 1.00 33.62 881 ALA A C 1
ATOM 6824 O O . ALA A 1 881 ? 10.795 -22.777 -11.017 1.00 33.62 881 ALA A O 1
ATOM 6825 N N . GLY A 1 882 ? 9.613 -21.214 -12.109 1.00 40.81 882 GLY A N 1
ATOM 6826 C CA . GLY A 1 882 ? 8.399 -21.374 -11.321 1.00 40.81 882 GLY A CA 1
ATOM 6827 C C . GLY A 1 882 ? 7.693 -22.663 -11.743 1.00 40.81 882 GLY A C 1
ATOM 6828 O O . GLY A 1 882 ? 7.515 -22.892 -12.934 1.00 40.81 882 GLY A O 1
ATOM 6829 N N . LEU A 1 883 ? 7.286 -23.458 -10.748 1.00 36.50 883 LEU A N 1
ATOM 6830 C CA . LEU A 1 883 ? 6.558 -24.732 -10.851 1.00 36.50 883 LEU A CA 1
ATOM 6831 C C . LEU A 1 883 ? 7.352 -25.882 -11.500 1.00 36.50 883 LEU A C 1
ATOM 6833 O O . LEU A 1 883 ? 7.534 -25.955 -12.711 1.00 36.50 883 LEU A O 1
ATOM 6837 N N . ALA A 1 884 ? 7.766 -26.840 -10.668 1.00 31.72 884 ALA A N 1
ATOM 6838 C CA . ALA A 1 884 ? 8.303 -28.115 -11.129 1.00 31.72 884 ALA A CA 1
ATOM 6839 C C . ALA A 1 884 ? 7.178 -29.003 -11.706 1.00 31.72 884 ALA A C 1
ATOM 6841 O O . ALA A 1 884 ? 6.114 -29.104 -11.084 1.00 31.72 884 ALA A O 1
ATOM 6842 N N . PRO A 1 885 ? 7.397 -29.693 -12.841 1.00 33.38 885 PRO A N 1
ATOM 6843 C CA . PRO A 1 885 ? 6.553 -30.806 -13.242 1.00 33.38 885 PRO A CA 1
ATOM 6844 C C . PRO A 1 885 ? 6.799 -31.990 -12.297 1.00 33.38 885 PRO A C 1
ATOM 6846 O O . PRO A 1 885 ? 7.935 -32.347 -11.983 1.00 33.38 885 PRO A O 1
ATOM 6849 N N . ALA A 1 886 ? 5.710 -32.585 -11.819 1.00 41.12 886 ALA A N 1
ATOM 6850 C CA . ALA A 1 886 ? 5.735 -33.803 -11.030 1.00 41.12 886 ALA A CA 1
ATOM 6851 C C . ALA A 1 886 ? 6.055 -34.986 -11.948 1.00 41.12 886 ALA A C 1
ATOM 6853 O O . ALA A 1 886 ? 5.155 -35.451 -12.631 1.00 41.12 886 ALA A O 1
ATOM 6854 N N . GLU A 1 887 ? 7.319 -35.416 -11.990 1.00 45.91 887 GLU A N 1
ATOM 6855 C CA . GLU A 1 887 ? 7.766 -36.791 -12.284 1.00 45.91 887 GLU A CA 1
ATOM 6856 C C . GLU A 1 887 ? 9.300 -36.821 -12.409 1.00 45.91 887 GLU A C 1
ATOM 6858 O O . GLU A 1 887 ? 9.862 -36.789 -13.498 1.00 45.91 887 GLU A O 1
ATOM 6863 N N . VAL A 1 888 ? 9.996 -36.907 -11.273 1.00 41.81 888 VAL A N 1
ATOM 6864 C CA . VAL A 1 888 ? 11.339 -37.504 -11.217 1.00 41.81 888 VAL A CA 1
ATOM 6865 C C . VAL A 1 888 ? 11.356 -38.402 -9.986 1.00 41.81 888 VAL A C 1
ATOM 6867 O O . VAL A 1 888 ? 11.499 -37.941 -8.856 1.00 41.81 888 VAL A O 1
ATOM 6870 N N . LEU A 1 889 ? 11.110 -39.693 -10.205 1.00 44.44 889 LEU A N 1
ATOM 6871 C CA . LEU A 1 889 ? 11.400 -40.733 -9.224 1.00 44.44 889 LEU A CA 1
ATOM 6872 C C . LEU A 1 889 ? 12.923 -40.775 -9.052 1.00 44.44 889 LEU A C 1
ATOM 6874 O O . LEU A 1 889 ? 13.626 -41.211 -9.962 1.00 44.44 889 LEU A O 1
ATOM 6878 N N . GLY A 1 890 ? 13.403 -40.264 -7.917 1.00 46.62 890 GLY A N 1
ATOM 6879 C CA . GLY A 1 890 ? 14.799 -40.373 -7.499 1.00 46.62 890 GLY A CA 1
ATOM 6880 C C . GLY A 1 890 ? 15.221 -41.833 -7.328 1.00 46.62 890 GLY A C 1
ATOM 6881 O O . GLY A 1 890 ? 14.397 -42.712 -7.053 1.00 46.62 890 GLY A O 1
ATOM 6882 N N . ASP A 1 891 ? 16.511 -42.079 -7.531 1.00 55.16 891 ASP A N 1
ATOM 6883 C CA . ASP A 1 891 ? 17.168 -43.380 -7.388 1.00 55.16 891 ASP A CA 1
ATOM 6884 C C . ASP A 1 891 ? 16.881 -43.949 -5.974 1.00 55.16 891 ASP A C 1
ATOM 6886 O O . ASP A 1 891 ? 16.881 -43.185 -5.006 1.00 55.16 891 ASP A O 1
ATOM 6890 N N . PRO A 1 892 ? 16.613 -45.259 -5.783 1.00 58.84 892 PRO A N 1
ATOM 6891 C CA . PRO A 1 892 ? 16.184 -45.806 -4.489 1.00 58.84 892 PRO A CA 1
ATOM 6892 C C . PRO A 1 892 ? 17.171 -45.571 -3.334 1.00 58.84 892 PRO A C 1
ATOM 6894 O O . PRO A 1 892 ? 16.759 -45.633 -2.180 1.00 58.84 892 PRO A O 1
ATOM 6897 N N . GLY A 1 893 ? 18.441 -45.261 -3.620 1.00 65.12 893 GLY A N 1
ATOM 6898 C CA . GLY A 1 893 ? 19.405 -44.841 -2.599 1.00 65.12 893 GLY A CA 1
ATOM 6899 C C . GLY A 1 893 ? 19.125 -43.449 -2.018 1.00 65.12 893 GLY A C 1
ATOM 6900 O O . GLY A 1 893 ? 19.301 -43.245 -0.822 1.00 65.12 893 GLY A O 1
ATOM 6901 N N . GLU A 1 894 ? 18.615 -42.512 -2.822 1.00 63.78 894 GLU A N 1
ATOM 6902 C CA . GLU A 1 894 ? 18.315 -41.145 -2.373 1.00 63.78 894 GLU A CA 1
ATOM 6903 C C . GLU A 1 894 ? 17.084 -41.108 -1.456 1.00 63.78 894 GLU A C 1
ATOM 6905 O O . GLU A 1 894 ? 17.028 -40.317 -0.517 1.00 63.78 894 GLU A O 1
ATOM 6910 N N . LEU A 1 895 ? 16.114 -42.004 -1.673 1.00 66.69 895 LEU A N 1
ATOM 6911 C CA . LEU A 1 895 ? 14.947 -42.150 -0.796 1.00 66.69 895 LEU A CA 1
ATOM 6912 C C . LEU A 1 895 ? 15.312 -42.714 0.584 1.00 66.69 895 LEU A C 1
ATOM 6914 O O . LEU A 1 895 ? 14.760 -42.264 1.590 1.00 66.69 895 LEU A O 1
ATOM 6918 N N . ASP A 1 896 ? 16.248 -43.663 0.642 1.00 73.88 896 ASP A N 1
ATOM 6919 C CA . ASP A 1 896 ? 16.739 -44.209 1.909 1.00 73.88 896 ASP A CA 1
ATOM 6920 C C . ASP A 1 896 ? 17.502 -43.135 2.704 1.00 73.88 896 ASP A C 1
ATOM 6922 O O . ASP A 1 896 ? 17.283 -42.994 3.912 1.00 73.88 896 ASP A O 1
ATOM 6926 N N . ASP A 1 897 ? 18.310 -42.311 2.032 1.00 72.50 897 ASP A N 1
ATOM 6927 C CA . ASP A 1 897 ? 19.032 -41.201 2.661 1.00 72.50 897 ASP A CA 1
ATOM 6928 C C . ASP A 1 897 ? 18.088 -40.093 3.154 1.00 72.50 897 ASP A C 1
ATOM 6930 O O . ASP A 1 897 ? 18.255 -39.596 4.271 1.00 72.50 897 ASP A O 1
ATOM 6934 N N . ILE A 1 898 ? 17.043 -39.756 2.388 1.00 75.75 898 ILE A N 1
ATOM 6935 C CA . ILE A 1 898 ? 16.003 -38.808 2.821 1.00 75.75 898 ILE A CA 1
ATOM 6936 C C . ILE A 1 898 ? 15.258 -39.357 4.042 1.00 75.75 898 ILE A C 1
ATOM 6938 O O . ILE A 1 898 ? 15.102 -38.642 5.031 1.00 75.75 898 ILE A O 1
ATOM 6942 N N . SER A 1 899 ? 14.871 -40.636 4.031 1.00 79.31 899 SER A N 1
ATOM 6943 C CA . SER A 1 899 ? 14.171 -41.252 5.169 1.00 79.31 899 SER A CA 1
ATOM 6944 C C . SER A 1 899 ? 15.024 -41.270 6.442 1.00 79.31 899 SER A C 1
ATOM 6946 O O . SER A 1 899 ? 14.520 -41.080 7.551 1.00 79.31 899 SER A O 1
ATOM 6948 N N . ARG A 1 900 ? 16.342 -41.443 6.293 1.00 81.69 900 ARG A N 1
ATOM 6949 C CA . ARG A 1 900 ? 17.295 -41.394 7.399 1.00 81.69 900 ARG A CA 1
ATOM 6950 C C . ARG A 1 900 ? 17.456 -39.976 7.941 1.00 81.69 900 ARG A C 1
ATOM 6952 O O . ARG A 1 900 ? 17.467 -39.801 9.158 1.00 81.69 900 ARG A O 1
ATOM 6959 N N . LEU A 1 901 ? 17.547 -38.980 7.063 1.00 77.12 901 LEU A N 1
ATOM 6960 C CA . LEU A 1 901 ? 17.644 -37.573 7.452 1.00 77.12 901 LEU A CA 1
ATOM 6961 C C . LEU A 1 901 ? 16.358 -37.071 8.121 1.00 77.12 901 LEU A C 1
ATOM 6963 O O . LEU A 1 901 ? 16.440 -36.333 9.099 1.00 77.12 901 LEU A O 1
ATOM 6967 N N . GLU A 1 902 ? 15.183 -37.518 7.673 1.00 83.50 902 GLU A N 1
ATOM 6968 C CA . GLU A 1 902 ? 13.903 -37.228 8.334 1.00 83.50 902 GLU A CA 1
ATOM 6969 C C . GLU A 1 902 ? 13.835 -37.825 9.747 1.00 83.50 902 GLU A C 1
ATOM 6971 O O . GLU A 1 902 ? 13.348 -37.178 10.674 1.00 83.50 902 GLU A O 1
ATOM 6976 N N . LEU A 1 903 ? 14.375 -39.031 9.945 1.00 81.94 903 LEU A N 1
ATOM 6977 C CA . LEU A 1 903 ? 14.437 -39.677 11.259 1.00 81.94 903 LEU A CA 1
ATOM 6978 C C . LEU A 1 903 ? 15.425 -38.952 12.192 1.00 81.94 903 LEU A C 1
ATOM 6980 O O . LEU A 1 903 ? 15.146 -38.760 13.377 1.00 81.94 903 LEU A O 1
ATOM 6984 N N . GLU A 1 904 ? 16.562 -38.499 11.662 1.00 80.62 904 GLU A N 1
ATOM 6985 C CA . GLU A 1 904 ? 17.528 -37.682 12.405 1.00 80.62 904 GLU A CA 1
ATOM 6986 C C . GLU A 1 904 ? 16.948 -36.299 12.772 1.00 80.62 904 GLU A C 1
ATOM 6988 O O . GLU A 1 904 ? 17.128 -35.852 13.906 1.00 80.62 904 GLU A O 1
ATOM 6993 N N . LEU A 1 905 ? 16.170 -35.667 11.886 1.00 76.75 905 LEU A N 1
ATOM 6994 C CA . LEU A 1 905 ? 15.436 -34.423 12.163 1.00 76.75 905 LEU A CA 1
ATOM 6995 C C . LEU A 1 905 ? 14.340 -34.609 13.218 1.00 76.75 905 LEU A C 1
ATOM 6997 O O . LEU A 1 905 ? 14.277 -33.832 14.167 1.00 76.75 905 LEU A O 1
ATOM 7001 N N . ALA A 1 906 ? 13.540 -35.674 13.126 1.00 79.81 906 ALA A N 1
ATOM 7002 C CA . ALA A 1 906 ? 12.513 -35.980 14.123 1.00 79.81 906 ALA A CA 1
ATOM 7003 C C . ALA A 1 906 ? 13.114 -36.212 15.522 1.00 79.81 906 ALA A C 1
ATOM 7005 O O . ALA A 1 906 ? 12.539 -35.797 16.530 1.00 79.81 906 ALA A O 1
ATOM 7006 N N . ASN A 1 907 ? 14.300 -36.824 15.594 1.00 74.94 907 ASN A N 1
ATOM 7007 C CA . ASN A 1 907 ? 15.035 -36.977 16.850 1.00 74.94 907 ASN A CA 1
ATOM 7008 C C . ASN A 1 907 ? 15.570 -35.635 17.382 1.00 74.94 907 ASN A C 1
ATOM 7010 O O . ASN A 1 907 ? 15.573 -35.418 18.594 1.00 74.94 907 ASN A O 1
ATOM 7014 N N . LEU A 1 908 ? 16.010 -34.729 16.503 1.00 74.06 908 LEU A N 1
ATOM 7015 C CA . LEU A 1 908 ? 16.472 -33.393 16.892 1.00 74.06 908 LEU A CA 1
ATOM 7016 C C . LEU A 1 908 ? 15.331 -32.488 17.369 1.00 74.06 908 LEU A C 1
ATOM 7018 O O . LEU A 1 908 ? 15.544 -31.721 18.314 1.00 74.06 908 LEU A O 1
ATOM 7022 N N . ASP A 1 909 ? 14.144 -32.619 16.778 1.00 70.44 909 ASP A N 1
ATOM 7023 C CA . ASP A 1 909 ? 12.930 -31.912 17.193 1.00 70.44 909 ASP A CA 1
ATOM 7024 C C . ASP A 1 909 ? 12.384 -32.458 18.519 1.00 70.44 909 ASP A C 1
ATOM 7026 O O . ASP A 1 909 ? 12.045 -31.681 19.414 1.00 70.44 909 ASP A O 1
ATOM 7030 N N . ALA A 1 910 ? 12.401 -33.781 18.723 1.00 71.31 910 ALA A N 1
ATOM 7031 C CA . ALA A 1 910 ? 12.085 -34.376 20.025 1.00 71.31 910 ALA A CA 1
ATOM 7032 C C . ALA A 1 910 ? 13.056 -33.892 21.122 1.00 71.31 910 ALA A C 1
ATOM 7034 O O . ALA A 1 910 ? 12.633 -33.543 22.223 1.00 71.31 910 ALA A O 1
ATOM 7035 N N . ALA A 1 911 ? 14.348 -33.775 20.797 1.00 63.16 911 ALA A N 1
ATOM 7036 C CA . ALA A 1 911 ? 15.362 -33.216 21.691 1.00 63.16 911 ALA A CA 1
ATOM 7037 C C . ALA A 1 911 ? 15.300 -31.679 21.818 1.00 63.16 911 ALA A C 1
ATOM 7039 O O . ALA A 1 911 ? 15.970 -31.100 22.674 1.00 63.16 911 ALA A O 1
ATOM 7040 N N . ALA A 1 912 ? 14.555 -30.971 20.963 1.00 63.66 912 ALA A N 1
ATOM 7041 C CA . ALA A 1 912 ? 14.344 -29.528 21.090 1.00 63.66 912 ALA A CA 1
ATOM 7042 C C . ALA A 1 912 ? 13.335 -29.207 22.204 1.00 63.66 912 ALA A C 1
ATOM 7044 O O . ALA A 1 912 ? 13.569 -28.268 22.961 1.00 63.66 912 ALA A O 1
ATOM 7045 N N . ALA A 1 913 ? 12.298 -30.035 22.376 1.00 58.81 913 ALA A N 1
ATOM 7046 C CA . ALA A 1 913 ? 11.343 -29.915 23.482 1.00 58.81 913 ALA A CA 1
ATOM 7047 C C . ALA A 1 913 ? 11.998 -30.150 24.860 1.00 58.81 913 ALA A C 1
ATOM 7049 O O . ALA A 1 913 ? 11.670 -29.480 25.831 1.00 58.81 913 ALA A O 1
ATOM 7050 N N . GLU A 1 914 ? 12.992 -31.041 24.950 1.00 57.09 914 GLU A N 1
ATOM 7051 C CA . GLU A 1 914 ? 13.762 -31.239 26.191 1.00 57.09 914 GLU A CA 1
ATOM 7052 C C . GLU A 1 914 ? 14.729 -30.077 26.493 1.00 57.09 914 GLU A C 1
ATOM 7054 O O . GLU A 1 914 ? 15.107 -29.878 27.645 1.00 57.09 914 GLU A O 1
ATOM 7059 N N . ARG A 1 915 ? 15.118 -29.290 25.477 1.00 56.62 915 ARG A N 1
ATOM 7060 C CA . ARG A 1 915 ? 15.996 -28.112 25.619 1.00 56.62 915 ARG A CA 1
ATOM 7061 C C . ARG A 1 915 ? 15.234 -26.823 25.937 1.00 56.62 915 ARG A C 1
ATOM 7063 O O . ARG A 1 915 ? 15.829 -25.913 26.507 1.00 56.62 915 ARG A O 1
ATOM 7070 N N . SER A 1 916 ? 13.948 -26.726 25.594 1.00 56.62 916 SER A N 1
ATOM 7071 C CA . SER A 1 916 ? 13.120 -25.566 25.961 1.00 56.62 916 SER A CA 1
ATOM 7072 C C . SER A 1 916 ? 12.759 -25.533 27.448 1.00 56.62 916 SER A C 1
ATOM 7074 O O . SER A 1 916 ? 12.526 -24.454 27.981 1.00 56.62 916 SER A O 1
ATOM 7076 N N . ASP A 1 917 ? 12.784 -26.688 28.121 1.00 54.47 917 ASP A N 1
ATOM 7077 C CA . ASP A 1 917 ? 12.452 -26.825 29.547 1.00 54.47 917 ASP A CA 1
ATOM 7078 C C . ASP A 1 917 ? 13.688 -26.736 30.470 1.00 54.47 917 ASP A C 1
ATOM 7080 O O . ASP A 1 917 ? 13.572 -26.863 31.691 1.00 54.47 917 ASP A O 1
ATOM 7084 N N . THR A 1 918 ? 14.889 -26.529 29.914 1.00 56.28 918 THR A N 1
ATOM 7085 C CA . THR A 1 918 ? 16.118 -26.311 30.692 1.00 56.28 918 THR A CA 1
ATOM 7086 C C . THR A 1 918 ? 16.368 -24.822 30.905 1.00 56.28 918 THR A C 1
ATOM 7088 O O . THR A 1 918 ? 16.788 -24.126 29.982 1.00 56.28 918 THR A O 1
ATOM 7091 N N . ILE A 1 919 ? 16.172 -24.344 32.134 1.00 55.41 919 ILE A N 1
ATOM 7092 C CA . ILE A 1 919 ? 16.571 -23.000 32.570 1.00 55.41 919 ILE A CA 1
ATOM 7093 C C . ILE A 1 919 ? 17.928 -23.132 33.288 1.00 55.41 919 ILE A C 1
ATOM 7095 O O . ILE A 1 919 ? 18.110 -24.012 34.128 1.00 55.41 919 ILE A O 1
ATOM 7099 N N . ASP A 1 920 ? 18.920 -22.327 32.894 1.00 50.06 920 ASP A N 1
ATOM 7100 C CA . ASP A 1 920 ? 20.285 -22.301 33.458 1.00 50.06 920 ASP A CA 1
ATOM 7101 C C . ASP A 1 920 ? 21.042 -23.647 33.498 1.00 50.06 920 ASP A C 1
ATOM 7103 O O . ASP A 1 920 ? 21.867 -23.913 34.374 1.00 50.06 920 ASP A O 1
ATOM 7107 N N . GLY A 1 921 ? 20.808 -24.514 32.508 1.00 56.53 921 GLY A N 1
ATOM 7108 C CA . GLY A 1 921 ? 21.597 -25.738 32.309 1.00 56.53 921 GLY A CA 1
ATOM 7109 C C . GLY A 1 921 ? 21.337 -26.858 33.323 1.00 56.53 921 GLY A C 1
ATOM 7110 O O . GLY A 1 921 ? 22.087 -27.838 33.342 1.00 56.53 921 GLY A O 1
ATOM 7111 N N . VAL A 1 922 ? 20.281 -26.751 34.137 1.00 55.56 922 VAL A N 1
ATOM 7112 C CA . VAL A 1 922 ? 19.836 -27.817 35.042 1.00 55.56 922 VAL A CA 1
ATOM 7113 C C . VAL A 1 922 ? 18.547 -28.440 34.494 1.00 55.56 922 VAL A C 1
ATOM 7115 O O . VAL A 1 922 ? 17.548 -27.739 34.350 1.00 55.56 922 VAL A O 1
ATOM 7118 N N . PRO A 1 923 ? 18.532 -29.746 34.170 1.00 57.22 923 PRO A N 1
ATOM 7119 C CA . PRO A 1 923 ? 17.316 -30.410 33.719 1.00 57.22 923 PRO A CA 1
ATOM 7120 C C . PRO A 1 923 ? 16.320 -30.568 34.880 1.00 57.22 923 PRO A C 1
ATOM 7122 O O . PRO A 1 923 ? 16.732 -30.949 35.983 1.00 57.22 923 PRO A O 1
ATOM 7125 N N . PRO A 1 924 ? 15.017 -30.315 34.659 1.00 60.53 924 PRO A N 1
ATOM 7126 C CA . PRO A 1 924 ? 14.010 -30.457 35.702 1.00 60.53 924 PRO A CA 1
ATOM 7127 C C . PRO A 1 924 ? 13.924 -31.910 36.197 1.00 60.53 924 PRO A C 1
ATOM 7129 O O . PRO A 1 924 ? 14.098 -32.846 35.405 1.00 60.53 924 PRO A O 1
ATOM 7132 N N . PRO A 1 925 ? 13.631 -32.134 37.494 1.00 66.31 925 PRO A N 1
ATOM 7133 C CA . PRO A 1 925 ? 13.576 -33.473 38.071 1.00 66.31 925 PRO A CA 1
ATOM 7134 C C . PRO A 1 925 ? 12.568 -34.358 37.323 1.00 66.31 925 PRO A C 1
ATOM 7136 O O . PRO A 1 925 ? 11.506 -33.899 36.898 1.00 66.31 925 PRO A O 1
ATOM 7139 N N . ALA A 1 926 ? 12.922 -35.634 37.147 1.00 63.78 926 ALA A N 1
ATOM 7140 C CA . ALA A 1 926 ? 12.133 -36.601 36.379 1.00 63.78 926 ALA A CA 1
ATOM 7141 C C . ALA A 1 926 ? 10.802 -36.983 37.058 1.00 63.78 926 ALA A C 1
ATOM 7143 O O . ALA A 1 926 ? 9.891 -37.462 36.387 1.00 63.78 926 ALA A O 1
ATOM 7144 N N . ASP A 1 927 ? 10.684 -36.764 38.372 1.00 65.94 927 ASP A N 1
ATOM 7145 C CA . ASP A 1 927 ? 9.464 -37.044 39.128 1.00 65.94 927 ASP A CA 1
ATOM 7146 C C . ASP A 1 927 ? 8.470 -35.865 39.048 1.00 65.94 927 ASP A C 1
ATOM 7148 O O . ASP A 1 927 ? 8.802 -34.751 39.466 1.00 65.94 927 ASP A O 1
ATOM 7152 N N . PRO A 1 928 ? 7.223 -36.089 38.587 1.00 64.12 928 PRO A N 1
ATOM 7153 C CA . PRO A 1 928 ? 6.241 -35.024 38.359 1.00 64.12 928 PRO A CA 1
ATOM 7154 C C . PRO A 1 928 ? 5.818 -34.307 39.649 1.00 64.12 928 PRO A C 1
ATOM 7156 O O . PRO A 1 928 ? 5.681 -33.092 39.658 1.00 64.12 928 PRO A O 1
ATOM 7159 N N . ALA A 1 929 ? 5.733 -35.024 40.775 1.00 66.12 929 ALA A N 1
ATOM 7160 C CA . ALA A 1 929 ? 5.410 -34.419 42.070 1.00 66.12 929 ALA A CA 1
ATOM 7161 C C . ALA A 1 929 ? 6.498 -33.447 42.573 1.00 66.12 929 ALA A C 1
ATOM 7163 O O . ALA A 1 929 ? 6.203 -32.527 43.332 1.00 66.12 929 ALA A O 1
ATOM 7164 N N . ALA A 1 930 ? 7.754 -33.645 42.155 1.00 65.25 930 ALA A N 1
ATOM 7165 C CA . ALA A 1 930 ? 8.849 -32.738 42.488 1.00 65.25 930 ALA A CA 1
ATOM 7166 C C . ALA A 1 930 ? 8.818 -31.470 41.617 1.00 65.25 930 ALA A C 1
ATOM 7168 O O . ALA A 1 930 ? 9.157 -30.397 42.114 1.00 65.25 930 ALA A O 1
ATOM 7169 N N . ARG A 1 931 ? 8.357 -31.572 40.359 1.00 69.75 931 ARG A N 1
ATOM 7170 C CA . ARG A 1 931 ? 8.113 -30.410 39.484 1.00 69.75 931 ARG A CA 1
ATOM 7171 C C . ARG A 1 931 ? 7.006 -29.523 40.044 1.00 69.75 931 ARG A C 1
ATOM 7173 O O . ARG A 1 931 ? 7.250 -28.340 40.231 1.00 69.75 931 ARG A O 1
ATOM 7180 N N . ASP A 1 932 ? 5.877 -30.115 40.431 1.00 70.81 932 ASP A N 1
ATOM 7181 C CA . ASP A 1 932 ? 4.742 -29.377 41.004 1.00 70.81 932 ASP A CA 1
ATOM 7182 C C . ASP A 1 932 ? 5.119 -28.654 42.313 1.00 70.81 932 ASP A C 1
ATOM 7184 O O . ASP A 1 932 ? 4.639 -27.558 42.605 1.00 70.81 932 ASP A O 1
ATOM 7188 N N . SER A 1 933 ? 6.018 -29.249 43.109 1.00 71.31 933 SER A N 1
ATOM 7189 C CA . SER A 1 933 ? 6.530 -28.619 44.331 1.00 71.31 933 SER A CA 1
ATOM 7190 C C . SER A 1 933 ? 7.507 -27.470 44.067 1.00 71.31 933 SER A C 1
ATOM 7192 O O . SER A 1 933 ? 7.551 -26.528 44.852 1.00 71.31 933 SER A O 1
ATOM 7194 N N . LEU A 1 934 ? 8.276 -27.532 42.974 1.00 71.19 934 LEU A N 1
ATOM 7195 C CA . LEU A 1 934 ? 9.195 -26.468 42.565 1.00 71.19 934 LEU A CA 1
ATOM 7196 C C . LEU A 1 934 ? 8.431 -25.279 41.993 1.00 71.19 934 LEU A C 1
ATOM 7198 O O . LEU A 1 934 ? 8.688 -24.160 42.413 1.00 71.19 934 LEU A O 1
ATOM 7202 N N . THR A 1 935 ? 7.433 -25.524 41.143 1.00 71.38 935 THR A N 1
ATOM 7203 C CA . THR A 1 935 ? 6.557 -24.464 40.624 1.00 71.38 935 THR A CA 1
ATOM 7204 C C . THR A 1 935 ? 5.771 -23.786 41.745 1.00 71.38 935 THR A C 1
ATOM 7206 O O . THR A 1 935 ? 5.650 -22.571 41.764 1.00 71.38 935 THR A O 1
ATOM 7209 N N . SER A 1 936 ? 5.314 -24.548 42.749 1.00 75.75 936 SER A N 1
ATOM 7210 C CA . SER A 1 936 ? 4.660 -23.975 43.935 1.00 75.75 936 SER A CA 1
ATOM 7211 C C . SER A 1 936 ? 5.610 -23.126 44.787 1.00 75.75 936 SER A C 1
ATOM 7213 O O . SER A 1 936 ? 5.166 -22.162 45.402 1.00 75.75 936 SER A O 1
ATOM 7215 N N . LEU A 1 937 ? 6.897 -23.482 44.858 1.00 70.75 937 LEU A N 1
ATOM 7216 C CA . LEU A 1 937 ? 7.909 -22.701 45.575 1.00 70.75 937 LEU A CA 1
ATOM 7217 C C . LEU A 1 937 ? 8.342 -21.459 44.789 1.00 70.75 937 LEU A C 1
ATOM 7219 O O . LEU A 1 937 ? 8.646 -20.442 45.403 1.00 70.75 937 LEU A O 1
ATOM 7223 N N . GLU A 1 938 ? 8.375 -21.532 43.459 1.00 68.44 938 GLU A N 1
ATOM 7224 C CA . GLU A 1 938 ? 8.628 -20.387 42.579 1.00 68.44 938 GLU A CA 1
ATOM 7225 C C . GLU A 1 938 ? 7.489 -19.369 42.651 1.00 68.44 938 GLU A C 1
ATOM 7227 O O . GLU A 1 938 ? 7.767 -18.180 42.789 1.00 68.44 938 GLU A O 1
ATOM 7232 N N . ASP A 1 939 ? 6.233 -19.822 42.686 1.00 70.38 939 ASP A N 1
ATOM 7233 C CA . ASP A 1 939 ? 5.076 -18.954 42.929 1.00 70.38 939 ASP A CA 1
ATOM 7234 C C . ASP A 1 939 ? 5.163 -18.292 44.321 1.00 70.38 939 ASP A C 1
ATOM 7236 O O . ASP A 1 939 ? 5.006 -17.077 44.435 1.00 70.38 939 ASP A O 1
ATOM 7240 N N . GLU A 1 940 ? 5.515 -19.046 45.372 1.00 68.69 940 GLU A N 1
ATOM 7241 C CA . GLU A 1 940 ? 5.701 -18.505 46.733 1.00 68.69 940 GLU A CA 1
ATOM 7242 C C . GLU A 1 940 ? 6.892 -17.533 46.855 1.00 68.69 940 GLU A C 1
ATOM 7244 O O . GLU A 1 940 ? 6.868 -16.624 47.688 1.00 68.69 940 GLU A O 1
ATOM 7249 N N . LEU A 1 941 ? 7.938 -17.710 46.043 1.00 62.81 941 LEU A N 1
ATOM 7250 C CA . LEU A 1 941 ? 9.096 -16.812 45.987 1.00 62.81 941 LEU A CA 1
ATOM 7251 C C . LEU A 1 941 ? 8.847 -15.584 45.107 1.00 62.81 941 LEU A C 1
ATOM 7253 O O . LEU A 1 941 ? 9.435 -14.539 45.374 1.00 62.81 941 LEU A O 1
ATOM 7257 N N . SER A 1 942 ? 7.971 -15.680 44.104 1.00 63.22 942 SER A N 1
ATOM 7258 C CA . SER A 1 942 ? 7.600 -14.557 43.232 1.00 63.22 942 SER A CA 1
ATOM 7259 C C . SER A 1 942 ? 6.794 -13.470 43.958 1.00 63.22 942 SER A C 1
ATOM 7261 O O . SER A 1 942 ? 6.819 -12.314 43.544 1.00 63.22 942 SER A O 1
ATOM 7263 N N . ASP A 1 943 ? 6.162 -13.823 45.083 1.00 56.56 943 ASP A N 1
ATOM 7264 C CA . ASP A 1 943 ? 5.452 -12.904 45.985 1.00 56.56 943 ASP A CA 1
ATOM 7265 C C . ASP A 1 943 ? 6.374 -12.235 47.034 1.00 56.56 943 ASP A C 1
ATOM 7267 O O . ASP A 1 943 ? 5.933 -11.379 47.811 1.00 56.56 943 ASP A O 1
ATOM 7271 N N . LEU A 1 944 ? 7.658 -12.610 47.092 1.00 52.19 944 LEU A N 1
ATOM 7272 C CA . LEU A 1 944 ? 8.659 -11.993 47.964 1.00 52.19 944 LEU A CA 1
ATOM 7273 C C . LEU A 1 944 ? 9.487 -10.969 47.172 1.00 52.19 944 LEU A C 1
ATOM 7275 O O . LEU A 1 944 ? 10.498 -11.317 46.568 1.00 52.19 944 LEU A O 1
ATOM 7279 N N . ASP A 1 945 ? 9.098 -9.692 47.238 1.00 51.28 945 ASP A N 1
ATOM 7280 C CA . ASP A 1 945 ? 9.923 -8.575 46.754 1.00 51.28 945 ASP A CA 1
ATOM 7281 C C . ASP A 1 945 ? 11.273 -8.540 47.510 1.00 51.28 945 ASP A C 1
ATOM 7283 O O . ASP A 1 945 ? 11.327 -8.186 48.697 1.00 51.28 945 ASP A O 1
ATOM 7287 N N . ILE A 1 946 ? 12.367 -8.888 46.818 1.00 46.44 946 ILE A N 1
ATOM 7288 C CA . ILE A 1 946 ? 13.759 -8.576 47.201 1.00 46.44 946 ILE A CA 1
ATOM 7289 C C . ILE A 1 946 ? 14.316 -7.521 46.254 1.00 46.44 946 ILE A C 1
ATOM 7291 O O . ILE A 1 946 ? 14.259 -7.749 45.025 1.00 46.44 946 ILE A O 1
#

pLDDT: mean 76.82, std 15.51, range [28.17, 97.06]

Secondary structure (DSSP, 8-state):
-PPPHHHHHHHHHHHHTSTTEEEEEEEETTEEEEEEE--SS-HHHHHHHHHHHHHHHHHHHHHTT--SPPPEEEEETTEEEEEEEETTEEEEEEE-TT--HHHHHHHHHHHHHS----SSS--TTPPPP--EEEEEEE-SHHHHHHHHHHHHHTT--EEEEEE-SSS--EEEEEETTEEEEEE-TT---HHHHHHHHT-TTSEEEEEEPPTTGGGG--S-SSTT--HHHHHHHHHHTT---HHHHHHHHHHHHHHHHHHHHHHHHHHHHHH------TT-----TT--GGGGS-HHHHHHHHHHHHHHHHHHHHHHHHHHHHHHHHHHHHHHHHHHHHHHHHHHHHHHHHHHHHHHHHHHHHHHHHHHHHHHHHHHHHHHHHHHHHHHHHHHHHHHHHHHHHHTT-SS---HHHHHHHHHHHHHHHHHHHHHHHHHHHHHHHHHHHHHHHHHHHHHHHHHHHHHHHHHHHHHHHHHHHHHHHHHHHHHHHHHHHHHHHHHHHHHHHHHHHHHHHHHHHHHHHHHHHHHHHHHHHHHHHHHHHHHHHHHHHHHHHHHHHHHHHHHHHHHHHHHHHHHHHHHHHHTTSTTHHHHSS-TTTGGGGHHHHHHHHHHHTTT---HHHHHHHHHHHHHHHHHHHHHHHGGGGTS-HHHHHHHHHH-HHHHHHHHHHHHHHHHHHHHHHHHHHHHHHHHHHHHHHHHHHHHHHHHHHHHHHHHHHHHTT--HHHHHHHHHHTT-GGGHHHHHHHHHHHHHHHHHHHHHHHTTS-TTTHHHHHHHHHHHHHHHHHHHHTT-SSSS--SHHHHHHHH---HHHHHTS-TTSPPPP-HHHHHHT-TTSSSSS-------------------PPPPPP---S---TTTTSS-SS--S-----HHHHHHHHHHHHHHHHHHHHHHHHHT-BTTBPPPSSHHHHHHHHHHHHHHHTS--

Sequence (946 aa):
GHIPTRDLSLLIERLASSEVSRGAAGVEDGLLVHSAGDLPLDSEAFAALVQTHLEALVALGSQMDMSRPLSTSIALPDGSLLIAPAGDSAIAVWTDSEADHTAMLANAAALLRTPTAVEDLVEEGDPLPEGVIVKEGKGGVDQLISHLRNAADEHTTGYLESTPVEGEAIAITLISGVPVGIRATGVNSVGVAVMSATNAGNTLRLHRLDRVMQLVLRASTVADWSLSEFADQIASCRTRSENRLELLKGRLDALFGFELGMEGMLSQRSDWKLVEDADAVEALPGTTRAQLLGPALGELRMQIERLEGDVTRIEQEKARADSRTKTAHVERDELKTDIAATRELLEEGRDVRTELSNRLDESQLRIREEQANSEEQGARAERLARRVAELEHQVTQRAEELASAIGEMDSRQQLLEALEGLLTEEARAKSELEAAEARLVEVRRNLDDDERMQRVLNEQVSAQRERHRKAEAQVNELERQREARRADLDQTESEMHTCRRLLEEERMRTAEMDRKHTLMQTELRELMSERRQLMRELGDLDSRRGNAEAELGALIEQAQDLQDAHELALVDIAEADKIRARLASEPLAQALLGDESGLAQLEPVLDRMTAAHSRGYSVAMLDRAVERGLQVIQYTVDEVAQTPRYLLSTEVMDLLQRQAPETAETVRGLTRWSVQNRLENRLAETVAHVVLDLENLLDEYEESVTMLMQLREVLRQMLDLGLPTEEIAPLEAVSHMPEALPQISREVRRLLRQTLDAIYLEADQRDRGEAASLDDTVEVLEQLMQRLDTSGLTGETPVGSLWTFQSSGMLPFEKHVLTALERPEINKAAIAQMNPGDADDEESVEATPTQVDASDTSQTWEPIAEPADRDGIDLTSRVTAGLAPAEVLGDPGELDDISRLELELANLDAAAAERSDTIDGVPPPADPAARDSLTSLEDELSDLDI

Foldseek 3Di:
DDDPLVLQQVLQQVLCPDPFFQKKFKEAQLDTSYIDHDDPDDRSVVSNVLNVVQVVQVVVCVVVVHPDRDWDWDADPQFIWTWADDDRMIMITTGHNPDDVVVSVVVSVVSVVDLPDPPDPDDQPDDQPAFDFPDKDFAALVVVLVLLLVCLVQQAQAWKWWAAPDDDIKIQGGGGSAGQEIRDPPDQDLLVSLLSSRDRRTMITDGGHDPVSSSVRDGYPHPPDDSVVNQQSSLPHPDDDPVSSVVSSVSSCVRCVVVVVVSVVVVVVVVDDPDPDPPDPPDDPPDDPVCVPDVVLSVLVVVLVVLVVVLVVLVVVLVVLVVVLVVLVVVLVVLVVVLVVLVVVLVVVVVVVVVVVVVVVVVVVVVVVVVVVVVVVVVVVVVVVVVVVVVVVVVVVVVVVVVVVPPDDDDPPVVVVVVVVVVVVVVVVVVVVVVVVVVVVVVVVVVVVVVVVVVVSVVVSVVSVVVSVVSVVVSVVSVVVSVVSVVVSVVSVVVSVVSVVVSVVSVVVSVVVVVVVVVVVVVVVVVVVVVVVVVVVVVVVVVVVVVVVVVVVVVVVVVVVVVVVVVVVVVVVVVVVVVVVVVVVPVVVCLVPVDPPQCVLCVVLVVLLVVVVVVQADCLLLVLLVVQLVVLLVLQLVVLVCVLCPPDPPVRLVVCCVPPVPVSVVVVVVSVVVSSVSNVVVSSVSSVQSSVLSVQLSVVLVVLLVVLVVLVVLLVVVVVVPDDCVLSVVLNVCSRYSLCSLVSLQSSLVVLVVVLVVLVVVLVVDDPVVNVVSVVVNVVSVVVNVVSVVQQSNDPQRDGQSSCCLQPVDGPCCVPPNDPVSRDDHDPVSSVVSHPPVPPPPPDPDDDDDDDDDDDDDDPDDDDDDDPPPPDDPPPVPPPDDDDDPDDDDDVVVVVVVVVVVVVVVVVVVVVVQVVCDDPNDRPDPDVVSVVVVVVVVVVVVPDDD

Radius of gyration: 71.58 Å; chains: 1; bounding box: 182×98×229 Å